Protein AF-A0A061ACW6-F1 (afdb_monomer_lite)

Radius of gyration: 38.27 Å; chains: 1; bounding box: 90×113×122 Å

InterPro domains:
  IPR011050 Pectin lyase fold/virulence factor [SSF51126] (243-497)
  IPR012334 Pectin lyase fold [G3DSA:2.160.20.10] (129-544)
  IPR045032 Pectin lyase family [PTHR31683] (248-421)
  IPR046780 Atrophied bacterial Ig domain [PF20578] (49-112)

Secondary structure (DSSP, 8-state):
-HHHHHHHHHHHHHHHHHHH---------HHHHHHHHHHT----SEESS-----SB-SS-TT-EEEEEES-TTTB-TT--B---SS-EEEEEEEEEEETTEEEEEEEEEEEPPPPP-PPPTHHHHB-TTGGGGT----GGGGGGEEEE-SHHHHHHHHH-TT--EEEE-S-EE--HHHHHHHHHHTT--HHHHHHHHTTTSEEE-SS--SS-HHHHHH--EEEEEES-TT-EEEEESS--EEESEEEEEES-EEEEEEEEEEE-B-----STT----SS---SEEEES-EEEEEEEEEE--BSS-SEEE-TT-EEEEEES-EEE----HHHHHHHHHHHHHTTT-TT--TTT-HHHHHHTTS-HHHHHHHHTSB---EEES-SSS-TT-TT-EEEEES-EEESB-S-TTEEESSEEEEES-EEE-HHHHHHHHHTTTSS-----EEEEEETT-EEEEES-EEES-SEEE----SS---GGGB-EEEEESEEEEETTEEEEE----SSTT--TT-S---S-TTSPPPPP--SS-SS-SS--SS-TTT-----TTTHHHHHHSS--SSS--TT--TT--B----SS--SS------B-GGG-----EEEETTPPP------EEBSSTTPPEEPBTTTEEEEEE-TT--TTS-EEEEEEEEEEESS-TT-EEEEEEEEEEE-TTS---EEEEEEPPPBTTEEEEEEEESSS-SEEEEEEES-S---HHHHHT-TT-EEEE--SSEEEEEEEE-TT-SEEEEEEEETTEEPPPEEEE----EEEEE-SHHHHHHHHT-S--TTEEEEE-S-EE-TT--PPPPPTT-EE-SEEE-TT-EEE--EEE-SS--SEEEEES-EEEEEEEES-EEEE--------SSTT--------SEE-SSEEEEESEEEEEEEEEES-EEEE-SSEE-SSEEEE-SEEEEEEEEEEES-EEEE--SSS-EEESSEEEE-TTEEEEEEEEEEES-EEEESS-SEEESSEEEESSEEEEEEEEEEEEEEEESSSEESSEEEE-STT-EEEEEEEEEEEEEEEPP-TTS-----EESSEEEESS-EEEEEEEEEE--TT-----SS----SEEE-GGG--HHHHHHH-GGGGG-SSEEE-TTS-EEE--

Organism: NCBI:txid35623

Foldseek 3Di:
DVVVVVVVVVVVVVVVVVVVPPDPDPPPPVVVVVVVQVVQDDWDQEDQAFTQGDQAGPVARQKGKFKDKPQCLAQNSRRGGQAALAWDKIWIKIWIADPNDIDIDIRIYTYHHDDADEDDQVQQQALPFLLLVFADFQPVVPVLEAEDAELVSVLVLLVPLVRAHYEHDAAYEQAAVQVVVVCVVVVDDPVRVCVRAVPDFKHFQQFWAFFQPVCQNRIAMEGEAPPSAVHHEYEYQFAHEYERYAYEYALYGNYEYEFYEYEHAAADDFDPVRPLPQRPGENYEYELYERYEAFLAEYFAHSAEPYEYAANYEREEYYLYEYAQAQDPRLLSRLVRCVVPQVPDPVHDLVRTVSNLCVVQDDSVLVSLLVSAHQYYYHQHPDPPHHRLLRYTYEYELYEAERHQDDLPAGANAEYEYALYEYHNVSVLVSQVSCPPSPDHGHQEHYHFWQQYEYEYEQAEYEQRPFDAAQADDPDQDCRGGYAYKYAQAWYYHPSDIDGGIDADPDDVGDVPDPPDGPPPSYDHDYHAGQFARDRFFDQDDDPVHNPRDHNSNSVSNSVSYSGHHGNDPPHDPSNNDSTGDPPDPVDRDRYAAWDPVQFDDAAAEAEQPGDDDDDDGWTFGSHPPGDTDDDPPQWDWDKDCVQPDSNDFDKTWIKIWIAGPVDRVRIDIDIHIYGYDHPPAFFAWDDKDWDAQAPQWIKMKTFTNDQFFKKKKDFAQDPDDDPVNQVPDPRIDMDGRRDRTDMDGTHRNVPGQKMWMWTDDPNHIYGIDIDGHNAAAEQEDEEPVSLLCLQQDLDAPSHAYEYPAAYECQPHDRDAHDLSREHQGEYEPVLYEHEDAADAHQAAASHAEYANYEYENYEYYAAEYANDPPDDDNDNDDSHGDDPDDALAYENHYREYHAAYEYYQYEYEPYEYAHQGQFYEHHYREYEAYEYEHYNYHYYQYEYHHAYDEAGFYEHHTSEYAAHYEYHYYNAYYENYEYAYDDYAFYEPGYREWEAYYEAEQHEAYNYEAHEAAQYEHHISEYDDAHTEAEYEQYEHEYHYHHDADPVRDGDQFYAHHIREYDHYHYYYYLFEYEDDPPDDHDYPDDRDGPYYDHPQPAAPVNCCVRRVVNVVDQFWDQDPSNHIDGDD

Structure (mmCIF, N/CA/C/O backbone):
data_AF-A0A061ACW6-F1
#
_entry.id   AF-A0A061ACW6-F1
#
loop_
_atom_site.group_PDB
_atom_site.id
_atom_site.type_symbol
_atom_site.label_atom_id
_atom_site.label_alt_id
_atom_site.label_comp_id
_atom_site.label_asym_id
_atom_site.label_entity_id
_atom_site.label_seq_id
_atom_site.pdbx_PDB_ins_code
_atom_site.Cartn_x
_atom_site.Cartn_y
_atom_site.Cartn_z
_atom_site.occupancy
_atom_site.B_iso_or_equiv
_atom_site.auth_seq_id
_atom_site.auth_comp_id
_atom_site.auth_asym_id
_atom_site.auth_atom_id
_atom_site.pdbx_PDB_model_num
ATOM 1 N N . MET A 1 1 ? -33.575 -21.816 -82.593 1.00 51.84 1 MET A N 1
ATOM 2 C CA . MET A 1 1 ? -33.982 -23.239 -82.690 1.00 51.84 1 MET A CA 1
ATOM 3 C C . MET A 1 1 ? -32.910 -24.186 -82.135 1.00 51.84 1 MET A C 1
ATOM 5 O O . MET A 1 1 ? -33.231 -24.945 -81.233 1.00 51.84 1 MET A O 1
ATOM 9 N N . PHE A 1 2 ? -31.642 -24.068 -82.557 1.00 52.38 2 PHE A N 1
ATOM 10 C CA . PHE A 1 2 ? -30.509 -24.927 -82.142 1.00 52.38 2 PHE A CA 1
ATOM 11 C C . PHE A 1 2 ? -30.391 -25.211 -80.621 1.00 52.38 2 PHE A C 1
ATOM 13 O O . PHE A 1 2 ? -30.293 -26.368 -80.225 1.00 52.38 2 PHE A O 1
ATOM 20 N N . LYS A 1 3 ? -30.519 -24.194 -79.745 1.00 51.78 3 LYS A N 1
ATOM 21 C CA . LYS A 1 3 ? -30.467 -24.382 -78.274 1.00 51.78 3 LYS A CA 1
ATOM 22 C C . LYS A 1 3 ? -31.538 -25.333 -77.703 1.00 51.78 3 LYS A C 1
ATOM 24 O O . LYS A 1 3 ? -31.260 -26.009 -76.722 1.00 51.78 3 LYS A O 1
ATOM 29 N N . LYS A 1 4 ? -32.737 -25.424 -78.301 1.00 55.72 4 LYS A N 1
ATOM 30 C CA . LYS A 1 4 ? -33.779 -26.366 -77.834 1.00 55.72 4 LYS A CA 1
ATOM 31 C C . LYS A 1 4 ? -33.482 -27.813 -78.243 1.00 55.72 4 LYS A C 1
ATOM 33 O O . LYS A 1 4 ? -33.867 -28.723 -77.523 1.00 55.72 4 LYS A O 1
ATOM 38 N N . PHE A 1 5 ? -32.769 -28.021 -79.352 1.00 63.88 5 PHE A N 1
ATOM 39 C CA . PHE A 1 5 ? -32.364 -29.358 -79.792 1.00 63.88 5 PHE A CA 1
ATOM 40 C C . PHE A 1 5 ? -31.256 -29.933 -78.896 1.00 63.88 5 PHE A C 1
ATOM 42 O O . PHE A 1 5 ? -31.328 -31.095 -78.517 1.00 63.88 5 PHE A O 1
ATOM 49 N N . ILE A 1 6 ? -30.297 -29.096 -78.474 1.00 68.06 6 ILE A N 1
ATOM 50 C CA . ILE A 1 6 ? -29.241 -29.495 -77.527 1.00 68.06 6 ILE A CA 1
ATOM 51 C C . ILE A 1 6 ? -29.840 -29.917 -76.178 1.00 68.06 6 ILE A C 1
ATOM 53 O O . ILE A 1 6 ? -29.510 -30.991 -75.698 1.00 68.06 6 ILE A O 1
ATOM 57 N N . ILE A 1 7 ? -30.769 -29.141 -75.603 1.00 70.12 7 ILE A N 1
ATOM 58 C CA . ILE A 1 7 ? -31.390 -29.487 -74.308 1.00 70.12 7 ILE A CA 1
ATOM 59 C C . ILE A 1 7 ? -32.162 -30.814 -74.386 1.00 70.12 7 ILE A C 1
ATOM 61 O O . ILE A 1 7 ? -32.040 -31.637 -73.484 1.00 70.12 7 ILE A O 1
ATOM 65 N N . ILE A 1 8 ? -32.912 -31.061 -75.466 1.00 68.06 8 ILE A N 1
ATOM 66 C CA . ILE A 1 8 ? -33.628 -32.335 -75.643 1.00 68.06 8 ILE A CA 1
ATOM 67 C C . ILE A 1 8 ? -32.638 -33.498 -75.807 1.00 68.06 8 ILE A C 1
ATOM 69 O O . ILE A 1 8 ? -32.841 -34.547 -75.201 1.00 68.06 8 ILE A O 1
ATOM 73 N N . LEU A 1 9 ? -31.542 -33.311 -76.551 1.00 65.06 9 LEU A N 1
ATOM 74 C CA . LEU A 1 9 ? -30.509 -34.338 -76.695 1.00 65.06 9 LEU A CA 1
ATOM 75 C C . LEU A 1 9 ? -29.805 -34.631 -75.358 1.00 65.06 9 LEU A C 1
ATOM 77 O O . LEU A 1 9 ? -29.598 -35.795 -75.036 1.00 65.06 9 LEU A O 1
ATOM 81 N N . SER A 1 10 ? -29.509 -33.607 -74.550 1.00 61.03 10 SER A N 1
ATOM 82 C CA . SER A 1 10 ? -28.953 -33.767 -73.199 1.00 61.03 10 SER A CA 1
ATOM 83 C C . SER A 1 10 ? -29.905 -34.521 -72.267 1.00 61.03 10 SER A C 1
ATOM 85 O O . SER A 1 10 ? -29.468 -35.443 -71.588 1.00 61.03 10 SER A O 1
ATOM 87 N N . VAL A 1 11 ? -31.203 -34.192 -72.263 1.00 66.19 11 VAL A N 1
ATOM 88 C CA . VAL A 1 11 ? -32.202 -34.887 -71.428 1.00 66.19 11 VAL A CA 1
ATOM 89 C C . VAL A 1 11 ? -32.365 -36.351 -71.850 1.00 66.19 11 VAL A C 1
ATOM 91 O O . VAL A 1 11 ? -32.405 -37.230 -70.988 1.00 66.19 11 VAL A O 1
ATOM 94 N N . VAL A 1 12 ? -32.402 -36.641 -73.156 1.00 65.75 12 VAL A N 1
ATOM 95 C CA . VAL A 1 12 ? -32.475 -38.022 -73.664 1.00 65.75 12 VAL A CA 1
ATOM 96 C C . VAL A 1 12 ? -31.198 -38.802 -73.336 1.00 65.75 12 VAL A C 1
ATOM 98 O O . VAL A 1 12 ? -31.296 -39.932 -72.868 1.00 65.75 12 VAL A O 1
ATOM 101 N N . LEU A 1 13 ? -30.010 -38.209 -73.495 1.00 58.97 13 LEU A N 1
ATOM 102 C CA . LEU A 1 13 ? -28.747 -38.872 -73.152 1.00 58.97 13 LEU A CA 1
ATOM 103 C C . LEU A 1 13 ? -28.658 -39.173 -71.645 1.00 58.97 13 LEU A C 1
ATOM 105 O O . LEU A 1 13 ? -28.249 -40.262 -71.257 1.00 58.97 13 LEU A O 1
ATOM 109 N N . MET A 1 14 ? -29.118 -38.248 -70.799 1.00 57.47 14 MET A N 1
ATOM 110 C CA . MET A 1 14 ? -29.143 -38.413 -69.342 1.00 57.47 14 MET A CA 1
ATOM 111 C C . MET A 1 14 ? -30.201 -39.433 -68.885 1.00 57.47 14 MET A C 1
ATOM 113 O O . MET A 1 14 ? -29.968 -40.172 -67.933 1.00 57.47 14 MET A O 1
ATOM 117 N N . SER A 1 15 ? -31.317 -39.554 -69.614 1.00 55.34 15 SER A N 1
ATOM 118 C CA . SER A 1 15 ? -32.307 -40.625 -69.413 1.00 55.34 15 SER A CA 1
ATOM 119 C C . SER A 1 15 ? -31.757 -42.002 -69.794 1.00 55.34 15 SER A C 1
ATOM 121 O O . SER A 1 15 ? -31.983 -42.969 -69.075 1.00 55.34 15 SER A O 1
ATOM 123 N N . VAL A 1 16 ? -31.004 -42.102 -70.894 1.00 57.38 16 VAL A N 1
ATOM 124 C CA . VAL A 1 16 ? -30.391 -43.370 -71.330 1.00 57.38 16 VAL A CA 1
ATOM 125 C C . VAL A 1 16 ? -29.272 -43.810 -70.379 1.00 57.38 16 VAL A C 1
ATOM 127 O O . VAL A 1 16 ? -29.169 -44.998 -70.090 1.00 57.38 16 VAL A O 1
ATOM 130 N N . ILE A 1 17 ? -28.491 -42.876 -69.825 1.00 56.88 17 ILE A N 1
ATOM 131 C CA . ILE A 1 17 ? -27.473 -43.188 -68.806 1.00 56.88 17 ILE A CA 1
ATOM 132 C C . ILE A 1 17 ? -28.127 -43.665 -67.495 1.00 56.88 17 ILE A C 1
ATOM 134 O O . ILE A 1 17 ? -27.689 -44.669 -66.939 1.00 56.88 17 ILE A O 1
ATOM 138 N N . MET A 1 18 ? -29.216 -43.034 -67.034 1.00 51.59 18 MET A N 1
ATOM 139 C CA . MET A 1 18 ? -29.909 -43.471 -65.807 1.00 51.59 18 MET A CA 1
ATOM 140 C C . MET A 1 18 ? -30.639 -44.822 -65.931 1.00 51.59 18 MET A C 1
ATOM 142 O O . MET A 1 18 ? -30.909 -45.447 -64.911 1.00 51.59 18 MET A O 1
ATOM 146 N N . VAL A 1 19 ? -30.921 -45.306 -67.145 1.00 50.03 19 VAL A N 1
ATOM 147 C CA . VAL A 1 19 ? -31.508 -46.645 -67.377 1.00 50.03 19 VAL A CA 1
ATOM 148 C C . VAL A 1 19 ? -30.430 -47.725 -67.601 1.00 50.03 19 VAL A C 1
ATOM 150 O O . VAL A 1 19 ? -30.722 -48.913 -67.504 1.00 50.03 19 VAL A O 1
ATOM 153 N N . ALA A 1 20 ? -29.172 -47.340 -67.849 1.00 45.66 20 ALA A N 1
ATOM 154 C CA . ALA A 1 20 ? -28.061 -48.267 -68.099 1.00 45.66 20 ALA A CA 1
ATOM 155 C C . ALA A 1 20 ? -27.232 -48.637 -66.849 1.00 45.66 20 ALA A C 1
ATOM 157 O O . ALA A 1 20 ? -26.426 -49.559 -66.921 1.00 45.66 20 ALA A O 1
ATOM 158 N N . CYS A 1 21 ? -27.438 -47.961 -65.713 1.00 42.12 21 CYS A N 1
ATOM 159 C CA . CYS A 1 21 ? -26.771 -48.253 -64.433 1.00 42.12 21 CYS A CA 1
ATOM 160 C C . CYS A 1 21 ? -27.720 -48.856 -63.384 1.00 42.12 21 CYS A C 1
ATOM 162 O O . CYS A 1 21 ? -27.526 -48.669 -62.187 1.00 42.12 21 CYS A O 1
ATOM 164 N N . GLN A 1 22 ? -28.738 -49.601 -63.823 1.00 41.91 22 GLN A N 1
ATOM 165 C CA . GLN A 1 22 ? -29.562 -50.417 -62.932 1.00 41.91 22 GLN A CA 1
ATOM 166 C C . GLN A 1 22 ? -28.946 -51.817 -62.755 1.00 41.91 22 GLN A C 1
ATOM 168 O O . GLN A 1 22 ? -29.594 -52.837 -62.990 1.00 41.91 22 GLN A O 1
ATOM 173 N N . GLU A 1 23 ? -27.675 -51.863 -62.338 1.00 47.12 23 GLU A N 1
ATOM 174 C CA . GLU A 1 23 ? -27.169 -53.056 -61.659 1.00 47.12 23 GLU A CA 1
ATOM 175 C C . GLU A 1 23 ? -27.897 -53.173 -60.321 1.00 47.12 23 GLU A C 1
ATOM 177 O O . GLU A 1 23 ? -28.057 -52.197 -59.583 1.00 47.12 23 GLU A O 1
ATOM 182 N N . THR A 1 24 ? -28.377 -54.376 -60.021 1.00 48.88 24 THR A N 1
ATOM 183 C CA . THR A 1 24 ? -29.022 -54.702 -58.751 1.00 48.88 24 THR A CA 1
ATOM 184 C C . THR A 1 24 ? -27.972 -54.772 -57.650 1.00 48.88 24 THR A C 1
ATOM 186 O O . THR A 1 24 ? -27.576 -55.858 -57.230 1.00 48.88 24 THR A O 1
ATOM 189 N N . LEU A 1 25 ? -27.527 -53.607 -57.182 1.00 46.44 25 LEU A N 1
ATOM 190 C CA . LEU A 1 25 ? -26.955 -53.483 -55.851 1.00 46.44 25 LEU A CA 1
ATOM 191 C C . LEU A 1 25 ? -28.042 -53.915 -54.864 1.00 46.44 25 LEU A C 1
ATOM 193 O O . LEU A 1 25 ? -29.108 -53.296 -54.795 1.00 46.44 25 LEU A O 1
ATOM 197 N N . GLU A 1 26 ? -27.786 -54.994 -54.124 1.00 54.66 26 GLU A N 1
ATOM 198 C CA . GLU A 1 26 ? -28.550 -55.268 -52.910 1.00 54.66 26 GLU A CA 1
ATOM 199 C C . GLU A 1 26 ? -28.492 -54.016 -52.021 1.00 54.66 26 GLU A C 1
ATOM 201 O O . GLU A 1 26 ? -27.465 -53.326 -52.016 1.00 54.66 26 GLU A O 1
ATOM 206 N N . PRO A 1 27 ? -29.576 -53.663 -51.306 1.00 56.03 27 PRO A N 1
ATOM 207 C CA . PRO A 1 27 ? -29.554 -52.507 -50.425 1.00 56.03 27 PRO A CA 1
ATOM 208 C C . PRO A 1 27 ? -28.479 -52.732 -49.363 1.00 56.03 27 PRO A C 1
ATOM 210 O O . PRO A 1 27 ? -28.671 -53.526 -48.443 1.00 56.03 27 PRO A O 1
ATOM 213 N N . VAL A 1 28 ? -27.343 -52.044 -49.517 1.00 64.94 28 VAL A N 1
ATOM 214 C CA . VAL A 1 28 ? -26.240 -52.073 -48.556 1.00 64.94 28 VAL A CA 1
ATOM 215 C C . VAL A 1 28 ? -26.827 -51.685 -47.210 1.00 64.94 28 VAL A C 1
ATOM 217 O O . VAL A 1 28 ? -27.310 -50.564 -47.036 1.00 64.94 28 VAL A O 1
ATOM 220 N N . ASN A 1 29 ? -26.842 -52.636 -46.278 1.00 82.31 29 ASN A N 1
ATOM 221 C CA . ASN A 1 29 ? -27.395 -52.414 -44.957 1.00 82.31 29 ASN A CA 1
ATOM 222 C C . ASN A 1 29 ? -26.396 -51.588 -44.142 1.00 82.31 29 ASN A C 1
ATOM 224 O O . ASN A 1 29 ? -25.618 -52.117 -43.353 1.00 82.31 29 ASN A O 1
ATOM 228 N N . TYR A 1 30 ? -26.392 -50.275 -44.372 1.00 85.00 30 TYR A N 1
ATOM 229 C CA . TYR A 1 30 ? -25.505 -49.353 -43.670 1.00 85.00 30 TYR A CA 1
ATOM 230 C C . TYR A 1 30 ? -25.650 -49.470 -42.150 1.00 85.00 30 TYR A C 1
ATOM 232 O O . TYR A 1 30 ? -24.665 -49.277 -41.446 1.00 85.00 30 TYR A O 1
ATOM 240 N N . ASP A 1 31 ? -26.830 -49.837 -41.635 1.00 87.94 31 ASP A N 1
ATOM 241 C CA . ASP A 1 31 ? -27.017 -50.049 -40.202 1.00 87.94 31 ASP A CA 1
ATOM 242 C C . ASP A 1 31 ? -26.155 -51.193 -39.656 1.00 87.94 31 ASP A C 1
ATOM 244 O O . ASP A 1 31 ? -25.514 -50.971 -38.630 1.00 87.94 31 ASP A O 1
ATOM 248 N N . SER A 1 32 ? -26.038 -52.334 -40.354 1.00 89.75 32 SER A N 1
ATOM 249 C CA . SER A 1 32 ? -25.148 -53.421 -39.912 1.00 89.75 32 SER A CA 1
ATOM 250 C C . SER A 1 32 ? -23.670 -53.067 -40.075 1.00 89.75 32 SER A C 1
ATOM 252 O O . SER A 1 32 ? -22.879 -53.404 -39.206 1.00 89.75 32 SER A O 1
ATOM 254 N N . ILE A 1 33 ? -23.293 -52.314 -41.119 1.00 92.50 33 ILE A N 1
ATOM 255 C CA . ILE A 1 33 ? -21.914 -51.805 -41.269 1.00 92.50 33 ILE A CA 1
ATOM 256 C C . ILE A 1 33 ? -21.548 -50.891 -40.092 1.00 92.50 33 ILE A C 1
ATOM 258 O O . ILE A 1 33 ? -20.489 -51.043 -39.491 1.00 92.50 33 ILE A O 1
ATOM 262 N N . PHE A 1 34 ? -22.419 -49.946 -39.721 1.00 95.12 34 PHE A N 1
ATOM 263 C CA . PHE A 1 34 ? -22.153 -49.088 -38.567 1.00 95.12 34 PHE A CA 1
ATOM 264 C C . PHE A 1 34 ? -22.164 -49.862 -37.243 1.00 95.12 34 PHE A C 1
ATOM 266 O O . PHE A 1 34 ? -21.379 -49.522 -36.365 1.00 95.12 34 PHE A O 1
ATOM 273 N N . GLU A 1 35 ? -23.024 -50.872 -37.080 1.00 93.69 35 GLU A N 1
ATOM 274 C CA . GLU A 1 35 ? -23.017 -51.751 -35.900 1.00 93.69 35 GLU A CA 1
ATOM 275 C C . GLU A 1 35 ? -21.693 -52.522 -35.790 1.00 93.69 35 GLU A C 1
ATOM 277 O O . GLU A 1 35 ? -21.045 -52.431 -34.751 1.00 93.69 35 GLU A O 1
ATOM 282 N N . GLU A 1 36 ? -21.215 -53.145 -36.872 1.00 93.94 36 GLU A N 1
ATOM 283 C CA . GLU A 1 36 ? -19.907 -53.818 -36.925 1.00 93.94 36 GLU A CA 1
ATOM 284 C C . GLU A 1 36 ? -18.742 -52.869 -36.582 1.00 93.94 36 GLU A C 1
ATOM 286 O O . GLU A 1 36 ? -17.850 -53.234 -35.817 1.00 93.94 36 GLU A O 1
ATOM 291 N N . ILE A 1 37 ? -18.754 -51.624 -37.083 1.00 95.06 37 ILE A N 1
ATOM 292 C CA . ILE A 1 37 ? -17.717 -50.634 -36.739 1.00 95.06 37 ILE A CA 1
ATOM 293 C C . ILE A 1 37 ? -17.837 -50.182 -35.272 1.00 95.06 37 ILE A C 1
ATOM 295 O O . ILE A 1 37 ? -16.817 -49.970 -34.619 1.00 95.06 37 ILE A O 1
ATOM 299 N N . PHE A 1 38 ? -19.047 -50.041 -34.717 1.00 95.81 38 PHE A N 1
ATOM 300 C CA . PHE A 1 38 ? -19.214 -49.716 -33.294 1.00 95.81 38 PHE A CA 1
ATOM 301 C C . PHE A 1 38 ? -18.799 -50.874 -32.374 1.00 95.81 38 PHE A C 1
ATOM 303 O O . PHE A 1 38 ? -18.241 -50.604 -31.314 1.00 95.81 38 PHE A O 1
ATOM 310 N N . GLU A 1 39 ? -19.007 -52.132 -32.770 1.00 93.69 39 GLU A N 1
ATOM 311 C CA . GLU A 1 39 ? -18.495 -53.316 -32.058 1.00 93.69 39 GLU A CA 1
ATOM 312 C C . GLU A 1 39 ? -16.958 -53.424 -32.125 1.00 93.69 39 GLU A C 1
ATOM 314 O O . GLU A 1 39 ? -16.324 -53.950 -31.207 1.00 93.69 39 GLU A O 1
ATOM 319 N N . GLU A 1 40 ? -16.334 -52.872 -33.171 1.00 94.00 40 GLU A N 1
ATOM 320 C CA . GLU A 1 40 ? -14.875 -52.782 -33.306 1.00 94.00 40 GLU A CA 1
ATOM 321 C C . GLU A 1 40 ? -14.225 -51.805 -32.301 1.00 94.00 40 GLU A C 1
ATOM 323 O O . GLU A 1 40 ? -13.011 -51.863 -32.060 1.00 94.00 40 GLU A O 1
ATOM 328 N N . ILE A 1 41 ? -15.006 -50.885 -31.728 1.00 94.56 41 ILE A N 1
ATOM 329 C CA . ILE A 1 41 ? -14.550 -49.867 -30.779 1.00 94.56 41 ILE A CA 1
ATOM 330 C C . ILE A 1 41 ? -14.652 -50.421 -29.353 1.00 94.56 41 ILE A C 1
ATOM 332 O O . ILE A 1 41 ? -15.718 -50.444 -28.740 1.00 94.56 41 ILE A O 1
ATOM 336 N N . GLN A 1 42 ? -13.511 -50.825 -28.796 1.00 92.00 42 GLN A N 1
ATOM 337 C CA . GLN A 1 42 ? -13.405 -51.278 -27.409 1.00 92.00 42 GLN A CA 1
ATOM 338 C C . GLN A 1 42 ? -12.780 -50.182 -26.546 1.00 92.00 42 GLN A C 1
ATOM 340 O O . GLN A 1 42 ? -11.565 -50.000 -26.550 1.00 92.00 42 GLN A O 1
ATOM 345 N N . LEU A 1 43 ? -13.621 -49.452 -25.812 1.00 94.62 43 LEU A N 1
ATOM 346 C CA . LEU A 1 43 ? -13.185 -48.525 -24.766 1.00 94.62 43 LEU A CA 1
ATOM 347 C C . LEU A 1 43 ? -13.317 -49.184 -23.385 1.00 94.62 43 LEU A C 1
ATOM 349 O O . LEU A 1 43 ? -14.212 -50.014 -23.195 1.00 94.62 43 LEU A O 1
ATOM 353 N N . PRO A 1 44 ? -12.469 -48.824 -22.407 1.00 94.88 44 PRO A N 1
ATOM 354 C CA . PRO A 1 44 ? -12.629 -49.304 -21.043 1.00 94.88 44 PRO A CA 1
ATOM 355 C C . PRO A 1 44 ? -13.875 -48.682 -20.391 1.00 94.88 44 PRO A C 1
ATOM 357 O O . PRO A 1 44 ? -14.229 -47.540 -20.676 1.00 94.88 44 PRO A O 1
ATOM 360 N N . THR A 1 45 ? -14.525 -49.415 -19.484 1.00 94.56 45 THR A N 1
ATOM 361 C CA . THR A 1 45 ? -15.651 -48.894 -18.683 1.00 94.56 45 THR A CA 1
ATOM 362 C C . THR A 1 45 ? -15.194 -47.983 -17.545 1.00 94.56 45 THR A C 1
ATOM 364 O O . THR A 1 45 ? -15.970 -47.156 -17.074 1.00 94.56 45 THR A O 1
ATOM 367 N N . GLU A 1 46 ? -13.940 -48.117 -17.113 1.00 95.88 46 GLU A N 1
ATOM 368 C CA . GLU A 1 46 ? -13.293 -47.303 -16.083 1.00 95.88 46 GLU A CA 1
ATOM 369 C C . GLU A 1 46 ? -11.825 -47.044 -16.457 1.00 95.88 46 GLU A C 1
ATOM 371 O O . GLU A 1 46 ? -11.190 -47.897 -17.078 1.00 95.88 46 GLU A O 1
ATOM 376 N N . THR A 1 47 ? -11.258 -45.886 -16.111 1.00 95.00 47 THR A N 1
ATOM 377 C CA . THR A 1 47 ? -9.835 -45.612 -16.380 1.00 95.00 47 THR A CA 1
ATOM 378 C C . THR A 1 47 ? -9.207 -44.591 -15.431 1.00 95.00 47 THR A C 1
ATOM 380 O O . THR A 1 47 ? -9.858 -43.659 -14.967 1.00 95.00 47 THR A O 1
ATOM 383 N N . SER A 1 48 ? -7.901 -44.735 -15.197 1.00 92.12 48 SER A N 1
ATOM 384 C CA . SER A 1 48 ? -7.011 -43.720 -14.608 1.00 92.12 48 SER A CA 1
ATOM 385 C C . SER A 1 48 ? -5.890 -43.281 -15.568 1.00 92.12 48 SER A C 1
ATOM 387 O O . SER A 1 48 ? -4.987 -42.551 -15.164 1.00 92.12 48 SER A O 1
ATOM 389 N N . GLN A 1 49 ? -5.928 -43.753 -16.819 1.00 94.06 49 GLN A N 1
ATOM 390 C CA . GLN A 1 49 ? -4.885 -43.624 -17.842 1.00 94.06 49 GLN A CA 1
ATOM 391 C C . GLN A 1 49 ? -5.471 -43.123 -19.166 1.00 94.06 49 GLN A C 1
ATOM 393 O O . GLN A 1 49 ? -6.661 -43.311 -19.430 1.00 94.06 49 GLN A O 1
ATOM 398 N N . ASN A 1 50 ? -4.625 -42.542 -20.021 1.00 95.38 50 ASN A N 1
ATOM 399 C CA . ASN A 1 50 ? -5.010 -42.135 -21.375 1.00 95.38 50 ASN A CA 1
ATOM 400 C C . ASN A 1 50 ? -5.614 -43.308 -22.168 1.00 95.38 50 ASN A C 1
ATOM 402 O O . ASN A 1 50 ? -5.146 -44.444 -22.086 1.00 95.38 50 ASN A O 1
ATOM 406 N N . ILE A 1 51 ? -6.645 -43.006 -22.951 1.00 95.75 51 ILE A N 1
ATOM 407 C CA . ILE A 1 51 ? -7.400 -43.948 -23.775 1.00 95.75 51 ILE A CA 1
ATOM 408 C C . ILE A 1 51 ? -6.886 -43.867 -25.210 1.00 95.75 51 ILE A C 1
ATOM 410 O O . ILE A 1 51 ? -6.852 -42.787 -25.795 1.00 95.75 51 ILE A O 1
ATOM 414 N N . ASP A 1 52 ? -6.541 -45.010 -25.796 1.00 94.19 52 ASP A N 1
ATOM 415 C CA . ASP A 1 52 ? -6.226 -45.097 -27.222 1.00 94.19 52 ASP A CA 1
ATOM 416 C C . ASP A 1 52 ? -7.526 -45.073 -28.046 1.00 94.19 52 ASP A C 1
ATOM 418 O O . ASP A 1 52 ? -8.348 -45.991 -27.974 1.00 94.19 52 ASP A O 1
ATOM 422 N N . LEU A 1 53 ? -7.757 -43.982 -28.782 1.00 95.44 53 LEU A N 1
ATOM 423 C CA . LEU A 1 53 ? -8.971 -43.772 -29.573 1.00 95.44 53 LEU A CA 1
ATOM 424 C C . LEU A 1 53 ? -8.730 -44.129 -31.045 1.00 95.44 53 LEU A C 1
ATOM 426 O O . LEU A 1 53 ? -7.863 -43.559 -31.703 1.00 95.44 53 LEU A O 1
ATOM 430 N N . LYS A 1 54 ? -9.559 -45.017 -31.605 1.00 94.06 54 LYS A N 1
ATOM 431 C CA . LYS A 1 54 ? -9.529 -45.347 -33.041 1.00 94.06 54 LYS A CA 1
ATOM 432 C C . LYS A 1 54 ? -10.084 -44.203 -33.891 1.00 94.06 54 LYS A C 1
ATOM 434 O O . LYS A 1 54 ? -11.188 -43.734 -33.626 1.00 94.06 54 LYS A O 1
ATOM 439 N N . TYR A 1 55 ? -9.377 -43.820 -34.955 1.00 94.75 55 TYR A N 1
ATOM 440 C CA . TYR A 1 55 ? -9.816 -42.794 -35.922 1.00 94.75 55 TYR A CA 1
ATOM 441 C C . TYR A 1 55 ? -10.262 -43.370 -37.283 1.00 94.75 55 TYR A C 1
ATOM 443 O O . TYR A 1 55 ? -10.794 -42.648 -38.127 1.00 94.75 55 TYR A O 1
ATOM 451 N N . GLU A 1 56 ? -10.095 -44.676 -37.483 1.00 93.50 56 GLU A N 1
ATOM 452 C CA . GLU A 1 56 ? -10.472 -45.439 -38.678 1.00 93.50 56 GLU A CA 1
ATOM 453 C C . GLU A 1 56 ? -10.909 -46.858 -38.274 1.00 93.50 56 GLU A C 1
ATOM 455 O O . GLU A 1 56 ? -10.581 -47.314 -37.174 1.00 93.50 56 GLU A O 1
ATOM 460 N N . SER A 1 57 ? -11.676 -47.539 -39.132 1.00 93.50 57 SER A N 1
ATOM 461 C CA . SER A 1 57 ? -12.080 -48.938 -38.923 1.00 93.50 57 SER A CA 1
ATOM 462 C C . SER A 1 57 ? -11.108 -49.904 -39.598 1.00 93.50 57 SER A C 1
ATOM 464 O O . SER A 1 57 ? -10.697 -49.693 -40.738 1.00 93.50 57 SER A O 1
ATOM 466 N N . LEU A 1 58 ? -10.791 -51.007 -38.918 1.00 92.19 58 LEU A N 1
ATOM 467 C CA . LEU A 1 58 ? -10.021 -52.120 -39.478 1.00 92.19 58 LEU A CA 1
ATOM 468 C C . LEU A 1 58 ? -10.839 -52.962 -40.470 1.00 92.19 58 LEU A C 1
ATOM 470 O O . LEU A 1 58 ? -10.265 -53.555 -41.383 1.00 92.19 58 LEU A O 1
ATOM 474 N N . LEU A 1 59 ? -12.162 -53.037 -40.283 1.00 91.50 59 LEU A N 1
ATOM 475 C CA . LEU A 1 59 ? -13.076 -53.771 -41.166 1.00 91.50 59 LEU A CA 1
ATOM 476 C C . LEU A 1 59 ? -13.459 -52.956 -42.411 1.00 91.50 59 LEU A C 1
ATOM 478 O O . LEU A 1 59 ? -13.579 -53.521 -43.497 1.00 91.50 59 LEU A O 1
ATOM 482 N N . TYR A 1 60 ? -13.598 -51.637 -42.257 1.00 93.69 60 TYR A N 1
ATOM 483 C CA . TYR A 1 60 ? -14.039 -50.708 -43.301 1.00 93.69 60 TYR A CA 1
ATOM 484 C C . TYR A 1 60 ? -13.097 -49.486 -43.375 1.00 93.69 60 TYR A C 1
ATOM 486 O O . TYR A 1 60 ? -13.436 -48.431 -42.837 1.00 93.69 60 TYR A O 1
ATOM 494 N N . PRO A 1 61 ? -11.912 -49.585 -44.013 1.00 92.56 61 PRO A N 1
ATOM 495 C CA . PRO A 1 61 ? -10.868 -48.546 -43.965 1.00 92.56 61 PRO A CA 1
ATOM 496 C C . PRO A 1 61 ? -11.275 -47.159 -44.492 1.00 92.56 61 PRO A C 1
ATOM 498 O O . PRO A 1 61 ? -10.643 -46.152 -44.180 1.00 92.56 61 PRO A O 1
ATOM 501 N N . GLU A 1 62 ? -12.328 -47.071 -45.302 1.00 92.31 62 GLU A N 1
ATOM 502 C CA . GLU A 1 62 ? -12.913 -45.814 -45.769 1.00 92.31 62 GLU A CA 1
ATOM 503 C C . GLU A 1 62 ? -13.866 -45.148 -44.749 1.00 92.31 62 GLU A C 1
ATOM 505 O O . GLU A 1 62 ? -14.298 -44.011 -44.967 1.00 92.31 62 GLU A O 1
ATOM 510 N N . ALA A 1 63 ? -14.180 -45.819 -43.634 1.00 93.88 63 ALA A N 1
ATOM 511 C CA . ALA A 1 63 ? -14.914 -45.259 -42.504 1.00 93.88 63 ALA A CA 1
ATOM 512 C C . ALA A 1 63 ? -13.991 -44.407 -41.622 1.00 93.88 63 ALA A C 1
ATOM 514 O O . ALA A 1 63 ? -13.024 -44.902 -41.042 1.00 93.88 63 ALA A O 1
ATOM 515 N N . LYS A 1 64 ? -14.329 -43.125 -41.457 1.00 95.62 64 LYS A N 1
ATOM 516 C CA . LYS A 1 64 ? -13.606 -42.213 -40.557 1.00 95.62 64 LYS A CA 1
ATOM 517 C C . LYS A 1 64 ? -14.334 -42.069 -39.234 1.00 95.62 64 LYS A C 1
ATOM 519 O O . LYS A 1 64 ? -15.523 -41.758 -39.228 1.00 95.62 64 LYS A O 1
ATOM 524 N N . ILE A 1 65 ? -13.615 -42.226 -38.132 1.00 96.69 65 ILE A N 1
ATOM 525 C CA . ILE A 1 65 ? -14.129 -42.070 -36.773 1.00 96.69 65 ILE A CA 1
ATOM 526 C C . ILE A 1 65 ? -13.609 -40.745 -36.215 1.00 96.69 65 ILE A C 1
ATOM 528 O O . ILE A 1 65 ? -12.422 -40.434 -36.287 1.00 96.69 65 ILE A O 1
ATOM 532 N N . SER A 1 66 ? -14.511 -39.948 -35.656 1.00 95.81 66 SER A N 1
ATOM 533 C CA . SER A 1 66 ? -14.181 -38.717 -34.933 1.00 95.81 66 SER A CA 1
ATOM 534 C C . SER A 1 66 ? -14.816 -38.734 -33.550 1.00 95.81 66 SER A C 1
ATOM 536 O O . SER A 1 66 ? -15.880 -39.322 -33.363 1.00 95.81 66 SER A O 1
ATOM 538 N N . TRP A 1 67 ? -14.158 -38.100 -32.584 1.00 96.69 67 TRP A N 1
ATOM 539 C CA . TRP A 1 67 ? -14.491 -38.228 -31.169 1.00 96.69 67 TRP A CA 1
ATOM 540 C C . TRP A 1 67 ? -14.895 -36.901 -30.543 1.00 96.69 67 TRP A C 1
ATOM 542 O O . TRP A 1 67 ? -14.330 -35.848 -30.846 1.00 96.69 67 TRP A O 1
ATOM 552 N N . ARG A 1 68 ? -15.870 -36.967 -29.635 1.00 95.19 68 ARG A N 1
ATOM 553 C CA . ARG A 1 68 ? -16.287 -35.843 -28.801 1.00 95.19 68 ARG A CA 1
ATOM 554 C C . ARG A 1 68 ? -16.575 -36.299 -27.375 1.00 95.19 68 ARG A C 1
ATOM 556 O O . ARG A 1 68 ? -17.514 -37.058 -27.152 1.00 95.19 68 ARG A O 1
ATOM 563 N N . SER A 1 69 ? -15.829 -35.760 -26.422 1.00 94.38 69 SER A N 1
ATOM 564 C CA . SER A 1 69 ? -16.116 -35.869 -24.991 1.00 94.38 69 SER A CA 1
ATOM 565 C C . SER A 1 69 ? -17.236 -34.910 -24.570 1.00 94.38 69 SER A C 1
ATOM 567 O O . SER A 1 69 ? -17.328 -33.787 -25.080 1.00 94.38 69 SER A O 1
ATOM 569 N N . ASN A 1 70 ? -18.081 -35.316 -23.616 1.00 91.69 70 ASN A N 1
ATOM 570 C CA . ASN A 1 70 ? -18.989 -34.397 -22.914 1.00 91.69 70 ASN A CA 1
ATOM 571 C C . ASN A 1 70 ? -18.285 -33.578 -21.809 1.00 91.69 70 ASN A C 1
ATOM 573 O O . ASN A 1 70 ? -18.827 -32.562 -21.378 1.00 91.69 70 ASN A O 1
ATOM 577 N N . LYS A 1 71 ? -17.088 -33.997 -21.373 1.00 89.38 71 LYS A N 1
ATOM 578 C CA . LYS A 1 71 ? -16.278 -33.392 -20.305 1.00 89.38 71 LYS A CA 1
ATOM 579 C C . LYS A 1 71 ? -14.816 -33.330 -20.761 1.00 89.38 71 LYS A C 1
ATOM 581 O O . LYS A 1 71 ? -13.963 -34.075 -20.281 1.00 89.38 71 LYS A O 1
ATOM 586 N N . ALA A 1 72 ? -14.539 -32.447 -21.724 1.00 85.75 72 ALA A N 1
ATOM 587 C CA . ALA A 1 72 ? -13.225 -32.308 -22.367 1.00 85.75 72 ALA A CA 1
ATOM 588 C C . ALA A 1 72 ? -12.082 -31.904 -21.408 1.00 85.75 72 ALA A C 1
ATOM 590 O O . ALA A 1 72 ? -10.911 -32.141 -21.704 1.00 85.75 72 ALA A O 1
ATOM 591 N N . SER A 1 73 ? -12.419 -31.346 -20.242 1.00 81.06 73 SER A N 1
ATOM 592 C CA . SER A 1 73 ? -11.490 -31.082 -19.140 1.00 81.06 73 SER A CA 1
ATOM 593 C C . SER A 1 73 ? -11.026 -32.351 -18.407 1.00 81.06 73 SER A C 1
ATOM 595 O O . SER A 1 73 ? -9.993 -32.295 -17.747 1.00 81.06 73 SER A O 1
ATOM 597 N N . ILE A 1 74 ? -11.739 -33.479 -18.549 1.00 88.62 74 ILE A N 1
ATOM 598 C CA . ILE A 1 74 ? -11.452 -34.772 -17.898 1.00 88.62 74 ILE A CA 1
ATOM 599 C C . ILE A 1 74 ? -10.951 -35.810 -18.910 1.00 88.62 74 ILE A C 1
ATOM 601 O O . ILE A 1 74 ? -9.893 -36.388 -18.696 1.00 88.62 74 ILE A O 1
ATOM 605 N N . ILE A 1 75 ? -11.664 -36.040 -20.019 1.00 92.62 75 ILE A N 1
ATOM 606 C CA . ILE A 1 75 ? -11.143 -36.826 -21.155 1.00 92.62 75 ILE A CA 1
ATOM 607 C C . ILE A 1 75 ? -11.163 -35.934 -22.386 1.00 92.62 75 ILE A C 1
ATOM 609 O O . ILE A 1 75 ? -12.236 -35.467 -22.770 1.00 92.62 75 ILE A O 1
ATOM 613 N N . THR A 1 76 ? -10.014 -35.694 -23.013 1.00 92.31 76 THR A N 1
ATOM 614 C CA . THR A 1 76 ? -9.947 -34.890 -24.242 1.00 92.31 76 THR A CA 1
ATOM 615 C C . THR A 1 76 ? -10.529 -35.649 -25.440 1.00 92.31 76 THR A C 1
ATOM 617 O O . THR A 1 76 ? -10.708 -36.866 -25.412 1.00 92.31 76 THR A O 1
ATOM 620 N N . ASN A 1 77 ? -10.787 -34.951 -26.550 1.00 92.38 77 ASN A N 1
ATOM 621 C CA . ASN A 1 77 ? -11.224 -35.601 -27.796 1.00 92.38 77 ASN A CA 1
ATOM 622 C C . ASN A 1 77 ? -10.133 -36.501 -28.417 1.00 92.38 77 ASN A C 1
ATOM 624 O O . ASN A 1 77 ? -10.404 -37.204 -29.385 1.00 92.38 77 ASN A O 1
ATOM 628 N N . GLN A 1 78 ? -8.917 -36.458 -27.866 1.00 94.06 78 GLN A N 1
ATOM 629 C CA . GLN A 1 78 ? -7.759 -37.267 -28.222 1.00 94.06 78 GLN A CA 1
ATOM 630 C C . GLN A 1 78 ? -7.575 -38.481 -27.295 1.00 94.06 78 GLN A C 1
ATOM 632 O O . GLN A 1 78 ? -6.720 -39.316 -27.571 1.00 94.06 78 GLN A O 1
ATOM 637 N N . GLY A 1 79 ? -8.369 -38.586 -26.221 1.00 92.62 79 GLY A N 1
ATOM 638 C CA . GLY A 1 79 ? -8.290 -39.668 -25.238 1.00 92.62 79 GLY A CA 1
ATOM 639 C C . GLY A 1 79 ? -7.349 -39.397 -24.063 1.00 92.62 79 GLY A C 1
ATOM 640 O O . GLY A 1 79 ? -7.164 -40.276 -23.226 1.00 92.62 79 GLY A O 1
ATOM 641 N N . GLU A 1 80 ? -6.769 -38.200 -23.942 1.00 92.56 80 GLU A N 1
ATOM 642 C CA . GLU A 1 80 ? -5.963 -37.847 -22.766 1.00 92.56 80 GLU A CA 1
ATOM 643 C C . GLU A 1 80 ? -6.859 -37.755 -21.528 1.00 92.56 80 GLU A C 1
ATOM 645 O O . GLU A 1 80 ? -7.863 -37.041 -21.549 1.00 92.56 80 GLU A O 1
ATOM 650 N N . VAL A 1 81 ? -6.489 -38.455 -20.456 1.00 89.94 81 VAL A N 1
ATOM 651 C CA . VAL A 1 81 ? -7.262 -38.544 -19.216 1.00 89.94 81 VAL A CA 1
ATOM 652 C C . VAL A 1 81 ? -6.605 -37.710 -18.124 1.00 89.94 81 VAL A C 1
ATOM 654 O O . VAL A 1 81 ? -5.452 -37.912 -17.750 1.00 89.94 81 VAL A O 1
ATOM 657 N N . ARG A 1 82 ? -7.385 -36.785 -17.574 1.00 87.44 82 ARG A N 1
ATOM 658 C CA . ARG A 1 82 ? -7.059 -35.929 -16.436 1.00 87.44 82 ARG A CA 1
ATOM 659 C C . ARG A 1 82 ? -7.918 -36.403 -15.274 1.00 87.44 82 ARG A C 1
ATOM 661 O O . ARG A 1 82 ? -9.140 -36.269 -15.312 1.00 87.44 82 ARG A O 1
ATOM 668 N N . ARG A 1 83 ? -7.288 -37.017 -14.271 1.00 87.81 83 ARG A N 1
ATOM 669 C CA . ARG A 1 83 ? -8.001 -37.606 -13.130 1.00 87.81 83 ARG A CA 1
ATOM 670 C C . ARG A 1 83 ? -8.729 -36.492 -12.342 1.00 87.81 83 ARG A C 1
ATOM 672 O O . ARG A 1 83 ? -8.080 -35.514 -11.974 1.00 87.81 83 ARG A O 1
ATOM 679 N N . PRO A 1 84 ? -10.049 -36.601 -12.116 1.00 85.62 84 PRO A N 1
ATOM 680 C CA . PRO A 1 84 ? -10.832 -35.658 -11.311 1.00 85.62 84 PRO A CA 1
ATOM 681 C C . PRO A 1 84 ? -10.600 -35.870 -9.804 1.00 85.62 84 PRO A C 1
ATOM 683 O O . PRO A 1 84 ? -9.975 -36.848 -9.404 1.00 85.62 84 PRO A O 1
ATOM 686 N N . ASP A 1 85 ? -11.137 -34.997 -8.948 1.00 83.25 85 ASP A N 1
ATOM 687 C CA . ASP A 1 85 ? -11.080 -35.178 -7.484 1.00 83.25 85 ASP A CA 1
ATOM 688 C C . ASP A 1 85 ? -12.039 -36.294 -6.989 1.00 83.25 85 ASP A C 1
ATOM 690 O O . ASP A 1 85 ? -11.734 -37.035 -6.050 1.00 83.25 85 ASP A O 1
ATOM 694 N N . VAL A 1 86 ? -13.164 -36.484 -7.692 1.00 85.38 86 VAL A N 1
ATOM 695 C CA . VAL A 1 86 ? -14.176 -37.534 -7.456 1.00 85.38 86 VAL A CA 1
ATOM 696 C C . VAL A 1 86 ? -14.416 -38.364 -8.717 1.00 85.38 86 VAL A C 1
ATOM 698 O O . VAL A 1 86 ? -14.317 -37.836 -9.825 1.00 85.38 86 VAL A O 1
ATOM 701 N N . GLU A 1 87 ? -14.755 -39.652 -8.572 1.00 91.31 87 GLU A N 1
ATOM 702 C CA . GLU A 1 87 ? -15.066 -40.519 -9.720 1.00 91.31 87 GLU A CA 1
ATOM 703 C C . GLU A 1 87 ? -16.108 -39.858 -10.628 1.00 91.31 87 GLU A C 1
ATOM 705 O O . GLU A 1 87 ? -17.172 -39.434 -10.173 1.00 91.31 87 GLU A O 1
ATOM 710 N N . THR A 1 88 ? -15.786 -39.734 -11.916 1.00 91.69 88 THR A N 1
ATOM 711 C CA . THR A 1 88 ? -16.618 -38.972 -12.846 1.00 91.69 88 THR A CA 1
ATOM 712 C C . THR A 1 88 ? -16.909 -39.765 -14.112 1.00 91.69 88 THR A C 1
ATOM 714 O O . THR A 1 88 ? -16.012 -40.024 -14.910 1.00 91.69 88 THR A O 1
ATOM 717 N N . GLU A 1 89 ? -18.187 -40.074 -14.344 1.00 96.38 89 GLU A N 1
ATOM 718 C CA . GLU A 1 89 ? -18.650 -40.615 -15.626 1.00 96.38 89 GLU A CA 1
ATOM 719 C C . GLU A 1 89 ? -18.488 -39.563 -16.740 1.00 96.38 89 GLU A C 1
ATOM 721 O O . GLU A 1 89 ? -18.944 -38.417 -16.617 1.00 96.38 89 GLU A O 1
ATOM 726 N N . VAL A 1 90 ? -17.852 -39.963 -17.838 1.00 95.38 90 VAL A N 1
ATOM 727 C CA . VAL A 1 90 ? -17.632 -39.182 -19.056 1.00 95.38 90 VAL A CA 1
ATOM 728 C C . VAL A 1 90 ? -18.247 -39.932 -20.235 1.00 95.38 90 VAL A C 1
ATOM 730 O O . VAL A 1 90 ? -18.050 -41.135 -20.399 1.00 95.38 90 VAL A O 1
ATOM 733 N N . ASP A 1 91 ? -18.991 -39.209 -21.071 1.00 96.00 91 ASP A N 1
ATOM 734 C CA . ASP A 1 91 ? -19.537 -39.742 -22.316 1.00 96.00 91 ASP A CA 1
ATOM 735 C C . ASP A 1 91 ? -18.585 -39.419 -23.470 1.00 96.00 91 ASP A C 1
ATOM 737 O O . ASP A 1 91 ? -18.464 -38.259 -23.877 1.00 96.00 91 ASP A O 1
ATOM 741 N N . MET A 1 92 ? -17.972 -40.451 -24.041 1.00 96.75 92 MET A N 1
ATOM 742 C CA . MET A 1 92 ? -17.230 -40.363 -25.295 1.00 96.75 92 MET A CA 1
ATOM 743 C C . MET A 1 92 ? -18.164 -40.704 -26.456 1.00 96.75 92 MET A C 1
ATOM 745 O O . MET A 1 92 ? -18.647 -41.828 -26.585 1.00 96.75 92 MET A O 1
ATOM 749 N N . VAL A 1 93 ? -18.449 -39.723 -27.311 1.00 96.69 93 VAL A N 1
ATOM 750 C CA . VAL A 1 93 ? -19.285 -39.897 -28.503 1.00 96.69 93 VAL A CA 1
ATOM 751 C C . VAL A 1 93 ? -18.392 -40.132 -29.716 1.00 96.69 93 VAL A C 1
ATOM 753 O O . VAL A 1 93 ? -17.651 -39.233 -30.116 1.00 96.69 93 VAL A O 1
ATOM 756 N N . ALA A 1 94 ? -18.499 -41.315 -30.317 1.00 96.88 94 ALA A N 1
ATOM 757 C CA . ALA A 1 94 ? -17.911 -41.610 -31.618 1.00 96.88 94 ALA A CA 1
ATOM 758 C C . ALA A 1 94 ? -18.892 -41.205 -32.724 1.00 96.88 94 ALA A C 1
ATOM 760 O O . ALA A 1 94 ? -20.063 -41.587 -32.687 1.00 96.88 94 ALA A O 1
ATOM 761 N N . ALA A 1 95 ? -18.414 -40.463 -33.718 1.00 96.44 95 ALA A N 1
ATOM 762 C CA . ALA A 1 95 ? -19.127 -40.136 -34.945 1.00 96.44 95 ALA A CA 1
ATOM 763 C C . ALA A 1 95 ? -18.398 -40.780 -36.129 1.00 96.44 95 ALA A C 1
ATOM 765 O O . ALA A 1 95 ? -17.308 -40.339 -36.508 1.00 96.44 95 ALA A O 1
ATOM 766 N N . ILE A 1 96 ? -19.001 -41.832 -36.687 1.00 96.56 96 ILE A N 1
ATOM 767 C CA . ILE A 1 96 ? -18.482 -42.568 -37.841 1.00 96.56 96 ILE A CA 1
ATOM 768 C C . ILE A 1 96 ? -19.054 -41.937 -39.106 1.00 96.56 96 ILE A C 1
ATOM 770 O O . ILE A 1 96 ? -20.271 -41.822 -39.239 1.00 96.56 96 ILE A O 1
ATOM 774 N N . THR A 1 97 ? -18.187 -41.573 -40.047 1.00 95.62 97 THR A N 1
ATOM 775 C CA . THR A 1 97 ? -18.550 -41.140 -41.400 1.00 95.62 97 THR A CA 1
ATOM 776 C C . THR A 1 97 ? -18.169 -42.227 -42.398 1.00 95.62 97 THR A C 1
ATOM 778 O O . THR A 1 97 ? -16.982 -42.491 -42.585 1.00 95.62 97 THR A O 1
ATOM 781 N N . TYR A 1 98 ? -19.156 -42.823 -43.065 1.00 93.75 98 TYR A N 1
ATOM 782 C CA . TYR A 1 98 ? -18.966 -43.857 -44.086 1.00 93.75 98 TYR A CA 1
ATOM 783 C C . TYR A 1 98 ? -19.814 -43.530 -45.319 1.00 93.75 98 TYR A C 1
ATOM 785 O O . TYR A 1 98 ? -21.015 -43.292 -45.208 1.00 93.75 98 TYR A O 1
ATOM 793 N N . GLN A 1 99 ? -19.178 -43.443 -46.492 1.00 91.12 99 GLN A N 1
ATOM 794 C CA . GLN A 1 99 ? -19.812 -43.074 -47.773 1.00 91.12 99 GLN A CA 1
ATOM 795 C C . GLN A 1 99 ? -20.707 -41.808 -47.723 1.00 91.12 99 GLN A C 1
ATOM 797 O O . GLN A 1 99 ? -21.671 -41.671 -48.472 1.00 91.12 99 GLN A O 1
ATOM 802 N N . GLY A 1 100 ? -20.376 -40.851 -46.846 1.00 88.06 100 GLY A N 1
ATOM 803 C CA . GLY A 1 100 ? -21.126 -39.600 -46.655 1.00 88.06 100 GLY A CA 1
ATOM 804 C C . GLY A 1 100 ? -22.311 -39.686 -45.683 1.00 88.06 100 GLY A C 1
ATOM 805 O O . GLY A 1 100 ? -22.913 -38.657 -45.384 1.00 88.06 100 GLY A O 1
ATOM 806 N N . ILE A 1 101 ? -22.622 -40.871 -45.153 1.00 91.69 101 ILE A N 1
ATOM 807 C CA . ILE A 1 101 ? -23.574 -41.064 -44.053 1.00 91.69 101 ILE A CA 1
ATOM 808 C C . ILE A 1 101 ? -22.812 -40.941 -42.728 1.00 91.69 101 ILE A C 1
ATOM 810 O O . ILE A 1 101 ? -21.685 -41.426 -42.614 1.00 91.69 101 ILE A O 1
ATOM 814 N N . VAL A 1 102 ? -23.424 -40.301 -41.727 1.00 94.62 102 VAL A N 1
ATOM 815 C CA . VAL A 1 102 ? -22.865 -40.172 -40.373 1.00 94.62 102 VAL A CA 1
ATOM 816 C C . VAL A 1 102 ? -23.793 -40.837 -39.361 1.00 94.62 102 VAL A C 1
ATOM 818 O O . VAL A 1 102 ? -24.976 -40.499 -39.307 1.00 94.62 102 VAL A O 1
ATOM 821 N N . LYS A 1 103 ? -23.258 -41.740 -38.534 1.00 96.25 103 LYS A N 1
ATOM 822 C CA . LYS A 1 103 ? -23.961 -42.341 -37.385 1.00 96.25 103 LYS A CA 1
ATOM 823 C C . LYS A 1 103 ? -23.123 -42.137 -36.122 1.00 96.25 103 LYS A C 1
ATOM 825 O O . LYS A 1 103 ? -21.893 -42.098 -36.188 1.00 96.25 103 LYS A O 1
ATOM 830 N N . THR A 1 104 ? -23.778 -41.974 -34.975 1.00 96.19 104 THR A N 1
ATOM 831 C CA . THR A 1 104 ? -23.114 -41.747 -33.683 1.00 96.19 104 THR A CA 1
ATOM 832 C C . THR A 1 104 ? -23.463 -42.828 -32.668 1.00 96.19 104 THR A C 1
ATOM 834 O O . THR A 1 104 ? -24.576 -43.349 -32.669 1.00 96.19 104 THR A O 1
ATOM 837 N N . ASN A 1 105 ? -22.518 -43.134 -31.779 1.00 96.31 105 ASN A N 1
ATOM 838 C CA . ASN A 1 105 ? -22.742 -43.954 -30.589 1.00 96.31 105 ASN A CA 1
ATOM 839 C C . ASN A 1 105 ? -22.019 -43.330 -29.386 1.00 96.31 105 ASN A C 1
ATOM 841 O O . ASN A 1 105 ? -21.090 -42.536 -29.556 1.00 96.31 105 ASN A O 1
ATOM 845 N N . ARG A 1 106 ? -22.468 -43.655 -28.173 1.00 96.75 106 ARG A N 1
ATOM 846 C CA . ARG A 1 106 ? -21.987 -43.079 -26.915 1.00 96.75 106 ARG A CA 1
ATOM 847 C C . ARG A 1 106 ? -21.437 -44.178 -26.013 1.00 96.75 106 ARG A C 1
ATOM 849 O O . ARG A 1 106 ? -22.160 -45.095 -25.640 1.00 96.75 106 ARG A O 1
ATOM 856 N N . PHE A 1 107 ? -20.180 -44.024 -25.625 1.00 96.62 107 PHE A N 1
ATOM 857 C CA . PHE A 1 107 ? -19.469 -44.895 -24.702 1.00 96.62 107 PHE A CA 1
ATOM 858 C C . PHE A 1 107 ? -19.357 -44.181 -23.352 1.00 96.62 107 PHE A C 1
ATOM 860 O O . PHE A 1 107 ? -18.878 -43.048 -23.294 1.00 96.62 107 PHE A O 1
ATOM 867 N N . LYS A 1 108 ? -19.827 -44.826 -22.282 1.00 97.06 108 LYS A N 1
ATOM 868 C CA . LYS A 1 108 ? -19.728 -44.329 -20.902 1.00 97.06 108 LYS A CA 1
ATOM 869 C C . LYS A 1 108 ? -18.445 -44.847 -20.266 1.00 97.06 108 LYS A C 1
ATOM 871 O O . LYS A 1 108 ? -18.191 -46.049 -20.324 1.00 97.06 108 LYS A O 1
ATOM 876 N N . ILE A 1 109 ? -17.666 -43.947 -19.674 1.00 97.31 109 ILE A N 1
ATOM 877 C CA . ILE A 1 109 ? -16.362 -44.248 -19.078 1.00 97.31 109 ILE A CA 1
ATOM 878 C C . ILE A 1 109 ? -16.271 -43.561 -17.719 1.00 97.31 109 ILE A C 1
ATOM 880 O O . ILE A 1 109 ? -16.368 -42.338 -17.639 1.00 97.31 109 ILE A O 1
ATOM 884 N N . ASN A 1 110 ? -16.056 -44.328 -16.655 1.00 96.31 110 ASN A N 1
ATOM 885 C CA . ASN A 1 110 ? -15.821 -43.790 -15.319 1.00 96.31 110 ASN A CA 1
ATOM 886 C C . ASN A 1 110 ? -14.345 -43.420 -15.165 1.00 96.31 110 ASN A C 1
ATOM 888 O O . ASN A 1 110 ? -13.472 -44.288 -15.143 1.00 96.31 110 ASN A O 1
ATOM 892 N N . VAL A 1 111 ? -14.038 -42.129 -15.065 1.00 94.44 111 VAL A N 1
ATOM 893 C CA . VAL A 1 111 ? -12.668 -41.701 -14.777 1.00 94.44 111 VAL A CA 1
ATOM 894 C C . VAL A 1 111 ? -12.443 -41.757 -13.276 1.00 94.44 111 VAL A C 1
ATOM 896 O O . VAL A 1 111 ? -13.097 -41.044 -12.511 1.00 94.44 111 VAL A O 1
ATOM 899 N N . LEU A 1 112 ? -11.509 -42.617 -12.877 1.00 92.06 112 LEU A N 1
ATOM 900 C CA . LEU A 1 112 ? -11.121 -42.828 -11.491 1.00 92.06 112 LEU A CA 1
ATOM 901 C C . LEU A 1 112 ? -10.462 -41.555 -10.934 1.00 92.06 112 LEU A C 1
ATOM 903 O O . LEU A 1 112 ? -9.646 -40.935 -11.631 1.00 92.06 112 LEU A O 1
ATOM 907 N N . PRO A 1 113 ? -10.770 -41.167 -9.684 1.00 87.69 113 PRO A N 1
ATOM 908 C CA . PRO A 1 113 ? -10.239 -39.947 -9.097 1.00 87.69 113 PRO A CA 1
ATOM 909 C C . PRO A 1 113 ? -8.718 -40.008 -8.929 1.00 87.69 113 PRO A C 1
ATOM 911 O O . PRO A 1 113 ? -8.109 -41.081 -9.000 1.00 87.69 113 PRO A O 1
ATOM 914 N N . VAL A 1 114 ? -8.088 -38.857 -8.694 1.00 87.44 114 VAL A N 1
ATOM 915 C CA . VAL A 1 114 ? -6.702 -38.760 -8.204 1.00 87.44 114 VAL A CA 1
ATOM 916 C C . VAL A 1 114 ? -6.511 -39.581 -6.924 1.00 87.44 114 VAL A C 1
ATOM 918 O O . VAL A 1 114 ? -7.456 -39.842 -6.181 1.00 87.44 114 VAL A O 1
ATOM 921 N N . GLU A 1 115 ? -5.281 -40.025 -6.671 1.00 79.69 115 GLU A N 1
ATOM 922 C CA . GLU A 1 115 ? -4.969 -40.753 -5.440 1.00 79.69 115 GLU A CA 1
ATOM 923 C C . GLU A 1 115 ? -5.058 -39.846 -4.210 1.00 79.69 115 GLU A C 1
ATOM 925 O O . GLU A 1 115 ? -4.512 -38.744 -4.179 1.00 79.69 115 GLU A O 1
ATOM 930 N N . THR A 1 116 ? -5.738 -40.353 -3.184 1.00 78.50 116 THR A N 1
ATOM 931 C CA . THR A 1 116 ? -5.885 -39.716 -1.876 1.00 78.50 116 THR A CA 1
ATOM 932 C C . THR A 1 116 ? -4.533 -39.652 -1.169 1.00 78.50 116 THR A C 1
ATOM 934 O O . THR A 1 116 ? -3.847 -40.676 -1.072 1.00 78.50 116 THR A O 1
ATOM 937 N N . ARG A 1 117 ? -4.168 -38.505 -0.593 1.00 84.44 117 ARG A N 1
ATOM 938 C CA . ARG A 1 117 ? -2.975 -38.390 0.259 1.00 84.44 117 ARG A CA 1
ATOM 939 C C . ARG A 1 117 ? -3.357 -37.862 1.633 1.00 84.44 117 ARG A C 1
ATOM 941 O O . ARG A 1 117 ? -3.458 -36.658 1.823 1.00 84.44 117 ARG A O 1
ATOM 948 N N . VAL A 1 118 ? -3.525 -38.772 2.588 1.00 86.38 118 VAL A N 1
ATOM 949 C CA . VAL A 1 118 ? -3.768 -38.425 3.994 1.00 86.38 118 VAL A CA 1
ATOM 950 C C . VAL A 1 118 ? -2.449 -38.020 4.655 1.00 86.38 118 VAL A C 1
ATOM 952 O O . VAL A 1 118 ? -1.430 -38.699 4.503 1.00 86.38 118 VAL A O 1
ATOM 955 N N . PHE A 1 119 ? -2.464 -36.903 5.370 1.00 88.94 119 PHE A N 1
ATOM 956 C CA . PHE A 1 119 ? -1.353 -36.399 6.161 1.00 88.94 119 PHE A CA 1
ATOM 957 C C . PHE A 1 119 ? -1.339 -37.037 7.552 1.00 88.94 119 PHE A C 1
ATOM 959 O O . PHE A 1 119 ? -2.385 -37.281 8.156 1.00 88.94 119 PHE A O 1
ATOM 966 N N . ASP A 1 120 ? -0.144 -37.275 8.090 1.00 88.69 120 ASP A N 1
ATOM 967 C CA . ASP A 1 120 ? 0.007 -37.572 9.512 1.00 88.69 120 ASP A CA 1
ATOM 968 C C . ASP A 1 120 ? 0.006 -36.276 10.346 1.00 88.69 120 ASP A C 1
ATOM 970 O O . ASP A 1 120 ? 0.131 -35.166 9.822 1.00 88.69 120 ASP A O 1
ATOM 974 N N . LEU A 1 121 ? -0.121 -36.415 11.667 1.00 88.75 121 LEU A N 1
ATOM 975 C CA . LEU A 1 121 ? -0.299 -35.281 12.574 1.00 88.75 121 LEU A CA 1
ATOM 976 C C . LEU A 1 121 ? 0.853 -34.257 12.554 1.00 88.75 121 LEU A C 1
ATOM 978 O O . LEU A 1 121 ? 0.631 -33.118 12.957 1.00 88.75 121 LEU A O 1
ATOM 982 N N . ASN A 1 122 ? 2.060 -34.600 12.085 1.00 86.62 122 ASN A N 1
ATOM 983 C CA . ASN A 1 122 ? 3.167 -33.640 11.980 1.00 86.62 122 ASN A CA 1
ATOM 984 C C . ASN A 1 122 ? 2.900 -32.522 10.958 1.00 86.62 122 ASN A C 1
ATOM 986 O O . ASN A 1 122 ? 3.429 -31.418 11.130 1.00 86.62 122 ASN A O 1
ATOM 990 N N . ALA A 1 123 ? 2.069 -32.775 9.940 1.00 87.38 123 ALA A N 1
ATOM 991 C CA . ALA A 1 123 ? 1.689 -31.782 8.935 1.00 87.38 123 ALA A CA 1
ATOM 992 C C . ALA A 1 123 ? 0.981 -30.573 9.562 1.00 87.38 123 ALA A C 1
ATOM 994 O O . ALA A 1 123 ? 1.244 -29.433 9.182 1.00 87.38 123 ALA A O 1
ATOM 995 N N . TYR A 1 124 ? 0.136 -30.833 10.563 1.00 91.19 124 TYR A N 1
ATOM 996 C CA . TYR A 1 124 ? -0.637 -29.824 11.285 1.00 91.19 124 TYR A CA 1
ATOM 997 C C . TYR A 1 124 ? 0.136 -29.223 12.475 1.00 91.19 124 TYR A C 1
ATOM 999 O O . TYR A 1 124 ? -0.229 -28.168 12.984 1.00 91.19 124 TYR A O 1
ATOM 1007 N N . ARG A 1 125 ? 1.224 -29.857 12.943 1.00 89.06 125 ARG A N 1
ATOM 1008 C CA . ARG A 1 125 ? 2.103 -29.290 13.992 1.00 89.06 125 ARG A CA 1
ATOM 1009 C C . ARG A 1 125 ? 3.017 -28.191 13.463 1.00 89.06 125 ARG A C 1
ATOM 1011 O O . ARG A 1 125 ? 3.513 -27.395 14.252 1.00 89.06 125 ARG A O 1
ATOM 1018 N N . SER A 1 126 ? 3.306 -28.188 12.166 1.00 85.06 126 SER A N 1
ATOM 1019 C CA . SER A 1 126 ? 4.395 -27.389 11.607 1.00 85.06 126 SER A CA 1
ATOM 1020 C C . SER A 1 126 ? 3.933 -26.008 11.141 1.00 85.06 126 SER A C 1
ATOM 1022 O O . SER A 1 126 ? 2.969 -25.884 10.393 1.00 85.06 126 SER A O 1
ATOM 1024 N N . ASP A 1 127 ? 4.669 -24.977 11.552 1.00 76.56 127 ASP A N 1
ATOM 1025 C CA . ASP A 1 127 ? 4.411 -23.552 11.297 1.00 76.56 127 ASP A CA 1
ATOM 1026 C C . ASP A 1 127 ? 4.919 -23.073 9.920 1.00 76.56 127 ASP A C 1
ATOM 1028 O O . ASP A 1 127 ? 5.410 -21.947 9.791 1.00 76.56 127 ASP A O 1
ATOM 1032 N N . TYR A 1 128 ? 4.851 -23.943 8.900 1.00 85.31 128 TYR A N 1
ATOM 1033 C CA . TYR A 1 128 ? 5.480 -23.727 7.591 1.00 85.31 128 TYR A CA 1
ATOM 1034 C C . TYR A 1 128 ? 5.120 -22.372 6.990 1.00 85.31 128 TYR A C 1
ATOM 1036 O O . TYR A 1 128 ? 3.956 -22.058 6.777 1.00 85.31 128 TYR A O 1
ATOM 1044 N N . GLY A 1 129 ? 6.127 -21.591 6.626 1.00 90.94 129 GLY A N 1
ATOM 1045 C CA . GLY A 1 129 ? 5.895 -20.234 6.159 1.00 90.94 129 GLY A CA 1
ATOM 1046 C C . GLY A 1 129 ? 6.807 -19.240 6.843 1.00 90.94 129 GLY A C 1
ATOM 1047 O O . GLY A 1 129 ? 7.642 -19.603 7.677 1.00 90.94 129 GLY A O 1
ATOM 1048 N N . PHE A 1 130 ? 6.640 -17.958 6.523 1.00 93.50 130 PHE A N 1
ATOM 1049 C CA . PHE A 1 130 ? 7.428 -16.915 7.178 1.00 93.50 130 PHE A CA 1
ATOM 1050 C C . PHE A 1 130 ? 7.136 -16.819 8.686 1.00 93.50 130 PHE A C 1
ATOM 1052 O O . PHE A 1 130 ? 8.004 -16.365 9.428 1.00 93.50 130 PHE A O 1
ATOM 1059 N N . ALA A 1 131 ? 5.985 -17.299 9.178 1.00 94.00 131 ALA A N 1
ATOM 1060 C CA . ALA A 1 131 ? 5.708 -17.348 10.615 1.00 94.00 131 ALA A CA 1
ATOM 1061 C C . ALA A 1 131 ? 6.729 -18.219 11.371 1.00 94.00 131 ALA A C 1
ATOM 1063 O O . ALA A 1 131 ? 7.168 -17.818 12.450 1.00 94.00 131 ALA A O 1
ATOM 1064 N N . SER A 1 132 ? 7.230 -19.309 10.770 1.00 90.19 132 SER A N 1
ATOM 1065 C CA . SER A 1 132 ? 8.324 -20.128 11.331 1.00 90.19 132 SER A CA 1
ATOM 1066 C C . SER A 1 132 ? 9.623 -19.357 11.612 1.00 90.19 132 SER A C 1
ATOM 1068 O O . SER A 1 132 ? 10.506 -19.860 12.307 1.00 90.19 132 SER A O 1
ATOM 1070 N N . LEU A 1 133 ? 9.784 -18.120 11.126 1.00 88.06 133 LEU A N 1
ATOM 1071 C CA . LEU A 1 133 ? 10.909 -17.254 11.490 1.00 88.06 133 LEU A CA 1
ATOM 1072 C C . LEU A 1 133 ? 10.759 -16.643 12.896 1.00 88.06 133 LEU A C 1
ATOM 1074 O O . LEU A 1 133 ? 11.764 -16.260 13.505 1.00 88.06 133 LEU A O 1
ATOM 1078 N N . VAL A 1 134 ? 9.542 -16.605 13.447 1.00 91.12 134 VAL A N 1
ATOM 1079 C CA . VAL A 1 134 ? 9.214 -15.903 14.698 1.00 91.12 134 VAL A CA 1
ATOM 1080 C C . VAL A 1 134 ? 8.463 -16.761 15.721 1.00 91.12 134 VAL A C 1
ATOM 1082 O O . VAL A 1 134 ? 8.772 -16.635 16.906 1.00 91.12 134 VAL A O 1
ATOM 1085 N N . ILE A 1 135 ? 7.513 -17.603 15.299 1.00 92.38 135 ILE A N 1
ATOM 1086 C CA . ILE A 1 135 ? 6.637 -18.370 16.201 1.00 92.38 135 ILE A CA 1
ATOM 1087 C C . ILE A 1 135 ? 7.441 -19.328 17.100 1.00 92.38 135 ILE A C 1
ATOM 1089 O O . ILE A 1 135 ? 8.503 -19.842 16.726 1.00 92.38 135 ILE A O 1
ATOM 1093 N N . THR A 1 136 ? 6.945 -19.556 18.322 1.00 91.81 136 THR A N 1
ATOM 1094 C CA . THR A 1 136 ? 7.561 -20.473 19.297 1.00 91.81 136 THR A CA 1
ATOM 1095 C C . THR A 1 136 ? 6.600 -21.547 19.825 1.00 91.81 136 THR A C 1
ATOM 1097 O O . THR A 1 136 ? 5.392 -21.350 19.924 1.00 91.81 136 THR A O 1
ATOM 1100 N N . ASN A 1 137 ? 7.136 -22.717 20.189 1.00 93.44 137 ASN A N 1
ATOM 1101 C CA . ASN A 1 137 ? 6.348 -23.863 20.660 1.00 93.44 137 ASN A CA 1
ATOM 1102 C C . ASN A 1 137 ? 5.688 -23.605 22.031 1.00 93.44 137 ASN A C 1
ATOM 1104 O O . ASN A 1 137 ? 6.332 -23.088 22.947 1.00 93.44 137 ASN A O 1
ATOM 1108 N N . ARG A 1 138 ? 4.415 -23.999 22.183 1.00 94.06 138 ARG A N 1
ATOM 1109 C CA . ARG A 1 138 ? 3.590 -23.765 23.380 1.00 94.06 138 ARG A CA 1
ATOM 1110 C C . ARG A 1 138 ? 3.522 -24.959 24.346 1.00 94.06 138 ARG A C 1
ATOM 1112 O O . ARG A 1 138 ? 3.037 -24.799 25.461 1.00 94.06 138 ARG A O 1
ATOM 1119 N N . MET A 1 139 ? 4.063 -26.131 24.001 1.00 92.75 139 MET A N 1
ATOM 1120 C CA . MET A 1 139 ? 4.008 -27.350 24.836 1.00 92.75 139 MET A CA 1
ATOM 1121 C C . MET A 1 139 ? 4.524 -27.159 26.265 1.00 92.75 139 MET A C 1
ATOM 1123 O O . MET A 1 139 ? 3.918 -27.646 27.218 1.00 92.75 139 MET A O 1
ATOM 1127 N N . ASN A 1 140 ? 5.616 -26.406 26.429 1.00 91.31 140 ASN A N 1
ATOM 1128 C CA . ASN A 1 140 ? 6.219 -26.122 27.738 1.00 91.31 140 ASN A CA 1
ATOM 1129 C C . ASN A 1 140 ? 5.364 -25.184 28.617 1.00 91.31 140 ASN A C 1
ATOM 1131 O O . ASN A 1 140 ? 5.740 -24.900 29.750 1.00 91.31 140 ASN A O 1
ATOM 1135 N N . GLN A 1 141 ? 4.241 -24.686 28.095 1.00 91.31 141 GLN A N 1
ATOM 1136 C CA . GLN A 1 141 ? 3.317 -23.758 28.745 1.00 91.31 141 GLN A CA 1
ATOM 1137 C C . GLN A 1 141 ? 1.928 -24.385 28.999 1.00 91.31 141 GLN A C 1
ATOM 1139 O O . GLN A 1 141 ? 1.013 -23.662 29.390 1.00 91.31 141 GLN A O 1
ATOM 1144 N N . ARG A 1 142 ? 1.752 -25.711 28.840 1.00 93.38 142 ARG A N 1
ATOM 1145 C CA . ARG A 1 142 ? 0.465 -26.413 29.065 1.00 93.38 142 ARG A CA 1
ATOM 1146 C C . ARG A 1 142 ? -0.190 -26.086 30.413 1.00 93.38 142 ARG A C 1
ATOM 1148 O O . ARG A 1 142 ? -1.381 -25.815 30.462 1.00 93.38 142 ARG A O 1
ATOM 1155 N N . GLU A 1 143 ? 0.597 -26.024 31.485 1.00 92.50 143 GLU A N 1
ATOM 1156 C CA . GLU A 1 143 ? 0.115 -25.692 32.840 1.00 92.50 143 GLU A CA 1
ATOM 1157 C C . GLU A 1 143 ? -0.330 -24.219 33.003 1.00 92.50 143 GLU A C 1
ATOM 1159 O O . GLU A 1 143 ? -0.760 -23.818 34.081 1.00 92.50 143 GLU A O 1
ATOM 1164 N N . SER A 1 144 ? -0.203 -23.394 31.956 1.00 91.75 144 SER A N 1
ATOM 1165 C CA . SER A 1 144 ? -0.636 -21.987 31.910 1.00 91.75 144 SER A CA 1
ATOM 1166 C C . SER A 1 144 ? -1.756 -21.715 30.895 1.00 91.75 144 SER A C 1
ATOM 1168 O O . SER A 1 144 ? -2.045 -20.556 30.596 1.00 91.75 144 SER A O 1
ATOM 1170 N N . VAL A 1 145 ? -2.387 -22.770 30.364 1.00 97.88 145 VAL A N 1
ATOM 1171 C CA . VAL A 1 145 ? -3.594 -22.658 29.534 1.00 97.88 145 VAL A CA 1
ATOM 1172 C C . VAL A 1 145 ? -4.757 -22.163 30.390 1.00 97.88 145 VAL A C 1
ATOM 1174 O O . VAL A 1 145 ? -5.064 -22.746 31.429 1.00 97.88 145 VAL A O 1
ATOM 1177 N N . VAL A 1 146 ? -5.428 -21.107 29.931 1.00 98.44 146 VAL A N 1
ATOM 1178 C CA . VAL A 1 146 ? -6.688 -20.631 30.511 1.00 98.44 146 VAL A CA 1
ATOM 1179 C C . VAL A 1 146 ? -7.835 -21.091 29.619 1.00 98.44 146 VAL A C 1
ATOM 1181 O O . VAL A 1 146 ? -7.909 -20.692 28.458 1.00 98.44 146 VAL A O 1
ATOM 1184 N N . GLU A 1 147 ? -8.711 -21.945 30.146 1.00 98.50 147 GLU A N 1
ATOM 1185 C CA . GLU A 1 147 ? -9.930 -22.375 29.453 1.00 98.50 147 GLU A CA 1
ATOM 1186 C C . GLU A 1 147 ? -11.068 -21.370 29.678 1.00 98.50 147 GLU A C 1
ATOM 1188 O O . GLU A 1 147 ? -11.227 -20.859 30.787 1.00 98.50 147 GLU A O 1
ATOM 1193 N N . VAL A 1 148 ? -11.848 -21.086 28.631 1.00 98.62 148 VAL A N 1
ATOM 1194 C CA . VAL A 1 148 ? -12.961 -20.122 28.652 1.00 98.62 148 VAL A CA 1
ATOM 1195 C C . VAL A 1 148 ? -14.150 -20.643 27.841 1.00 98.62 148 VAL A C 1
ATOM 1197 O O . VAL A 1 148 ? -13.971 -21.150 26.732 1.00 98.62 148 VAL A O 1
ATOM 1200 N N . ALA A 1 149 ? -15.361 -20.503 28.381 1.00 98.25 149 ALA A N 1
ATOM 1201 C CA . ALA A 1 149 ? -16.612 -20.970 27.778 1.00 98.25 149 ALA A CA 1
ATOM 1202 C C . ALA A 1 149 ? -17.630 -19.839 27.535 1.00 98.25 149 ALA A C 1
ATOM 1204 O O . ALA A 1 149 ? -18.679 -20.072 26.941 1.00 98.25 149 ALA A O 1
ATOM 1205 N N . THR A 1 150 ? -17.349 -18.618 27.990 1.00 98.25 150 THR A N 1
ATOM 1206 C CA . THR A 1 150 ? -18.229 -17.454 27.812 1.00 98.25 150 THR A CA 1
ATOM 1207 C C . THR A 1 150 ? -17.463 -16.237 27.284 1.00 98.25 150 THR A C 1
ATOM 1209 O O . THR A 1 150 ? -16.247 -16.138 27.489 1.00 98.25 150 THR A O 1
ATOM 1212 N N . PRO A 1 151 ? -18.148 -15.266 26.645 1.00 97.12 151 PRO A N 1
ATOM 1213 C CA . PRO A 1 151 ? -17.521 -14.022 26.200 1.00 97.12 151 PRO A CA 1
ATOM 1214 C C . PRO A 1 151 ? -16.820 -13.266 27.336 1.00 97.12 151 PRO A C 1
ATOM 1216 O O . PRO A 1 151 ? -15.732 -12.726 27.148 1.00 97.12 151 PRO A O 1
ATOM 1219 N N . VAL A 1 152 ? -17.403 -13.270 28.540 1.00 95.25 152 VAL A N 1
ATOM 1220 C CA . VAL A 1 152 ? -16.838 -12.584 29.712 1.00 95.25 152 VAL A CA 1
ATOM 1221 C C . VAL A 1 152 ? -15.560 -13.268 30.199 1.00 95.25 152 VAL A C 1
ATOM 1223 O O . VAL A 1 152 ? -14.556 -12.588 30.399 1.00 95.25 152 VAL A O 1
ATOM 1226 N N . GLU A 1 153 ? -15.547 -14.600 30.312 1.00 97.44 153 GLU A N 1
ATOM 1227 C CA . GLU A 1 153 ? -14.334 -15.357 30.663 1.00 97.44 153 GLU A CA 1
ATOM 1228 C C . GLU A 1 153 ? -13.216 -15.154 29.631 1.00 97.44 153 GLU A C 1
ATOM 1230 O O . GLU A 1 153 ? -12.056 -14.975 30.006 1.00 97.44 153 GLU A O 1
ATOM 1235 N N . PHE A 1 154 ? -13.552 -15.131 28.335 1.00 97.62 154 PHE A N 1
ATOM 1236 C CA . PHE A 1 154 ? -12.594 -14.855 27.262 1.00 97.62 154 PHE A CA 1
ATOM 1237 C C . PHE A 1 154 ? -11.978 -13.455 27.391 1.00 97.62 154 PHE A C 1
ATOM 1239 O O . PHE A 1 154 ? -10.756 -13.305 27.306 1.00 97.62 154 PHE A O 1
ATOM 1246 N N . LEU A 1 155 ? -12.796 -12.435 27.665 1.00 95.06 155 LEU A N 1
ATOM 1247 C CA . LEU A 1 155 ? -12.320 -11.068 27.863 1.00 95.06 155 LEU A CA 1
ATOM 1248 C C . LEU A 1 155 ? -11.500 -10.904 29.151 1.00 95.06 155 LEU A C 1
ATOM 1250 O O . LEU A 1 155 ? -10.469 -10.233 29.115 1.00 95.06 155 LEU A O 1
ATOM 1254 N N . ASP A 1 156 ? -11.877 -11.547 30.259 1.00 93.81 156 ASP A N 1
ATOM 1255 C CA . ASP A 1 156 ? -11.067 -11.583 31.487 1.00 93.81 156 ASP A CA 1
ATOM 1256 C C . ASP A 1 156 ? -9.711 -12.272 31.250 1.00 93.81 156 ASP A C 1
ATOM 1258 O O . ASP A 1 156 ? -8.661 -11.771 31.675 1.00 93.81 156 ASP A O 1
ATOM 1262 N N . ALA A 1 157 ? -9.704 -13.382 30.505 1.00 96.00 157 ALA A N 1
ATOM 1263 C CA . ALA A 1 157 ? -8.481 -14.078 30.129 1.00 96.00 157 ALA A CA 1
ATOM 1264 C C . ALA A 1 157 ? -7.577 -13.218 29.227 1.00 96.00 157 ALA A C 1
ATOM 1266 O O . ALA A 1 157 ? -6.357 -13.222 29.411 1.00 96.00 157 ALA A O 1
ATOM 1267 N N . LEU A 1 158 ? -8.150 -12.453 28.294 1.00 93.69 158 LEU A N 1
ATOM 1268 C CA . LEU A 1 158 ? -7.413 -11.574 27.383 1.00 93.69 158 LEU A CA 1
ATOM 1269 C C . LEU A 1 158 ? -6.898 -10.292 28.063 1.00 93.69 158 LEU A C 1
ATOM 1271 O O . LEU A 1 158 ? -5.803 -9.825 27.731 1.00 93.69 158 LEU A O 1
ATOM 1275 N N . LYS A 1 159 ? -7.643 -9.746 29.032 1.00 90.75 159 LYS A N 1
ATOM 1276 C CA . LYS A 1 159 ? -7.269 -8.567 29.833 1.00 90.75 159 LYS A CA 1
ATOM 1277 C C . LYS A 1 159 ? -5.975 -8.793 30.614 1.00 90.75 159 LYS A C 1
ATOM 1279 O O . LYS A 1 159 ? -5.134 -7.898 30.720 1.00 90.75 159 LYS A O 1
ATOM 1284 N N . ASN A 1 160 ? -5.779 -10.003 31.136 1.00 91.50 160 ASN A N 1
ATOM 1285 C CA . ASN A 1 160 ? -4.544 -10.383 31.809 1.00 91.50 160 ASN A CA 1
ATOM 1286 C C . ASN A 1 160 ? -3.425 -10.671 30.788 1.00 91.50 160 ASN A C 1
ATOM 1288 O O . ASN A 1 160 ? -3.328 -11.769 30.238 1.00 91.50 160 ASN A O 1
ATOM 1292 N N . LYS A 1 161 ? -2.520 -9.703 30.573 1.00 89.56 161 LYS A N 1
ATOM 1293 C CA . LYS A 1 161 ? -1.379 -9.862 29.646 1.00 89.56 161 LYS A CA 1
ATOM 1294 C C . LYS A 1 161 ? -0.409 -11.003 30.014 1.00 89.56 161 LYS A C 1
ATOM 1296 O O . LYS A 1 161 ? 0.344 -11.428 29.144 1.00 89.56 161 LYS A O 1
ATOM 1301 N N . ASN A 1 162 ? -0.457 -11.544 31.240 1.00 91.50 162 ASN A N 1
ATOM 1302 C CA . ASN A 1 162 ? 0.333 -12.724 31.626 1.00 91.50 162 ASN A CA 1
ATOM 1303 C C . ASN A 1 162 ? -0.205 -14.036 31.030 1.00 91.50 162 ASN A C 1
ATOM 1305 O O . ASN A 1 162 ? 0.543 -15.008 30.937 1.00 91.50 162 ASN A O 1
ATOM 1309 N N . ASN A 1 163 ? -1.482 -14.084 30.635 1.00 95.44 163 ASN A N 1
ATOM 1310 C CA . ASN A 1 163 ? -2.067 -15.258 29.995 1.00 95.44 163 ASN A CA 1
ATOM 1311 C C . ASN A 1 163 ? -1.551 -15.345 28.557 1.00 95.44 163 ASN A C 1
ATOM 1313 O O . ASN A 1 163 ? -1.850 -14.472 27.738 1.00 95.44 163 ASN A O 1
ATOM 1317 N N . LYS A 1 164 ? -0.769 -16.385 28.256 1.00 95.81 164 LYS A N 1
ATOM 1318 C CA . LYS A 1 164 ? -0.149 -16.596 26.935 1.00 95.81 164 LYS A CA 1
ATOM 1319 C C . LYS A 1 164 ? -0.900 -17.591 26.067 1.00 95.81 164 LYS A C 1
ATOM 1321 O O . LYS A 1 164 ? -0.677 -17.615 24.862 1.00 95.81 164 LYS A O 1
ATOM 1326 N N . ILE A 1 165 ? -1.777 -18.400 26.659 1.00 98.31 165 ILE A N 1
ATOM 1327 C CA . ILE A 1 165 ? -2.566 -19.403 25.950 1.00 98.31 165 ILE A CA 1
ATOM 1328 C C . ILE A 1 165 ? -3.999 -19.367 26.478 1.00 98.31 165 ILE A C 1
ATOM 1330 O O . ILE A 1 165 ? -4.225 -19.544 27.675 1.00 98.31 165 ILE A O 1
ATOM 1334 N N . ILE A 1 166 ? -4.951 -19.147 25.576 1.00 98.62 166 ILE A N 1
ATOM 1335 C CA . ILE A 1 166 ? -6.386 -19.126 25.855 1.00 98.62 166 ILE A CA 1
ATOM 1336 C C . ILE A 1 166 ? -7.047 -20.211 24.998 1.00 98.62 166 ILE A C 1
ATOM 1338 O O . ILE A 1 166 ? -6.899 -20.213 23.774 1.00 98.62 166 ILE A O 1
ATOM 1342 N N . LYS A 1 167 ? -7.755 -21.138 25.646 1.00 98.69 167 LYS A N 1
ATOM 1343 C CA . LYS A 1 167 ? -8.479 -22.246 25.014 1.00 98.69 167 LYS A CA 1
ATOM 1344 C C . LYS A 1 167 ? -9.982 -22.002 25.112 1.00 98.69 167 LYS A C 1
ATOM 1346 O O . LYS A 1 167 ? -10.530 -21.944 26.207 1.00 98.69 167 LYS A O 1
ATOM 1351 N N . ILE A 1 168 ? -10.649 -21.902 23.971 1.00 98.81 168 ILE A N 1
ATOM 1352 C CA . ILE A 1 168 ? -12.090 -21.667 23.867 1.00 98.81 168 ILE A CA 1
ATOM 1353 C C . ILE A 1 168 ? -12.816 -23.019 23.835 1.00 98.81 168 ILE A C 1
ATOM 1355 O O . ILE A 1 168 ? -12.591 -23.838 22.936 1.00 98.81 168 ILE A O 1
ATOM 1359 N N . THR A 1 169 ? -13.668 -23.262 24.834 1.00 98.44 169 THR A N 1
ATOM 1360 C CA . THR A 1 169 ? -14.350 -24.545 25.094 1.00 98.44 169 THR A CA 1
ATOM 1361 C C . THR A 1 169 ? -15.850 -24.543 24.772 1.00 98.44 169 THR A C 1
ATOM 1363 O O . THR A 1 169 ? -16.450 -25.615 24.744 1.00 98.44 169 THR A O 1
ATOM 1366 N N . ALA A 1 170 ? -16.438 -23.386 24.451 1.00 98.50 170 ALA A N 1
ATOM 1367 C CA . ALA A 1 170 ? -17.806 -23.235 23.939 1.00 98.50 170 ALA A CA 1
ATOM 1368 C C . ALA A 1 170 ? -17.884 -22.080 22.916 1.00 98.50 170 ALA A C 1
ATOM 1370 O O . ALA A 1 170 ? -16.970 -21.255 22.860 1.00 98.50 170 ALA A O 1
ATOM 1371 N N . ASP A 1 171 ? -18.932 -22.055 22.089 1.00 98.75 171 ASP A N 1
ATOM 1372 C CA . ASP A 1 171 ? -19.141 -21.010 21.080 1.00 98.75 171 ASP A CA 1
ATOM 1373 C C . ASP A 1 171 ? -19.359 -19.641 21.743 1.00 98.75 171 ASP A C 1
ATOM 1375 O O . ASP A 1 171 ? -20.062 -19.527 22.750 1.00 98.75 171 ASP A O 1
ATOM 1379 N N . LEU A 1 172 ? -18.784 -18.587 21.162 1.00 98.81 172 LEU A N 1
ATOM 1380 C CA . LEU A 1 172 ? -18.813 -17.230 21.705 1.00 98.81 172 LEU A CA 1
ATOM 1381 C C . LEU A 1 172 ? -19.596 -16.288 20.783 1.00 98.81 172 LEU A C 1
ATOM 1383 O O . LEU A 1 172 ? -19.187 -16.029 19.649 1.00 98.81 172 LEU A O 1
ATOM 1387 N N . ASN A 1 173 ? -20.687 -15.704 21.284 1.00 98.56 173 ASN A N 1
ATOM 1388 C CA . ASN A 1 173 ? -21.258 -14.499 20.686 1.00 98.56 173 ASN A CA 1
ATOM 1389 C C . ASN A 1 173 ? -20.518 -13.282 21.256 1.00 98.56 173 ASN A C 1
ATOM 1391 O O . ASN A 1 173 ? -20.649 -12.945 22.431 1.00 98.56 173 ASN A O 1
ATOM 1395 N N . MET A 1 174 ? -19.708 -12.652 20.413 1.00 98.19 174 MET A N 1
ATOM 1396 C CA . MET A 1 174 ? -18.857 -11.514 20.753 1.00 98.19 174 MET A CA 1
ATOM 1397 C C . MET A 1 174 ? -19.430 -10.200 20.204 1.00 98.19 174 MET A C 1
ATOM 1399 O O . MET A 1 174 ? -18.691 -9.236 20.012 1.00 98.19 174 MET A O 1
ATOM 1403 N N . GLY A 1 175 ? -20.742 -10.157 19.952 1.00 98.06 175 GLY A N 1
ATOM 1404 C CA . GLY A 1 175 ? -21.446 -8.926 19.622 1.00 98.06 175 GLY A CA 1
ATOM 1405 C C . GLY A 1 175 ? -21.409 -7.942 20.789 1.00 98.06 175 GLY A C 1
ATOM 1406 O O . GLY A 1 175 ? -21.465 -8.329 21.961 1.00 98.06 175 GLY A O 1
ATOM 1407 N N . PHE A 1 176 ? -21.278 -6.650 20.493 1.00 96.12 176 PHE A N 1
ATOM 1408 C CA . PHE A 1 176 ? -21.075 -5.640 21.531 1.00 96.12 176 PHE A CA 1
ATOM 1409 C C . PHE A 1 176 ? -22.227 -5.576 22.546 1.00 96.12 176 PHE A C 1
ATOM 1411 O O . PHE A 1 176 ? -21.985 -5.633 23.755 1.00 96.12 176 PHE A O 1
ATOM 1418 N N . TYR A 1 177 ? -23.472 -5.525 22.067 1.00 96.94 177 TYR A N 1
ATOM 1419 C CA . TYR A 1 177 ? -24.656 -5.505 22.923 1.00 96.94 177 TYR A CA 1
ATOM 1420 C C . TYR A 1 177 ? -24.884 -6.858 23.606 1.00 96.94 177 TYR A C 1
ATOM 1422 O O . TYR A 1 177 ? -25.374 -6.888 24.733 1.00 96.94 177 TYR A O 1
ATOM 1430 N N . HIS A 1 178 ? -24.470 -7.969 22.985 1.00 97.81 178 HIS A N 1
ATOM 1431 C CA . HIS A 1 178 ? -24.469 -9.280 23.635 1.00 97.81 178 HIS A CA 1
ATOM 1432 C C . HIS A 1 178 ? -23.603 -9.284 24.902 1.00 97.81 178 HIS A C 1
ATOM 1434 O O . HIS A 1 178 ? -24.084 -9.563 26.001 1.00 97.81 178 HIS A O 1
ATOM 1440 N N . VAL A 1 179 ? -22.330 -8.909 24.753 1.00 96.25 179 VAL A N 1
ATOM 1441 C CA . VAL A 1 179 ? -21.350 -8.878 25.848 1.00 96.25 179 VAL A CA 1
ATOM 1442 C C . VAL A 1 179 ? -21.765 -7.893 26.940 1.00 96.25 179 VAL A C 1
ATOM 1444 O O . VAL A 1 179 ? -21.606 -8.185 28.125 1.00 96.25 179 VAL A O 1
ATOM 1447 N N . GLU A 1 180 ? -22.339 -6.745 26.572 1.00 95.06 180 GLU A N 1
ATOM 1448 C CA . GLU A 1 180 ? -22.851 -5.780 27.545 1.00 95.06 180 GLU A CA 1
ATOM 1449 C C . GLU A 1 180 ? -23.998 -6.366 28.393 1.00 95.06 180 GLU A C 1
ATOM 1451 O O . GLU A 1 180 ? -24.018 -6.192 29.616 1.00 95.06 180 GLU A O 1
ATOM 1456 N N . ARG A 1 181 ? -24.925 -7.115 27.776 1.00 96.50 181 ARG A N 1
ATOM 1457 C CA . ARG A 1 181 ? -26.019 -7.802 28.486 1.00 96.50 181 ARG A CA 1
ATOM 1458 C C . ARG A 1 181 ? -25.498 -8.906 29.411 1.00 96.50 181 ARG A C 1
ATOM 1460 O O . ARG A 1 181 ? -25.960 -8.980 30.549 1.00 96.50 181 ARG A O 1
ATOM 1467 N N . GLU A 1 182 ? -24.514 -9.693 28.978 1.00 96.62 182 GLU A N 1
ATOM 1468 C CA . GLU A 1 182 ? -23.861 -10.719 29.809 1.00 96.62 182 GLU A CA 1
ATOM 1469 C C . GLU A 1 182 ? -23.161 -10.109 31.038 1.00 96.62 182 GLU A C 1
ATOM 1471 O O . GLU A 1 182 ? -23.374 -10.551 32.169 1.00 96.62 182 GLU A O 1
ATOM 1476 N N . LEU A 1 183 ? -22.391 -9.027 30.863 1.00 94.38 183 LEU A N 1
ATOM 1477 C CA . LEU A 1 183 ? -21.743 -8.329 31.982 1.00 94.38 183 LEU A CA 1
ATOM 1478 C C . LEU A 1 183 ? -22.770 -7.755 32.978 1.00 94.38 183 LEU A C 1
ATOM 1480 O O . LEU A 1 183 ? -22.597 -7.897 34.193 1.00 94.38 183 LEU A O 1
ATOM 1484 N N . LYS A 1 184 ? -23.869 -7.164 32.485 1.00 95.88 184 LYS A N 1
ATOM 1485 C CA . LYS A 1 184 ? -24.978 -6.676 33.328 1.00 95.88 184 LYS A CA 1
ATOM 1486 C C . LYS A 1 184 ? -25.683 -7.820 34.066 1.00 95.88 184 LYS A C 1
ATOM 1488 O O . LYS A 1 184 ? -26.016 -7.667 35.241 1.00 95.88 184 LYS A O 1
ATOM 1493 N N . ALA A 1 185 ? -25.863 -8.982 33.432 1.00 96.19 185 ALA A N 1
ATOM 1494 C CA . ALA A 1 185 ? -26.440 -10.173 34.062 1.00 96.19 185 ALA A CA 1
ATOM 1495 C C . ALA A 1 185 ? -25.558 -10.736 35.196 1.00 96.19 185 ALA A C 1
ATOM 1497 O O . ALA A 1 185 ? -26.083 -11.231 36.195 1.00 96.19 185 ALA A O 1
ATOM 1498 N N . LEU A 1 186 ? -24.233 -10.584 35.093 1.00 95.19 186 LEU A N 1
ATOM 1499 C CA . LEU A 1 186 ? -23.269 -10.892 36.158 1.00 95.19 186 LEU A CA 1
ATOM 1500 C C . LEU A 1 186 ? -23.200 -9.823 37.270 1.00 95.19 186 LEU A C 1
ATOM 1502 O O . LEU A 1 186 ? -22.430 -9.974 38.220 1.00 95.19 186 LEU A O 1
ATOM 1506 N N . GLY A 1 187 ? -24.008 -8.761 37.188 1.00 94.94 187 GLY A N 1
ATOM 1507 C CA . GLY A 1 187 ? -24.103 -7.716 38.209 1.00 94.94 187 GLY A CA 1
ATOM 1508 C C . GLY A 1 187 ? -22.969 -6.688 38.186 1.00 94.94 187 GLY A C 1
ATOM 1509 O O . GLY A 1 187 ? -22.750 -6.026 39.200 1.00 94.94 187 GLY A O 1
ATOM 1510 N N . LYS A 1 188 ? -22.251 -6.557 37.061 1.00 92.88 188 LYS A N 1
ATOM 1511 C CA . LYS A 1 188 ? -21.229 -5.519 36.862 1.00 92.88 188 LYS A CA 1
ATOM 1512 C C . LYS A 1 188 ? -21.850 -4.122 36.816 1.00 92.88 188 LYS A C 1
ATOM 1514 O O . LYS A 1 188 ? -22.918 -3.948 36.230 1.00 92.88 188 LYS A O 1
ATOM 1519 N N . THR A 1 189 ? -21.180 -3.129 37.406 1.00 93.38 189 THR A N 1
ATOM 1520 C CA . THR A 1 189 ? -21.579 -1.716 37.243 1.00 93.38 189 THR A CA 1
ATOM 1521 C C . THR A 1 189 ? -21.149 -1.173 35.880 1.00 93.38 189 THR A C 1
ATOM 1523 O O . THR A 1 189 ? -20.267 -1.740 35.233 1.00 93.38 189 THR A O 1
ATOM 1526 N N . ASP A 1 190 ? -21.727 -0.049 35.450 1.00 90.75 190 ASP A N 1
ATOM 1527 C CA . ASP A 1 190 ? -21.349 0.591 34.184 1.00 90.75 190 ASP A CA 1
ATOM 1528 C C . ASP A 1 190 ? -19.852 0.978 34.169 1.00 90.75 190 ASP A C 1
ATOM 1530 O O . ASP A 1 190 ? -19.187 0.834 33.146 1.00 90.75 190 ASP A O 1
ATOM 1534 N N . GLU A 1 191 ? -19.264 1.369 35.308 1.00 88.69 191 GLU A N 1
ATOM 1535 C CA . GLU A 1 191 ? -17.816 1.608 35.422 1.00 88.69 191 GLU A CA 1
ATOM 1536 C C . GLU A 1 191 ? -16.981 0.329 35.256 1.00 88.69 191 GLU A C 1
ATOM 1538 O O . GLU A 1 191 ? -15.911 0.365 34.643 1.00 88.69 191 GLU A O 1
ATOM 1543 N N . GLU A 1 192 ? -17.449 -0.810 35.778 1.00 88.06 192 GLU A N 1
ATOM 1544 C CA . GLU A 1 192 ? -16.780 -2.094 35.558 1.00 88.06 192 GLU A CA 1
ATOM 1545 C C . GLU A 1 192 ? -16.883 -2.545 34.097 1.00 88.06 192 GLU A C 1
ATOM 1547 O O . GLU A 1 192 ? -15.904 -3.071 33.572 1.00 88.06 192 GLU A O 1
ATOM 1552 N N . ILE A 1 193 ? -18.026 -2.317 33.440 1.00 89.06 193 ILE A N 1
ATOM 1553 C CA . ILE A 1 193 ? -18.250 -2.618 32.016 1.00 89.06 193 ILE A CA 1
ATOM 1554 C C . ILE A 1 193 ? -17.332 -1.760 31.142 1.00 89.06 193 ILE A C 1
ATOM 1556 O O . ILE A 1 193 ? -16.610 -2.300 30.301 1.00 89.06 193 ILE A O 1
ATOM 1560 N N . ASN A 1 194 ? -17.263 -0.453 31.408 1.00 86.56 194 ASN A N 1
ATOM 1561 C CA . ASN A 1 194 ? -16.363 0.475 30.718 1.00 86.56 194 ASN A CA 1
ATOM 1562 C C . ASN A 1 194 ? -14.886 0.053 30.843 1.00 86.56 194 ASN A C 1
ATOM 1564 O O . ASN A 1 194 ? -14.111 0.214 29.903 1.00 86.56 194 ASN A O 1
ATOM 1568 N N . ALA A 1 195 ? -14.490 -0.605 31.939 1.00 83.31 195 ALA A N 1
ATOM 1569 C CA . ALA A 1 195 ? -13.148 -1.177 32.084 1.00 83.31 195 ALA A CA 1
ATOM 1570 C C . ALA A 1 195 ? -12.857 -2.396 31.171 1.00 83.31 195 ALA A C 1
ATOM 1572 O O . ALA A 1 195 ? -11.738 -2.925 31.206 1.00 83.31 195 ALA A O 1
ATOM 1573 N N . TYR A 1 196 ? -13.830 -2.872 30.388 1.00 81.69 196 TYR A N 1
ATOM 1574 C CA . TYR A 1 196 ? -13.641 -3.774 29.244 1.00 81.69 196 TYR A CA 1
ATOM 1575 C C . TYR A 1 196 ? -13.774 -3.028 27.912 1.00 81.69 196 TYR A C 1
ATOM 1577 O O . TYR A 1 196 ? -13.008 -3.319 26.998 1.00 81.69 196 TYR A O 1
ATOM 1585 N N . THR A 1 197 ? -14.728 -2.093 27.807 1.00 78.31 197 THR A N 1
ATOM 1586 C CA . THR A 1 197 ? -15.242 -1.555 26.534 1.00 78.31 197 THR A CA 1
ATOM 1587 C C . THR A 1 197 ? -14.728 -0.168 26.129 1.00 78.31 197 THR A C 1
ATOM 1589 O O . THR A 1 197 ? -14.828 0.175 24.950 1.00 78.31 197 THR A O 1
ATOM 1592 N N . ASP A 1 198 ? -14.145 0.621 27.040 1.00 71.06 198 ASP A N 1
ATOM 1593 C CA . ASP A 1 198 ? -13.660 1.995 26.788 1.00 71.06 198 ASP A CA 1
ATOM 1594 C C . ASP A 1 198 ? -12.290 2.014 26.066 1.00 71.06 198 ASP A C 1
ATOM 1596 O O . ASP A 1 198 ? -11.300 2.604 26.497 1.00 71.06 198 ASP A O 1
ATOM 1600 N N . GLY A 1 199 ? -12.195 1.260 24.966 1.00 58.81 199 GLY A N 1
ATOM 1601 C CA . GLY A 1 199 ? -11.079 1.300 24.016 1.00 58.81 199 GLY A CA 1
ATOM 1602 C C . GLY A 1 199 ? -9.768 0.630 24.444 1.00 58.81 199 GLY A C 1
ATOM 1603 O O . GLY A 1 199 ? -8.767 0.799 23.748 1.00 58.81 199 GLY A O 1
ATOM 1604 N N . SER A 1 200 ? -9.744 -0.126 25.547 1.00 64.19 200 SER A N 1
ATOM 1605 C CA . SER A 1 200 ? -8.502 -0.704 26.093 1.00 64.19 200 SER A CA 1
ATOM 1606 C C . SER A 1 200 ? -8.051 -2.019 25.430 1.00 64.19 200 SER A C 1
ATOM 1608 O O . SER A 1 200 ? -6.866 -2.166 25.131 1.00 64.19 200 SER A O 1
ATOM 1610 N N . PHE A 1 201 ? -8.962 -2.971 25.194 1.00 83.19 201 PHE A N 1
ATOM 1611 C CA . PHE A 1 201 ? -8.673 -4.249 24.506 1.00 83.19 201 PHE A CA 1
ATOM 1612 C C . PHE A 1 201 ? -9.905 -4.917 23.861 1.00 83.19 201 PHE A C 1
ATOM 1614 O O . PHE A 1 201 ? -9.750 -5.805 23.025 1.00 83.19 201 PHE A O 1
ATOM 1621 N N . TYR A 1 202 ? -11.118 -4.489 24.210 1.00 93.62 202 TYR A N 1
ATOM 1622 C CA . TYR A 1 202 ? -12.363 -4.801 23.510 1.00 93.62 202 TYR A CA 1
ATOM 1623 C C . TYR A 1 202 ? -13.209 -3.521 23.445 1.00 93.62 202 TYR A C 1
ATOM 1625 O O . TYR A 1 202 ? -13.012 -2.611 24.250 1.00 93.62 202 TYR A O 1
ATOM 1633 N N . ARG A 1 203 ? -14.092 -3.397 22.454 1.00 91.25 203 ARG A N 1
ATOM 1634 C CA . ARG A 1 203 ? -15.020 -2.265 22.295 1.00 91.25 203 ARG A CA 1
ATOM 1635 C C . ARG A 1 203 ? -16.111 -2.597 21.279 1.00 91.25 203 ARG A C 1
ATOM 1637 O O . ARG A 1 203 ? -16.023 -3.609 20.588 1.00 91.25 203 ARG A O 1
ATOM 1644 N N . MET A 1 204 ? -17.099 -1.718 21.150 1.00 90.88 204 MET A N 1
ATOM 1645 C CA . MET A 1 204 ? -17.955 -1.671 19.962 1.00 90.88 204 MET A CA 1
ATOM 1646 C C . MET A 1 204 ? -17.083 -1.360 18.740 1.00 90.88 204 MET A C 1
ATOM 1648 O O . MET A 1 204 ? -16.146 -0.560 18.853 1.00 90.88 204 MET A O 1
ATOM 1652 N N . ASN A 1 205 ? -17.355 -1.969 17.584 1.00 89.69 205 ASN A N 1
ATOM 1653 C CA . ASN A 1 205 ? -16.729 -1.501 16.351 1.00 89.69 205 ASN A CA 1
ATOM 1654 C C . ASN A 1 205 ? -17.116 -0.021 16.120 1.00 89.69 205 ASN A C 1
ATOM 1656 O O . ASN A 1 205 ? -18.216 0.406 16.469 1.00 89.69 205 ASN A O 1
ATOM 1660 N N . ALA A 1 206 ? -16.182 0.781 15.603 1.00 85.62 206 ALA A N 1
ATOM 1661 C CA . ALA A 1 206 ? -16.418 2.197 15.318 1.00 85.62 206 ALA A CA 1
ATOM 1662 C C . ALA A 1 206 ? -17.475 2.401 14.221 1.00 85.62 206 ALA A C 1
ATOM 1664 O O . ALA A 1 206 ? -18.129 3.443 14.193 1.00 85.62 206 ALA A O 1
ATOM 1665 N N . ASN A 1 207 ? -17.655 1.388 13.374 1.00 85.81 207 ASN A N 1
ATOM 1666 C CA . ASN A 1 207 ? -18.698 1.284 12.371 1.00 85.81 207 ASN A CA 1
ATOM 1667 C C . ASN A 1 207 ? -19.702 0.255 12.888 1.00 85.81 207 ASN A C 1
ATOM 1669 O O . ASN A 1 207 ? -19.353 -0.921 13.024 1.00 85.81 207 ASN A O 1
ATOM 1673 N N . VAL A 1 208 ? -20.897 0.703 13.267 1.00 90.50 208 VAL A N 1
ATOM 1674 C CA . VAL A 1 208 ? -21.955 -0.170 13.789 1.00 90.50 208 VAL A CA 1
ATOM 1675 C C . VAL A 1 208 ? -22.889 -0.638 12.665 1.00 90.50 208 VAL A C 1
ATOM 1677 O O . VAL A 1 208 ? -22.893 -0.019 11.602 1.00 90.50 208 VAL A O 1
ATOM 1680 N N . PRO A 1 209 ? -23.616 -1.751 12.866 1.00 93.38 209 PRO A N 1
ATOM 1681 C CA . PRO A 1 209 ? -24.492 -2.328 11.850 1.00 93.38 209 PRO A CA 1
ATOM 1682 C C . PRO A 1 209 ? -25.692 -1.447 11.537 1.00 93.38 209 PRO A C 1
ATOM 1684 O O . PRO A 1 209 ? -26.217 -0.809 12.443 1.00 93.38 209 PRO A O 1
ATOM 1687 N N . VAL A 1 210 ? -26.142 -1.486 10.283 1.00 93.94 210 VAL A N 1
ATOM 1688 C CA . VAL A 1 210 ? -27.200 -0.625 9.741 1.00 93.94 210 VAL A CA 1
ATOM 1689 C C . VAL A 1 210 ? -28.405 -1.398 9.188 1.00 93.94 210 VAL A C 1
ATOM 1691 O O . VAL A 1 210 ? -29.494 -0.837 9.083 1.00 93.94 210 VAL A O 1
ATOM 1694 N N . LEU A 1 211 ? -28.248 -2.677 8.809 1.00 93.88 211 LEU A N 1
ATOM 1695 C CA . LEU A 1 211 ? -29.254 -3.404 8.013 1.00 93.88 211 LEU A CA 1
ATOM 1696 C C . LEU A 1 211 ? -29.452 -4.888 8.359 1.00 93.88 211 LEU A C 1
ATOM 1698 O O . LEU A 1 211 ? -30.515 -5.437 8.042 1.00 93.88 211 LEU A O 1
ATOM 1702 N N . HIS A 1 212 ? -28.485 -5.575 8.971 1.00 97.75 212 HIS A N 1
ATOM 1703 C CA . HIS A 1 212 ? -28.641 -6.996 9.286 1.00 97.75 212 HIS A CA 1
ATOM 1704 C C . HIS A 1 212 ? -29.401 -7.195 10.607 1.00 97.75 212 HIS A C 1
ATOM 1706 O O . HIS A 1 212 ? -28.884 -6.819 11.661 1.00 97.75 212 HIS A O 1
ATOM 1712 N N . PRO A 1 213 ? -30.567 -7.876 10.628 1.00 97.19 213 PRO A N 1
ATOM 1713 C CA . PRO A 1 213 ? -31.428 -7.950 11.816 1.00 97.19 213 PRO A CA 1
ATOM 1714 C C . PRO A 1 213 ? -30.709 -8.493 13.063 1.00 97.19 213 PRO A C 1
ATOM 1716 O O . PRO A 1 213 ? -30.815 -7.910 14.137 1.00 97.19 213 PRO A O 1
ATOM 1719 N N . THR A 1 214 ? -29.914 -9.558 12.918 1.00 98.00 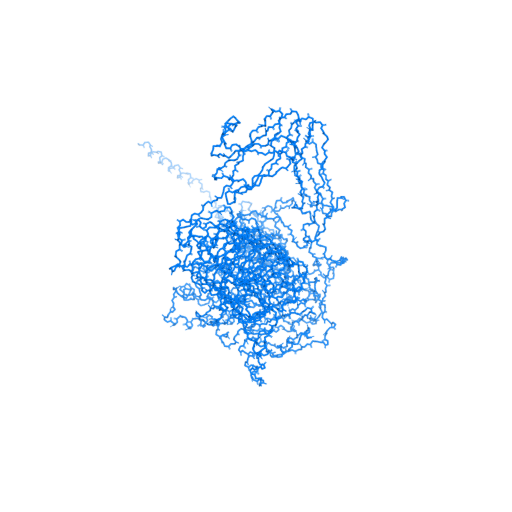214 THR A N 1
ATOM 1720 C CA . THR A 1 214 ? -29.091 -10.109 14.011 1.00 98.00 214 THR A CA 1
ATOM 1721 C C . THR A 1 214 ? -28.011 -9.141 14.501 1.00 98.00 214 THR A C 1
ATOM 1723 O O . THR A 1 214 ? -27.750 -9.082 15.698 1.00 98.00 214 THR A O 1
ATOM 1726 N N . LEU A 1 215 ? -27.380 -8.368 13.611 1.00 98.12 215 LEU A N 1
ATOM 1727 C CA . LEU A 1 215 ? -26.313 -7.447 14.005 1.00 98.12 215 LEU A CA 1
ATOM 1728 C C . LEU A 1 215 ? -26.869 -6.191 14.681 1.00 98.12 215 LEU A C 1
ATOM 1730 O O . LEU A 1 215 ? -26.238 -5.679 15.599 1.00 98.12 215 LEU A O 1
ATOM 1734 N N . LEU A 1 216 ? -28.073 -5.754 14.308 1.00 97.50 216 LEU A N 1
ATOM 1735 C CA . LEU A 1 216 ? -28.805 -4.698 15.012 1.00 97.50 216 LEU A CA 1
ATOM 1736 C C . LEU A 1 216 ? -29.155 -5.100 16.462 1.00 97.50 216 LEU A C 1
ATOM 1738 O O . LEU A 1 216 ? -29.135 -4.262 17.361 1.00 97.50 216 LEU A O 1
ATOM 1742 N N . GLU A 1 217 ? -29.439 -6.383 16.722 1.00 97.62 217 GLU A N 1
ATOM 1743 C CA . GLU A 1 217 ? -29.732 -6.900 18.071 1.00 97.62 217 GLU A CA 1
ATOM 1744 C C . GLU A 1 217 ? -28.470 -7.195 18.908 1.00 97.62 217 GLU A C 1
ATOM 1746 O O . GLU A 1 217 ? -28.438 -6.953 20.122 1.00 97.62 217 GLU A O 1
ATOM 1751 N N . GLU A 1 218 ? -27.424 -7.737 18.284 1.00 97.88 218 GLU A N 1
ATOM 1752 C CA . GLU A 1 218 ? -26.231 -8.237 18.979 1.00 97.88 218 GLU A CA 1
ATOM 1753 C C . GLU A 1 218 ? -25.064 -7.235 18.985 1.00 97.88 218 GLU A C 1
ATOM 1755 O O . GLU A 1 218 ? -24.242 -7.249 19.906 1.00 97.88 218 GLU A O 1
ATOM 1760 N N . GLY A 1 219 ? -25.012 -6.329 18.005 1.00 97.19 219 GLY A N 1
ATOM 1761 C CA . GLY A 1 219 ? -23.893 -5.428 17.723 1.00 97.19 219 GLY A CA 1
ATOM 1762 C C . GLY A 1 219 ? -22.669 -6.159 17.157 1.00 97.19 219 GLY A C 1
ATOM 1763 O O . GLY A 1 219 ? -22.563 -7.379 17.243 1.00 97.19 219 GLY A O 1
ATOM 1764 N N . VAL A 1 220 ? -21.687 -5.413 16.641 1.00 97.44 220 VAL A N 1
ATOM 1765 C CA . VAL A 1 220 ? -20.378 -5.964 16.236 1.00 97.44 220 VAL A CA 1
ATOM 1766 C C . VAL A 1 220 ? -19.302 -5.523 17.226 1.00 97.44 220 VAL A C 1
ATOM 1768 O O . VAL A 1 220 ? -19.099 -4.331 17.475 1.00 97.44 220 VAL A O 1
ATOM 1771 N N . GLY A 1 221 ? -18.615 -6.499 17.814 1.00 96.19 221 GLY A N 1
ATOM 1772 C CA . GLY A 1 221 ? -17.473 -6.282 18.689 1.00 96.19 221 GLY A CA 1
ATOM 1773 C C . GLY A 1 221 ? -16.176 -6.039 17.914 1.00 96.19 221 GLY A C 1
ATOM 1774 O O . GLY A 1 221 ? -15.994 -6.468 16.769 1.00 96.19 221 GLY A O 1
ATOM 1775 N N . GLN A 1 222 ? -15.225 -5.380 18.571 1.00 95.56 222 GLN A N 1
ATOM 1776 C CA . GLN A 1 222 ? -13.857 -5.232 18.092 1.00 95.56 222 GLN A CA 1
ATOM 1777 C C . GLN A 1 222 ? -12.856 -5.552 19.203 1.00 95.56 222 GLN A C 1
ATOM 1779 O O . GLN A 1 222 ? -12.740 -4.823 20.188 1.00 95.56 222 GLN A O 1
ATOM 1784 N N . MET A 1 223 ? -12.106 -6.637 19.021 1.00 95.75 223 MET A N 1
ATOM 1785 C CA . MET A 1 223 ? -10.994 -7.038 19.882 1.00 95.75 223 MET A CA 1
ATOM 1786 C C . MET A 1 223 ? -9.696 -6.357 19.432 1.00 95.75 223 MET A C 1
ATOM 1788 O O . MET A 1 223 ? -9.430 -6.234 18.240 1.00 95.75 223 MET A O 1
ATOM 1792 N N . ILE A 1 224 ? -8.859 -5.935 20.381 1.00 93.88 224 ILE A N 1
ATOM 1793 C CA . ILE A 1 224 ? -7.557 -5.310 20.126 1.00 93.88 224 ILE A CA 1
ATOM 1794 C C . ILE A 1 224 ? -6.470 -6.122 20.843 1.00 93.88 224 ILE A C 1
ATOM 1796 O O . ILE A 1 224 ? -6.262 -6.006 22.051 1.00 93.88 224 ILE A O 1
ATOM 1800 N N . ILE A 1 225 ? -5.740 -6.933 20.079 1.00 95.06 225 ILE A N 1
ATOM 1801 C CA . ILE A 1 225 ? -4.556 -7.661 20.537 1.00 95.06 225 ILE A CA 1
ATOM 1802 C C . ILE A 1 225 ? -3.351 -6.720 20.411 1.00 95.06 225 ILE A C 1
ATOM 1804 O O . ILE A 1 225 ? -2.826 -6.510 19.318 1.00 95.06 225 ILE A O 1
ATOM 1808 N N . GLN A 1 226 ? -2.923 -6.136 21.536 1.00 92.31 226 GLN A N 1
ATOM 1809 C CA . GLN A 1 226 ? -1.862 -5.125 21.565 1.00 92.31 226 GLN A CA 1
ATOM 1810 C C . GLN A 1 226 ? -0.769 -5.376 22.631 1.00 92.31 226 GLN A C 1
ATOM 1812 O O . GLN A 1 226 ? -1.033 -5.790 23.767 1.00 92.31 226 GLN A O 1
ATOM 1817 N N . ASP A 1 227 ? 0.477 -5.054 22.262 1.00 89.44 227 ASP A N 1
ATOM 1818 C CA . ASP A 1 227 ? 1.723 -5.211 23.031 1.00 89.44 227 ASP A CA 1
ATOM 1819 C C . ASP A 1 227 ? 1.973 -6.650 23.516 1.00 89.44 227 ASP A C 1
ATOM 1821 O O . ASP A 1 227 ? 2.584 -6.878 24.563 1.00 89.44 227 ASP A O 1
ATOM 1825 N N . ARG A 1 228 ? 1.505 -7.652 22.765 1.00 93.38 228 ARG A N 1
ATOM 1826 C CA . ARG A 1 228 ? 1.660 -9.077 23.099 1.00 93.38 228 ARG A CA 1
ATOM 1827 C C . ARG A 1 228 ? 3.032 -9.616 22.675 1.00 93.38 228 ARG A C 1
ATOM 1829 O O . ARG A 1 228 ? 3.133 -10.666 22.064 1.00 93.38 228 ARG A O 1
ATOM 1836 N N . ASN A 1 229 ? 4.107 -8.899 23.005 1.00 91.38 229 ASN A N 1
ATOM 1837 C CA . ASN A 1 229 ? 5.472 -9.207 22.545 1.00 91.38 229 ASN A CA 1
ATOM 1838 C C . ASN A 1 229 ? 6.107 -10.460 23.178 1.00 91.38 229 ASN A C 1
ATOM 1840 O O . ASN A 1 229 ? 7.152 -10.917 22.717 1.00 91.38 229 ASN A O 1
ATOM 1844 N N . GLU A 1 230 ? 5.483 -11.020 24.216 1.00 89.44 230 GLU A N 1
ATOM 1845 C CA . GLU A 1 230 ? 5.870 -12.294 24.835 1.00 89.44 230 GLU A CA 1
ATOM 1846 C C . GLU A 1 230 ? 5.155 -13.519 24.232 1.00 89.44 230 GLU A C 1
ATOM 1848 O O . GLU A 1 230 ? 5.277 -14.622 24.773 1.00 89.44 230 GLU A O 1
ATOM 1853 N N . GLY A 1 231 ? 4.401 -13.309 23.151 1.00 94.94 231 GLY A N 1
ATOM 1854 C CA . GLY A 1 231 ? 3.567 -14.301 22.491 1.00 94.94 231 GLY A CA 1
ATOM 1855 C C . GLY A 1 231 ? 2.146 -14.396 23.051 1.00 94.94 231 GLY A C 1
ATOM 1856 O O . GLY A 1 231 ? 1.882 -14.128 24.227 1.00 94.94 231 GLY A O 1
ATOM 1857 N N . LEU A 1 232 ? 1.221 -14.800 22.182 1.00 97.94 232 LEU A N 1
ATOM 1858 C CA . LEU A 1 232 ? -0.152 -15.171 22.529 1.00 97.94 232 LEU A CA 1
ATOM 1859 C C . LEU A 1 232 ? -0.598 -16.337 21.640 1.00 97.94 232 LEU A C 1
ATOM 1861 O O . LEU A 1 232 ? -0.251 -16.402 20.461 1.00 97.94 232 LEU A O 1
ATOM 1865 N N . MET A 1 233 ? -1.373 -17.255 22.203 1.00 98.38 233 MET A N 1
ATOM 1866 C CA . MET A 1 233 ? -2.126 -18.264 21.476 1.00 98.38 233 MET A CA 1
ATOM 1867 C C . MET A 1 233 ? -3.599 -18.215 21.884 1.00 98.38 233 MET A C 1
ATOM 1869 O O . MET A 1 233 ? -3.906 -18.249 23.074 1.00 98.38 233 MET A O 1
ATOM 1873 N N . ILE A 1 234 ? -4.496 -18.173 20.902 1.00 98.75 234 ILE A N 1
ATOM 1874 C CA . ILE A 1 234 ? -5.940 -18.367 21.083 1.00 98.75 234 ILE A CA 1
ATOM 1875 C C . ILE A 1 234 ? -6.338 -19.565 20.223 1.00 98.75 234 ILE A C 1
ATOM 1877 O O . ILE A 1 234 ? -6.022 -19.592 19.034 1.00 98.75 234 ILE A O 1
ATOM 1881 N N . TYR A 1 235 ? -6.983 -20.575 20.802 1.00 98.69 235 TYR A N 1
ATOM 1882 C CA . TYR A 1 235 ? -7.378 -21.760 20.040 1.00 98.69 235 TYR A CA 1
ATOM 1883 C C . TYR A 1 235 ? -8.604 -22.477 20.597 1.00 98.69 235 TYR A C 1
ATOM 1885 O O . TYR A 1 235 ? -9.039 -22.200 21.711 1.00 98.69 235 TYR A O 1
ATOM 1893 N N . SER A 1 236 ? -9.124 -23.444 19.843 1.00 98.56 236 SER A N 1
ATOM 1894 C CA . SER A 1 236 ? -10.063 -24.452 20.340 1.00 98.56 236 SER A CA 1
ATOM 1895 C C . SER A 1 236 ? -9.562 -25.873 20.055 1.00 98.56 236 SER A C 1
ATOM 1897 O O . SER A 1 236 ? -8.696 -26.086 19.211 1.00 98.56 236 SER A O 1
ATOM 1899 N N . GLU A 1 237 ? -10.115 -26.871 20.744 1.00 97.25 237 GLU A N 1
ATOM 1900 C CA . GLU A 1 237 ? -9.881 -28.295 20.447 1.00 97.25 237 GLU A CA 1
ATOM 1901 C C . GLU A 1 237 ? -10.949 -28.903 19.527 1.00 97.25 237 GLU A C 1
ATOM 1903 O O . GLU A 1 237 ? -10.713 -29.969 18.962 1.00 97.25 237 GLU A O 1
ATOM 1908 N N . TYR A 1 238 ? -12.101 -28.239 19.366 1.00 96.75 238 TYR A N 1
ATOM 1909 C CA . TYR A 1 238 ? -13.253 -28.768 18.626 1.00 96.75 238 TYR A CA 1
ATOM 1910 C C . TYR A 1 238 ? -13.747 -27.864 17.485 1.00 96.75 238 TYR A C 1
ATOM 1912 O O . TYR A 1 238 ? -14.691 -28.244 16.797 1.00 96.75 238 TYR A O 1
ATOM 1920 N N . GLY A 1 239 ? -13.112 -26.707 17.268 1.00 98.00 239 GLY A N 1
ATOM 1921 C CA . GLY A 1 239 ? -13.501 -25.761 16.220 1.00 98.00 239 GLY A CA 1
ATOM 1922 C C . GLY A 1 239 ? -14.528 -24.710 16.650 1.00 98.00 239 GLY A C 1
ATOM 1923 O O . GLY A 1 239 ? -15.469 -24.459 15.903 1.00 98.00 239 GLY A O 1
ATOM 1924 N N . ALA A 1 240 ? -14.368 -24.115 17.840 1.00 98.62 240 ALA A N 1
ATOM 1925 C CA . ALA A 1 240 ? -15.304 -23.134 18.404 1.00 98.62 240 ALA A CA 1
ATOM 1926 C C . ALA A 1 240 ? -15.715 -22.023 17.421 1.00 98.62 240 ALA A C 1
ATOM 1928 O O . ALA A 1 240 ? -14.869 -21.413 16.753 1.00 98.62 240 ALA A O 1
ATOM 1929 N N . LYS A 1 241 ? -17.014 -21.714 17.395 1.00 98.62 241 LYS A N 1
ATOM 1930 C CA . LYS A 1 241 ? -17.581 -20.604 16.630 1.00 98.62 241 LYS A CA 1
ATOM 1931 C C . LYS A 1 241 ? -17.437 -19.294 17.407 1.00 98.62 241 LYS A C 1
ATOM 1933 O O . LYS A 1 241 ? -17.824 -19.214 18.570 1.00 98.62 241 LYS A O 1
ATOM 1938 N N . ILE A 1 242 ? -16.932 -18.247 16.760 1.00 98.69 242 ILE A N 1
ATOM 1939 C CA . ILE A 1 242 ? -16.889 -16.878 17.287 1.00 98.69 242 ILE A CA 1
ATOM 1940 C C . ILE A 1 242 ? -17.699 -15.983 16.350 1.00 98.69 242 ILE A C 1
ATOM 1942 O O . ILE A 1 242 ? -17.351 -15.819 15.182 1.00 98.69 242 ILE A O 1
ATOM 1946 N N . SER A 1 243 ? -18.791 -15.416 16.860 1.00 98.56 243 SER A N 1
ATOM 1947 C CA . SER A 1 243 ? -19.732 -14.612 16.070 1.00 98.56 243 SER A CA 1
ATOM 1948 C C . SER A 1 243 ? -19.609 -13.123 16.379 1.00 98.56 243 SER A C 1
ATOM 1950 O O . SER A 1 243 ? -19.408 -12.752 17.535 1.00 98.56 243 SER A O 1
ATOM 1952 N N . HIS A 1 244 ? -19.783 -12.289 15.351 1.00 98.50 244 HIS A N 1
ATOM 1953 C CA . HIS A 1 244 ? -19.906 -10.829 15.451 1.00 98.50 244 HIS A CA 1
ATOM 1954 C C . HIS A 1 244 ? -18.643 -10.112 15.975 1.00 98.50 244 HIS A C 1
ATOM 1956 O O . HIS A 1 244 ? -18.741 -9.124 16.704 1.00 98.50 244 HIS A O 1
ATOM 1962 N N . LEU A 1 245 ? -17.446 -10.599 15.608 1.00 98.12 245 LEU A N 1
ATOM 1963 C CA . LEU A 1 245 ? -16.159 -10.057 16.064 1.00 98.12 245 LEU A CA 1
ATOM 1964 C C . LEU A 1 245 ? -15.215 -9.666 14.923 1.00 98.12 245 LEU A C 1
ATOM 1966 O O . LEU A 1 245 ? -14.801 -10.506 14.128 1.00 98.12 245 LEU A O 1
ATOM 1970 N N . THR A 1 246 ? -14.771 -8.412 14.957 1.00 98.06 246 THR A N 1
ATOM 1971 C CA . THR A 1 246 ? -13.582 -7.922 14.238 1.00 98.06 246 THR A CA 1
ATOM 1972 C C . THR A 1 246 ? -12.359 -7.931 15.167 1.00 98.06 246 THR A C 1
ATOM 1974 O O . THR A 1 246 ? -12.499 -7.745 16.380 1.00 98.06 246 THR A O 1
ATOM 1977 N N . THR A 1 247 ? -11.146 -8.137 14.645 1.00 98.25 247 THR A N 1
ATOM 1978 C CA . THR A 1 247 ? -9.916 -8.177 15.463 1.00 98.25 247 THR A CA 1
ATOM 1979 C C . THR A 1 247 ? -8.809 -7.307 14.883 1.00 98.25 247 THR A C 1
ATOM 1981 O O . THR A 1 247 ? -8.387 -7.509 13.753 1.00 98.25 247 THR A O 1
ATOM 1984 N N . ILE A 1 248 ? -8.244 -6.410 15.692 1.00 96.81 248 ILE A N 1
ATOM 1985 C CA . ILE A 1 248 ? -7.020 -5.672 15.364 1.00 96.81 248 ILE A CA 1
ATOM 1986 C C . ILE A 1 248 ? -5.843 -6.302 16.111 1.00 96.81 248 ILE A C 1
ATOM 1988 O O . ILE A 1 248 ? -5.857 -6.374 17.340 1.00 96.81 248 ILE A O 1
ATOM 1992 N N . ILE A 1 249 ? -4.800 -6.712 15.390 1.00 97.69 249 ILE A N 1
ATOM 1993 C CA . ILE A 1 249 ? -3.526 -7.177 15.955 1.00 97.69 249 ILE A CA 1
ATOM 1994 C C . ILE A 1 249 ? -2.469 -6.107 15.681 1.00 97.69 249 ILE A C 1
ATOM 1996 O O . ILE A 1 249 ? -2.170 -5.823 14.521 1.00 97.69 249 ILE A O 1
ATOM 2000 N N . LYS A 1 250 ? -1.903 -5.505 16.735 1.00 93.44 250 LYS A N 1
ATOM 2001 C CA . LYS A 1 250 ? -0.925 -4.417 16.585 1.00 93.44 250 LYS A CA 1
ATOM 2002 C C . LYS A 1 250 ? 0.216 -4.424 17.588 1.00 93.44 250 LYS A C 1
ATOM 2004 O O . LYS A 1 250 ? 0.049 -4.862 18.729 1.00 93.44 250 LYS A O 1
ATOM 2009 N N . THR A 1 251 ? 1.374 -3.908 17.172 1.00 91.62 251 THR A N 1
ATOM 2010 C CA . THR A 1 251 ? 2.581 -3.732 18.008 1.00 91.62 251 THR A CA 1
ATOM 2011 C C . THR A 1 251 ? 2.906 -4.993 18.825 1.00 91.62 251 THR A C 1
ATOM 2013 O O . THR A 1 251 ? 3.160 -4.937 20.029 1.00 91.62 251 THR A O 1
ATOM 2016 N N . SER A 1 252 ? 2.795 -6.158 18.187 1.00 94.50 252 SER A N 1
ATOM 2017 C CA . SER A 1 252 ? 2.824 -7.467 18.847 1.00 94.50 252 SER A CA 1
ATOM 2018 C C . SER A 1 252 ? 3.795 -8.430 18.161 1.00 94.50 252 SER A C 1
ATOM 2020 O O . SER A 1 252 ? 4.283 -8.172 17.056 1.00 94.50 252 SER A O 1
ATOM 2022 N N . LYS A 1 253 ? 4.090 -9.556 18.820 1.00 96.94 253 LYS A N 1
ATOM 2023 C CA . LYS A 1 253 ? 5.004 -10.572 18.297 1.00 96.94 253 LYS A CA 1
ATOM 2024 C C . LYS A 1 253 ? 4.583 -11.978 18.710 1.00 96.94 253 LYS A C 1
ATOM 2026 O O . LYS A 1 253 ? 4.135 -12.158 19.834 1.00 96.94 253 LYS A O 1
ATOM 2031 N N . ASP A 1 254 ? 4.806 -12.963 17.842 1.00 96.88 254 ASP A N 1
ATOM 2032 C CA . ASP A 1 254 ? 4.555 -14.386 18.133 1.00 96.88 254 ASP A CA 1
ATOM 2033 C C . ASP A 1 254 ? 3.073 -14.667 18.476 1.00 96.88 254 ASP A C 1
ATOM 2035 O O . ASP A 1 254 ? 2.728 -15.161 19.551 1.00 96.88 254 ASP A O 1
ATOM 2039 N N . ILE A 1 255 ? 2.174 -14.295 17.558 1.00 98.56 255 ILE A N 1
ATOM 2040 C CA . ILE A 1 255 ? 0.719 -14.428 17.715 1.00 98.56 255 ILE A CA 1
ATOM 2041 C C . ILE A 1 255 ? 0.211 -15.638 16.931 1.00 98.56 255 ILE A C 1
ATOM 2043 O O . ILE A 1 255 ? 0.502 -15.794 15.749 1.00 98.56 255 ILE A O 1
ATOM 2047 N N . VAL A 1 256 ? -0.562 -16.495 17.592 1.00 98.56 256 VAL A N 1
ATOM 2048 C CA . VAL A 1 256 ? -1.071 -17.758 17.043 1.00 98.56 256 VAL A CA 1
ATOM 2049 C C . VAL A 1 256 ? -2.581 -17.828 17.273 1.00 98.56 256 VAL A C 1
ATOM 2051 O O . VAL A 1 256 ? -3.034 -17.716 18.411 1.00 98.56 256 VAL A O 1
ATOM 2054 N N . ILE A 1 257 ? -3.370 -18.015 16.216 1.00 98.75 257 ILE A N 1
ATOM 2055 C CA . ILE A 1 257 ? -4.830 -18.164 16.299 1.00 98.75 257 ILE A CA 1
ATOM 2056 C C . ILE A 1 257 ? -5.222 -19.412 15.511 1.00 98.75 257 ILE A C 1
ATOM 2058 O O . ILE A 1 257 ? -4.955 -19.477 14.310 1.00 98.75 257 ILE A O 1
ATOM 2062 N N . ARG A 1 258 ? -5.791 -20.424 16.187 1.00 98.44 258 ARG A N 1
ATOM 2063 C CA . ARG A 1 258 ? -5.985 -21.761 15.594 1.00 98.44 258 ARG A CA 1
ATOM 2064 C C . ARG A 1 258 ? -7.346 -22.389 15.858 1.00 98.44 258 ARG A C 1
ATOM 2066 O O . ARG A 1 258 ? -7.848 -22.295 16.972 1.00 98.44 258 ARG A O 1
ATOM 2073 N N . ASN A 1 259 ? -7.863 -23.143 14.890 1.00 98.62 259 ASN A N 1
ATOM 2074 C CA . ASN A 1 259 ? -9.044 -23.998 15.056 1.00 98.62 259 ASN A CA 1
ATOM 2075 C C . ASN A 1 259 ? -10.316 -23.241 15.490 1.00 98.62 259 ASN A C 1
ATOM 2077 O O . ASN A 1 259 ? -10.913 -23.563 16.519 1.00 98.62 259 ASN A O 1
ATOM 2081 N N . LEU A 1 260 ? -10.708 -22.203 14.745 1.00 98.81 260 LEU A N 1
ATOM 2082 C CA . LEU A 1 260 ? -11.892 -21.382 15.038 1.00 98.81 260 LEU A CA 1
ATOM 2083 C C . LEU A 1 260 ? -12.718 -21.118 13.773 1.00 98.81 260 LEU A C 1
ATOM 2085 O O . LEU A 1 260 ? -12.166 -20.911 12.689 1.00 98.81 260 LEU A O 1
ATOM 2089 N N . HIS A 1 261 ? -14.041 -21.068 13.925 1.00 98.56 261 HIS A N 1
ATOM 2090 C CA . HIS A 1 261 ? -14.971 -20.598 12.896 1.00 98.56 261 HIS A CA 1
ATOM 2091 C C . HIS A 1 261 ? -15.405 -19.171 13.234 1.00 98.56 261 HIS A C 1
ATOM 2093 O O . HIS A 1 261 ? -16.187 -18.962 14.156 1.00 98.56 261 HIS A O 1
ATOM 2099 N N . LEU A 1 262 ? -14.899 -18.181 12.502 1.00 98.50 262 LEU A N 1
ATOM 2100 C CA . LEU A 1 262 ? -15.288 -16.783 12.661 1.00 98.50 262 LEU A CA 1
ATOM 2101 C C . LEU A 1 262 ? -16.392 -16.429 11.653 1.00 98.50 262 LEU A C 1
ATOM 2103 O O . LEU A 1 262 ? -16.343 -16.840 10.491 1.00 98.50 262 LEU A O 1
ATOM 2107 N N . THR A 1 263 ? -17.418 -15.716 12.113 1.00 97.94 263 THR A N 1
ATOM 2108 C CA . THR A 1 263 ? -18.649 -15.480 11.339 1.00 97.94 263 THR A CA 1
ATOM 2109 C C . THR A 1 263 ? -19.386 -14.205 11.764 1.00 97.94 263 THR A C 1
ATOM 2111 O O . THR A 1 263 ? -19.134 -13.648 12.836 1.00 97.94 263 THR A O 1
ATOM 2114 N N . GLY A 1 264 ? -20.339 -13.767 10.942 1.00 97.00 264 GLY A N 1
ATOM 2115 C CA . GLY A 1 264 ? -21.305 -12.732 11.300 1.00 97.00 264 GLY A CA 1
ATOM 2116 C C . GLY A 1 264 ? -20.738 -11.311 11.335 1.00 97.00 264 GLY A C 1
ATOM 2117 O O . GLY A 1 264 ? -21.001 -10.579 12.280 1.00 97.00 264 GLY A O 1
ATOM 2118 N N . ILE A 1 265 ? -19.948 -10.915 10.336 1.00 97.56 265 ILE A N 1
ATOM 2119 C CA . ILE A 1 265 ? -19.505 -9.517 10.146 1.00 97.56 265 ILE A CA 1
ATOM 2120 C C . ILE A 1 265 ? -19.728 -9.056 8.697 1.00 97.56 265 ILE A C 1
ATOM 2122 O O . ILE A 1 265 ? -18.873 -8.431 8.072 1.00 97.56 265 ILE A O 1
ATOM 2126 N N . TRP A 1 266 ? -20.885 -9.408 8.142 1.00 97.81 266 TRP A N 1
ATOM 2127 C CA . TRP A 1 266 ? -21.342 -8.965 6.828 1.00 97.81 266 TRP A CA 1
ATOM 2128 C C . TRP A 1 266 ? -22.769 -8.436 6.935 1.00 97.81 266 TRP A C 1
ATOM 2130 O O . TRP A 1 266 ? -23.575 -8.959 7.699 1.00 97.81 266 TRP A O 1
ATOM 2140 N N . GLU A 1 267 ? -23.092 -7.436 6.131 1.00 96.88 267 GLU A N 1
ATOM 2141 C CA . GLU A 1 267 ? -24.468 -7.033 5.880 1.00 96.88 267 GLU A CA 1
ATOM 2142 C C . GLU A 1 267 ? -24.600 -6.462 4.471 1.00 96.88 267 GLU A C 1
ATOM 2144 O O . GLU A 1 267 ? -23.609 -6.267 3.761 1.00 96.88 267 GLU A O 1
ATOM 2149 N N . TRP A 1 268 ? -25.837 -6.249 4.036 1.00 95.56 268 TRP A N 1
ATOM 2150 C CA . TRP A 1 268 ? -26.109 -5.737 2.701 1.00 95.56 268 TRP A CA 1
ATOM 2151 C C . TRP A 1 268 ? -25.792 -4.241 2.585 1.00 95.56 268 TRP A C 1
ATOM 2153 O O . TRP A 1 268 ? -26.453 -3.414 3.202 1.00 95.56 268 TRP A O 1
ATOM 2163 N N . ASP A 1 269 ? -24.846 -3.896 1.711 1.00 92.19 269 ASP A N 1
ATOM 2164 C CA . ASP A 1 269 ? -24.633 -2.527 1.231 1.00 92.19 269 ASP A CA 1
ATOM 2165 C C . ASP A 1 269 ? -25.758 -2.141 0.242 1.00 92.19 269 ASP A C 1
ATOM 2167 O O . ASP A 1 269 ? -25.800 -2.659 -0.880 1.00 92.19 269 ASP A O 1
ATOM 2171 N N . ASP A 1 270 ? -26.695 -1.272 0.650 1.00 91.81 270 ASP A N 1
ATOM 2172 C CA . ASP A 1 270 ? -27.797 -0.794 -0.211 1.00 91.81 270 ASP A CA 1
ATOM 2173 C C . ASP A 1 270 ? -27.425 0.424 -1.082 1.00 91.81 270 ASP A C 1
ATOM 2175 O O . ASP A 1 270 ? -28.274 0.881 -1.859 1.00 91.81 270 ASP A O 1
ATOM 2179 N N . ASP A 1 271 ? -26.180 0.923 -1.011 1.00 84.25 271 ASP A N 1
ATOM 2180 C CA . ASP A 1 271 ? -25.687 1.946 -1.936 1.00 84.25 271 ASP A CA 1
ATOM 2181 C C . ASP A 1 271 ? -25.630 1.402 -3.371 1.00 84.25 271 ASP A C 1
ATOM 2183 O O . ASP A 1 271 ? -25.287 0.252 -3.648 1.00 84.25 271 ASP A O 1
ATOM 2187 N N . LEU A 1 272 ? -25.947 2.267 -4.331 1.00 80.06 272 LEU A N 1
ATOM 2188 C CA . LEU A 1 272 ? -25.960 1.932 -5.747 1.00 80.06 272 LEU A CA 1
ATOM 2189 C C . LEU A 1 272 ? -24.566 1.623 -6.307 1.00 80.06 272 LEU A C 1
ATOM 2191 O O . LEU A 1 272 ? -24.495 0.941 -7.334 1.00 80.06 272 LEU A O 1
ATOM 2195 N N . ALA A 1 273 ? -23.484 2.105 -5.680 1.00 74.44 273 ALA A N 1
ATOM 2196 C CA . ALA A 1 273 ? -22.124 1.759 -6.090 1.00 74.44 273 ALA A CA 1
ATOM 2197 C C . ALA A 1 273 ? -21.682 0.371 -5.592 1.00 74.44 273 ALA A C 1
ATOM 2199 O O . ALA A 1 273 ? -20.793 -0.224 -6.204 1.00 74.44 273 ALA A O 1
ATOM 2200 N N . ALA A 1 274 ? -22.328 -0.181 -4.553 1.00 76.81 274 ALA A N 1
ATOM 2201 C CA . ALA A 1 274 ? -22.042 -1.511 -4.005 1.00 76.81 274 ALA A CA 1
ATOM 2202 C C . ALA A 1 274 ? -20.563 -1.713 -3.624 1.00 76.81 274 ALA A C 1
ATOM 2204 O O . ALA A 1 274 ? -19.967 -2.772 -3.887 1.00 76.81 274 ALA A O 1
ATOM 2205 N N . ASN A 1 275 ? -19.927 -0.670 -3.093 1.00 79.31 275 ASN A N 1
ATOM 2206 C CA . ASN A 1 275 ? -18.490 -0.666 -2.854 1.00 79.31 275 ASN A CA 1
ATOM 2207 C C . ASN A 1 275 ? -18.107 -1.558 -1.665 1.00 79.31 275 ASN A C 1
ATOM 2209 O O . ASN A 1 275 ? -17.086 -2.249 -1.750 1.00 79.31 275 ASN A O 1
ATOM 2213 N N . TYR A 1 276 ? -18.976 -1.672 -0.655 1.00 87.75 276 TYR A N 1
ATOM 2214 C CA . TYR A 1 276 ? -18.673 -2.264 0.649 1.00 87.75 276 TYR A CA 1
ATOM 2215 C C . TYR A 1 276 ? -17.416 -1.643 1.284 1.00 87.75 276 TYR A C 1
ATOM 2217 O O . TYR A 1 276 ? -16.493 -2.352 1.684 1.00 87.75 276 TYR A O 1
ATOM 2225 N N . ASP A 1 277 ? -17.374 -0.308 1.330 1.00 81.00 277 ASP A N 1
ATOM 2226 C CA . ASP A 1 277 ? -16.256 0.468 1.896 1.00 81.00 277 ASP A CA 1
ATOM 2227 C C . ASP A 1 277 ? -16.653 1.236 3.181 1.00 81.00 277 ASP A C 1
ATOM 2229 O O . ASP A 1 277 ? -15.790 1.788 3.855 1.00 81.00 277 ASP A O 1
ATOM 2233 N N . GLU A 1 278 ? -17.944 1.281 3.549 1.00 81.38 278 GLU A N 1
ATOM 2234 C CA . GLU A 1 278 ? -18.422 2.075 4.699 1.00 81.38 278 GLU A CA 1
ATOM 2235 C C . GLU A 1 278 ? -18.112 1.456 6.072 1.00 81.38 278 GLU A C 1
ATOM 2237 O O . GLU A 1 278 ? -17.783 2.185 7.008 1.00 81.38 278 GLU A O 1
ATOM 2242 N N . LEU A 1 279 ? -18.220 0.126 6.215 1.00 83.56 279 LEU A N 1
ATOM 2243 C CA . LEU A 1 279 ? -18.137 -0.524 7.527 1.00 83.56 279 LEU A CA 1
ATOM 2244 C C . LEU A 1 279 ? -16.741 -1.032 7.906 1.00 83.56 279 LEU A C 1
ATOM 2246 O O . LEU A 1 279 ? -16.508 -1.224 9.094 1.00 83.56 279 LEU A O 1
ATOM 2250 N N . ASP A 1 280 ? -15.788 -1.178 6.974 1.00 87.44 280 ASP A N 1
ATOM 2251 C CA . ASP A 1 280 ? -14.377 -1.529 7.285 1.00 87.44 280 ASP A CA 1
ATOM 2252 C C . ASP A 1 280 ? -14.263 -2.764 8.225 1.00 87.44 280 ASP A C 1
ATOM 2254 O O . ASP A 1 280 ? -13.480 -2.795 9.178 1.00 87.44 280 ASP A O 1
ATOM 2258 N N . TRP A 1 281 ? -15.145 -3.762 8.040 1.00 96.44 281 TRP A N 1
ATOM 2259 C CA . TRP A 1 281 ? -15.194 -4.964 8.881 1.00 96.44 281 TRP A CA 1
ATOM 2260 C C . TRP A 1 281 ? -14.403 -6.115 8.262 1.00 96.44 281 TRP A C 1
ATOM 2262 O O . TRP A 1 281 ? -14.925 -6.867 7.433 1.00 96.44 281 TRP A O 1
ATOM 2272 N N . ASP A 1 282 ? -13.183 -6.297 8.765 1.00 96.44 282 ASP A N 1
ATOM 2273 C CA . ASP A 1 282 ? -12.384 -7.510 8.583 1.00 96.44 282 ASP A CA 1
ATOM 2274 C C . ASP A 1 282 ? -12.473 -8.423 9.814 1.00 96.44 282 ASP A C 1
ATOM 2276 O O . ASP A 1 282 ? -12.603 -7.956 10.952 1.00 96.44 282 ASP A O 1
ATOM 2280 N N . TYR A 1 283 ? -12.264 -9.732 9.630 1.00 98.50 283 TYR A N 1
ATOM 2281 C CA . TYR A 1 283 ? -12.002 -10.613 10.776 1.00 98.50 283 TYR A CA 1
ATOM 2282 C C . TYR A 1 283 ? -10.672 -10.256 11.443 1.00 98.50 283 TYR A C 1
ATOM 2284 O O . TYR A 1 283 ? -10.581 -10.267 12.673 1.00 98.50 283 TYR A O 1
ATOM 2292 N N . PHE A 1 284 ? -9.659 -9.904 10.642 1.00 98.62 284 PHE A N 1
ATOM 2293 C CA . PHE A 1 284 ? -8.335 -9.511 11.116 1.00 98.62 284 PHE A CA 1
ATOM 2294 C C . PHE A 1 284 ? -7.768 -8.303 10.365 1.00 98.62 284 PHE A C 1
ATOM 2296 O O . PHE A 1 284 ? -7.457 -8.397 9.183 1.00 98.62 284 PHE A O 1
ATOM 2303 N N . THR A 1 285 ? -7.487 -7.221 11.086 1.00 97.94 285 THR A N 1
ATOM 2304 C CA . THR A 1 285 ? -6.588 -6.152 10.636 1.00 97.94 285 THR A CA 1
ATOM 2305 C C . THR A 1 285 ? -5.250 -6.291 11.371 1.00 97.94 285 THR A C 1
ATOM 2307 O O . THR A 1 285 ? -5.216 -6.281 12.604 1.00 97.94 285 THR A O 1
ATOM 2310 N N . ILE A 1 286 ? -4.130 -6.415 10.655 1.00 98.19 286 ILE A N 1
ATOM 2311 C CA . ILE A 1 286 ? -2.793 -6.622 11.239 1.00 98.19 286 ILE A CA 1
ATOM 2312 C C . ILE A 1 286 ? -1.877 -5.441 10.892 1.00 98.19 286 ILE A C 1
ATOM 2314 O O . ILE A 1 286 ? -1.677 -5.118 9.723 1.00 98.19 286 ILE A O 1
ATOM 2318 N N . GLU A 1 287 ? -1.285 -4.801 11.897 1.00 93.62 287 GLU A N 1
ATOM 2319 C CA . GLU A 1 287 ? -0.358 -3.672 11.726 1.00 93.62 287 GLU A CA 1
ATOM 2320 C C . GLU A 1 287 ? 0.850 -3.793 12.671 1.00 93.62 287 GLU A C 1
ATOM 2322 O O . GLU A 1 287 ? 0.748 -4.416 13.727 1.00 93.62 287 GLU A O 1
ATOM 2327 N N . THR A 1 288 ? 2.014 -3.240 12.301 1.00 91.12 288 THR A N 1
ATOM 2328 C CA . THR A 1 288 ? 3.217 -3.138 13.166 1.00 91.12 288 THR A CA 1
ATOM 2329 C C . THR A 1 288 ? 3.616 -4.422 13.929 1.00 91.12 288 THR A C 1
ATOM 2331 O O . THR A 1 288 ? 4.132 -4.355 15.047 1.00 91.12 288 THR A O 1
ATOM 2334 N N . THR A 1 289 ? 3.361 -5.606 13.356 1.00 94.62 289 THR A N 1
ATOM 2335 C CA . THR A 1 289 ? 3.399 -6.900 14.069 1.00 94.62 289 THR A CA 1
ATOM 2336 C C . THR A 1 289 ? 4.332 -7.905 13.392 1.00 94.62 289 THR A C 1
ATOM 2338 O O . THR A 1 289 ? 4.427 -7.953 12.170 1.00 94.62 289 THR A O 1
ATOM 2341 N N . GLN A 1 290 ? 5.036 -8.728 14.175 1.00 95.12 290 GLN A N 1
ATOM 2342 C CA . GLN A 1 290 ? 6.003 -9.706 13.656 1.00 95.12 290 GLN A CA 1
ATOM 2343 C C . GLN A 1 290 ? 5.660 -11.131 14.095 1.00 95.12 290 GLN A C 1
ATOM 2345 O O . GLN A 1 290 ? 5.683 -11.428 15.285 1.00 95.12 290 GLN A O 1
ATOM 2350 N N . GLY A 1 291 ? 5.425 -12.050 13.160 1.00 95.88 291 GLY A N 1
ATOM 2351 C CA . GLY A 1 291 ? 5.057 -13.422 13.519 1.00 95.88 291 GLY A CA 1
ATOM 2352 C C . GLY A 1 291 ? 3.573 -13.542 13.834 1.00 95.88 291 GLY A C 1
ATOM 2353 O O . GLY A 1 291 ? 3.182 -13.379 14.991 1.00 95.88 291 GLY A O 1
ATOM 2354 N N . VAL A 1 292 ? 2.767 -13.852 12.817 1.00 98.56 292 VAL A N 1
ATOM 2355 C CA . VAL A 1 292 ? 1.347 -14.204 12.979 1.00 98.56 292 VAL A CA 1
ATOM 2356 C C . VAL A 1 292 ? 1.064 -15.519 12.265 1.00 98.56 292 VAL A C 1
ATOM 2358 O O . VAL A 1 292 ? 1.348 -15.642 11.075 1.00 98.56 292 VAL A O 1
ATOM 2361 N N . TRP A 1 293 ? 0.480 -16.482 12.973 1.00 98.50 293 TRP A N 1
ATOM 2362 C CA . TRP A 1 293 ? 0.019 -17.745 12.404 1.00 98.50 293 TRP A CA 1
ATOM 2363 C C . TRP A 1 293 ? -1.497 -17.873 12.576 1.00 98.50 293 TRP A C 1
ATOM 2365 O O . TRP A 1 293 ? -1.983 -17.977 13.703 1.00 98.50 293 TRP A O 1
ATOM 2375 N N . LEU A 1 294 ? -2.229 -17.823 11.461 1.00 98.75 294 LEU A N 1
ATOM 2376 C CA . LEU A 1 294 ? -3.672 -18.061 11.390 1.00 98.75 294 LEU A CA 1
ATOM 2377 C C . LEU A 1 294 ? -3.885 -19.435 10.750 1.00 98.75 294 LEU A C 1
ATOM 2379 O O . LEU A 1 294 ? -3.525 -19.627 9.590 1.00 98.75 294 LEU A O 1
ATOM 2383 N N . ASP A 1 295 ? -4.411 -20.400 11.498 1.00 98.50 295 ASP A N 1
ATOM 2384 C CA . ASP A 1 295 ? -4.333 -21.807 11.097 1.00 98.50 295 ASP A CA 1
ATOM 2385 C C . ASP A 1 295 ? -5.594 -22.618 11.430 1.00 98.50 295 ASP A C 1
ATOM 2387 O O . ASP A 1 295 ? -6.179 -22.446 12.495 1.00 98.50 295 ASP A O 1
ATOM 2391 N N . HIS A 1 296 ? -6.028 -23.513 10.537 1.00 98.62 296 HIS A N 1
ATOM 2392 C CA . HIS A 1 296 ? -7.291 -24.260 10.700 1.00 98.62 296 HIS A CA 1
ATOM 2393 C C . HIS A 1 296 ? -8.488 -23.334 10.989 1.00 98.62 296 HIS A C 1
ATOM 2395 O O . HIS A 1 296 ? -9.338 -23.623 11.832 1.00 98.62 296 HIS A O 1
ATOM 2401 N N . LEU A 1 297 ? -8.535 -22.173 10.328 1.00 98.75 297 LEU A N 1
ATOM 2402 C CA . LEU A 1 297 ? -9.635 -21.223 10.484 1.00 98.75 297 LEU A CA 1
ATOM 2403 C C . LEU A 1 297 ? -10.659 -21.373 9.363 1.00 98.75 297 LEU A C 1
ATOM 2405 O O . LEU A 1 297 ? -10.331 -21.714 8.223 1.00 98.75 297 LEU A O 1
ATOM 2409 N N . LYS A 1 298 ? -11.902 -21.044 9.699 1.00 98.38 298 LYS A N 1
ATOM 2410 C CA . LYS A 1 298 ? -12.961 -20.771 8.737 1.00 98.38 298 LYS A CA 1
ATOM 2411 C C . LYS A 1 298 ? -13.448 -19.345 8.934 1.00 98.38 298 LYS A C 1
ATOM 2413 O O . LYS A 1 298 ? -13.685 -18.925 10.064 1.00 98.38 298 LYS A O 1
ATOM 2418 N N . PHE A 1 299 ? -13.644 -18.657 7.821 1.00 97.50 299 PHE A N 1
ATOM 2419 C CA . PHE A 1 299 ? -14.356 -17.393 7.729 1.00 97.50 299 PHE A CA 1
ATOM 2420 C C . PHE A 1 299 ? -15.629 -17.639 6.916 1.00 97.50 299 PHE A C 1
ATOM 2422 O O . PHE A 1 299 ? -15.553 -18.240 5.842 1.00 97.50 299 PHE A O 1
ATOM 2429 N N . ASP A 1 300 ? -16.778 -17.188 7.415 1.00 96.81 300 ASP A N 1
ATOM 2430 C CA . ASP A 1 300 ? -17.919 -16.902 6.534 1.00 96.81 300 ASP A CA 1
ATOM 2431 C C . ASP A 1 300 ? -17.709 -15.520 5.874 1.00 96.81 300 ASP A C 1
ATOM 2433 O O . ASP A 1 300 ? -16.621 -14.945 5.959 1.00 96.81 300 ASP A O 1
ATOM 2437 N N . GLN A 1 301 ? -18.715 -14.975 5.192 1.00 97.25 301 GLN A N 1
ATOM 2438 C CA . GLN A 1 301 ? -18.610 -13.678 4.516 1.00 97.25 301 GLN A CA 1
ATOM 2439 C C . GLN A 1 301 ? -18.262 -12.536 5.495 1.00 97.25 301 GLN A C 1
ATOM 2441 O O . GLN A 1 301 ? -18.637 -12.568 6.672 1.00 97.25 301 GLN A O 1
ATOM 2446 N N . SER A 1 302 ? -17.559 -11.518 4.997 1.00 97.00 302 SER A N 1
ATOM 2447 C CA . SER A 1 302 ? -17.252 -10.262 5.698 1.00 97.00 302 SER A CA 1
ATOM 2448 C C . SER A 1 302 ? -17.542 -9.059 4.804 1.00 97.00 302 SER A C 1
ATOM 2450 O O . SER A 1 302 ? -17.520 -9.179 3.577 1.00 97.00 302 SER A O 1
ATOM 2452 N N . TYR A 1 303 ? -17.845 -7.907 5.409 1.00 96.25 303 TYR A N 1
ATOM 2453 C CA . TYR A 1 303 ? -18.205 -6.692 4.675 1.00 96.25 303 TYR A CA 1
ATOM 2454 C C . TYR A 1 303 ? -17.061 -6.193 3.778 1.00 96.25 303 TYR A C 1
ATOM 2456 O O . TYR A 1 303 ? -17.273 -6.024 2.578 1.00 96.25 303 TYR A O 1
ATOM 2464 N N . ASP A 1 304 ? -15.854 -6.001 4.331 1.00 92.56 304 ASP A N 1
ATOM 2465 C CA . ASP A 1 304 ? -14.667 -5.616 3.551 1.00 92.56 304 ASP A CA 1
ATOM 2466 C C . ASP A 1 304 ? -13.760 -6.831 3.283 1.00 92.56 304 ASP A C 1
ATOM 2468 O O . ASP A 1 304 ? -14.134 -7.717 2.508 1.00 92.56 304 ASP A O 1
ATOM 2472 N N . GLY A 1 305 ? -12.566 -6.882 3.880 1.00 91.75 305 GLY A N 1
ATOM 2473 C CA . GLY A 1 305 ? -11.604 -7.958 3.711 1.00 91.75 305 GLY A CA 1
ATOM 2474 C C . GLY A 1 305 ? -11.858 -9.126 4.658 1.00 91.75 305 GLY A C 1
ATOM 2475 O O . GLY A 1 305 ? -12.669 -9.077 5.582 1.00 91.75 305 GLY A O 1
ATOM 2476 N N . LEU A 1 306 ? -11.142 -10.225 4.439 1.00 98.19 306 LEU A N 1
ATOM 2477 C CA . LEU A 1 306 ? -11.038 -11.306 5.423 1.00 98.19 306 LEU A CA 1
ATOM 2478 C C . LEU A 1 306 ? -9.876 -11.021 6.378 1.00 98.19 306 LEU A C 1
ATOM 2480 O O . LEU A 1 306 ? -10.019 -11.118 7.599 1.00 98.19 306 LEU A O 1
ATOM 2484 N N . VAL A 1 307 ? -8.724 -10.671 5.794 1.00 98.56 307 VAL A N 1
ATOM 2485 C CA . VAL A 1 307 ? -7.497 -10.307 6.504 1.00 98.56 307 VAL A CA 1
ATOM 2486 C C . VAL A 1 307 ? -6.802 -9.163 5.769 1.00 98.56 307 VAL A C 1
ATOM 2488 O O . VAL A 1 307 ? -6.286 -9.346 4.662 1.00 98.56 307 VAL A O 1
ATOM 2491 N N . ASP A 1 308 ? -6.723 -8.016 6.428 1.00 96.94 308 ASP A N 1
ATOM 2492 C CA . ASP A 1 308 ? -6.086 -6.805 5.923 1.00 96.94 308 ASP A CA 1
ATOM 2493 C C . ASP A 1 308 ? -4.789 -6.522 6.688 1.00 96.94 308 ASP A C 1
ATOM 2495 O O . ASP A 1 308 ? -4.720 -6.624 7.915 1.00 96.94 308 ASP A O 1
ATOM 2499 N N . VAL A 1 309 ? -3.722 -6.171 5.968 1.00 97.38 309 VAL A N 1
ATOM 2500 C CA . VAL A 1 309 ? -2.385 -5.965 6.544 1.00 97.38 309 VAL A CA 1
ATOM 2501 C C . VAL A 1 309 ? -1.842 -4.586 6.194 1.00 97.38 309 VAL A C 1
ATOM 2503 O O . VAL A 1 309 ? -1.854 -4.162 5.039 1.00 97.38 309 VAL A O 1
ATOM 2506 N N . LYS A 1 310 ? -1.317 -3.889 7.204 1.00 92.25 310 LYS A N 1
ATOM 2507 C CA . LYS A 1 310 ? -0.735 -2.543 7.112 1.00 92.25 310 LYS A CA 1
ATOM 2508 C C . LYS A 1 310 ? 0.776 -2.576 7.387 1.00 92.25 310 LYS A C 1
ATOM 2510 O O . LYS A 1 310 ? 1.343 -3.604 7.763 1.00 92.25 310 LYS A O 1
ATOM 2515 N N . GLY A 1 311 ? 1.436 -1.438 7.171 1.00 84.19 311 GLY A N 1
ATOM 2516 C CA . GLY A 1 311 ? 2.896 -1.318 7.157 1.00 84.19 311 GLY A CA 1
ATOM 2517 C C . GLY A 1 311 ? 3.593 -1.662 8.476 1.00 84.19 311 GLY A C 1
ATOM 2518 O O . GLY A 1 311 ? 3.015 -1.586 9.562 1.00 84.19 311 GLY A O 1
ATOM 2519 N N . GLY A 1 312 ? 4.863 -2.059 8.361 1.00 81.56 312 GLY A N 1
ATOM 2520 C CA . GLY A 1 312 ? 5.686 -2.510 9.487 1.00 81.56 312 GLY A CA 1
ATOM 2521 C C . GLY A 1 312 ? 5.312 -3.897 10.024 1.00 81.56 312 GLY A C 1
ATOM 2522 O O . GLY A 1 312 ? 5.756 -4.262 11.114 1.00 81.56 312 GLY A O 1
ATOM 2523 N N . THR A 1 313 ? 4.492 -4.650 9.289 1.00 94.19 313 THR A N 1
ATOM 2524 C CA . THR A 1 313 ? 4.087 -6.024 9.614 1.00 94.19 313 THR A CA 1
ATOM 2525 C C . THR A 1 313 ? 4.932 -7.016 8.830 1.00 94.19 313 THR A C 1
ATOM 2527 O O . THR A 1 313 ? 5.150 -6.807 7.644 1.00 94.19 313 THR A O 1
ATOM 2530 N N . SER A 1 314 ? 5.370 -8.116 9.445 1.00 95.19 314 SER A N 1
ATOM 2531 C CA . SER A 1 314 ? 6.131 -9.162 8.753 1.00 95.19 314 SER A CA 1
ATOM 2532 C C . SER A 1 314 ? 5.935 -10.554 9.357 1.00 95.19 314 SER A C 1
ATOM 2534 O O . SER A 1 314 ? 5.456 -10.721 10.481 1.00 95.19 314 SER A O 1
ATOM 2536 N N . ASN A 1 315 ? 6.378 -11.571 8.621 1.00 95.25 315 ASN A N 1
ATOM 2537 C CA . ASN A 1 315 ? 6.469 -12.960 9.058 1.00 95.25 315 ASN A CA 1
ATOM 2538 C C . ASN A 1 315 ? 5.113 -13.598 9.386 1.00 95.25 315 ASN A C 1
ATOM 2540 O O . ASN A 1 315 ? 4.874 -14.056 10.500 1.00 95.25 315 ASN A O 1
ATOM 2544 N N . MET A 1 316 ? 4.210 -13.617 8.410 1.00 98.25 316 MET A N 1
ATOM 2545 C CA . MET A 1 316 ? 2.863 -14.169 8.560 1.00 98.25 316 MET A CA 1
ATOM 2546 C C . MET A 1 316 ? 2.705 -15.519 7.858 1.00 98.25 316 MET A C 1
ATOM 2548 O O . MET A 1 316 ? 3.401 -15.838 6.890 1.00 98.25 316 MET A O 1
ATOM 2552 N N . THR A 1 317 ? 1.763 -16.331 8.326 1.00 98.38 317 THR A N 1
ATOM 2553 C CA . THR A 1 317 ? 1.375 -17.599 7.698 1.00 98.38 317 THR A CA 1
ATOM 2554 C C . THR A 1 317 ? -0.104 -17.859 7.924 1.00 98.38 317 THR A C 1
ATOM 2556 O O . THR A 1 317 ? -0.577 -17.793 9.056 1.00 98.38 317 THR A O 1
ATOM 2559 N N . PHE A 1 318 ? -0.811 -18.153 6.839 1.00 98.62 318 PHE A N 1
ATOM 2560 C CA . PHE A 1 318 ? -2.222 -18.500 6.797 1.00 98.62 318 PHE A CA 1
ATOM 2561 C C . PHE A 1 318 ? -2.330 -19.924 6.231 1.00 98.62 318 PHE A C 1
ATOM 2563 O O . PHE A 1 318 ? -1.988 -20.159 5.069 1.00 98.62 318 PHE A O 1
ATOM 2570 N N . SER A 1 319 ? -2.721 -20.895 7.052 1.00 97.56 319 SER A N 1
ATOM 2571 C CA . SER A 1 319 ? -2.605 -22.318 6.710 1.00 97.56 319 SER A CA 1
ATOM 2572 C C . SER A 1 319 ? -3.851 -23.124 7.037 1.00 97.56 319 SER A C 1
ATOM 2574 O O . SER A 1 319 ? -4.575 -22.817 7.980 1.00 97.56 319 SER A O 1
ATOM 2576 N N . TYR A 1 320 ? -4.095 -24.176 6.252 1.00 97.94 320 TYR A N 1
ATOM 2577 C CA . TYR A 1 320 ? -5.224 -25.085 6.460 1.00 97.94 320 TYR A CA 1
ATOM 2578 C C . TYR A 1 320 ? -6.569 -24.348 6.599 1.00 97.94 320 TYR A C 1
ATOM 2580 O O . TYR A 1 320 ? -7.411 -24.737 7.400 1.00 97.94 320 TYR A O 1
ATOM 2588 N N . LEU A 1 321 ? -6.773 -23.259 5.850 1.00 98.62 321 LEU A N 1
ATOM 2589 C CA . LEU A 1 321 ? -8.032 -22.516 5.859 1.00 98.62 321 LEU A CA 1
ATOM 2590 C C . LEU A 1 321 ? -9.084 -23.245 5.018 1.00 98.62 321 LEU A C 1
ATOM 2592 O O . LEU A 1 321 ? -8.777 -23.674 3.904 1.00 98.62 321 LEU A O 1
ATOM 2596 N N . ASP A 1 322 ? -10.324 -23.325 5.507 1.00 97.69 322 ASP A N 1
ATOM 2597 C CA . ASP A 1 322 ? -11.470 -23.802 4.718 1.00 97.69 322 ASP A CA 1
ATOM 2598 C C . ASP A 1 322 ? -12.494 -22.684 4.521 1.00 97.69 322 ASP A C 1
ATOM 2600 O O . ASP A 1 322 ? -13.383 -22.469 5.348 1.00 97.69 322 ASP A O 1
ATOM 2604 N N . LEU A 1 323 ? -12.328 -21.922 3.440 1.00 97.94 323 LEU A N 1
ATOM 2605 C CA . LEU A 1 323 ? -13.137 -20.747 3.141 1.00 97.94 323 LEU A CA 1
ATOM 2606 C C . LEU A 1 323 ? -14.112 -21.078 2.012 1.00 97.94 323 LEU A C 1
ATOM 2608 O O . LEU A 1 323 ? -13.739 -21.109 0.838 1.00 97.94 323 LEU A O 1
ATOM 2612 N N . ASN A 1 324 ? -15.364 -21.357 2.367 1.00 96.00 324 ASN A N 1
ATOM 2613 C CA . ASN A 1 324 ? -16.378 -21.820 1.424 1.00 96.00 324 ASN A CA 1
ATOM 2614 C C . ASN A 1 324 ? -17.584 -20.875 1.395 1.00 96.00 324 ASN A C 1
ATOM 2616 O O . ASN A 1 324 ? -18.500 -20.988 2.211 1.00 96.00 324 ASN A O 1
ATOM 2620 N N . PHE A 1 325 ? -17.577 -19.949 0.437 1.00 97.75 325 PHE A N 1
ATOM 2621 C CA . PHE A 1 325 ? -18.569 -18.885 0.325 1.00 97.75 325 PHE A CA 1
ATOM 2622 C C . PHE A 1 325 ? -19.794 -19.369 -0.475 1.00 97.75 325 PHE A C 1
ATOM 2624 O O . PHE A 1 325 ? -19.904 -19.210 -1.694 1.00 97.75 325 PHE A O 1
ATOM 2631 N N . GLN A 1 326 ? -20.705 -20.033 0.242 1.00 94.12 326 GLN A N 1
ATOM 2632 C CA . GLN A 1 326 ? -22.062 -20.379 -0.200 1.00 94.12 326 GLN A CA 1
ATOM 2633 C C . GLN A 1 326 ? -23.101 -19.672 0.677 1.00 94.12 326 GLN A C 1
ATOM 2635 O O . GLN A 1 326 ? -22.764 -19.066 1.699 1.00 94.12 326 GLN A O 1
ATOM 2640 N N . ALA A 1 327 ? -24.372 -19.808 0.296 1.00 94.44 327 ALA A N 1
ATOM 2641 C CA . ALA A 1 327 ? -25.495 -19.386 1.117 1.00 94.44 327 ALA A CA 1
ATOM 2642 C C . ALA A 1 327 ? -25.476 -20.103 2.472 1.00 94.44 327 ALA A C 1
ATOM 2644 O O . ALA A 1 327 ? -25.332 -21.325 2.548 1.00 94.44 327 ALA A O 1
ATOM 2645 N N . ASN A 1 328 ? -25.644 -19.320 3.529 1.00 94.88 328 ASN A N 1
ATOM 2646 C CA . ASN A 1 328 ? -25.812 -19.766 4.903 1.00 94.88 328 ASN A CA 1
ATOM 2647 C C . ASN A 1 328 ? -26.992 -19.007 5.527 1.00 94.88 328 ASN A C 1
ATOM 2649 O O . ASN A 1 328 ? -27.492 -18.041 4.944 1.00 94.88 328 ASN A O 1
ATOM 2653 N N . ASP A 1 329 ? -27.429 -19.445 6.706 1.00 95.88 329 ASP A N 1
ATOM 2654 C CA . ASP A 1 329 ? -28.614 -18.898 7.378 1.00 95.88 329 ASP A CA 1
ATOM 2655 C C . ASP A 1 329 ? -28.517 -17.378 7.600 1.00 95.88 329 ASP A C 1
ATOM 2657 O O . ASP A 1 329 ? -29.505 -16.672 7.448 1.00 95.88 329 ASP A O 1
ATOM 2661 N N . PHE A 1 330 ? -27.313 -16.855 7.848 1.00 96.69 330 PHE A N 1
ATOM 2662 C CA . PHE A 1 330 ? -27.057 -15.431 8.072 1.00 96.69 330 PHE A CA 1
ATOM 2663 C C . PHE A 1 330 ? -27.304 -14.593 6.799 1.00 96.69 330 PHE A C 1
ATOM 2665 O O . PHE A 1 330 ? -28.091 -13.649 6.814 1.00 96.69 330 PHE A O 1
ATOM 2672 N N . ILE A 1 331 ? -26.750 -15.001 5.646 1.00 97.50 331 ILE A N 1
ATOM 2673 C CA . ILE A 1 331 ? -27.063 -14.363 4.350 1.00 97.50 331 ILE A CA 1
ATOM 2674 C C . ILE A 1 331 ? -28.563 -14.475 4.023 1.00 97.50 331 ILE A C 1
ATOM 2676 O O . ILE A 1 331 ? -29.166 -13.524 3.521 1.00 97.50 331 ILE A O 1
ATOM 2680 N N . ILE A 1 332 ? -29.181 -15.626 4.304 1.00 98.00 332 ILE A N 1
ATOM 2681 C CA . ILE A 1 332 ? -30.606 -15.868 4.043 1.00 98.00 332 ILE A CA 1
ATOM 2682 C C . ILE A 1 332 ? -31.484 -14.938 4.897 1.00 98.00 332 ILE A C 1
ATOM 2684 O O . ILE A 1 332 ? -32.408 -14.320 4.364 1.00 98.00 332 ILE A O 1
ATOM 2688 N N . ASP A 1 333 ? -31.176 -14.782 6.185 1.00 97.69 333 ASP A N 1
ATOM 2689 C CA . ASP A 1 333 ? -31.899 -13.904 7.108 1.00 97.69 333 ASP A CA 1
ATOM 2690 C C . ASP A 1 333 ? -31.779 -12.428 6.710 1.00 97.69 333 ASP A C 1
ATOM 2692 O O . ASP A 1 333 ? -32.793 -11.722 6.704 1.00 97.69 333 ASP A O 1
ATOM 2696 N N . GLN A 1 334 ? -30.597 -11.969 6.272 1.00 97.81 334 GLN A N 1
ATOM 2697 C CA . GLN A 1 334 ? -30.451 -10.629 5.695 1.00 97.81 334 GLN A CA 1
ATOM 2698 C C . GLN A 1 334 ? -31.393 -10.427 4.506 1.00 97.81 334 GLN A C 1
ATOM 2700 O O . GLN A 1 334 ? -32.134 -9.445 4.476 1.00 97.81 334 GLN A O 1
ATOM 2705 N N . ILE A 1 335 ? -31.364 -11.319 3.511 1.00 98.19 335 ILE A N 1
ATOM 2706 C CA . ILE A 1 335 ? -32.131 -11.121 2.275 1.00 98.19 335 ILE A CA 1
ATOM 2707 C C . ILE A 1 335 ? -33.641 -11.245 2.519 1.00 98.19 335 ILE A C 1
ATOM 2709 O O . ILE A 1 335 ? -34.411 -10.471 1.948 1.00 98.19 335 ILE A O 1
ATOM 2713 N N . ASN A 1 336 ? -34.070 -12.143 3.410 1.00 97.75 336 ASN A N 1
ATOM 2714 C CA . ASN A 1 336 ? -35.462 -12.234 3.852 1.00 97.75 336 ASN A CA 1
ATOM 2715 C C . ASN A 1 336 ? -35.921 -10.957 4.574 1.00 97.75 336 ASN A C 1
ATOM 2717 O O . ASN A 1 336 ? -37.060 -10.525 4.390 1.00 97.75 336 ASN A O 1
ATOM 2721 N N . HIS A 1 337 ? -35.044 -10.333 5.369 1.00 97.50 337 HIS A N 1
ATOM 2722 C CA . HIS A 1 337 ? -35.336 -9.052 6.006 1.00 97.50 337 HIS A CA 1
ATOM 2723 C C . HIS A 1 337 ? -35.547 -7.944 4.965 1.00 97.50 337 HIS A C 1
ATOM 2725 O O . HIS A 1 337 ? -36.572 -7.269 5.016 1.00 97.50 337 HIS A O 1
ATOM 2731 N N . LEU A 1 338 ? -34.647 -7.807 3.981 1.00 97.50 338 LEU A N 1
ATOM 2732 C CA . LEU A 1 338 ? -34.766 -6.799 2.914 1.00 97.50 338 LEU A CA 1
ATOM 2733 C C . LEU A 1 338 ? -36.017 -7.007 2.043 1.00 97.50 338 LEU A C 1
ATOM 2735 O O . LEU A 1 338 ? -36.683 -6.036 1.689 1.00 97.50 338 LEU A O 1
ATOM 2739 N N . GLU A 1 339 ? -36.374 -8.257 1.729 1.00 97.56 339 GLU A N 1
ATOM 2740 C CA . GLU A 1 339 ? -37.618 -8.579 1.013 1.00 97.56 339 GLU A CA 1
ATOM 2741 C C . GLU A 1 339 ? -38.854 -8.140 1.814 1.00 97.56 339 GLU A C 1
ATOM 2743 O O . GLU A 1 339 ? -39.809 -7.612 1.248 1.00 97.56 339 GLU A O 1
ATOM 2748 N N . ALA A 1 340 ? -38.845 -8.325 3.138 1.00 96.75 340 ALA A N 1
ATOM 2749 C CA . ALA A 1 340 ? -39.956 -7.925 3.995 1.00 96.75 340 ALA A CA 1
ATOM 2750 C C . ALA A 1 340 ? -40.047 -6.398 4.184 1.00 96.75 340 ALA A C 1
ATOM 2752 O O . ALA A 1 340 ? -41.154 -5.850 4.198 1.00 96.75 340 ALA A O 1
ATOM 2753 N N . THR A 1 341 ? -38.913 -5.705 4.332 1.00 95.50 341 THR A N 1
ATOM 2754 C CA . THR A 1 341 ? -38.867 -4.271 4.662 1.00 95.50 341 THR A CA 1
ATOM 2755 C C . THR A 1 341 ? -38.765 -3.378 3.427 1.00 95.50 341 THR A C 1
ATOM 2757 O O . THR A 1 341 ? -39.662 -2.570 3.188 1.00 95.50 341 THR A O 1
ATOM 2760 N N . LEU A 1 342 ? -37.736 -3.535 2.591 1.00 95.62 342 LEU A N 1
ATOM 2761 C CA . LEU A 1 342 ? -37.454 -2.610 1.486 1.00 95.62 342 LEU A CA 1
ATOM 2762 C C . LEU A 1 342 ? -38.460 -2.712 0.334 1.00 95.62 342 LEU A C 1
ATOM 2764 O O . LEU A 1 342 ? -38.745 -1.704 -0.307 1.00 95.62 342 LEU A O 1
ATOM 2768 N N . MET A 1 343 ? -39.040 -3.891 0.082 1.00 95.19 343 MET A N 1
ATOM 2769 C CA . MET A 1 343 ? -40.081 -4.046 -0.951 1.00 95.19 343 MET A CA 1
ATOM 2770 C C . MET A 1 343 ? -41.456 -3.515 -0.514 1.00 95.19 343 MET A C 1
ATOM 2772 O O . MET A 1 343 ? -42.358 -3.406 -1.349 1.00 95.19 343 MET A O 1
ATOM 2776 N N . THR A 1 344 ? -41.645 -3.206 0.776 1.00 93.94 344 THR A N 1
ATOM 2777 C CA . THR A 1 344 ? -42.906 -2.663 1.314 1.00 93.94 344 THR A CA 1
ATOM 2778 C C . THR A 1 344 ? -42.805 -1.202 1.765 1.00 93.94 344 THR A C 1
ATOM 2780 O O . THR A 1 344 ? -43.839 -0.548 1.926 1.00 93.94 344 THR A O 1
ATOM 2783 N N . ASP A 1 345 ? -41.591 -0.663 1.899 1.00 94.94 345 ASP A N 1
ATOM 2784 C CA . ASP A 1 345 ? -41.326 0.747 2.187 1.00 94.94 345 ASP A CA 1
ATOM 2785 C C . ASP A 1 345 ? -41.617 1.641 0.957 1.00 94.94 345 ASP A C 1
ATOM 2787 O O . ASP A 1 345 ? -40.921 1.551 -0.057 1.00 94.94 345 ASP A O 1
ATOM 2791 N N . PRO A 1 346 ? -42.601 2.563 1.020 1.00 93.50 346 PRO A N 1
ATOM 2792 C CA . PRO A 1 346 ? -42.942 3.444 -0.099 1.00 93.50 346 PRO A CA 1
ATOM 2793 C C . PRO A 1 346 ? -41.869 4.501 -0.425 1.00 93.50 346 PRO A C 1
ATOM 2795 O O . PRO A 1 346 ? -42.026 5.230 -1.406 1.00 93.50 346 PRO A O 1
ATOM 2798 N N . THR A 1 347 ? -40.815 4.636 0.385 1.00 94.81 347 THR A N 1
ATOM 2799 C CA . THR A 1 347 ? -39.680 5.537 0.126 1.00 94.81 347 THR A CA 1
ATOM 2800 C C . THR A 1 347 ? -38.573 4.879 -0.705 1.00 94.81 347 THR A C 1
ATOM 2802 O O . THR A 1 347 ? -37.804 5.583 -1.371 1.00 94.81 347 THR A O 1
ATOM 2805 N N . LYS A 1 348 ? -38.519 3.542 -0.731 1.00 95.12 348 LYS A N 1
ATOM 2806 C CA . LYS A 1 348 ? -37.504 2.742 -1.426 1.00 95.12 348 LYS A CA 1
ATOM 2807 C C . LYS A 1 348 ? -37.959 2.406 -2.849 1.00 95.12 348 LYS A C 1
ATOM 2809 O O . LYS A 1 348 ? -39.105 2.050 -3.102 1.00 95.12 348 LYS A O 1
ATOM 2814 N N . ASN A 1 349 ? -37.066 2.584 -3.818 1.00 94.25 349 ASN A N 1
ATOM 2815 C CA . ASN A 1 349 ? -37.318 2.353 -5.240 1.00 94.25 349 ASN A CA 1
ATOM 2816 C C . ASN A 1 349 ? -35.989 2.103 -5.991 1.00 94.25 349 ASN A C 1
ATOM 2818 O O . ASN A 1 349 ? -34.918 2.372 -5.442 1.00 94.25 349 ASN A O 1
ATOM 2822 N N . PRO A 1 350 ? -36.003 1.648 -7.260 1.00 92.75 350 PRO A N 1
ATOM 2823 C CA . PRO A 1 350 ? -34.775 1.340 -8.000 1.00 92.75 350 PRO A CA 1
ATOM 2824 C C . PRO A 1 350 ? -33.774 2.501 -8.128 1.00 92.75 350 PRO A C 1
ATOM 2826 O O . PRO A 1 350 ? -32.596 2.262 -8.390 1.00 92.75 350 PRO A O 1
ATOM 2829 N N . ALA A 1 351 ? -34.191 3.761 -7.962 1.00 91.44 351 ALA A N 1
ATOM 2830 C CA . ALA A 1 351 ? -33.301 4.920 -8.033 1.00 91.44 351 ALA A CA 1
ATOM 2831 C C . ALA A 1 351 ? -32.586 5.258 -6.709 1.00 91.44 351 ALA A C 1
ATOM 2833 O O . ALA A 1 351 ? -31.684 6.089 -6.742 1.00 91.44 351 ALA A O 1
ATOM 2834 N N . ASN A 1 352 ? -32.956 4.644 -5.575 1.00 91.38 352 ASN A N 1
ATOM 2835 C CA . ASN A 1 352 ? -32.353 4.909 -4.256 1.00 91.38 352 ASN A CA 1
ATOM 2836 C C . ASN A 1 352 ? -32.170 3.667 -3.355 1.00 91.38 352 ASN A C 1
ATOM 2838 O O . ASN A 1 352 ? -31.818 3.813 -2.189 1.00 91.38 352 ASN A O 1
ATOM 2842 N N . SER A 1 353 ? -32.426 2.466 -3.874 1.00 93.81 353 SER A N 1
ATOM 2843 C CA . SER A 1 353 ? -32.129 1.197 -3.212 1.00 93.81 353 SER A CA 1
ATOM 2844 C C . SER A 1 353 ? -31.564 0.220 -4.229 1.00 93.81 353 SER A C 1
ATOM 2846 O O . SER A 1 353 ? -32.190 -0.064 -5.260 1.00 93.81 353 SER A O 1
ATOM 2848 N N . ARG A 1 354 ? -30.371 -0.300 -3.940 1.00 93.44 354 ARG A N 1
ATOM 2849 C CA . ARG A 1 354 ? -29.735 -1.336 -4.750 1.00 93.44 354 ARG A CA 1
ATOM 2850 C C . ARG A 1 354 ? -30.551 -2.624 -4.714 1.00 93.44 354 ARG A C 1
ATOM 2852 O O . ARG A 1 354 ? -30.722 -3.234 -5.768 1.00 93.44 354 ARG A O 1
ATOM 2859 N N . TYR A 1 355 ? -31.097 -3.004 -3.555 1.00 95.62 355 TYR A N 1
ATOM 2860 C CA . TYR A 1 355 ? -31.899 -4.221 -3.409 1.00 95.62 355 TYR A CA 1
ATOM 2861 C C . TYR A 1 355 ? -33.124 -4.182 -4.325 1.00 95.62 355 TYR A C 1
ATOM 2863 O O . TYR A 1 355 ? -33.286 -5.047 -5.188 1.00 95.62 355 TYR A O 1
ATOM 2871 N N . VAL A 1 356 ? -33.935 -3.122 -4.215 1.00 96.25 356 VAL A N 1
ATOM 2872 C CA . VAL A 1 356 ? -35.150 -2.962 -5.030 1.00 96.25 356 VAL A CA 1
ATOM 2873 C C . VAL A 1 356 ? -34.814 -2.934 -6.525 1.00 96.25 356 VAL A C 1
ATOM 2875 O O . VAL A 1 356 ? -35.533 -3.541 -7.315 1.00 96.25 356 VAL A O 1
ATOM 2878 N N . ARG A 1 357 ? -33.693 -2.310 -6.925 1.00 93.75 357 ARG A N 1
ATOM 2879 C CA . ARG A 1 357 ? -33.220 -2.327 -8.320 1.00 93.75 357 ARG A CA 1
ATOM 2880 C C . ARG A 1 357 ? -32.907 -3.738 -8.815 1.00 93.75 357 ARG A C 1
ATOM 2882 O O . ARG A 1 357 ? -33.346 -4.109 -9.898 1.00 93.75 357 ARG A O 1
ATOM 2889 N N . ILE A 1 358 ? -32.136 -4.534 -8.072 1.00 94.31 358 ILE A N 1
ATOM 2890 C CA . ILE A 1 358 ? -31.743 -5.865 -8.562 1.00 94.31 358 ILE A CA 1
ATOM 2891 C C . ILE A 1 358 ? -32.901 -6.871 -8.520 1.00 94.31 358 ILE A C 1
ATOM 2893 O O . ILE A 1 358 ? -32.944 -7.771 -9.359 1.00 94.31 358 ILE A O 1
ATOM 2897 N N . ARG A 1 359 ? -33.893 -6.671 -7.637 1.00 95.62 359 ARG A N 1
ATOM 2898 C CA . ARG A 1 359 ? -35.150 -7.443 -7.609 1.00 95.62 359 ARG A CA 1
ATOM 2899 C C . ARG A 1 359 ? -36.008 -7.278 -8.870 1.00 95.62 359 ARG A C 1
ATOM 2901 O O . ARG A 1 359 ? -36.840 -8.145 -9.126 1.00 95.62 359 ARG A O 1
ATOM 2908 N N . GLU A 1 360 ? -35.794 -6.238 -9.685 1.00 94.69 360 GLU A N 1
ATOM 2909 C CA . GLU A 1 360 ? -36.432 -6.111 -11.010 1.00 94.69 360 GLU A CA 1
ATOM 2910 C C . GLU A 1 360 ? -35.930 -7.164 -12.017 1.00 94.69 360 GLU A C 1
ATOM 2912 O O . GLU A 1 360 ? -36.627 -7.475 -12.984 1.00 94.69 360 GLU A O 1
ATOM 2917 N N . PHE A 1 361 ? -34.735 -7.724 -11.789 1.00 95.25 361 PHE A N 1
ATOM 2918 C CA . PHE A 1 361 ? -34.065 -8.667 -12.692 1.00 95.25 361 PHE A CA 1
ATOM 2919 C C . PHE A 1 361 ? -33.894 -10.071 -12.096 1.00 95.25 361 PHE A C 1
ATOM 2921 O O . PHE A 1 361 ? -33.862 -11.045 -12.847 1.00 95.25 361 PHE A O 1
ATOM 2928 N N . LEU A 1 362 ? -33.763 -10.175 -10.770 1.00 96.62 362 LEU A N 1
ATOM 2929 C CA . LEU A 1 362 ? -33.388 -11.396 -10.055 1.00 96.62 362 LEU A CA 1
ATOM 2930 C C . LEU A 1 362 ? -34.447 -11.812 -9.020 1.00 96.62 362 LEU A C 1
ATOM 2932 O O . LEU A 1 362 ? -35.053 -10.980 -8.334 1.00 96.62 362 LEU A O 1
ATOM 2936 N N . SER A 1 363 ? -34.638 -13.126 -8.876 1.00 97.19 363 SER A N 1
ATOM 2937 C CA . SER A 1 363 ? -35.412 -13.703 -7.773 1.00 97.19 363 SER A CA 1
ATOM 2938 C C . SER A 1 363 ? -34.670 -13.580 -6.435 1.00 97.19 363 SER A C 1
ATOM 2940 O O . SER A 1 363 ? -33.467 -13.316 -6.396 1.00 97.19 363 SER A O 1
ATOM 2942 N N . VAL A 1 364 ? -35.381 -13.796 -5.325 1.00 97.69 364 VAL A N 1
ATOM 2943 C CA . VAL A 1 364 ? -34.800 -13.770 -3.971 1.00 97.69 364 VAL A CA 1
ATOM 2944 C C . VAL A 1 364 ? -33.654 -14.783 -3.857 1.00 97.69 364 VAL A C 1
ATOM 2946 O O . VAL A 1 364 ? -32.578 -14.457 -3.368 1.00 97.69 364 VAL A O 1
ATOM 2949 N N . GLU A 1 365 ? -33.848 -15.986 -4.396 1.00 97.31 365 GLU A N 1
ATOM 2950 C CA . GLU A 1 365 ? -32.874 -17.081 -4.394 1.00 97.31 365 GLU A CA 1
ATOM 2951 C C . GLU A 1 365 ? -31.613 -16.737 -5.199 1.00 97.31 365 GLU A C 1
ATOM 2953 O O . GLU A 1 365 ? -30.502 -17.034 -4.767 1.00 97.31 365 GLU A O 1
ATOM 2958 N N . GLN A 1 366 ? -31.771 -16.062 -6.342 1.00 97.38 366 GLN A N 1
ATOM 2959 C CA . GLN A 1 366 ? -30.648 -15.589 -7.157 1.00 97.38 366 GLN A CA 1
ATOM 2960 C C . GLN A 1 366 ? -29.860 -14.473 -6.462 1.00 97.38 366 GLN A C 1
ATOM 2962 O O . GLN A 1 366 ? -28.646 -14.379 -6.629 1.00 97.38 366 GLN A O 1
ATOM 2967 N N . ILE A 1 367 ? -30.527 -13.633 -5.667 1.00 96.81 367 ILE A N 1
ATOM 2968 C CA . ILE A 1 367 ? -29.853 -12.594 -4.882 1.00 96.81 367 ILE A CA 1
ATOM 2969 C C . ILE A 1 367 ? -29.108 -13.208 -3.704 1.00 96.81 367 ILE A C 1
ATOM 2971 O O . ILE A 1 367 ? -27.961 -12.835 -3.495 1.00 96.81 367 ILE A O 1
ATOM 2975 N N . ILE A 1 368 ? -29.701 -14.185 -3.007 1.00 97.75 368 ILE A N 1
ATOM 2976 C CA . ILE A 1 368 ? -29.008 -14.980 -1.982 1.00 97.75 368 ILE A CA 1
ATOM 2977 C C . ILE A 1 368 ? -27.750 -15.622 -2.581 1.00 97.75 368 ILE A C 1
ATOM 2979 O O . ILE A 1 368 ? -26.675 -15.519 -1.996 1.00 97.75 368 ILE A O 1
ATOM 2983 N N . GLU A 1 369 ? -27.841 -16.241 -3.763 1.00 95.94 369 GLU A N 1
ATOM 2984 C CA . GLU A 1 369 ? -26.668 -16.812 -4.436 1.00 95.94 369 GLU A CA 1
ATOM 2985 C C . GLU A 1 369 ? -25.621 -15.733 -4.772 1.00 95.94 369 GLU A C 1
ATOM 2987 O O . GLU A 1 369 ? -24.435 -15.926 -4.517 1.00 95.94 369 GLU A O 1
ATOM 2992 N N . TYR A 1 370 ? -26.046 -14.572 -5.275 1.00 94.44 370 TYR A N 1
ATOM 2993 C CA . TYR A 1 370 ? -25.163 -13.444 -5.581 1.00 94.44 370 TYR A CA 1
ATOM 2994 C C . TYR A 1 370 ? -24.433 -12.880 -4.349 1.00 94.44 370 TYR A C 1
ATOM 2996 O O . TYR A 1 370 ? -23.221 -12.664 -4.410 1.00 94.44 370 TYR A O 1
ATOM 3004 N N . THR A 1 371 ? -25.132 -12.662 -3.232 1.00 93.62 371 THR A N 1
ATOM 3005 C CA . THR A 1 371 ? -24.550 -12.110 -1.994 1.00 93.62 371 THR A CA 1
ATOM 3006 C C . THR A 1 371 ? -23.720 -13.109 -1.208 1.00 93.62 371 THR A C 1
ATOM 3008 O O . THR A 1 371 ? -22.912 -12.713 -0.376 1.00 93.62 371 THR A O 1
ATOM 3011 N N . SER A 1 372 ? -23.867 -14.399 -1.498 1.00 95.19 372 SER A N 1
ATOM 3012 C CA . SER A 1 372 ? -23.074 -15.456 -0.874 1.00 95.19 372 SER A CA 1
ATOM 3013 C C . SER A 1 372 ? -21.599 -15.459 -1.287 1.00 95.19 372 SER A C 1
ATOM 3015 O O . SER A 1 372 ? -20.814 -16.156 -0.652 1.00 95.19 372 SER A O 1
ATOM 3017 N N . MET A 1 373 ? -21.208 -14.739 -2.342 1.00 95.62 373 MET A N 1
ATOM 3018 C CA . MET A 1 373 ? -19.827 -14.691 -2.839 1.00 95.62 373 MET A CA 1
ATOM 3019 C C . MET A 1 373 ? -18.984 -13.706 -2.005 1.00 95.62 373 MET A C 1
ATOM 3021 O O . MET A 1 373 ? -19.380 -12.550 -1.857 1.00 95.62 373 MET A O 1
ATOM 3025 N N . GLN A 1 374 ? -17.793 -14.093 -1.526 1.00 97.06 374 GLN A N 1
ATOM 3026 C CA . GLN A 1 374 ? -16.919 -13.140 -0.819 1.00 97.06 374 GLN A CA 1
ATOM 3027 C C . GLN A 1 374 ? -16.245 -12.191 -1.813 1.00 97.06 374 GLN A C 1
ATOM 3029 O O . GLN A 1 374 ? -15.489 -12.627 -2.687 1.00 97.06 374 GLN A O 1
ATOM 3034 N N . LYS A 1 375 ? -16.488 -10.882 -1.665 1.00 94.81 375 LYS A N 1
ATOM 3035 C CA . LYS A 1 375 ? -16.009 -9.860 -2.609 1.00 94.81 375 LYS A CA 1
ATOM 3036 C C . LYS A 1 375 ? -14.494 -9.641 -2.535 1.00 94.81 375 LYS A C 1
ATOM 3038 O O . LYS A 1 375 ? -13.869 -9.496 -3.582 1.00 94.81 375 LYS A O 1
ATOM 3043 N N . LYS A 1 376 ? -13.917 -9.588 -1.329 1.00 95.81 376 LYS A N 1
ATOM 3044 C CA . LYS A 1 376 ? -12.518 -9.198 -1.085 1.00 95.81 376 LYS A CA 1
ATOM 3045 C C . LYS A 1 376 ? -11.858 -10.181 -0.096 1.00 95.81 376 LYS A C 1
ATOM 3047 O O . LYS A 1 376 ? -12.432 -10.480 0.945 1.00 95.81 376 LYS A O 1
ATOM 3052 N N . GLY A 1 377 ? -10.675 -10.704 -0.431 1.00 97.31 377 GLY A N 1
ATOM 3053 C CA . GLY A 1 377 ? -9.928 -11.679 0.380 1.00 97.31 377 GLY A CA 1
ATOM 3054 C C . GLY A 1 377 ? -8.852 -11.076 1.290 1.00 97.31 377 GLY A C 1
ATOM 3055 O O . GLY A 1 377 ? -9.150 -10.549 2.357 1.00 97.31 377 GLY A O 1
ATOM 3056 N N . PHE A 1 378 ? -7.589 -11.197 0.873 1.00 98.38 378 PHE A N 1
ATOM 3057 C CA . PHE A 1 378 ? -6.386 -10.822 1.625 1.00 98.38 378 PHE A CA 1
ATOM 3058 C C . PHE A 1 378 ? -5.733 -9.560 1.038 1.00 98.38 378 PHE A C 1
ATOM 3060 O O . PHE A 1 378 ? -5.105 -9.633 -0.022 1.00 98.38 378 PHE A O 1
ATOM 3067 N N . ASN A 1 379 ? -5.863 -8.404 1.691 1.00 97.25 379 ASN A N 1
ATOM 3068 C CA . ASN A 1 379 ? -5.331 -7.121 1.207 1.00 97.25 379 ASN A CA 1
ATOM 3069 C C . ASN A 1 379 ? -4.057 -6.744 1.977 1.00 97.25 379 ASN A C 1
ATOM 3071 O O . ASN A 1 379 ? -4.092 -6.377 3.150 1.00 97.25 379 ASN A O 1
ATOM 3075 N N . LEU A 1 380 ? -2.906 -6.862 1.326 1.00 97.50 380 LEU A N 1
ATOM 3076 C CA . LEU A 1 380 ? -1.600 -6.767 1.968 1.00 97.50 380 LEU A CA 1
ATOM 3077 C C . LEU A 1 380 ? -0.898 -5.479 1.521 1.00 97.50 380 LEU A C 1
ATOM 3079 O O . LEU A 1 380 ? -0.380 -5.385 0.407 1.00 97.50 380 LEU A O 1
ATOM 3083 N N . GLY A 1 381 ? -0.939 -4.478 2.400 1.00 93.50 381 GLY A N 1
ATOM 3084 C CA . GLY A 1 381 ? -0.818 -3.063 2.064 1.00 93.50 381 GLY A CA 1
ATOM 3085 C C . GLY A 1 381 ? -2.182 -2.548 1.601 1.00 93.50 381 GLY A C 1
ATOM 3086 O O . GLY A 1 381 ? -2.703 -3.040 0.606 1.00 93.50 381 GLY A O 1
ATOM 3087 N N . ASN A 1 382 ? -2.808 -1.604 2.312 1.00 86.06 382 ASN A N 1
ATOM 3088 C CA . ASN A 1 382 ? -4.193 -1.194 2.028 1.00 86.06 382 ASN A CA 1
ATOM 3089 C C . ASN A 1 382 ? -4.269 0.014 1.068 1.00 86.06 382 ASN A C 1
ATOM 3091 O O . ASN A 1 382 ? -4.879 -0.070 -0.004 1.00 86.06 382 ASN A O 1
ATOM 3095 N N . THR A 1 383 ? -3.581 1.099 1.424 1.00 83.25 383 THR A N 1
ATOM 3096 C CA . THR A 1 383 ? -3.351 2.331 0.652 1.00 83.25 383 THR A CA 1
ATOM 3097 C C . THR A 1 383 ? -2.306 2.110 -0.456 1.00 83.25 383 THR A C 1
ATOM 3099 O O . THR A 1 383 ? -1.809 1.001 -0.623 1.00 83.25 383 THR A O 1
ATOM 3102 N N . THR A 1 384 ? -2.007 3.133 -1.258 1.00 82.81 384 THR A N 1
ATOM 3103 C CA . THR A 1 384 ? -1.032 3.089 -2.368 1.00 82.81 384 THR A CA 1
ATOM 3104 C C . THR A 1 384 ? 0.305 3.689 -1.926 1.00 82.81 384 THR A C 1
ATOM 3106 O O . THR A 1 384 ? 0.313 4.719 -1.252 1.00 82.81 384 THR A O 1
ATOM 3109 N N . MET A 1 385 ? 1.420 3.048 -2.285 1.00 77.00 385 MET A N 1
ATOM 3110 C CA . MET A 1 385 ? 2.801 3.416 -1.928 1.00 77.00 385 MET A CA 1
ATOM 3111 C C . MET A 1 385 ? 3.008 3.659 -0.422 1.00 77.00 385 MET A C 1
ATOM 3113 O O . MET A 1 385 ? 3.706 4.582 0.005 1.00 77.00 385 MET A O 1
ATOM 3117 N N . GLY A 1 386 ? 2.365 2.833 0.409 1.00 73.31 386 GLY A N 1
ATOM 3118 C CA . GLY A 1 386 ? 2.378 2.984 1.862 1.00 73.31 386 GLY A CA 1
ATOM 3119 C C . GLY A 1 386 ? 3.722 2.628 2.502 1.00 73.31 386 GLY A C 1
ATOM 3120 O O . GLY A 1 386 ? 4.392 1.665 2.131 1.00 73.31 386 GLY A O 1
ATOM 3121 N N . LEU A 1 387 ? 4.109 3.412 3.510 1.00 76.12 387 LEU A N 1
ATOM 3122 C CA . LEU A 1 387 ? 5.364 3.226 4.239 1.00 76.12 387 LEU A CA 1
ATOM 3123 C C . LEU A 1 387 ? 5.372 1.891 5.000 1.00 76.12 387 LEU A C 1
ATOM 3125 O O . LEU A 1 387 ? 4.464 1.608 5.784 1.00 76.12 387 LEU A O 1
ATOM 3129 N N . GLY A 1 388 ? 6.434 1.103 4.822 1.00 75.19 388 GLY A N 1
ATOM 3130 C CA . GLY A 1 388 ? 6.615 -0.172 5.512 1.00 75.19 388 GLY A CA 1
ATOM 3131 C C . GLY A 1 388 ? 5.871 -1.357 4.888 1.00 75.19 388 GLY A C 1
ATOM 3132 O O . GLY A 1 388 ? 5.792 -2.398 5.546 1.00 75.19 388 GLY A O 1
ATOM 3133 N N . PHE A 1 389 ? 5.296 -1.224 3.684 1.00 88.44 389 PHE A N 1
ATOM 3134 C CA . PHE A 1 389 ? 4.700 -2.351 2.946 1.00 88.44 389 PHE A CA 1
ATOM 3135 C C . PHE A 1 389 ? 5.767 -3.283 2.357 1.00 88.44 389 PHE A C 1
ATOM 3137 O O . PHE A 1 389 ? 5.550 -4.488 2.287 1.00 88.44 389 PHE A O 1
ATOM 3144 N N . ASP A 1 390 ? 6.952 -2.757 2.046 1.00 85.56 390 ASP A N 1
ATOM 3145 C CA . ASP A 1 390 ? 8.160 -3.512 1.701 1.00 85.56 390 ASP A CA 1
ATOM 3146 C C . ASP A 1 390 ? 8.495 -4.632 2.705 1.00 85.56 390 ASP A C 1
ATOM 3148 O O . ASP A 1 390 ? 8.989 -5.688 2.310 1.00 85.56 390 ASP A O 1
ATOM 3152 N N . THR A 1 391 ? 8.176 -4.432 3.990 1.00 87.94 391 THR A N 1
ATOM 3153 C CA . THR A 1 391 ? 8.426 -5.417 5.057 1.00 87.94 391 THR A CA 1
ATOM 3154 C C . THR A 1 391 ? 7.410 -6.560 5.134 1.00 87.94 391 THR A C 1
ATOM 3156 O O . THR A 1 391 ? 7.649 -7.527 5.863 1.00 87.94 391 THR A O 1
ATOM 3159 N N . ILE A 1 392 ? 6.291 -6.475 4.405 1.00 96.44 392 ILE A N 1
ATOM 3160 C CA . ILE A 1 392 ? 5.225 -7.480 4.451 1.00 96.44 392 ILE A CA 1
ATOM 3161 C C . ILE A 1 392 ? 5.746 -8.798 3.888 1.00 96.44 392 ILE A C 1
ATOM 3163 O O . ILE A 1 392 ? 6.158 -8.871 2.736 1.00 96.44 392 ILE A O 1
ATOM 3167 N N . THR A 1 393 ? 5.692 -9.861 4.691 1.00 96.62 393 THR A N 1
ATOM 3168 C CA . THR A 1 393 ? 6.015 -11.222 4.248 1.00 96.62 393 THR A CA 1
ATOM 3169 C C . THR A 1 393 ? 4.934 -12.189 4.722 1.00 96.62 393 THR A C 1
ATOM 3171 O O . THR A 1 393 ? 4.639 -12.265 5.918 1.00 96.62 393 THR A O 1
ATOM 3174 N N . VAL A 1 394 ? 4.300 -12.905 3.789 1.00 98.31 394 VAL A N 1
ATOM 3175 C CA . VAL A 1 394 ? 3.180 -13.822 4.068 1.00 98.31 394 VAL A CA 1
ATOM 3176 C C . VAL A 1 394 ? 3.354 -15.171 3.381 1.00 98.31 394 VAL A C 1
ATOM 3178 O O . VAL A 1 394 ? 3.957 -15.295 2.315 1.00 98.31 394 VAL A O 1
ATOM 3181 N N . THR A 1 395 ? 2.823 -16.220 3.993 1.00 98.31 395 THR A N 1
ATOM 3182 C CA . THR A 1 395 ? 2.668 -17.529 3.358 1.00 98.31 395 THR A CA 1
ATOM 3183 C C . THR A 1 395 ? 1.207 -17.941 3.411 1.00 98.31 395 THR A C 1
ATOM 3185 O O . THR A 1 395 ? 0.599 -17.806 4.466 1.00 98.31 395 THR A O 1
ATOM 3188 N N . ILE A 1 396 ? 0.640 -18.420 2.304 1.00 98.69 396 ILE A N 1
ATOM 3189 C CA . ILE A 1 396 ? -0.723 -18.971 2.261 1.00 98.69 396 ILE A CA 1
ATOM 3190 C C . ILE A 1 396 ? -0.631 -20.399 1.731 1.00 98.69 396 ILE A C 1
ATOM 3192 O O . ILE A 1 396 ? -0.180 -20.590 0.602 1.00 98.69 396 ILE A O 1
ATOM 3196 N N . HIS A 1 397 ? -1.014 -21.409 2.515 1.00 97.56 397 HIS A N 1
ATOM 3197 C CA . HIS A 1 397 ? -0.824 -22.794 2.073 1.00 97.56 397 HIS A CA 1
ATOM 3198 C C . HIS A 1 397 ? -1.872 -23.798 2.539 1.00 97.56 397 HIS A C 1
ATOM 3200 O O . HIS A 1 397 ? -2.559 -23.587 3.539 1.00 97.56 397 HIS A O 1
ATOM 3206 N N . HIS A 1 398 ? -1.943 -24.941 1.847 1.00 96.94 398 HIS A N 1
ATOM 3207 C CA . HIS A 1 398 ? -2.831 -26.068 2.177 1.00 96.94 398 HIS A CA 1
ATOM 3208 C C . HIS A 1 398 ? -4.279 -25.625 2.452 1.00 96.94 398 HIS A C 1
ATOM 3210 O O . HIS A 1 398 ? -4.919 -26.116 3.371 1.00 96.94 398 HIS A O 1
ATOM 3216 N N . SER A 1 399 ? -4.766 -24.637 1.700 1.00 98.31 399 SER A N 1
ATOM 3217 C CA . SER A 1 399 ? -6.010 -23.918 1.993 1.00 98.31 399 SER A CA 1
ATOM 3218 C C . SER A 1 399 ? -6.980 -23.983 0.818 1.00 98.31 399 SER A C 1
ATOM 3220 O O . SER A 1 399 ? -6.569 -23.958 -0.347 1.00 98.31 399 SER A O 1
ATOM 3222 N N . ARG A 1 400 ? -8.273 -24.059 1.136 1.00 98.12 400 ARG A N 1
ATOM 3223 C CA . ARG A 1 400 ? -9.385 -24.143 0.190 1.00 98.12 400 ARG A CA 1
ATOM 3224 C C . ARG A 1 400 ? -10.159 -22.826 0.182 1.00 98.12 400 ARG A C 1
ATOM 3226 O O . ARG A 1 400 ? -10.572 -22.342 1.229 1.00 98.12 400 ARG A O 1
ATOM 3233 N N . PHE A 1 401 ? -10.370 -22.281 -1.011 1.00 98.56 401 PHE A N 1
ATOM 3234 C CA . PHE A 1 401 ? -11.141 -21.070 -1.266 1.00 98.56 401 PHE A CA 1
ATOM 3235 C C . PHE A 1 401 ? -12.190 -21.386 -2.330 1.00 98.56 401 PHE A C 1
ATOM 3237 O O . PHE A 1 401 ? -11.845 -21.657 -3.479 1.00 98.56 401 PHE A O 1
ATOM 3244 N N . ILE A 1 402 ? -13.467 -21.371 -1.963 1.00 98.19 402 ILE A N 1
ATOM 3245 C CA . ILE A 1 402 ? -14.582 -21.561 -2.894 1.00 98.19 402 ILE A CA 1
ATOM 3246 C C . ILE A 1 402 ? -15.338 -20.240 -2.997 1.00 98.19 402 ILE A C 1
ATOM 3248 O O . ILE A 1 402 ? -15.765 -19.711 -1.973 1.00 98.19 402 ILE A O 1
ATOM 3252 N N . ASN A 1 403 ? -15.530 -19.736 -4.218 1.00 98.00 403 ASN A N 1
ATOM 3253 C CA . ASN A 1 403 ? -16.228 -18.480 -4.519 1.00 98.00 403 ASN A CA 1
ATOM 3254 C C . ASN A 1 403 ? -15.605 -17.216 -3.877 1.00 98.00 403 ASN A C 1
ATOM 3256 O O . ASN A 1 403 ? -16.321 -16.332 -3.397 1.00 98.00 403 ASN A O 1
ATOM 3260 N N . LEU A 1 404 ? -14.271 -17.116 -3.881 1.00 98.31 404 LEU A N 1
ATOM 3261 C CA . LEU A 1 404 ? -13.548 -15.900 -3.495 1.00 98.31 404 LEU A CA 1
ATOM 3262 C C . LEU A 1 404 ? -13.271 -15.040 -4.739 1.00 98.31 404 LEU A C 1
ATOM 3264 O O . LEU A 1 404 ? -12.554 -15.462 -5.648 1.00 98.31 404 LEU A O 1
ATOM 3268 N N . ALA A 1 405 ? -13.839 -13.834 -4.780 1.00 97.06 405 ALA A N 1
ATOM 3269 C CA . ALA A 1 405 ? -13.884 -13.022 -5.995 1.00 97.06 405 ALA A CA 1
ATOM 3270 C C . ALA A 1 405 ? -12.616 -12.197 -6.286 1.00 97.06 405 ALA A C 1
ATOM 3272 O O . ALA A 1 405 ? -12.349 -11.898 -7.453 1.00 97.06 405 ALA A O 1
ATOM 3273 N N . ASP A 1 406 ? -11.846 -11.820 -5.262 1.00 96.00 406 ASP A N 1
ATOM 3274 C CA . ASP A 1 406 ? -10.628 -11.006 -5.388 1.00 96.00 406 ASP A CA 1
ATOM 3275 C C . ASP A 1 406 ? -9.654 -11.243 -4.217 1.00 96.00 406 ASP A C 1
ATOM 3277 O O . ASP A 1 406 ? -10.041 -11.688 -3.133 1.00 96.00 406 ASP A O 1
ATOM 3281 N N . ARG A 1 407 ? -8.397 -10.832 -4.416 1.00 95.81 407 ARG A N 1
ATOM 3282 C CA . ARG A 1 407 ? -7.318 -10.745 -3.424 1.00 95.81 407 ARG A CA 1
ATOM 3283 C C . ARG A 1 407 ? -6.880 -12.103 -2.848 1.00 95.81 407 ARG A C 1
ATOM 3285 O O . ARG A 1 407 ? -7.005 -12.334 -1.648 1.00 95.81 407 ARG A O 1
ATOM 3292 N N . LEU A 1 408 ? -6.270 -12.972 -3.662 1.00 97.44 408 LEU A N 1
ATOM 3293 C CA . LEU A 1 408 ? -5.597 -14.204 -3.207 1.00 97.44 408 LEU A CA 1
ATOM 3294 C C . LEU A 1 408 ? -4.097 -14.277 -3.598 1.00 97.44 408 LEU A C 1
ATOM 3296 O O . LEU A 1 408 ? -3.708 -15.073 -4.456 1.00 97.44 408 LEU A O 1
ATOM 3300 N N . PRO A 1 409 ? -3.223 -13.503 -2.926 1.00 97.88 409 PRO A N 1
ATOM 3301 C CA . PRO A 1 409 ? -3.517 -12.271 -2.199 1.00 97.88 409 PRO A CA 1
ATOM 3302 C C . PRO A 1 409 ? -3.512 -11.061 -3.148 1.00 97.88 409 PRO A C 1
ATOM 3304 O O . PRO A 1 409 ? -3.037 -11.137 -4.285 1.00 97.88 409 PRO A O 1
ATOM 3307 N N . ARG A 1 410 ? -3.955 -9.907 -2.644 1.00 97.69 410 ARG A N 1
ATOM 3308 C CA . ARG A 1 410 ? -3.526 -8.606 -3.165 1.00 97.69 410 ARG A CA 1
ATOM 3309 C C . ARG A 1 410 ? -2.334 -8.128 -2.350 1.00 97.69 410 ARG A C 1
ATOM 3311 O O . ARG A 1 410 ? -2.421 -8.106 -1.130 1.00 97.69 410 ARG A O 1
ATOM 3318 N N . LEU A 1 411 ? -1.237 -7.765 -3.005 1.00 97.69 411 LEU A N 1
ATOM 3319 C CA . LEU A 1 411 ? 0.040 -7.469 -2.358 1.00 97.69 411 LEU A CA 1
ATOM 3320 C C . LEU A 1 411 ? 0.668 -6.200 -2.926 1.00 97.69 411 LEU A C 1
ATOM 3322 O O . LEU A 1 411 ? 0.735 -6.032 -4.142 1.00 97.69 411 LEU A O 1
ATOM 3326 N N . ARG A 1 412 ? 1.163 -5.338 -2.039 1.00 95.00 412 ARG A N 1
ATOM 3327 C CA . ARG A 1 412 ? 1.939 -4.138 -2.362 1.00 95.00 412 ARG A CA 1
ATOM 3328 C C . ARG A 1 412 ? 3.343 -4.265 -1.776 1.00 95.00 412 ARG A C 1
ATOM 3330 O O . ARG A 1 412 ? 3.454 -4.559 -0.590 1.00 95.00 412 ARG A O 1
ATOM 3337 N N . GLN A 1 413 ? 4.381 -4.020 -2.577 1.00 89.50 413 GLN A N 1
ATOM 3338 C CA . GLN A 1 413 ? 5.816 -3.988 -2.218 1.00 89.50 413 GLN A CA 1
ATOM 3339 C C . GLN A 1 413 ? 6.453 -5.252 -1.611 1.00 89.50 413 GLN A C 1
ATOM 3341 O O . GLN A 1 413 ? 7.545 -5.612 -2.044 1.00 89.50 413 GLN A O 1
ATOM 3346 N N . GLY A 1 414 ? 5.838 -5.898 -0.621 1.00 93.38 414 GLY A N 1
ATOM 3347 C CA . GLY A 1 414 ? 6.375 -7.061 0.090 1.00 93.38 414 GLY A CA 1
ATOM 3348 C C . GLY A 1 414 ? 6.320 -8.381 -0.692 1.00 93.38 414 GLY A C 1
ATOM 3349 O O . GLY A 1 414 ? 6.131 -8.396 -1.907 1.00 93.38 414 GLY A O 1
ATOM 3350 N N . ASP A 1 415 ? 6.444 -9.497 0.031 1.00 95.88 415 ASP A N 1
ATOM 3351 C CA . ASP A 1 415 ? 6.541 -10.859 -0.509 1.00 95.88 415 ASP A CA 1
ATOM 3352 C C . ASP A 1 415 ? 5.391 -11.770 -0.053 1.00 95.88 415 ASP A C 1
ATOM 3354 O O . ASP A 1 415 ? 5.054 -11.847 1.133 1.00 95.88 415 ASP A O 1
ATOM 3358 N N . ALA A 1 416 ? 4.845 -12.558 -0.978 1.00 98.31 416 ALA A N 1
ATOM 3359 C CA . ALA A 1 416 ? 3.911 -13.637 -0.682 1.00 98.31 416 ALA A CA 1
ATOM 3360 C C . ALA A 1 416 ? 4.340 -14.946 -1.345 1.00 98.31 416 ALA A C 1
ATOM 3362 O O . ALA A 1 416 ? 4.576 -15.003 -2.551 1.00 98.31 416 ALA A O 1
ATOM 3363 N N . HIS A 1 417 ? 4.359 -16.024 -0.565 1.00 98.12 417 HIS A N 1
ATOM 3364 C CA . HIS A 1 417 ? 4.494 -17.383 -1.082 1.00 98.12 417 HIS A CA 1
ATOM 3365 C C . HIS A 1 417 ? 3.179 -18.143 -0.883 1.00 98.12 417 HIS A C 1
ATOM 3367 O O . HIS A 1 417 ? 2.704 -18.301 0.240 1.00 98.12 417 HIS A O 1
ATOM 3373 N N . VAL A 1 418 ? 2.577 -18.597 -1.976 1.00 98.62 418 VAL A N 1
ATOM 3374 C CA . VAL A 1 418 ? 1.288 -19.289 -1.996 1.00 98.62 418 VAL A CA 1
ATOM 3375 C C . VAL A 1 418 ? 1.503 -20.689 -2.556 1.00 98.62 418 VAL A C 1
ATOM 3377 O O . VAL A 1 418 ? 1.977 -20.816 -3.681 1.00 98.62 418 VAL A O 1
ATOM 3380 N N . TYR A 1 419 ? 1.182 -21.748 -1.811 1.00 97.50 419 TYR A N 1
ATOM 3381 C CA . TYR A 1 419 ? 1.399 -23.110 -2.315 1.00 97.50 419 TYR A CA 1
ATOM 3382 C C . TYR A 1 419 ? 0.397 -24.147 -1.811 1.00 97.50 419 TYR A C 1
ATOM 3384 O O . TYR A 1 419 ? -0.105 -24.061 -0.694 1.00 97.50 419 TYR A O 1
ATOM 3392 N N . ASN A 1 420 ? 0.113 -25.162 -2.633 1.00 96.44 420 ASN A N 1
ATOM 3393 C CA . ASN A 1 420 ? -0.929 -26.156 -2.351 1.00 96.44 420 ASN A CA 1
ATOM 3394 C C . ASN A 1 420 ? -2.265 -25.517 -1.934 1.00 96.44 420 ASN A C 1
ATOM 3396 O O . ASN A 1 420 ? -2.872 -25.867 -0.925 1.00 96.44 420 ASN A O 1
ATOM 3400 N N . VAL A 1 421 ? -2.719 -24.558 -2.733 1.00 98.31 421 VAL A N 1
ATOM 3401 C CA . VAL A 1 421 ? -4.001 -23.875 -2.576 1.00 98.31 421 VAL A CA 1
ATOM 3402 C C . VAL A 1 421 ? -4.973 -24.319 -3.669 1.00 98.31 421 VAL A C 1
ATOM 3404 O O . VAL A 1 421 ? -4.585 -24.486 -4.828 1.00 98.31 421 VAL A O 1
ATOM 3407 N N . LEU A 1 422 ? -6.247 -24.484 -3.305 1.00 98.25 422 LEU A N 1
ATOM 3408 C CA . LEU A 1 422 ? -7.362 -24.568 -4.248 1.00 98.25 422 LEU A CA 1
ATOM 3409 C C . LEU A 1 422 ? -8.146 -23.252 -4.221 1.00 98.25 422 LEU A C 1
ATOM 3411 O O . LEU A 1 422 ? -8.683 -22.896 -3.176 1.00 98.25 422 LEU A O 1
ATOM 3415 N N . LEU A 1 423 ? -8.272 -22.589 -5.370 1.00 98.62 423 LEU A N 1
ATOM 3416 C CA . LEU A 1 423 ? -9.293 -21.571 -5.619 1.00 98.62 423 LEU A CA 1
ATOM 3417 C C . LEU A 1 423 ? -10.298 -22.118 -6.637 1.00 98.62 423 LEU A C 1
ATOM 3419 O O . LEU A 1 423 ? -9.946 -22.295 -7.804 1.00 98.62 423 LEU A O 1
ATOM 3423 N N . ASP A 1 424 ? -11.537 -22.363 -6.216 1.00 97.62 424 ASP A N 1
ATOM 3424 C CA . ASP A 1 424 ? -12.631 -22.768 -7.102 1.00 97.62 424 ASP A CA 1
ATOM 3425 C C . ASP A 1 424 ? -13.717 -21.692 -7.176 1.00 97.62 424 ASP A C 1
ATOM 3427 O O . ASP A 1 424 ? -14.498 -21.482 -6.250 1.00 97.62 424 ASP A O 1
ATOM 3431 N N . ASN A 1 425 ? -13.768 -21.020 -8.323 1.00 97.81 425 ASN A N 1
ATOM 3432 C CA . ASN A 1 425 ? -14.716 -19.961 -8.636 1.00 97.81 425 ASN A CA 1
ATOM 3433 C C . ASN A 1 425 ? -15.815 -20.428 -9.608 1.00 97.81 425 ASN A C 1
ATOM 3435 O O . ASN A 1 425 ? -16.408 -19.625 -10.324 1.00 97.81 425 ASN A O 1
ATOM 3439 N N . THR A 1 426 ? -16.137 -21.725 -9.638 1.00 95.50 426 THR A N 1
ATOM 3440 C CA . THR A 1 426 ? -17.215 -22.269 -10.486 1.00 95.50 426 THR A CA 1
ATOM 3441 C C . THR A 1 426 ? -18.595 -21.699 -10.133 1.00 95.50 426 THR A C 1
ATOM 3443 O O . THR A 1 426 ? -19.394 -21.437 -11.035 1.00 95.50 426 THR A O 1
ATOM 3446 N N . GLY A 1 427 ? -18.886 -21.467 -8.847 1.00 96.12 427 GLY A N 1
ATOM 3447 C CA . GLY A 1 427 ? -20.105 -20.767 -8.426 1.00 96.12 427 GLY A CA 1
ATOM 3448 C C . GLY A 1 427 ? -20.059 -19.284 -8.797 1.00 96.12 427 GLY A C 1
ATOM 3449 O O . GLY A 1 427 ? -20.977 -18.788 -9.443 1.00 96.12 427 GLY A O 1
ATOM 3450 N N . LEU A 1 428 ? -18.946 -18.609 -8.497 1.00 96.75 428 LEU A N 1
ATOM 3451 C CA . LEU A 1 428 ? -18.711 -17.206 -8.849 1.00 96.75 428 LEU A CA 1
ATOM 3452 C C . LEU A 1 428 ? -18.875 -16.928 -10.352 1.00 96.75 428 LEU A C 1
ATOM 3454 O O . LEU A 1 428 ? -19.486 -15.929 -10.723 1.00 96.75 428 LEU A O 1
ATOM 3458 N N . GLN A 1 429 ? -18.368 -17.799 -11.228 1.00 95.31 429 GLN A N 1
ATOM 3459 C CA . GLN A 1 429 ? -18.525 -17.659 -12.678 1.00 95.31 429 GLN A CA 1
ATOM 3460 C C . GLN A 1 429 ? -20.002 -17.763 -13.089 1.00 95.31 429 GLN A C 1
ATOM 3462 O O . GLN A 1 429 ? -20.489 -16.901 -13.818 1.00 95.31 429 GLN A O 1
ATOM 3467 N N . ARG A 1 430 ? -20.746 -18.740 -12.549 1.00 95.00 430 ARG A N 1
ATOM 3468 C CA . ARG A 1 430 ? -22.202 -18.856 -12.759 1.00 95.00 430 ARG A CA 1
ATOM 3469 C C . ARG A 1 430 ? -22.947 -17.606 -12.277 1.00 95.00 430 ARG A C 1
ATOM 3471 O O . ARG A 1 430 ? -23.834 -17.124 -12.976 1.00 95.00 430 ARG A O 1
ATOM 3478 N N . VAL A 1 431 ? -22.570 -17.057 -11.121 1.00 96.19 431 VAL A N 1
ATOM 3479 C CA . VAL A 1 431 ? -23.140 -15.811 -10.587 1.00 96.19 431 VAL A CA 1
ATOM 3480 C C . VAL A 1 431 ? -22.808 -14.615 -11.483 1.00 96.19 431 VAL A C 1
ATOM 3482 O O . VAL A 1 431 ? -23.692 -13.809 -11.762 1.00 96.19 431 VAL A O 1
ATOM 3485 N N . ARG A 1 432 ? -21.574 -14.504 -11.990 1.00 95.25 432 ARG A N 1
ATOM 3486 C CA . ARG A 1 432 ? -21.171 -13.449 -12.939 1.00 95.25 432 ARG A CA 1
ATOM 3487 C C . ARG A 1 432 ? -21.979 -13.497 -14.236 1.00 95.25 432 ARG A C 1
ATOM 3489 O O . ARG A 1 432 ? -22.381 -12.444 -14.726 1.00 95.25 432 ARG A O 1
ATOM 3496 N N . ASP A 1 433 ? -22.264 -14.692 -14.749 1.00 93.75 433 ASP A N 1
ATOM 3497 C CA . ASP A 1 433 ? -23.130 -14.875 -15.919 1.00 93.75 433 ASP A CA 1
ATOM 3498 C C . ASP A 1 433 ? -24.593 -14.503 -15.600 1.00 93.75 433 ASP A C 1
ATOM 3500 O O . ASP A 1 433 ? -25.254 -13.838 -16.397 1.00 93.75 433 ASP A O 1
ATOM 3504 N N . MET A 1 434 ? -25.084 -14.864 -14.408 1.00 94.75 434 MET A N 1
ATOM 3505 C CA . MET A 1 434 ? -26.437 -14.555 -13.921 1.00 94.75 434 MET A CA 1
ATOM 3506 C C . MET A 1 434 ? -26.695 -13.054 -13.724 1.00 94.75 434 MET A C 1
ATOM 3508 O O . MET A 1 434 ? -27.778 -12.579 -14.061 1.00 94.75 434 MET A O 1
ATOM 3512 N N . ILE A 1 435 ? -25.729 -12.295 -13.194 1.00 93.62 435 ILE A N 1
ATOM 3513 C CA . ILE A 1 435 ? -25.867 -10.839 -12.998 1.00 93.62 435 ILE A CA 1
ATOM 3514 C C . ILE A 1 435 ? -25.583 -10.027 -14.273 1.00 93.62 435 ILE A C 1
ATOM 3516 O O . ILE A 1 435 ? -25.710 -8.798 -14.265 1.00 93.62 435 ILE A O 1
ATOM 3520 N N . GLY A 1 436 ? -25.221 -10.684 -15.379 1.00 92.19 436 GLY A N 1
ATOM 3521 C CA . GLY A 1 436 ? -24.958 -10.044 -16.664 1.00 92.19 436 GLY A CA 1
ATOM 3522 C C . GLY A 1 436 ? -26.136 -9.188 -17.141 1.00 92.19 436 GLY A C 1
ATOM 3523 O O . GLY A 1 436 ? -27.250 -9.671 -17.317 1.00 92.19 436 GLY A O 1
ATOM 3524 N N . GLY A 1 437 ? -25.893 -7.893 -17.362 1.00 85.25 437 GLY A N 1
ATOM 3525 C CA . GLY A 1 437 ? -26.917 -6.940 -17.813 1.00 85.25 437 GLY A CA 1
ATOM 3526 C C . GLY A 1 437 ? -27.746 -6.274 -16.705 1.00 85.25 437 GLY A C 1
ATOM 3527 O O . GLY A 1 437 ? -28.488 -5.346 -17.008 1.00 85.25 437 GLY A O 1
ATOM 3528 N N . THR A 1 438 ? -27.578 -6.658 -15.433 1.00 85.94 438 THR A N 1
ATOM 3529 C CA . THR A 1 438 ? -28.239 -5.997 -14.279 1.00 85.94 438 THR A CA 1
ATOM 3530 C C . THR A 1 438 ? -27.574 -4.677 -13.856 1.00 85.94 438 THR A C 1
ATOM 3532 O O . THR A 1 438 ? -28.088 -3.951 -13.007 1.00 85.94 438 THR A O 1
ATOM 3535 N N . GLY A 1 439 ? -26.389 -4.380 -14.400 1.00 83.94 439 GLY A N 1
ATOM 3536 C CA . GLY A 1 439 ? -25.523 -3.284 -13.953 1.00 83.94 439 GLY A CA 1
ATOM 3537 C C . GLY A 1 439 ? -24.686 -3.604 -12.706 1.00 83.94 439 GLY A C 1
ATOM 3538 O O . GLY A 1 439 ? -23.829 -2.803 -12.350 1.00 83.94 439 GLY A O 1
ATOM 3539 N N . GLN A 1 440 ? -24.888 -4.759 -12.062 1.00 85.88 440 GLN A N 1
ATOM 3540 C CA . GLN A 1 440 ? -23.996 -5.252 -11.008 1.00 85.88 440 GLN A CA 1
ATOM 3541 C C . GLN A 1 440 ? -22.726 -5.879 -11.598 1.00 85.88 440 GLN A C 1
ATOM 3543 O O . GLN A 1 440 ? -22.700 -6.321 -12.748 1.00 85.88 440 GLN A O 1
ATOM 3548 N N . SER A 1 441 ? -21.675 -5.968 -10.782 1.00 88.44 441 SER A N 1
ATOM 3549 C CA . SER A 1 441 ? -20.454 -6.703 -11.113 1.00 88.44 441 SER A CA 1
ATOM 3550 C C . SER A 1 441 ? -19.894 -7.430 -9.889 1.00 88.44 441 SER A C 1
ATOM 3552 O O . SER A 1 441 ? -20.206 -7.086 -8.749 1.00 88.44 441 SER A O 1
ATOM 3554 N N . LEU A 1 442 ? -19.065 -8.442 -10.141 1.00 91.12 442 LEU A N 1
ATOM 3555 C CA . LEU A 1 442 ? -18.162 -9.048 -9.163 1.00 91.12 442 LEU A CA 1
ATOM 3556 C C . LEU A 1 442 ? -16.792 -9.200 -9.823 1.00 91.12 442 LEU A C 1
ATOM 3558 O O . LEU A 1 442 ? -16.749 -9.566 -11.004 1.00 91.12 442 LEU A O 1
ATOM 3562 N N . PRO A 1 443 ? -15.679 -8.976 -9.105 1.00 93.38 443 PRO A N 1
ATOM 3563 C CA . PRO A 1 443 ? -14.361 -9.348 -9.599 1.00 93.38 443 PRO A CA 1
ATOM 3564 C C . PRO A 1 443 ? -14.256 -10.873 -9.795 1.00 93.38 443 PRO A C 1
ATOM 3566 O O . PRO A 1 443 ? -15.159 -11.641 -9.463 1.00 93.38 443 PRO A O 1
ATOM 3569 N N . SER A 1 444 ? -13.188 -11.309 -10.454 1.00 95.38 444 SER A N 1
ATOM 3570 C CA . SER A 1 444 ? -12.827 -12.725 -10.581 1.00 95.38 444 SER A CA 1
ATOM 3571 C C . SER A 1 444 ? -11.317 -12.782 -10.774 1.00 95.38 444 SER A C 1
ATOM 3573 O O . SER A 1 444 ? -10.814 -13.072 -11.860 1.00 95.38 444 SER A O 1
ATOM 3575 N N . GLN A 1 445 ? -10.616 -12.381 -9.716 1.00 95.31 445 GLN A N 1
ATOM 3576 C CA . GLN A 1 445 ? -9.168 -12.235 -9.639 1.00 95.31 445 GLN A CA 1
ATOM 3577 C C . GLN A 1 445 ? -8.601 -13.230 -8.622 1.00 95.31 445 GLN A C 1
ATOM 3579 O O . GLN A 1 445 ? -9.261 -13.561 -7.639 1.00 95.31 445 GLN A O 1
ATOM 3584 N N . ALA A 1 446 ? -7.374 -13.704 -8.855 1.00 95.44 446 ALA A N 1
ATOM 3585 C CA . ALA A 1 446 ? -6.627 -14.476 -7.860 1.00 95.44 446 ALA A CA 1
ATOM 3586 C C . ALA A 1 446 ? -5.428 -13.667 -7.351 1.00 95.44 446 ALA A C 1
ATOM 3588 O O . ALA A 1 446 ? -5.553 -12.935 -6.372 1.00 95.44 446 ALA A O 1
ATOM 3589 N N . MET A 1 447 ? -4.281 -13.753 -8.026 1.00 96.00 447 MET A N 1
ATOM 3590 C CA . MET A 1 447 ? -3.065 -13.057 -7.607 1.00 96.00 447 MET A CA 1
ATOM 3591 C C . MET A 1 447 ? -3.068 -11.608 -8.086 1.00 96.00 447 MET A C 1
ATOM 3593 O O . MET A 1 447 ? -3.135 -11.346 -9.291 1.00 96.00 447 MET A O 1
ATOM 3597 N N . VAL A 1 448 ? -2.914 -10.674 -7.147 1.00 96.62 448 VAL A N 1
ATOM 3598 C CA . VAL A 1 448 ? -2.869 -9.235 -7.429 1.00 96.62 448 VAL A CA 1
ATOM 3599 C C . VAL A 1 448 ? -1.612 -8.586 -6.820 1.00 96.62 448 VAL A C 1
ATOM 3601 O O . VAL A 1 448 ? -1.705 -7.842 -5.840 1.00 96.62 448 VAL A O 1
ATOM 3604 N N . PRO A 1 449 ? -0.409 -8.875 -7.348 1.00 95.69 449 PRO A N 1
ATOM 3605 C CA . PRO A 1 449 ? 0.798 -8.142 -6.986 1.00 95.69 449 PRO A CA 1
ATOM 3606 C C . PRO A 1 449 ? 0.786 -6.748 -7.628 1.00 95.69 449 PRO A C 1
ATOM 3608 O O . PRO A 1 449 ? 0.498 -6.603 -8.811 1.00 95.69 449 PRO A O 1
ATOM 3611 N N . THR A 1 450 ? 1.148 -5.722 -6.869 1.00 93.88 450 THR A N 1
ATOM 3612 C CA . THR A 1 450 ? 1.246 -4.315 -7.293 1.00 93.88 450 THR A CA 1
ATOM 3613 C C . THR A 1 450 ? 2.430 -3.654 -6.593 1.00 93.88 450 THR A C 1
ATOM 3615 O O . THR A 1 450 ? 2.940 -4.200 -5.614 1.00 93.88 450 THR A O 1
ATOM 3618 N N . GLU A 1 451 ? 2.864 -2.488 -7.071 1.00 90.44 451 GLU A N 1
ATOM 3619 C CA . GLU A 1 451 ? 3.933 -1.692 -6.441 1.00 90.44 451 GLU A CA 1
ATOM 3620 C C . GLU A 1 451 ? 5.189 -2.528 -6.158 1.00 90.44 451 GLU A C 1
ATOM 3622 O O . GLU A 1 451 ? 5.634 -2.645 -5.021 1.00 90.44 451 GLU A O 1
ATOM 3627 N N . GLU A 1 452 ? 5.685 -3.225 -7.183 1.00 89.06 452 GLU A N 1
ATOM 3628 C CA . GLU A 1 452 ? 6.790 -4.189 -7.128 1.00 89.06 452 GLU A CA 1
ATOM 3629 C C . GLU A 1 452 ? 6.635 -5.384 -6.162 1.00 89.06 452 GLU A C 1
ATOM 3631 O O . GLU A 1 452 ? 7.577 -6.166 -6.026 1.00 89.06 452 GLU A O 1
ATOM 3636 N N . GLY A 1 453 ? 5.482 -5.566 -5.509 1.00 94.25 453 GLY A N 1
ATOM 3637 C CA . GLY A 1 453 ? 5.227 -6.703 -4.620 1.00 94.25 453 GLY A CA 1
ATOM 3638 C C . GLY A 1 453 ? 5.361 -8.038 -5.351 1.00 94.25 453 GLY A C 1
ATOM 3639 O O . GLY A 1 453 ? 4.956 -8.148 -6.509 1.00 94.25 453 GLY A O 1
ATOM 3640 N N . ALA A 1 454 ? 5.933 -9.046 -4.694 1.00 94.94 454 ALA A N 1
ATOM 3641 C CA . ALA A 1 454 ? 6.321 -10.307 -5.317 1.00 94.94 454 ALA A CA 1
ATOM 3642 C C . ALA A 1 454 ? 5.467 -11.488 -4.835 1.00 94.94 454 ALA A C 1
ATOM 3644 O O . ALA A 1 454 ? 5.435 -11.810 -3.650 1.00 94.94 454 ALA A O 1
ATOM 3645 N N . VAL A 1 455 ? 4.787 -12.165 -5.768 1.00 97.88 455 VAL A N 1
ATOM 3646 C CA . VAL A 1 455 ? 3.995 -13.375 -5.484 1.00 97.88 455 VAL A CA 1
ATOM 3647 C C . VAL A 1 455 ? 4.613 -14.601 -6.163 1.00 97.88 455 VAL A C 1
ATOM 3649 O O . VAL A 1 455 ? 4.626 -14.697 -7.393 1.00 97.88 455 VAL A O 1
ATOM 3652 N N . LEU A 1 456 ? 5.081 -15.562 -5.364 1.00 97.31 456 LEU A N 1
ATOM 3653 C CA . LEU A 1 456 ? 5.413 -16.919 -5.813 1.00 97.31 456 LEU A CA 1
ATOM 3654 C C . LEU A 1 456 ? 4.211 -17.834 -5.566 1.00 97.31 456 LEU A C 1
ATOM 3656 O O . LEU A 1 456 ? 3.748 -17.933 -4.432 1.00 97.31 456 LEU A O 1
ATOM 3660 N N . PHE A 1 457 ? 3.726 -18.510 -6.605 1.00 97.81 457 PHE A N 1
ATOM 3661 C CA . PHE A 1 457 ? 2.542 -19.371 -6.553 1.00 97.81 457 PHE A CA 1
ATOM 3662 C C . PHE A 1 457 ? 2.880 -20.773 -7.071 1.00 97.81 457 PHE A C 1
ATOM 3664 O O . PHE A 1 457 ? 3.214 -20.940 -8.244 1.00 97.81 457 PHE A O 1
ATOM 3671 N N . GLU A 1 458 ? 2.816 -21.793 -6.218 1.00 95.81 458 GLU A N 1
ATOM 3672 C CA . GLU A 1 458 ? 3.292 -23.144 -6.544 1.00 95.81 458 GLU A CA 1
ATOM 3673 C C . GLU A 1 458 ? 2.249 -24.236 -6.328 1.00 95.81 458 GLU A C 1
ATOM 3675 O O . GLU A 1 458 ? 1.455 -24.168 -5.389 1.00 95.81 458 GLU A O 1
ATOM 3680 N N . ASN A 1 459 ? 2.327 -25.318 -7.109 1.00 95.62 459 ASN A N 1
ATOM 3681 C CA . ASN A 1 459 ? 1.657 -26.591 -6.816 1.00 95.62 459 ASN A CA 1
ATOM 3682 C C . ASN A 1 459 ? 0.159 -26.442 -6.442 1.00 95.62 459 ASN A C 1
ATOM 3684 O O . ASN A 1 459 ? -0.367 -27.144 -5.575 1.00 95.62 459 ASN A O 1
ATOM 3688 N N . SER A 1 460 ? -0.524 -25.489 -7.078 1.00 97.88 460 SER A N 1
ATOM 3689 C CA . SER A 1 460 ? -1.863 -25.016 -6.706 1.00 97.88 460 SER A CA 1
ATOM 3690 C C . SER A 1 460 ? -2.831 -25.099 -7.887 1.00 97.88 460 SER A C 1
ATOM 3692 O O . SER A 1 460 ? -2.416 -25.248 -9.037 1.00 97.88 460 SER A O 1
ATOM 3694 N N . LYS A 1 461 ? -4.135 -25.022 -7.614 1.00 97.19 461 LYS A N 1
ATOM 3695 C CA . LYS A 1 461 ? -5.211 -25.226 -8.595 1.00 97.19 461 LYS A CA 1
ATOM 3696 C C . LYS A 1 461 ? -6.170 -24.042 -8.566 1.00 97.19 461 LYS A C 1
ATOM 3698 O O . LYS A 1 461 ? -6.762 -23.752 -7.532 1.00 97.19 461 LYS A O 1
ATOM 3703 N N . VAL A 1 462 ? -6.318 -23.369 -9.703 1.00 98.00 462 VAL A N 1
ATOM 3704 C CA . VAL A 1 462 ? -7.252 -22.253 -9.903 1.00 98.00 462 VAL A CA 1
ATOM 3705 C C . VAL A 1 462 ? -8.289 -22.671 -10.939 1.00 98.00 462 VAL A C 1
ATOM 3707 O O . VAL A 1 462 ? -7.941 -23.062 -12.052 1.00 98.00 462 VAL A O 1
ATOM 3710 N N . VAL A 1 463 ? -9.566 -22.596 -10.578 1.00 96.69 463 VAL A N 1
ATOM 3711 C CA . VAL A 1 463 ? -10.698 -23.036 -11.400 1.00 96.69 463 VAL A CA 1
ATOM 3712 C C . VAL A 1 463 ? -11.650 -21.862 -11.613 1.00 96.69 463 VAL A C 1
ATOM 3714 O O . VAL A 1 463 ? -12.053 -21.201 -10.660 1.00 96.69 463 VAL A O 1
ATOM 3717 N N . ASN A 1 464 ? -12.004 -21.598 -12.873 1.00 96.19 464 ASN A N 1
ATOM 3718 C CA . ASN A 1 464 ? -13.001 -20.608 -13.297 1.00 96.19 464 ASN A CA 1
ATOM 3719 C C . ASN A 1 464 ? -12.771 -19.180 -12.763 1.00 96.19 464 ASN A C 1
ATOM 3721 O O . ASN A 1 464 ? -13.711 -18.454 -12.450 1.00 96.19 464 ASN A O 1
ATOM 3725 N N . THR A 1 465 ? -11.504 -18.763 -12.694 1.00 96.00 465 THR A N 1
ATOM 3726 C CA . THR A 1 465 ? -11.113 -17.373 -12.408 1.00 96.00 465 THR A CA 1
ATOM 3727 C C . THR A 1 465 ? -10.767 -16.657 -13.712 1.00 96.00 465 THR A C 1
ATOM 3729 O O . THR A 1 465 ? -9.938 -17.152 -14.475 1.00 96.00 465 THR A O 1
ATOM 3732 N N . ALA A 1 466 ? -11.409 -15.517 -13.984 1.00 93.75 466 ALA A N 1
ATOM 3733 C CA . ALA A 1 466 ? -11.276 -14.803 -15.258 1.00 93.75 466 ALA A CA 1
ATOM 3734 C C . ALA A 1 466 ? -9.929 -14.072 -15.407 1.00 93.75 466 ALA A C 1
ATOM 3736 O O . ALA A 1 466 ? -9.358 -14.040 -16.495 1.00 93.75 466 ALA A O 1
ATOM 3737 N N . GLU A 1 467 ? -9.413 -13.510 -14.313 1.00 94.25 467 GLU A N 1
ATOM 3738 C CA . GLU A 1 467 ? -8.169 -12.739 -14.252 1.00 94.25 467 GLU A CA 1
ATOM 3739 C C . GLU A 1 467 ? -7.226 -13.366 -13.202 1.00 94.25 467 GLU A C 1
ATOM 3741 O O . GLU A 1 467 ? -7.017 -12.802 -12.127 1.00 94.25 467 GLU A O 1
ATOM 3746 N N . PRO A 1 468 ? -6.659 -14.564 -13.454 1.00 94.94 468 PRO A N 1
ATOM 3747 C CA . PRO A 1 468 ? -5.880 -15.293 -12.448 1.00 94.94 468 PRO A CA 1
ATOM 3748 C C . PRO A 1 468 ? -4.629 -14.535 -11.973 1.00 94.94 468 PRO A C 1
ATOM 3750 O O . PRO A 1 468 ? -4.144 -14.784 -10.871 1.00 94.94 468 PRO A O 1
ATOM 3753 N N . ILE A 1 469 ? -4.106 -13.616 -12.790 1.00 94.94 469 ILE A N 1
ATOM 3754 C CA . ILE A 1 469 ? -2.974 -12.744 -12.469 1.00 94.94 469 ILE A CA 1
ATOM 3755 C C . ILE A 1 469 ? -3.312 -11.327 -12.950 1.00 94.94 469 ILE A C 1
ATOM 3757 O O . ILE A 1 469 ? -3.565 -11.128 -14.140 1.00 94.94 469 ILE A O 1
ATOM 3761 N N . LYS A 1 470 ? -3.257 -10.334 -12.058 1.00 93.62 470 LYS A N 1
ATOM 3762 C CA . LYS A 1 470 ? -3.391 -8.908 -12.399 1.00 93.62 470 LYS A CA 1
ATOM 3763 C C . LYS A 1 470 ? -2.285 -8.106 -11.710 1.00 93.62 470 LYS A C 1
ATOM 3765 O O . LYS A 1 470 ? -2.307 -7.946 -10.497 1.00 93.62 470 LYS A O 1
ATOM 3770 N N . THR A 1 471 ? -1.309 -7.618 -12.477 1.00 91.62 471 THR A N 1
ATOM 3771 C CA . THR A 1 471 ? -0.079 -6.994 -11.944 1.00 91.62 471 THR A CA 1
ATOM 3772 C C . THR A 1 471 ? -0.170 -5.479 -11.742 1.00 91.62 471 THR A C 1
ATOM 3774 O O . THR A 1 471 ? 0.776 -4.865 -11.260 1.00 91.62 471 THR A O 1
ATOM 3777 N N . HIS A 1 472 ? -1.277 -4.856 -12.143 1.00 87.38 472 HIS A N 1
ATOM 3778 C CA . HIS A 1 472 ? -1.492 -3.410 -12.092 1.00 87.38 472 HIS A CA 1
ATOM 3779 C C . HIS A 1 472 ? -2.994 -3.151 -11.945 1.00 87.38 472 HIS A C 1
ATOM 3781 O O . HIS A 1 472 ? -3.789 -3.848 -12.582 1.00 87.38 472 HIS A O 1
ATOM 3787 N N . GLN A 1 473 ? -3.403 -2.205 -11.096 1.00 68.75 473 GLN A N 1
ATOM 3788 C CA . GLN A 1 473 ? -4.829 -1.961 -10.820 1.00 68.75 473 GLN A CA 1
ATOM 3789 C C . GLN A 1 473 ? -5.434 -0.807 -11.624 1.00 68.75 473 GLN A C 1
ATOM 3791 O O . GLN A 1 473 ? -6.605 -0.904 -11.994 1.00 68.75 473 GLN A O 1
ATOM 3796 N N . ASP A 1 474 ? -4.638 0.209 -11.951 1.00 62.12 474 ASP A N 1
ATOM 3797 C CA . ASP A 1 474 ? -5.102 1.434 -12.603 1.00 62.12 474 ASP A CA 1
ATOM 3798 C C . ASP A 1 474 ? -4.915 1.411 -14.131 1.00 62.12 474 ASP A C 1
ATOM 3800 O O . ASP A 1 474 ? -4.263 0.535 -14.698 1.00 62.12 474 ASP A O 1
ATOM 3804 N N . SER A 1 475 ? -5.496 2.398 -14.820 1.00 56.16 475 SER A N 1
ATOM 3805 C CA . SER A 1 475 ? -5.295 2.643 -16.261 1.00 56.16 475 SER A CA 1
ATOM 3806 C C . SER A 1 475 ? -3.988 3.380 -16.588 1.00 56.16 475 SER A C 1
ATOM 3808 O O . SER A 1 475 ? -3.723 3.692 -17.752 1.00 56.16 475 SER A O 1
ATOM 3810 N N . ILE A 1 476 ? -3.196 3.680 -15.560 1.00 59.38 476 ILE A N 1
ATOM 3811 C CA . ILE A 1 476 ? -1.874 4.298 -15.642 1.00 59.38 476 ILE A CA 1
ATOM 3812 C C . ILE A 1 476 ? -0.904 3.276 -16.274 1.00 59.38 476 ILE A C 1
ATOM 3814 O O . ILE A 1 476 ? -1.165 2.075 -16.273 1.00 59.38 476 ILE A O 1
ATOM 3818 N N . LEU A 1 477 ? 0.178 3.747 -16.900 1.00 68.12 477 LEU A N 1
ATOM 3819 C CA . LEU A 1 477 ? 1.172 2.890 -17.571 1.00 68.12 477 LEU A CA 1
ATOM 3820 C C . LEU A 1 477 ? 2.538 2.910 -16.871 1.00 68.12 477 LEU A C 1
ATOM 3822 O O . LEU A 1 477 ? 3.552 2.573 -17.480 1.00 68.12 477 LEU A O 1
ATOM 3826 N N . ASP A 1 478 ? 2.568 3.348 -15.615 1.00 75.50 478 ASP A N 1
ATOM 3827 C CA . ASP A 1 478 ? 3.799 3.541 -14.860 1.00 75.50 478 ASP A CA 1
ATOM 3828 C C . ASP A 1 478 ? 4.279 2.201 -14.272 1.00 75.50 478 ASP A C 1
ATOM 3830 O O . ASP A 1 478 ? 3.538 1.560 -13.512 1.00 75.50 478 ASP A O 1
ATOM 3834 N N . PRO A 1 479 ? 5.502 1.742 -14.596 1.00 76.12 479 PRO A N 1
ATOM 3835 C CA . PRO A 1 479 ? 6.066 0.538 -14.003 1.00 76.12 479 PRO A CA 1
ATOM 3836 C C . PRO A 1 479 ? 6.101 0.558 -12.467 1.00 76.12 479 PRO A C 1
ATOM 3838 O O . PRO A 1 479 ? 6.038 -0.523 -11.885 1.00 76.12 479 PRO A O 1
ATOM 3841 N N . GLU A 1 480 ? 6.134 1.727 -11.804 1.00 79.56 480 GLU A N 1
ATOM 3842 C CA . GLU A 1 480 ? 6.278 1.818 -10.341 1.00 79.56 480 GLU A CA 1
ATOM 3843 C C . GLU A 1 480 ? 5.134 1.139 -9.564 1.00 79.56 480 GLU A C 1
ATOM 3845 O O . GLU A 1 480 ? 5.386 0.542 -8.520 1.00 79.56 480 GLU A O 1
ATOM 3850 N N . TYR A 1 481 ? 3.899 1.117 -10.090 1.00 87.19 481 TYR A N 1
ATOM 3851 C CA . TYR A 1 481 ? 2.772 0.399 -9.460 1.00 87.19 481 TYR A CA 1
ATOM 3852 C C . TYR A 1 481 ? 2.609 -1.045 -9.968 1.00 87.19 481 TYR A C 1
ATOM 3854 O O . TYR A 1 481 ? 1.628 -1.713 -9.628 1.00 87.19 481 TYR A O 1
ATOM 3862 N N . THR A 1 482 ? 3.534 -1.563 -10.782 1.00 89.75 482 THR A N 1
ATOM 3863 C CA . THR A 1 482 ? 3.457 -2.925 -11.340 1.00 89.75 482 THR A CA 1
ATOM 3864 C C . THR A 1 482 ? 4.091 -3.951 -10.407 1.00 89.75 482 THR A C 1
ATOM 3866 O O . THR A 1 482 ? 5.194 -3.751 -9.914 1.00 89.75 482 THR A O 1
ATOM 3869 N N . GLY A 1 483 ? 3.406 -5.064 -10.148 1.00 92.50 483 GLY A N 1
ATOM 3870 C CA . GLY A 1 483 ? 3.907 -6.155 -9.311 1.00 92.50 483 GLY A CA 1
ATOM 3871 C C . GLY A 1 483 ? 4.622 -7.282 -10.067 1.00 92.50 483 GLY A C 1
ATOM 3872 O O . GLY A 1 483 ? 4.530 -7.415 -11.290 1.00 92.50 483 GLY A O 1
ATOM 3873 N N . ARG A 1 484 ? 5.315 -8.137 -9.309 1.00 92.12 484 ARG A N 1
ATOM 3874 C CA . ARG A 1 484 ? 6.104 -9.286 -9.781 1.00 92.12 484 ARG A CA 1
ATOM 3875 C C . ARG A 1 484 ? 5.359 -10.592 -9.488 1.00 92.12 484 ARG A C 1
ATOM 3877 O O . ARG A 1 484 ? 4.774 -10.755 -8.419 1.00 92.12 484 ARG A O 1
ATOM 3884 N N . TYR A 1 485 ? 5.418 -11.559 -10.404 1.00 94.44 485 TYR A N 1
ATOM 3885 C CA . TYR A 1 485 ? 4.848 -12.893 -10.174 1.00 94.44 485 TYR A CA 1
ATOM 3886 C C . TYR A 1 485 ? 5.650 -14.022 -10.822 1.00 94.44 485 TYR A C 1
ATOM 3888 O O . TYR A 1 485 ? 6.190 -13.880 -11.928 1.00 94.44 485 TYR A O 1
ATOM 3896 N N . GLN A 1 486 ? 5.631 -15.179 -10.163 1.00 94.06 486 GLN A N 1
ATOM 3897 C CA . GLN A 1 486 ? 6.064 -16.453 -10.721 1.00 94.06 486 GLN A CA 1
ATOM 3898 C C . GLN A 1 486 ? 5.085 -17.555 -10.316 1.00 94.06 486 GLN A C 1
ATOM 3900 O O . GLN A 1 486 ? 4.857 -17.797 -9.135 1.00 94.06 486 GLN A O 1
ATOM 3905 N N . VAL A 1 487 ? 4.529 -18.245 -11.311 1.00 96.06 487 VAL A N 1
ATOM 3906 C CA . VAL A 1 487 ? 3.739 -19.467 -11.115 1.00 96.06 487 VAL A CA 1
ATOM 3907 C C . VAL A 1 487 ? 4.568 -20.694 -11.481 1.00 96.06 487 VAL A C 1
ATOM 3909 O O . VAL A 1 487 ? 5.185 -20.699 -12.551 1.00 96.06 487 VAL A O 1
ATOM 3912 N N . LEU A 1 488 ? 4.544 -21.724 -10.633 1.00 93.56 488 LEU A N 1
ATOM 3913 C CA . LEU A 1 488 ? 5.243 -23.001 -10.802 1.00 93.56 488 LEU A CA 1
ATOM 3914 C C . LEU A 1 488 ? 4.276 -24.187 -10.674 1.00 93.56 488 LEU A C 1
ATOM 3916 O O . LEU A 1 488 ? 3.475 -24.229 -9.739 1.00 93.56 488 LEU A O 1
ATOM 3920 N N . ASN A 1 489 ? 4.384 -25.170 -11.577 1.00 93.31 489 ASN A N 1
ATOM 3921 C CA . ASN A 1 489 ? 3.729 -26.488 -11.493 1.00 93.31 489 ASN A CA 1
ATOM 3922 C C . ASN A 1 489 ? 2.262 -26.424 -11.027 1.00 93.31 489 ASN A C 1
ATOM 3924 O O . ASN A 1 489 ? 1.863 -27.138 -10.110 1.00 93.31 489 ASN A O 1
ATOM 3928 N N . SER A 1 490 ? 1.471 -25.517 -11.599 1.00 96.25 490 SER A N 1
ATOM 3929 C CA . SER A 1 490 ? 0.116 -25.215 -11.128 1.00 96.25 490 SER A CA 1
ATOM 3930 C C . SER A 1 490 ? -0.921 -25.431 -12.225 1.00 96.25 490 SER A C 1
ATOM 3932 O O . SER A 1 490 ? -0.638 -25.286 -13.418 1.00 96.25 490 SER A O 1
ATOM 3934 N N . VAL A 1 491 ? -2.131 -25.791 -11.803 1.00 95.31 491 VAL A N 1
ATOM 3935 C CA . VAL A 1 491 ? -3.281 -26.063 -12.667 1.00 95.31 491 VAL A CA 1
ATOM 3936 C C . VAL A 1 491 ? -4.141 -24.808 -12.802 1.00 95.31 491 VAL A C 1
ATOM 3938 O O . VAL A 1 491 ? -4.560 -24.230 -11.801 1.00 95.31 491 VAL A O 1
ATOM 3941 N N . LEU A 1 492 ? -4.456 -24.434 -14.040 1.00 95.44 492 LEU A N 1
ATOM 3942 C CA . LEU A 1 492 ? -5.476 -23.446 -14.382 1.00 95.44 492 LEU A CA 1
ATOM 3943 C C . LEU A 1 492 ? -6.584 -24.136 -15.187 1.00 95.44 492 LEU A C 1
ATOM 3945 O O . LEU A 1 492 ? -6.308 -24.777 -16.203 1.00 95.44 492 LEU A O 1
ATOM 3949 N N . VAL A 1 493 ? -7.833 -23.999 -14.744 1.00 92.88 493 VAL A N 1
ATOM 3950 C CA . VAL A 1 493 ? -9.025 -24.506 -15.440 1.00 92.88 493 VAL A CA 1
ATOM 3951 C C . VAL A 1 493 ? -9.951 -23.343 -15.775 1.00 92.88 493 VAL A C 1
ATOM 3953 O O . VAL A 1 493 ? -10.297 -22.550 -14.899 1.00 92.88 493 VAL A O 1
ATOM 3956 N N . THR A 1 494 ? -10.390 -23.257 -17.028 1.00 89.81 494 THR A N 1
ATOM 3957 C CA . THR A 1 494 ? -11.309 -22.216 -17.508 1.00 89.81 494 THR A CA 1
ATOM 3958 C C . THR A 1 494 ? -12.390 -22.866 -18.369 1.00 89.81 494 THR A C 1
ATOM 3960 O O . THR A 1 494 ? -12.179 -23.193 -19.536 1.00 89.81 494 THR A O 1
ATOM 3963 N N . GLY A 1 495 ? -13.563 -23.107 -17.781 1.00 85.81 495 GLY A N 1
ATOM 3964 C CA . GLY A 1 495 ? -14.648 -23.851 -18.416 1.00 85.81 495 GLY A CA 1
ATOM 3965 C C . GLY A 1 495 ? -14.243 -25.294 -18.734 1.00 85.81 495 GLY A C 1
ATOM 3966 O O . GLY A 1 495 ? -14.172 -26.140 -17.844 1.00 85.81 495 GLY A O 1
ATOM 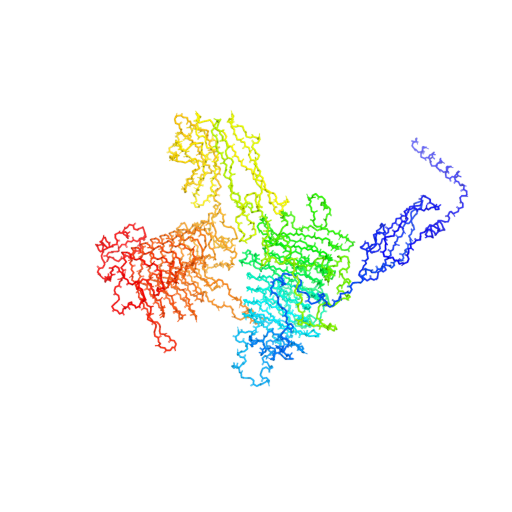3967 N N . VAL A 1 496 ? -14.002 -25.581 -20.016 1.00 78.19 496 VAL A N 1
ATOM 3968 C CA . VAL A 1 496 ? -13.524 -26.895 -20.495 1.00 78.19 496 VAL A CA 1
ATOM 3969 C C . VAL A 1 496 ? -12.011 -26.949 -20.718 1.00 78.19 496 VAL A C 1
ATOM 3971 O O . VAL A 1 496 ? -11.465 -28.044 -20.866 1.00 78.19 496 VAL A O 1
ATOM 3974 N N . ASP A 1 497 ? -11.339 -25.797 -20.739 1.00 85.12 497 ASP A N 1
ATOM 3975 C CA . ASP A 1 497 ? -9.894 -25.720 -20.915 1.00 85.12 497 ASP A CA 1
ATOM 3976 C C . ASP A 1 497 ? -9.188 -26.046 -19.598 1.00 85.12 497 ASP A C 1
ATOM 3978 O O . ASP A 1 497 ? -9.586 -25.595 -18.525 1.00 85.12 497 ASP A O 1
ATOM 3982 N N . PHE A 1 498 ? -8.114 -26.824 -19.691 1.00 88.06 498 PHE A N 1
ATOM 3983 C CA . PHE A 1 498 ? -7.239 -27.187 -18.581 1.00 88.06 498 PHE A CA 1
ATOM 3984 C C . PHE A 1 498 ? -5.798 -26.990 -19.041 1.00 88.06 498 PHE A C 1
ATOM 3986 O O . PHE A 1 498 ? -5.411 -27.463 -20.114 1.00 88.06 498 PHE A O 1
ATOM 3993 N N . TYR A 1 499 ? -5.005 -26.327 -18.211 1.00 90.38 499 TYR A N 1
ATOM 3994 C CA . TYR A 1 499 ? -3.576 -26.124 -18.390 1.00 90.38 499 TYR A CA 1
ATOM 3995 C C . TYR A 1 499 ? -2.856 -26.508 -17.098 1.00 90.38 499 TYR A C 1
ATOM 3997 O O . TYR A 1 499 ? -3.274 -26.114 -16.013 1.00 90.38 499 TYR A O 1
ATOM 4005 N N . TYR A 1 500 ? -1.768 -27.263 -17.217 1.00 90.62 500 TYR A N 1
ATOM 4006 C CA . TYR A 1 500 ? -0.861 -27.572 -16.116 1.00 90.62 500 TYR A CA 1
ATOM 4007 C C . TYR A 1 500 ? 0.539 -27.122 -16.519 1.00 90.62 500 TYR A C 1
ATOM 4009 O O . TYR A 1 500 ? 1.038 -27.546 -17.561 1.00 90.62 500 TYR A O 1
ATOM 4017 N N . GLY A 1 501 ? 1.150 -26.249 -15.721 1.00 90.44 501 GLY A N 1
ATOM 4018 C CA . GLY A 1 501 ? 2.459 -25.696 -16.041 1.00 90.44 501 GLY A CA 1
ATOM 4019 C C . GLY A 1 501 ? 2.835 -24.481 -15.203 1.00 90.44 501 GLY A C 1
ATOM 4020 O O . GLY A 1 501 ? 2.299 -24.248 -14.117 1.00 90.44 501 GLY A O 1
ATOM 4021 N N . SER A 1 502 ? 3.769 -23.703 -15.738 1.00 91.94 502 SER A N 1
ATOM 4022 C CA . SER A 1 502 ? 4.456 -22.602 -15.056 1.00 91.94 502 SER A CA 1
ATOM 4023 C C . SER A 1 502 ? 4.392 -21.321 -15.897 1.00 91.94 502 SER A C 1
ATOM 4025 O O . SER A 1 502 ? 4.069 -21.358 -17.081 1.00 91.94 502 SER A O 1
ATOM 4027 N N . SER A 1 503 ? 4.712 -20.172 -15.306 1.00 90.25 503 SER A N 1
ATOM 4028 C CA . SER A 1 503 ? 4.623 -18.849 -15.961 1.00 90.25 503 SER A CA 1
ATOM 4029 C C . SER A 1 503 ? 5.859 -18.428 -16.777 1.00 90.25 503 SER A C 1
ATOM 4031 O O . SER A 1 503 ? 6.040 -17.238 -17.018 1.00 90.25 503 SER A O 1
ATOM 4033 N N . TYR A 1 504 ? 6.761 -19.341 -17.146 1.00 79.44 504 TYR A N 1
ATOM 4034 C CA . TYR A 1 504 ? 8.022 -18.979 -17.809 1.00 79.44 504 TYR A CA 1
ATOM 4035 C C . TYR A 1 504 ? 7.800 -18.545 -19.266 1.00 79.44 504 TYR A C 1
ATOM 4037 O O . TYR A 1 504 ? 7.710 -19.389 -20.152 1.00 79.44 504 TYR A O 1
ATOM 4045 N N . GLU A 1 505 ? 7.772 -17.239 -19.528 1.00 60.28 505 GLU A N 1
ATOM 4046 C CA . GLU A 1 505 ? 7.824 -16.675 -20.882 1.00 60.28 505 GLU A CA 1
ATOM 4047 C C . GLU A 1 505 ? 9.250 -16.211 -21.209 1.00 60.28 505 GLU A C 1
ATOM 4049 O O . GLU A 1 505 ? 9.895 -15.562 -20.390 1.00 60.28 505 GLU A O 1
ATOM 4054 N N . GLY A 1 506 ? 9.742 -16.513 -22.414 1.00 52.41 506 GLY A N 1
ATOM 4055 C CA . GLY A 1 506 ? 10.951 -15.892 -22.978 1.00 52.41 506 GLY A CA 1
ATOM 4056 C C . GLY A 1 506 ? 12.310 -16.309 -22.394 1.00 52.41 506 GLY A C 1
ATOM 4057 O O . GLY A 1 506 ? 13.329 -15.897 -22.939 1.00 52.41 506 GLY A O 1
ATOM 4058 N N . GLN A 1 507 ? 12.358 -17.130 -21.342 1.00 51.34 507 GLN A N 1
ATOM 4059 C CA . GLN A 1 507 ? 13.602 -17.742 -20.851 1.00 51.34 507 GLN A CA 1
ATOM 4060 C C . GLN A 1 507 ? 13.981 -18.990 -21.669 1.00 51.34 507 GLN A C 1
ATOM 4062 O O . GLN A 1 507 ? 13.131 -19.597 -22.325 1.00 51.34 507 GLN A O 1
ATOM 4067 N N . GLU A 1 508 ? 15.253 -19.396 -21.632 1.00 35.28 508 GLU A N 1
ATOM 4068 C CA . GLU A 1 508 ? 15.715 -20.622 -22.294 1.00 35.28 508 GLU A CA 1
ATOM 4069 C C . GLU A 1 508 ? 15.040 -21.850 -21.650 1.00 35.28 508 GLU A C 1
ATOM 4071 O O . GLU A 1 508 ? 15.219 -22.127 -20.467 1.00 35.28 508 GLU A O 1
ATOM 4076 N N . GLY A 1 509 ? 14.194 -22.550 -22.417 1.00 48.12 509 GLY A N 1
ATOM 4077 C CA . GLY A 1 509 ? 13.314 -23.614 -21.908 1.00 48.12 509 GLY A CA 1
ATOM 4078 C C . GLY A 1 509 ? 11.921 -23.162 -21.433 1.00 48.12 509 GLY A C 1
ATOM 4079 O O . GLY A 1 509 ? 11.159 -23.991 -20.940 1.00 48.12 509 GLY A O 1
ATOM 4080 N N . GLY A 1 510 ? 11.563 -21.882 -21.587 1.00 53.06 510 GLY A N 1
ATOM 4081 C CA . GLY A 1 510 ? 10.241 -21.343 -21.248 1.00 53.06 510 GLY A CA 1
ATOM 4082 C C . GLY A 1 510 ? 9.112 -21.764 -22.205 1.00 53.06 510 GLY A C 1
ATOM 4083 O O . GLY A 1 510 ? 9.331 -22.036 -23.387 1.00 53.06 510 GLY A O 1
ATOM 4084 N N . ASP A 1 511 ? 7.878 -21.769 -21.695 1.00 60.19 511 ASP A N 1
ATOM 4085 C CA . ASP A 1 511 ? 6.659 -22.070 -22.451 1.00 60.19 511 ASP A CA 1
ATOM 4086 C C . ASP A 1 511 ? 6.017 -20.780 -22.988 1.00 60.19 511 ASP A C 1
ATOM 4088 O O . ASP A 1 511 ? 5.223 -20.118 -22.317 1.00 60.19 511 ASP A O 1
ATOM 4092 N N . PHE A 1 512 ? 6.310 -20.449 -24.248 1.00 64.25 512 PHE A N 1
ATOM 4093 C CA . PHE A 1 512 ? 5.686 -19.328 -24.968 1.00 64.25 512 PHE A CA 1
ATOM 4094 C C . PHE A 1 512 ? 4.141 -19.400 -25.013 1.00 64.25 512 PHE A C 1
ATOM 4096 O O . PHE A 1 512 ? 3.472 -18.373 -25.188 1.00 64.25 512 PHE A O 1
ATOM 4103 N N . PHE A 1 513 ? 3.561 -20.593 -24.836 1.00 71.06 513 PHE A N 1
ATOM 4104 C CA . PHE A 1 513 ? 2.122 -20.852 -24.862 1.00 71.06 513 PHE A CA 1
ATOM 4105 C C . PHE A 1 513 ? 1.478 -20.917 -23.470 1.00 71.06 513 PHE A C 1
ATOM 4107 O O . PHE A 1 513 ? 0.285 -21.234 -23.385 1.00 71.06 513 PHE A O 1
ATOM 4114 N N . THR A 1 514 ? 2.217 -20.577 -22.403 1.00 85.75 514 THR A N 1
ATOM 4115 C CA . THR A 1 514 ? 1.704 -20.624 -21.028 1.00 85.75 514 THR A CA 1
ATOM 4116 C C . THR A 1 514 ? 0.376 -19.887 -20.877 1.00 85.75 514 THR A C 1
ATOM 4118 O O . THR A 1 514 ? 0.149 -18.837 -21.481 1.00 85.75 514 THR A O 1
ATOM 4121 N N . LYS A 1 515 ? -0.533 -20.434 -20.067 1.00 89.06 515 LYS A N 1
ATOM 4122 C CA . LYS A 1 515 ? -1.806 -19.772 -19.737 1.00 89.06 515 LYS A CA 1
ATOM 4123 C C . LYS A 1 515 ? -1.703 -18.877 -18.498 1.00 89.06 515 LYS A C 1
ATOM 4125 O O . LYS A 1 515 ? -2.601 -18.076 -18.264 1.00 89.06 515 LYS A O 1
ATOM 4130 N N . TRP A 1 516 ? -0.600 -18.952 -17.750 1.00 92.19 516 TRP A N 1
ATOM 4131 C CA . TRP A 1 516 ? -0.316 -18.077 -16.609 1.00 92.19 516 TRP A CA 1
ATOM 4132 C C . TRP A 1 516 ? 0.253 -16.730 -17.077 1.00 92.19 516 TRP A C 1
ATOM 4134 O O . TRP A 1 516 ? 1.440 -16.456 -16.905 1.00 92.19 516 TRP A O 1
ATOM 4144 N N . LYS A 1 517 ? -0.606 -15.903 -17.684 1.00 87.31 517 LYS A N 1
ATOM 4145 C CA . LYS A 1 517 ? -0.282 -14.547 -18.154 1.00 87.31 517 LYS A CA 1
ATOM 4146 C C . LYS A 1 517 ? -1.057 -13.498 -17.354 1.00 87.31 517 LYS A C 1
ATOM 4148 O O . LYS A 1 517 ? -2.167 -13.764 -16.898 1.00 87.31 517 LYS A O 1
ATOM 4153 N N . GLN A 1 518 ? -0.482 -12.305 -17.206 1.00 88.62 518 GLN A N 1
ATOM 4154 C CA . GLN A 1 518 ? -1.167 -11.163 -16.591 1.00 88.62 518 GLN A CA 1
ATOM 4155 C C . GLN A 1 518 ? -2.314 -10.656 -17.484 1.00 88.62 518 GLN A C 1
ATOM 4157 O O . GLN A 1 518 ? -2.156 -10.563 -18.701 1.00 88.62 518 GLN A O 1
ATOM 4162 N N . ALA A 1 519 ? -3.455 -10.305 -16.887 1.00 88.38 519 ALA A N 1
ATOM 4163 C CA . ALA A 1 519 ? -4.629 -9.808 -17.611 1.00 88.38 519 ALA A CA 1
ATOM 4164 C C . ALA A 1 519 ? -4.416 -8.397 -18.201 1.00 88.38 519 ALA A C 1
ATOM 4166 O O . ALA A 1 519 ? -4.903 -8.075 -19.283 1.00 88.38 519 ALA A O 1
ATOM 4167 N N . ASN A 1 520 ? -3.654 -7.554 -17.503 1.00 83.69 520 ASN A N 1
ATOM 4168 C CA . ASN A 1 520 ? -3.322 -6.185 -17.891 1.00 83.69 520 ASN A CA 1
ATOM 4169 C C . ASN A 1 520 ? -2.116 -6.155 -18.854 1.00 83.69 520 ASN A C 1
ATOM 4171 O O . ASN A 1 520 ? -0.962 -6.073 -18.440 1.00 83.69 520 ASN A O 1
ATOM 4175 N N . THR A 1 521 ? -2.370 -6.200 -20.163 1.00 76.44 521 THR A N 1
ATOM 4176 C CA . THR A 1 521 ? -1.316 -6.280 -21.199 1.00 76.44 521 THR A CA 1
ATOM 4177 C C . THR A 1 521 ? -0.619 -4.958 -21.534 1.00 76.44 521 THR A C 1
ATOM 4179 O O . THR A 1 521 ? 0.313 -4.955 -22.333 1.00 76.44 521 THR A O 1
ATOM 4182 N N . ASN A 1 522 ? -1.068 -3.830 -20.976 1.00 75.81 522 ASN A N 1
ATOM 4183 C CA . ASN A 1 522 ? -0.586 -2.499 -21.372 1.00 75.81 522 ASN A CA 1
ATOM 4184 C C . ASN A 1 522 ? 0.745 -2.093 -20.709 1.00 75.81 522 ASN A C 1
ATOM 4186 O O . ASN A 1 522 ? 1.335 -1.096 -21.114 1.00 75.81 522 ASN A O 1
ATOM 4190 N N . VAL A 1 523 ? 1.214 -2.849 -19.711 1.00 76.56 523 VAL A N 1
ATOM 4191 C CA . VAL A 1 523 ? 2.470 -2.597 -18.986 1.00 76.56 523 VAL A CA 1
ATOM 4192 C C . VAL A 1 523 ? 3.354 -3.840 -19.057 1.00 76.56 523 VAL A C 1
ATOM 4194 O O . VAL A 1 523 ? 2.858 -4.966 -18.986 1.00 76.56 523 VAL A O 1
ATOM 4197 N N . GLY A 1 524 ? 4.665 -3.647 -19.218 1.00 79.69 524 GLY A N 1
ATOM 4198 C CA . GLY A 1 524 ? 5.631 -4.743 -19.296 1.00 79.69 524 GLY A CA 1
ATOM 4199 C C . GLY A 1 524 ? 5.672 -5.582 -18.015 1.00 79.69 524 GLY A C 1
ATOM 4200 O O . GLY A 1 524 ? 5.562 -5.059 -16.909 1.00 79.69 524 GLY A O 1
ATOM 4201 N N . ARG A 1 525 ? 5.849 -6.900 -18.158 1.00 84.50 525 ARG A N 1
ATOM 4202 C CA . ARG A 1 525 ? 6.050 -7.800 -17.017 1.00 84.50 525 ARG A CA 1
ATOM 4203 C C . ARG A 1 525 ? 7.414 -7.532 -16.374 1.00 84.50 525 ARG A C 1
ATOM 4205 O O . ARG A 1 525 ? 8.435 -7.611 -17.054 1.00 84.50 525 ARG A O 1
ATOM 4212 N N . LEU A 1 526 ? 7.436 -7.309 -15.062 1.00 84.44 526 LEU A N 1
ATOM 4213 C CA . LEU A 1 526 ? 8.681 -7.224 -14.298 1.00 84.44 526 LEU A CA 1
ATOM 4214 C C . LEU A 1 526 ? 9.311 -8.619 -14.089 1.00 84.44 526 LEU A C 1
ATOM 4216 O O . LEU A 1 526 ? 8.576 -9.578 -13.817 1.00 84.44 526 LEU A O 1
ATOM 4220 N N . PRO A 1 527 ? 10.652 -8.753 -14.152 1.00 83.81 527 PRO A N 1
ATOM 4221 C CA . PRO A 1 527 ? 11.347 -9.970 -13.743 1.00 83.81 527 PRO A CA 1
ATOM 4222 C C . PRO A 1 527 ? 11.001 -10.362 -12.303 1.00 83.81 527 PRO A C 1
ATOM 4224 O O . PRO A 1 527 ? 10.920 -9.510 -11.410 1.00 83.81 527 PRO A O 1
ATOM 4227 N N . PHE A 1 528 ? 10.800 -11.660 -12.074 1.00 87.69 528 PHE A N 1
ATOM 4228 C CA . PHE A 1 528 ? 10.487 -12.156 -10.742 1.00 87.69 528 PHE A CA 1
ATOM 4229 C C . PHE A 1 528 ? 11.745 -12.304 -9.886 1.00 87.69 528 PHE A C 1
ATOM 4231 O O . PHE A 1 528 ? 12.650 -13.065 -10.217 1.00 87.69 528 PHE A O 1
ATOM 4238 N N . PHE A 1 529 ? 11.721 -11.629 -8.745 1.00 83.25 529 PHE A N 1
ATOM 4239 C CA . PHE A 1 529 ? 12.475 -11.949 -7.543 1.00 83.25 529 PHE A CA 1
ATOM 4240 C C . PHE A 1 529 ? 11.632 -11.505 -6.341 1.00 83.25 529 PHE A C 1
ATOM 4242 O O . PHE A 1 529 ? 10.745 -10.660 -6.485 1.00 83.25 529 PHE A O 1
ATOM 4249 N N . MET A 1 530 ? 11.907 -12.069 -5.169 1.00 85.69 530 MET A N 1
ATOM 4250 C CA . MET A 1 530 ? 11.342 -11.619 -3.892 1.00 85.69 530 MET A CA 1
ATOM 4251 C C . MET A 1 530 ? 12.171 -10.445 -3.341 1.00 85.69 530 MET A C 1
ATOM 4253 O O . MET A 1 530 ? 13.383 -10.394 -3.544 1.00 85.69 530 MET A O 1
ATOM 4257 N N . ARG A 1 531 ? 11.548 -9.500 -2.632 1.00 82.88 531 ARG A N 1
ATOM 4258 C CA . ARG A 1 531 ? 12.195 -8.290 -2.097 1.00 82.88 531 ARG A CA 1
ATOM 4259 C C . ARG A 1 531 ? 13.034 -8.547 -0.845 1.00 82.88 531 ARG A C 1
ATOM 4261 O O . ARG A 1 531 ? 14.084 -7.928 -0.682 1.00 82.88 531 ARG A O 1
ATOM 4268 N N . ASN A 1 532 ? 12.571 -9.394 0.074 1.00 81.00 532 ASN A N 1
ATOM 4269 C CA . ASN A 1 532 ? 13.189 -9.552 1.397 1.00 81.00 532 ASN A CA 1
ATOM 4270 C C . ASN A 1 532 ? 14.214 -10.695 1.453 1.00 81.00 532 ASN A C 1
ATOM 4272 O O . ASN A 1 532 ? 15.165 -10.633 2.238 1.00 81.00 532 ASN A O 1
ATOM 4276 N N . TYR A 1 533 ? 14.048 -11.724 0.618 1.00 78.62 533 TYR A N 1
ATOM 4277 C CA . TYR A 1 533 ? 14.866 -12.940 0.620 1.00 78.62 533 TYR A CA 1
ATOM 4278 C C . TYR A 1 533 ? 15.087 -13.441 -0.805 1.00 78.62 533 TYR A C 1
ATOM 4280 O O . TYR A 1 533 ? 14.136 -13.493 -1.564 1.00 78.62 533 TYR A O 1
ATOM 4288 N N . GLN A 1 534 ? 16.298 -13.870 -1.166 1.00 74.38 534 GLN A N 1
ATOM 4289 C CA . GLN A 1 534 ? 16.539 -14.455 -2.496 1.00 74.38 534 GLN A CA 1
ATOM 4290 C C . GLN A 1 534 ? 15.855 -15.819 -2.665 1.00 74.38 534 GLN A C 1
ATOM 4292 O O . GLN A 1 534 ? 15.359 -16.143 -3.741 1.00 74.38 534 GLN A O 1
ATOM 4297 N N . GLU A 1 535 ? 15.827 -16.613 -1.599 1.00 77.12 535 GLU A N 1
ATOM 4298 C CA . GLU A 1 535 ? 15.159 -17.910 -1.549 1.00 77.12 535 GLU A CA 1
ATOM 4299 C C . GLU A 1 535 ? 14.163 -17.925 -0.390 1.00 77.12 535 GLU A C 1
ATOM 4301 O O . GLU A 1 535 ? 14.282 -17.153 0.564 1.00 77.12 535 GLU A O 1
ATOM 4306 N N . ILE A 1 536 ? 13.184 -18.828 -0.450 1.00 85.06 536 ILE A N 1
ATOM 4307 C CA . ILE A 1 536 ? 12.215 -19.012 0.631 1.00 85.06 536 ILE A CA 1
ATOM 4308 C C . ILE A 1 536 ? 12.958 -19.422 1.924 1.00 85.06 536 ILE A C 1
ATOM 4310 O O . ILE A 1 536 ? 13.563 -20.493 1.957 1.00 85.06 536 ILE A O 1
ATOM 4314 N N . PRO A 1 537 ? 12.915 -18.620 3.009 1.00 82.19 537 PRO A N 1
ATOM 4315 C CA . PRO A 1 537 ? 13.815 -18.757 4.165 1.00 82.19 537 PRO A CA 1
ATOM 4316 C C . PRO A 1 537 ? 13.387 -19.842 5.176 1.00 82.19 537 PRO A C 1
ATOM 4318 O O . PRO A 1 537 ? 13.757 -19.791 6.350 1.00 82.19 537 PRO A O 1
ATOM 4321 N N . TYR A 1 538 ? 12.572 -20.804 4.747 1.00 83.38 538 TYR A N 1
ATOM 4322 C CA . TYR A 1 538 ? 12.025 -21.889 5.561 1.00 83.38 538 TYR A CA 1
ATOM 4323 C C . TYR A 1 538 ? 11.882 -23.163 4.724 1.00 83.38 538 TYR A C 1
ATOM 4325 O O . TYR A 1 538 ? 11.720 -23.113 3.503 1.00 83.38 538 TYR A O 1
ATOM 4333 N N . GLN A 1 539 ? 11.925 -24.331 5.369 1.00 79.88 539 GLN A N 1
ATOM 4334 C CA . GLN A 1 539 ? 11.897 -25.602 4.649 1.00 79.88 539 GLN A CA 1
ATOM 4335 C C . GLN A 1 539 ? 10.473 -26.157 4.529 1.00 79.88 539 GLN A C 1
ATOM 4337 O O . GLN A 1 539 ? 9.889 -26.619 5.504 1.00 79.88 539 GLN A O 1
ATOM 4342 N N . TYR A 1 540 ? 9.960 -26.186 3.299 1.00 81.62 540 TYR A N 1
ATOM 4343 C CA . TYR A 1 540 ? 8.673 -26.799 2.928 1.00 81.62 540 TYR A CA 1
ATOM 4344 C C . TYR A 1 540 ? 8.816 -27.894 1.848 1.00 81.62 540 TYR A C 1
ATOM 4346 O O . TYR A 1 540 ? 7.905 -28.692 1.638 1.00 81.62 540 TYR A O 1
ATOM 4354 N N . LYS A 1 541 ? 9.984 -27.968 1.191 1.00 78.19 541 LYS A N 1
ATOM 4355 C CA . LYS A 1 541 ? 10.367 -28.988 0.201 1.00 78.19 541 LYS A CA 1
ATOM 4356 C C . LYS A 1 541 ? 11.358 -29.997 0.795 1.00 78.19 541 LYS A C 1
ATOM 4358 O O . LYS A 1 541 ? 12.117 -29.676 1.712 1.00 78.19 541 LYS A O 1
ATOM 4363 N N . THR A 1 542 ? 11.337 -31.216 0.245 1.00 67.38 542 THR A N 1
ATOM 4364 C CA . THR A 1 542 ? 12.376 -32.268 0.369 1.00 67.38 542 THR A CA 1
ATOM 4365 C C . THR A 1 542 ? 12.795 -32.691 1.786 1.00 67.38 542 THR A C 1
ATOM 4367 O O . THR A 1 542 ? 13.792 -33.393 1.943 1.00 67.38 542 THR A O 1
ATOM 4370 N N . ASN A 1 543 ? 12.027 -32.352 2.825 1.00 64.25 543 ASN A N 1
ATOM 4371 C CA . ASN A 1 543 ? 12.257 -32.866 4.174 1.00 64.25 543 ASN A CA 1
ATOM 4372 C C . ASN A 1 543 ? 11.670 -34.290 4.300 1.00 64.25 543 ASN A C 1
ATOM 4374 O O . ASN A 1 543 ? 10.448 -34.429 4.233 1.00 64.25 543 ASN A O 1
ATOM 4378 N N . PRO A 1 544 ? 12.475 -35.355 4.480 1.00 56.72 544 PRO A N 1
ATOM 4379 C CA . PRO A 1 544 ? 11.965 -36.729 4.487 1.00 56.72 544 PRO A CA 1
ATOM 4380 C C . PRO A 1 544 ? 11.001 -37.026 5.646 1.00 56.72 544 PRO A C 1
ATOM 4382 O O . PRO A 1 544 ? 10.169 -37.917 5.507 1.00 56.72 544 PRO A O 1
ATOM 4385 N N . ASP A 1 545 ? 11.060 -36.258 6.738 1.00 54.75 545 ASP A N 1
ATOM 4386 C CA . ASP A 1 545 ? 10.156 -36.400 7.886 1.00 54.75 545 ASP A CA 1
ATOM 4387 C C . ASP A 1 545 ? 8.826 -35.637 7.703 1.00 54.75 545 ASP A C 1
ATOM 4389 O O . ASP A 1 545 ? 7.967 -35.712 8.579 1.00 54.75 545 ASP A O 1
ATOM 4393 N N . LEU A 1 546 ? 8.703 -34.806 6.654 1.00 58.41 546 LEU A N 1
ATOM 4394 C CA . LEU A 1 546 ? 7.780 -33.657 6.629 1.00 58.41 546 LEU A CA 1
ATOM 4395 C C . LEU A 1 546 ? 7.359 -33.165 5.217 1.00 58.41 546 LEU A C 1
ATOM 4397 O O . LEU A 1 546 ? 6.852 -32.052 5.081 1.00 58.41 546 LEU A O 1
ATOM 4401 N N . ASN A 1 547 ? 7.605 -33.915 4.136 1.00 67.69 547 ASN A N 1
ATOM 4402 C CA . ASN A 1 547 ? 7.396 -33.436 2.755 1.00 67.69 547 ASN A CA 1
ATOM 4403 C C . ASN A 1 547 ? 5.914 -33.453 2.323 1.00 67.69 547 ASN A C 1
ATOM 4405 O O . ASN A 1 547 ? 5.542 -34.229 1.441 1.00 67.69 547 ASN A O 1
ATOM 4409 N N . TYR A 1 548 ? 5.058 -32.625 2.926 1.00 82.00 548 TYR A N 1
ATOM 4410 C CA . TYR A 1 548 ? 3.619 -32.580 2.614 1.00 82.00 548 TYR A CA 1
ATOM 4411 C C . TYR A 1 548 ? 3.265 -31.848 1.317 1.00 82.00 548 TYR A C 1
ATOM 4413 O O . TYR A 1 548 ? 2.112 -31.921 0.913 1.00 82.00 548 TYR A O 1
ATOM 4421 N N . LEU A 1 549 ? 4.237 -31.250 0.611 1.00 86.75 549 LEU A N 1
ATOM 4422 C CA . LEU A 1 549 ? 4.000 -30.676 -0.716 1.00 86.75 549 LEU A CA 1
ATOM 4423 C C . LEU A 1 549 ? 3.343 -31.723 -1.639 1.00 86.75 549 LEU A C 1
ATOM 4425 O O . LEU A 1 549 ? 3.910 -32.801 -1.860 1.00 86.75 549 LEU A O 1
ATOM 4429 N N . VAL A 1 550 ? 2.145 -31.426 -2.148 1.00 88.81 550 VAL A N 1
ATOM 4430 C CA . VAL A 1 550 ? 1.378 -32.309 -3.050 1.00 88.81 550 VAL A CA 1
ATOM 4431 C C . VAL A 1 550 ? 1.372 -31.803 -4.491 1.00 88.81 550 VAL A C 1
ATOM 4433 O O . VAL A 1 550 ? 1.769 -30.670 -4.771 1.00 88.81 550 VAL A O 1
ATOM 4436 N N . ASP A 1 551 ? 0.939 -32.652 -5.420 1.00 89.81 551 ASP A N 1
ATOM 4437 C CA . ASP A 1 551 ? 0.785 -32.284 -6.827 1.00 89.81 551 ASP A CA 1
ATOM 4438 C C . ASP A 1 551 ? -0.477 -31.428 -7.046 1.00 89.81 551 ASP A C 1
ATOM 4440 O O . ASP A 1 551 ? -1.529 -31.695 -6.455 1.00 89.81 551 ASP A O 1
ATOM 4444 N N . ALA A 1 552 ? -0.392 -30.421 -7.919 1.00 92.25 552 ALA A N 1
ATOM 4445 C CA . ALA A 1 552 ? -1.486 -29.487 -8.192 1.00 92.25 552 ALA A CA 1
ATOM 4446 C C . ALA A 1 552 ? -2.748 -30.143 -8.777 1.00 92.25 552 ALA A C 1
ATOM 4448 O O . ALA A 1 552 ? -3.847 -29.629 -8.585 1.00 92.25 552 ALA A O 1
ATOM 4449 N N . GLN A 1 553 ? -2.630 -31.273 -9.477 1.00 88.62 553 GLN A N 1
ATOM 4450 C CA . GLN A 1 553 ? -3.789 -32.024 -9.962 1.00 88.62 553 GLN A CA 1
ATOM 4451 C C . GLN A 1 553 ? -4.550 -32.673 -8.798 1.00 88.62 553 GLN A C 1
ATOM 4453 O O . GLN A 1 553 ? -5.777 -32.741 -8.836 1.00 88.62 553 GLN A O 1
ATOM 4458 N N . SER A 1 554 ? -3.826 -33.090 -7.750 1.00 90.00 554 SER A N 1
ATOM 4459 C CA . SER A 1 554 ? -4.372 -33.782 -6.574 1.00 90.00 554 SER A CA 1
ATOM 4460 C C . SER A 1 554 ? -4.955 -32.868 -5.491 1.00 90.00 554 SER A C 1
ATOM 4462 O O . SER A 1 554 ? -5.681 -33.350 -4.624 1.00 90.00 554 SER A O 1
ATOM 4464 N N . ILE A 1 555 ? -4.651 -31.563 -5.513 1.00 91.75 555 ILE A N 1
ATOM 4465 C CA . ILE A 1 555 ? -4.862 -30.688 -4.347 1.00 91.75 555 ILE A CA 1
ATOM 4466 C C . ILE A 1 555 ? -6.318 -30.601 -3.876 1.00 91.75 555 ILE A C 1
ATOM 4468 O O . ILE A 1 555 ? -6.549 -30.559 -2.674 1.00 91.75 555 ILE A O 1
ATOM 4472 N N . GLY A 1 556 ? -7.298 -30.616 -4.785 1.00 91.88 556 GLY A N 1
ATOM 4473 C CA . GLY A 1 556 ? -8.710 -30.530 -4.398 1.00 91.88 556 GLY A CA 1
ATOM 4474 C C . GLY A 1 556 ? -9.117 -31.715 -3.531 1.00 91.88 556 GLY A C 1
ATOM 4475 O O . GLY A 1 556 ? -9.601 -31.528 -2.418 1.00 91.88 556 GLY A O 1
ATOM 4476 N N . ARG A 1 557 ? -8.797 -32.923 -3.998 1.00 89.94 557 ARG A N 1
ATOM 4477 C CA . ARG A 1 557 ? -9.023 -34.152 -3.244 1.00 89.94 557 ARG A CA 1
ATOM 4478 C C . ARG A 1 557 ? -8.197 -34.242 -1.959 1.00 89.94 557 ARG A C 1
ATOM 4480 O O . ARG A 1 557 ? -8.719 -34.643 -0.925 1.00 89.94 557 ARG A O 1
ATOM 4487 N N . VAL A 1 558 ? -6.930 -33.822 -1.986 1.00 91.31 558 VAL A N 1
ATOM 4488 C CA . VAL A 1 558 ? -6.081 -33.795 -0.780 1.00 91.31 558 VAL A CA 1
ATOM 4489 C C . VAL A 1 558 ? -6.679 -32.892 0.300 1.00 91.31 558 VAL A C 1
ATOM 4491 O O . VAL A 1 558 ? -6.689 -33.285 1.460 1.00 91.31 558 VAL A O 1
ATOM 4494 N N . LEU A 1 559 ? -7.214 -31.721 -0.050 1.00 93.56 559 LEU A N 1
ATOM 4495 C CA . LEU A 1 559 ? -7.865 -30.827 0.917 1.00 93.56 559 LEU A CA 1
ATOM 4496 C C . LEU A 1 559 ? -9.243 -31.333 1.388 1.00 93.56 559 LEU A C 1
ATOM 4498 O O . LEU A 1 559 ? -9.778 -30.808 2.357 1.00 93.56 559 LEU A O 1
ATOM 4502 N N . GLU A 1 560 ? -9.825 -32.332 0.719 1.00 91.81 560 GLU A N 1
ATOM 4503 C CA . GLU A 1 560 ? -11.080 -32.984 1.117 1.00 91.81 560 GLU A CA 1
ATOM 4504 C C . GLU A 1 560 ? -10.851 -34.202 2.033 1.00 91.81 560 GLU A C 1
ATOM 4506 O O . GLU A 1 560 ? -11.603 -34.395 2.984 1.00 91.81 560 GLU A O 1
ATOM 4511 N N . ASP A 1 561 ? -9.797 -34.995 1.800 1.00 91.81 561 ASP A N 1
ATOM 4512 C CA . ASP A 1 561 ? -9.458 -36.175 2.620 1.00 91.81 561 ASP A CA 1
ATOM 4513 C C . ASP A 1 561 ? -8.706 -35.836 3.933 1.00 91.81 561 ASP A C 1
ATOM 4515 O O . ASP A 1 561 ? -8.363 -36.744 4.696 1.00 91.81 561 ASP A O 1
ATOM 4519 N N . ASN A 1 562 ? -8.393 -34.561 4.191 1.00 94.31 562 ASN A N 1
ATOM 4520 C CA . ASN A 1 562 ? -7.583 -34.110 5.330 1.00 94.31 562 ASN A CA 1
ATOM 4521 C C . ASN A 1 562 ? -8.318 -33.109 6.223 1.00 94.31 562 ASN A C 1
ATOM 4523 O O . ASN A 1 562 ? -9.309 -32.499 5.831 1.00 94.31 562 ASN A O 1
ATOM 4527 N N . TYR A 1 563 ? -7.787 -32.910 7.430 1.00 95.12 563 TYR A N 1
ATOM 4528 C CA . TYR A 1 563 ? -8.272 -31.876 8.334 1.00 95.12 563 TYR A CA 1
ATOM 4529 C C . TYR A 1 563 ? -7.843 -30.504 7.791 1.00 95.12 563 TYR A C 1
ATOM 4531 O O . TYR A 1 563 ? -6.659 -30.180 7.741 1.00 95.12 563 TYR A O 1
ATOM 4539 N N . VAL A 1 564 ? -8.823 -29.733 7.325 1.00 95.38 564 VAL A N 1
ATOM 4540 C CA . VAL A 1 564 ? -8.688 -28.364 6.814 1.00 95.38 564 VAL A CA 1
ATOM 4541 C C . VAL A 1 564 ? -9.862 -27.573 7.386 1.00 95.38 564 VAL A C 1
ATOM 4543 O O . VAL A 1 564 ? -10.984 -28.077 7.430 1.00 95.38 564 VAL A O 1
ATOM 4546 N N . GLY A 1 565 ? -9.612 -26.352 7.849 1.00 97.44 565 GLY A N 1
ATOM 4547 C CA . GLY A 1 565 ? -10.570 -25.583 8.634 1.00 97.44 565 GLY A CA 1
ATOM 4548 C C . GLY A 1 565 ? -10.731 -26.109 10.069 1.00 97.44 565 GLY A C 1
ATOM 4549 O O . GLY A 1 565 ? -9.955 -26.957 10.520 1.00 97.44 565 GLY A O 1
ATOM 4550 N N . PRO A 1 566 ? -11.712 -25.579 10.815 1.00 97.75 566 PRO A N 1
ATOM 4551 C CA . PRO A 1 566 ? -11.893 -25.884 12.224 1.00 97.75 566 PRO A CA 1
ATOM 4552 C C . PRO A 1 566 ? -12.627 -27.213 12.454 1.00 97.75 566 PRO A C 1
ATOM 4554 O O . PRO A 1 566 ? -13.553 -27.570 11.727 1.00 97.75 566 PRO A O 1
ATOM 4557 N N . GLY A 1 567 ? -12.250 -27.929 13.513 1.00 96.44 567 GLY A N 1
ATOM 4558 C CA . GLY A 1 567 ? -12.880 -29.171 13.948 1.00 96.44 567 GLY A CA 1
ATOM 4559 C C . GLY A 1 567 ? -12.074 -29.933 15.005 1.00 96.44 567 GLY A C 1
ATOM 4560 O O . GLY A 1 567 ? -11.138 -29.415 15.617 1.00 96.44 567 GLY A O 1
ATOM 4561 N N . ILE A 1 568 ? -12.443 -31.198 15.215 1.00 96.81 568 ILE A N 1
ATOM 4562 C CA . ILE A 1 568 ? -11.708 -32.138 16.072 1.00 96.81 568 ILE A CA 1
ATOM 4563 C C . ILE A 1 568 ? -10.710 -32.915 15.209 1.00 96.81 568 ILE A C 1
ATOM 4565 O O . ILE A 1 568 ? -11.117 -33.642 14.303 1.00 96.81 568 ILE A O 1
ATOM 4569 N N . ILE A 1 569 ? -9.422 -32.831 15.547 1.00 95.56 569 ILE A N 1
ATOM 4570 C CA . ILE A 1 569 ? -8.371 -33.691 14.987 1.00 95.56 569 ILE A CA 1
ATOM 4571 C C . ILE A 1 569 ? -7.985 -34.725 16.062 1.00 95.56 569 ILE A C 1
ATOM 4573 O O . ILE A 1 569 ? -7.440 -34.336 17.099 1.00 95.56 569 ILE A O 1
ATOM 4577 N N . PRO A 1 570 ? -8.274 -36.029 15.877 1.00 94.56 570 PRO A N 1
ATOM 4578 C CA . PRO A 1 570 ? -7.946 -37.064 16.858 1.00 94.56 570 PRO A CA 1
ATOM 4579 C C . PRO A 1 570 ? -6.447 -37.128 17.176 1.00 94.56 570 PRO A C 1
ATOM 4581 O O . PRO A 1 570 ? -5.611 -37.011 16.282 1.00 94.56 570 PRO A O 1
ATOM 4584 N N . ASP A 1 571 ? -6.121 -37.324 18.457 1.00 93.88 571 ASP A N 1
ATOM 4585 C CA . ASP A 1 571 ? -4.754 -37.423 19.000 1.00 93.88 571 ASP A CA 1
ATOM 4586 C C . ASP A 1 571 ? -3.826 -36.222 18.691 1.00 93.88 571 ASP A C 1
ATOM 4588 O O . ASP A 1 571 ? -2.605 -36.294 18.877 1.00 93.88 571 ASP A O 1
ATOM 4592 N N . PHE A 1 572 ? -4.388 -35.095 18.243 1.00 95.19 572 PHE A N 1
ATOM 4593 C CA . PHE A 1 572 ? -3.646 -33.875 17.950 1.00 95.19 572 PHE A CA 1
ATOM 4594 C C . PHE A 1 572 ? -3.501 -32.971 19.176 1.00 95.19 572 PHE A C 1
ATOM 4596 O O . PHE A 1 572 ? -4.453 -32.748 19.922 1.00 95.19 572 PHE A O 1
ATOM 4603 N N . ASP A 1 573 ? -2.309 -32.400 19.348 1.00 94.94 573 ASP A N 1
ATOM 4604 C CA . ASP A 1 573 ? -2.022 -31.440 20.409 1.00 94.94 573 ASP A CA 1
ATOM 4605 C C . ASP A 1 573 ? -1.770 -30.059 19.804 1.00 94.94 573 ASP A C 1
ATOM 4607 O O . ASP A 1 573 ? -0.714 -29.793 19.226 1.00 94.94 573 ASP A O 1
ATOM 4611 N N . TRP A 1 574 ? -2.752 -29.169 19.941 1.00 95.62 574 TRP A N 1
ATOM 4612 C CA . TRP A 1 574 ? -2.694 -27.815 19.391 1.00 95.62 574 TRP A CA 1
ATOM 4613 C C . TRP A 1 574 ? -1.535 -26.979 19.952 1.00 95.62 574 TRP A C 1
ATOM 4615 O O . TRP A 1 574 ? -1.084 -26.055 19.272 1.00 95.62 574 TRP A O 1
ATOM 4625 N N . LEU A 1 575 ? -1.016 -27.311 21.143 1.00 95.94 575 LEU A N 1
ATOM 4626 C CA . LEU A 1 575 ? 0.120 -26.616 21.754 1.00 95.94 575 LEU A CA 1
ATOM 4627 C C . LEU A 1 575 ? 1.465 -27.008 21.117 1.00 95.94 575 LEU A C 1
ATOM 4629 O O . LEU A 1 575 ? 2.456 -26.284 21.271 1.00 95.94 575 LEU A O 1
ATOM 4633 N N . GLU A 1 576 ? 1.528 -28.142 20.413 1.00 94.56 576 GLU A N 1
ATOM 4634 C CA . GLU A 1 576 ? 2.745 -28.623 19.765 1.00 94.56 576 GLU A CA 1
ATOM 4635 C C . GLU A 1 576 ? 2.978 -27.924 18.424 1.00 94.56 576 GLU A C 1
ATOM 4637 O O . GLU A 1 576 ? 2.503 -28.355 17.375 1.00 94.56 576 GLU A O 1
ATOM 4642 N N . ILE A 1 577 ? 3.773 -26.851 18.470 1.00 93.00 577 ILE A N 1
ATOM 4643 C CA . ILE A 1 577 ? 4.247 -26.148 17.272 1.00 93.00 577 ILE A CA 1
ATOM 4644 C C . ILE A 1 577 ? 5.662 -26.628 16.928 1.00 93.00 577 ILE A C 1
ATOM 4646 O O . ILE A 1 577 ? 6.642 -26.310 17.614 1.00 93.00 577 ILE A O 1
ATOM 4650 N N . ARG A 1 578 ? 5.780 -27.437 15.875 1.00 84.62 578 ARG A N 1
ATOM 4651 C CA . ARG A 1 578 ? 7.045 -27.967 15.359 1.00 84.62 578 ARG A CA 1
ATOM 4652 C C . ARG A 1 578 ? 7.651 -26.958 14.388 1.00 84.62 578 ARG A C 1
ATOM 4654 O O . ARG A 1 578 ? 7.284 -26.917 13.225 1.00 84.62 578 ARG A O 1
ATOM 4661 N N . ARG A 1 579 ? 8.621 -26.181 14.862 1.00 76.81 579 ARG A N 1
ATOM 4662 C CA . ARG A 1 579 ? 9.330 -25.196 14.038 1.00 76.81 579 ARG A CA 1
ATOM 4663 C C . ARG A 1 579 ? 10.225 -25.867 12.986 1.00 76.81 579 ARG A C 1
ATOM 4665 O O . ARG A 1 579 ? 11.118 -26.631 13.360 1.00 76.81 579 ARG A O 1
ATOM 4672 N N . VAL A 1 580 ? 10.035 -25.557 11.698 1.00 65.25 580 VAL A N 1
ATOM 4673 C CA . VAL A 1 580 ? 10.773 -26.188 10.573 1.00 65.25 580 VAL A CA 1
ATOM 4674 C C . VAL A 1 580 ? 11.600 -25.167 9.778 1.00 65.25 580 VAL A C 1
ATOM 4676 O O . VAL A 1 580 ? 11.250 -24.742 8.678 1.00 65.25 580 VAL A O 1
ATOM 4679 N N . LEU A 1 581 ? 12.750 -24.783 10.335 1.00 64.06 581 LEU A N 1
ATOM 4680 C CA . LEU A 1 581 ? 13.736 -23.962 9.624 1.00 64.06 581 LEU A CA 1
ATOM 4681 C C . LEU A 1 581 ? 14.608 -24.812 8.691 1.00 64.06 581 LEU A C 1
ATOM 4683 O O . LEU A 1 581 ? 14.978 -25.937 9.027 1.00 64.06 581 LEU A O 1
ATOM 4687 N N . SER A 1 582 ? 15.022 -24.232 7.563 1.00 56.56 582 SER A N 1
ATOM 4688 C CA . SER A 1 582 ? 16.118 -24.762 6.748 1.00 56.56 582 SER A CA 1
ATOM 4689 C C . SER A 1 582 ? 17.421 -24.757 7.558 1.00 56.56 582 SER A C 1
ATOM 4691 O O . SER A 1 582 ? 17.851 -23.709 8.044 1.00 56.56 582 SER A O 1
ATOM 4693 N N . ASN A 1 583 ? 18.048 -25.924 7.714 1.00 47.28 583 ASN A N 1
ATOM 4694 C CA . ASN A 1 583 ? 19.234 -26.120 8.554 1.00 47.28 583 ASN A CA 1
ATOM 4695 C C . ASN A 1 583 ? 20.471 -26.456 7.678 1.00 47.28 583 ASN A C 1
ATOM 4697 O O . ASN A 1 583 ? 20.307 -27.188 6.702 1.00 47.28 583 ASN A O 1
ATOM 4701 N N . PRO A 1 584 ? 21.703 -26.004 8.002 1.00 47.88 584 PRO A N 1
ATOM 4702 C CA . PRO A 1 584 ? 22.091 -25.253 9.188 1.00 47.88 584 PRO A CA 1
ATOM 4703 C C . PRO A 1 584 ? 21.605 -23.806 9.139 1.00 47.88 584 PRO A C 1
ATOM 4705 O O . PRO A 1 584 ? 21.840 -23.085 8.174 1.00 47.88 584 PRO A O 1
ATOM 4708 N N . ILE A 1 585 ? 20.971 -23.385 10.230 1.00 41.78 585 ILE A N 1
ATOM 4709 C CA . ILE A 1 585 ? 20.603 -21.994 10.479 1.00 41.78 585 ILE A CA 1
ATOM 4710 C C . ILE A 1 585 ? 21.863 -21.121 10.367 1.00 41.78 585 ILE A C 1
ATOM 4712 O O . ILE A 1 585 ? 22.712 -21.128 11.261 1.00 41.78 585 ILE A O 1
ATOM 4716 N N . SER A 1 586 ? 21.959 -20.314 9.307 1.00 35.88 586 SER A N 1
ATOM 4717 C CA . SER A 1 586 ? 22.633 -19.024 9.446 1.00 35.88 586 SER A CA 1
ATOM 4718 C C . SER A 1 586 ? 21.797 -18.215 10.447 1.00 35.88 586 SER A C 1
ATOM 4720 O O . SER A 1 586 ? 20.588 -18.090 10.241 1.00 35.88 586 SER A O 1
ATOM 4722 N N . PRO A 1 587 ? 22.372 -17.700 11.553 1.00 39.59 587 PRO A N 1
ATOM 4723 C CA . PRO A 1 587 ? 21.610 -17.088 12.652 1.00 39.59 587 PRO A CA 1
ATOM 4724 C C . PRO A 1 587 ? 20.869 -15.798 12.263 1.00 39.59 587 PRO A C 1
ATOM 4726 O O . PRO A 1 587 ? 20.073 -15.279 13.043 1.00 39.59 587 PRO A O 1
ATOM 4729 N N . THR A 1 588 ? 21.086 -15.317 11.044 1.00 44.84 588 THR A N 1
ATOM 4730 C CA . THR A 1 588 ? 20.162 -14.472 10.294 1.00 44.84 588 THR A CA 1
ATOM 4731 C C . THR A 1 588 ? 19.803 -15.192 9.000 1.00 44.84 588 THR A C 1
ATOM 4733 O O . THR A 1 588 ? 20.710 -15.620 8.278 1.00 44.84 588 THR A O 1
ATOM 4736 N N . ALA A 1 589 ? 18.505 -15.265 8.675 1.00 50.91 589 ALA A N 1
ATOM 4737 C CA . ALA A 1 589 ? 18.072 -15.522 7.303 1.00 50.91 589 ALA A CA 1
ATOM 4738 C C . ALA A 1 589 ? 18.798 -14.505 6.414 1.00 50.91 589 ALA A C 1
ATOM 4740 O O . ALA A 1 589 ? 18.666 -13.295 6.624 1.00 50.91 589 ALA A O 1
ATOM 4741 N N . VAL A 1 590 ? 19.671 -14.996 5.534 1.00 52.03 590 VAL A N 1
ATOM 4742 C CA . VAL A 1 590 ? 20.576 -14.132 4.779 1.00 52.03 590 VAL A CA 1
ATOM 4743 C C . VAL A 1 590 ? 19.714 -13.360 3.790 1.00 52.03 590 VAL A C 1
ATOM 4745 O O . VAL A 1 590 ? 19.143 -13.949 2.873 1.00 52.03 590 VAL A O 1
ATOM 4748 N N . ARG A 1 591 ? 19.579 -12.044 4.014 1.00 60.09 591 ARG A N 1
ATOM 4749 C CA . ARG A 1 591 ? 19.048 -11.125 3.000 1.00 60.09 591 ARG A CA 1
ATOM 4750 C C . ARG A 1 591 ? 19.864 -11.381 1.741 1.00 60.09 591 ARG A C 1
ATOM 4752 O O . ARG A 1 591 ? 21.090 -11.387 1.835 1.00 60.09 591 ARG A O 1
ATOM 4759 N N . GLY A 1 592 ? 19.165 -11.702 0.656 1.00 65.12 592 GLY A N 1
ATOM 4760 C CA . GLY A 1 592 ? 19.701 -12.434 -0.490 1.00 65.12 592 GLY A CA 1
ATOM 4761 C C . GLY A 1 592 ? 20.943 -11.818 -1.122 1.00 65.12 592 GLY A C 1
ATOM 4762 O O . GLY A 1 592 ? 21.298 -10.692 -0.798 1.00 65.12 592 GLY A O 1
ATOM 4763 N N . HIS A 1 593 ? 21.596 -12.522 -2.043 1.00 69.50 593 HIS A N 1
ATOM 4764 C CA . HIS A 1 593 ? 22.710 -11.951 -2.792 1.00 69.50 593 HIS A CA 1
ATOM 4765 C C . HIS A 1 593 ? 22.267 -11.571 -4.210 1.00 69.50 593 HIS A C 1
ATOM 4767 O O . HIS A 1 593 ? 22.239 -12.427 -5.086 1.00 69.50 593 HIS A O 1
ATOM 4773 N N . MET A 1 594 ? 21.952 -10.299 -4.458 1.00 81.00 594 MET A N 1
ATOM 4774 C CA . MET A 1 594 ? 21.770 -9.785 -5.819 1.00 81.00 594 MET A CA 1
ATOM 4775 C C . MET A 1 594 ? 22.486 -8.445 -5.985 1.00 81.00 594 MET A C 1
ATOM 4777 O O . MET A 1 594 ? 22.451 -7.614 -5.073 1.00 81.00 594 MET A O 1
ATOM 4781 N N . ILE A 1 595 ? 23.131 -8.240 -7.130 1.00 84.06 595 ILE A N 1
ATOM 4782 C CA . ILE A 1 595 ? 23.712 -6.958 -7.526 1.00 84.06 595 ILE A CA 1
ATOM 4783 C C . ILE A 1 595 ? 22.603 -5.904 -7.541 1.00 84.06 595 ILE A C 1
ATOM 4785 O O . ILE A 1 595 ? 21.570 -6.088 -8.175 1.00 84.06 595 ILE A O 1
ATOM 4789 N N . ASP A 1 596 ? 22.826 -4.799 -6.836 1.00 85.88 596 ASP A N 1
ATOM 4790 C CA . ASP A 1 596 ? 22.007 -3.591 -6.918 1.00 85.88 596 ASP A CA 1
ATOM 4791 C C . ASP A 1 596 ? 22.444 -2.756 -8.138 1.00 85.88 596 ASP A C 1
ATOM 4793 O O . ASP A 1 596 ? 23.521 -2.147 -8.072 1.00 85.88 596 ASP A O 1
ATOM 4797 N N . PRO A 1 597 ? 21.674 -2.700 -9.246 1.00 82.69 597 PRO A N 1
ATOM 4798 C CA . PRO A 1 597 ? 22.065 -1.929 -10.425 1.00 82.69 597 PRO A CA 1
ATOM 4799 C C . PRO A 1 597 ? 22.157 -0.431 -10.117 1.00 82.69 597 PRO A C 1
ATOM 4801 O O . PRO A 1 597 ? 23.071 0.234 -10.599 1.00 82.69 597 PRO A O 1
ATOM 4804 N N . ASP A 1 598 ? 21.287 0.080 -9.239 1.00 80.75 598 ASP A N 1
ATOM 4805 C CA . ASP A 1 598 ? 21.225 1.499 -8.868 1.00 80.75 598 ASP A CA 1
ATOM 4806 C C . ASP A 1 598 ? 22.442 1.932 -8.029 1.00 80.75 598 ASP A C 1
ATOM 4808 O O . ASP A 1 598 ? 22.778 3.118 -7.945 1.00 80.75 598 ASP A O 1
ATOM 4812 N N . SER A 1 599 ? 23.156 0.966 -7.436 1.00 83.94 599 SER A N 1
ATOM 4813 C CA . SER A 1 599 ? 24.429 1.209 -6.751 1.00 83.94 599 SER A CA 1
ATOM 4814 C C . SER A 1 599 ? 25.622 1.399 -7.691 1.00 83.94 599 SER A C 1
ATOM 4816 O O . SER A 1 599 ? 26.632 1.975 -7.272 1.00 83.94 599 SER A O 1
ATOM 4818 N N . ILE A 1 600 ? 25.523 0.922 -8.937 1.00 87.00 600 ILE A N 1
ATOM 4819 C CA . ILE A 1 600 ? 26.622 0.904 -9.905 1.00 87.00 600 ILE A CA 1
ATOM 4820 C C . ILE A 1 600 ? 26.642 2.231 -10.655 1.00 87.00 600 ILE A C 1
ATOM 4822 O O . ILE A 1 600 ? 25.985 2.427 -11.674 1.00 87.00 600 ILE A O 1
ATOM 4826 N N . GLN A 1 601 ? 27.443 3.157 -10.136 1.00 86.06 601 GLN A N 1
ATOM 4827 C CA . GLN A 1 601 ? 27.658 4.465 -10.744 1.00 86.06 601 GLN A CA 1
ATOM 4828 C C . GLN A 1 601 ? 29.036 4.502 -11.406 1.00 86.06 601 GLN A C 1
ATOM 4830 O O . GLN A 1 601 ? 30.067 4.531 -10.731 1.00 86.06 601 GLN A O 1
ATOM 4835 N N . ILE A 1 602 ? 29.036 4.471 -12.739 1.00 86.00 602 ILE A N 1
ATOM 4836 C CA . ILE A 1 602 ? 30.211 4.659 -13.592 1.00 86.00 602 ILE A CA 1
ATOM 4837 C C . ILE A 1 602 ? 29.948 5.916 -14.421 1.00 86.00 602 ILE A C 1
ATOM 4839 O O . ILE A 1 602 ? 29.010 5.950 -15.212 1.00 86.00 602 ILE A O 1
ATOM 4843 N N . GLU A 1 603 ? 30.738 6.968 -14.218 1.00 82.44 603 GLU A N 1
ATOM 4844 C CA . GLU A 1 603 ? 30.691 8.149 -15.089 1.00 82.44 603 GLU A CA 1
ATOM 4845 C C . GLU A 1 603 ? 31.315 7.812 -16.453 1.00 82.44 603 GLU A C 1
ATOM 4847 O O . GLU A 1 603 ? 32.222 6.982 -16.524 1.00 82.44 603 GLU A O 1
ATOM 4852 N N . ASP A 1 604 ? 30.858 8.449 -17.536 1.00 81.62 604 ASP A N 1
ATOM 4853 C CA . ASP A 1 604 ? 31.564 8.376 -18.824 1.00 81.62 604 ASP A CA 1
ATOM 4854 C C . ASP A 1 604 ? 32.973 8.971 -18.665 1.00 81.62 604 ASP A C 1
ATOM 4856 O O . ASP A 1 604 ? 33.141 9.984 -17.980 1.00 81.62 604 ASP A O 1
ATOM 4860 N N . ASP A 1 605 ? 33.976 8.361 -19.297 1.00 84.12 605 ASP A N 1
ATOM 4861 C CA . ASP A 1 605 ? 35.381 8.758 -19.133 1.00 84.12 605 ASP A CA 1
ATOM 4862 C C . ASP A 1 605 ? 35.949 9.445 -20.381 1.00 84.12 605 ASP A C 1
ATOM 4864 O O . ASP A 1 605 ? 35.441 9.319 -21.500 1.00 84.12 605 ASP A O 1
ATOM 4868 N N . LEU A 1 606 ? 37.027 10.194 -20.177 1.00 85.75 606 LEU A N 1
ATOM 4869 C CA . LEU A 1 606 ? 37.632 11.054 -21.172 1.00 85.75 606 LEU A CA 1
ATOM 4870 C C . LEU A 1 606 ? 39.149 10.852 -21.227 1.00 85.75 606 LEU A C 1
ATOM 4872 O O . LEU A 1 606 ? 39.884 11.162 -20.290 1.00 85.75 606 LEU A O 1
ATOM 4876 N N . VAL A 1 607 ? 39.632 10.422 -22.391 1.00 89.06 607 VAL A N 1
ATOM 4877 C CA . VAL A 1 607 ? 41.017 9.988 -22.589 1.00 89.06 607 VAL A CA 1
ATOM 4878 C C . VAL A 1 607 ? 41.698 10.876 -23.631 1.00 89.06 607 VAL A C 1
ATOM 4880 O O . VAL A 1 607 ? 41.182 11.077 -24.730 1.00 89.06 607 VAL A O 1
ATOM 4883 N N . GLU A 1 608 ? 42.878 11.420 -23.322 1.00 90.12 608 GLU A N 1
ATOM 4884 C CA . GLU A 1 608 ? 43.654 12.149 -24.337 1.00 90.12 608 GLU A CA 1
ATOM 4885 C C . GLU A 1 608 ? 44.161 11.192 -25.428 1.00 90.12 608 GLU A C 1
ATOM 4887 O O . GLU A 1 608 ? 44.494 10.036 -25.168 1.00 90.12 608 GLU A O 1
ATOM 4892 N N . LEU A 1 609 ? 44.278 11.675 -26.663 1.00 91.56 609 LEU A N 1
ATOM 4893 C CA . LEU A 1 609 ? 44.785 10.894 -27.788 1.00 91.56 609 LEU A CA 1
ATOM 4894 C C . LEU A 1 609 ? 46.187 10.320 -27.487 1.00 91.56 609 LEU A C 1
ATOM 4896 O O . LEU A 1 609 ? 47.156 11.062 -27.306 1.00 91.56 609 LEU A O 1
ATOM 4900 N N . ASN A 1 610 ? 46.305 8.993 -27.549 1.00 89.88 610 ASN A N 1
ATOM 4901 C CA . ASN A 1 610 ? 47.445 8.148 -27.164 1.00 89.88 610 ASN A CA 1
ATOM 4902 C C . ASN A 1 610 ? 47.718 8.023 -25.650 1.00 89.88 610 ASN A C 1
ATOM 4904 O O . ASN A 1 610 ? 48.767 7.495 -25.275 1.00 89.88 610 ASN A O 1
ATOM 4908 N N . ALA A 1 611 ? 46.817 8.476 -24.777 1.00 90.62 611 ALA A N 1
ATOM 4909 C CA . ALA A 1 611 ? 46.889 8.184 -23.348 1.00 90.62 611 ALA A CA 1
ATOM 4910 C C . ALA A 1 611 ? 46.397 6.759 -23.030 1.00 90.62 611 ALA A C 1
ATOM 4912 O O . ALA A 1 611 ? 45.754 6.089 -23.848 1.00 90.62 611 ALA A O 1
ATOM 4913 N N . THR A 1 612 ? 46.720 6.297 -21.822 1.00 89.12 612 THR A N 1
ATOM 4914 C CA . THR A 1 612 ? 46.180 5.059 -21.251 1.00 89.12 612 THR A CA 1
ATOM 4915 C C . THR A 1 612 ? 44.797 5.335 -20.671 1.00 89.12 612 THR A C 1
ATOM 4917 O O . THR A 1 612 ? 44.628 6.306 -19.938 1.00 89.12 612 THR A O 1
ATOM 4920 N N . PHE A 1 613 ? 43.835 4.468 -20.975 1.00 91.50 613 PHE A N 1
ATOM 4921 C CA . PHE A 1 613 ? 42.552 4.402 -20.280 1.00 91.50 613 PHE A CA 1
ATOM 4922 C C . PHE A 1 613 ? 42.675 3.486 -19.059 1.00 91.50 613 PHE A C 1
ATOM 4924 O O . PHE A 1 613 ? 43.191 2.374 -19.182 1.00 91.50 613 PHE A O 1
ATOM 4931 N N . GLU A 1 614 ? 42.190 3.940 -17.907 1.00 90.31 614 GLU A N 1
ATOM 4932 C CA . GLU A 1 614 ? 42.198 3.189 -16.651 1.00 90.31 614 GLU A CA 1
ATOM 4933 C C . GLU A 1 614 ? 40.740 2.927 -16.231 1.00 90.31 614 GLU A C 1
ATOM 4935 O O . GLU A 1 614 ? 40.062 3.862 -15.805 1.00 90.31 614 GLU A O 1
ATOM 4940 N N . PRO A 1 615 ? 40.230 1.684 -16.353 1.00 89.31 615 PRO A N 1
ATOM 4941 C CA . PRO A 1 615 ? 38.844 1.364 -16.032 1.00 89.31 615 PRO A CA 1
ATOM 4942 C C . PRO A 1 615 ? 38.405 1.782 -14.626 1.00 89.31 615 PRO A C 1
ATOM 4944 O O . PRO A 1 615 ? 39.117 1.574 -13.638 1.00 89.31 615 PRO A O 1
ATOM 4947 N N . ALA A 1 616 ? 37.172 2.274 -14.523 1.00 86.62 616 ALA A N 1
ATOM 4948 C CA . ALA A 1 616 ? 36.547 2.583 -13.247 1.00 86.62 616 ALA A CA 1
ATOM 4949 C C . ALA A 1 616 ? 36.395 1.324 -12.370 1.00 86.62 616 ALA A C 1
ATOM 4951 O O . ALA A 1 616 ? 36.221 0.202 -12.847 1.00 86.62 616 ALA A O 1
ATOM 4952 N N . ASN A 1 617 ? 36.408 1.505 -11.051 1.00 86.50 617 ASN A N 1
ATOM 4953 C CA . ASN A 1 617 ? 36.134 0.431 -10.097 1.00 86.50 617 ASN A CA 1
ATOM 4954 C C . ASN A 1 617 ? 35.003 0.875 -9.152 1.00 86.50 617 ASN A C 1
ATOM 4956 O O . ASN A 1 617 ? 35.289 1.285 -8.021 1.00 86.50 617 ASN A O 1
ATOM 4960 N N . PRO A 1 618 ? 33.740 0.869 -9.627 1.00 88.25 618 PRO A N 1
ATOM 4961 C CA . PRO A 1 618 ? 32.605 1.413 -8.888 1.00 88.25 618 PRO A CA 1
ATOM 4962 C C . PRO A 1 618 ? 32.293 0.595 -7.632 1.00 88.25 618 PRO A C 1
ATOM 4964 O O . PRO A 1 618 ? 32.670 -0.574 -7.500 1.00 88.25 618 PRO A O 1
ATOM 4967 N N . SER A 1 619 ? 31.564 1.203 -6.696 1.00 87.12 619 SER A N 1
ATOM 4968 C CA . SER A 1 619 ? 30.951 0.441 -5.611 1.00 87.12 619 SER A CA 1
ATOM 4969 C C . SER A 1 619 ? 29.803 -0.400 -6.154 1.00 87.12 619 SER A C 1
ATOM 4971 O O . SER A 1 619 ? 28.950 0.127 -6.855 1.00 87.12 619 SER A O 1
ATOM 4973 N N . VAL A 1 620 ? 29.741 -1.665 -5.754 1.00 88.25 620 VAL A N 1
ATOM 4974 C CA . VAL A 1 620 ? 28.560 -2.518 -5.928 1.00 88.25 620 VAL A CA 1
ATOM 4975 C C . VAL A 1 620 ? 27.950 -2.735 -4.549 1.00 88.25 620 VAL A C 1
ATOM 4977 O O . VAL A 1 620 ? 28.680 -2.898 -3.565 1.00 88.25 620 VAL A O 1
ATOM 4980 N N . ARG A 1 621 ? 26.625 -2.730 -4.444 1.00 87.50 621 ARG A N 1
ATOM 4981 C CA . ARG A 1 621 ? 25.888 -3.079 -3.225 1.00 87.50 621 ARG A CA 1
ATOM 4982 C C . ARG A 1 621 ? 25.004 -4.291 -3.463 1.00 87.50 621 ARG A C 1
ATOM 4984 O O . ARG A 1 621 ? 24.755 -4.699 -4.593 1.00 87.50 621 ARG A O 1
ATOM 4991 N N . ASN A 1 622 ? 24.547 -4.851 -2.353 1.00 81.94 622 ASN A N 1
ATOM 4992 C CA . ASN A 1 622 ? 23.487 -5.836 -2.347 1.00 81.94 622 ASN A CA 1
ATOM 4993 C C . ASN A 1 622 ? 22.126 -5.141 -2.495 1.00 81.94 622 ASN A C 1
ATOM 4995 O O . ASN A 1 622 ? 21.833 -4.247 -1.701 1.00 81.94 622 ASN A O 1
ATOM 4999 N N . PHE A 1 623 ? 21.288 -5.585 -3.431 1.00 78.81 623 PHE A N 1
ATOM 5000 C CA . PHE A 1 623 ? 19.938 -5.044 -3.647 1.00 78.81 623 PHE A CA 1
ATOM 5001 C C . PHE A 1 623 ? 19.048 -5.175 -2.403 1.00 78.81 623 PHE A C 1
ATOM 5003 O O . PHE A 1 623 ? 18.260 -4.289 -2.072 1.00 78.81 623 PHE A O 1
ATOM 5010 N N . TYR A 1 624 ? 19.181 -6.288 -1.679 1.00 73.06 624 TYR A N 1
ATOM 5011 C CA . TYR A 1 624 ? 18.369 -6.547 -0.497 1.00 73.06 624 TYR A CA 1
ATOM 5012 C C . TYR A 1 624 ? 18.709 -5.540 0.612 1.00 73.06 624 TYR A C 1
ATOM 5014 O O . TYR A 1 624 ? 19.837 -5.503 1.113 1.00 73.06 624 TYR A O 1
ATOM 5022 N N . LEU A 1 625 ? 17.703 -4.746 1.008 1.00 55.44 625 LEU A N 1
ATOM 5023 C CA . LEU A 1 625 ? 17.791 -3.648 1.981 1.00 55.44 625 LEU A CA 1
ATOM 5024 C C . LEU A 1 625 ? 18.731 -3.962 3.155 1.00 55.44 625 LEU A C 1
ATOM 5026 O O . LEU A 1 625 ? 18.619 -5.008 3.794 1.00 55.44 625 LEU A O 1
ATOM 5030 N N . GLY A 1 626 ? 19.626 -3.035 3.495 1.00 54.25 626 GLY A N 1
ATOM 5031 C CA . GLY A 1 626 ? 20.560 -3.194 4.617 1.00 54.25 626 GLY A CA 1
ATOM 5032 C C . GLY A 1 626 ? 21.717 -4.175 4.380 1.00 54.25 626 GLY A C 1
ATOM 5033 O O . GLY A 1 626 ? 22.468 -4.446 5.317 1.00 54.25 626 GLY A O 1
ATOM 5034 N N . GLY A 1 627 ? 21.886 -4.703 3.165 1.00 55.75 627 GLY A N 1
ATOM 5035 C CA . GLY A 1 627 ? 23.084 -5.450 2.795 1.00 55.75 627 GLY A CA 1
ATOM 5036 C C . GLY A 1 627 ? 24.342 -4.561 2.708 1.00 55.75 627 GLY A C 1
ATOM 5037 O O . GLY A 1 627 ? 24.243 -3.358 2.453 1.00 55.75 627 GLY A O 1
ATOM 5038 N N . PRO A 1 628 ? 25.541 -5.125 2.941 1.00 65.19 628 PRO A N 1
ATOM 5039 C CA . PRO A 1 628 ? 26.799 -4.390 2.835 1.00 65.19 628 PRO A CA 1
ATOM 5040 C C . PRO A 1 628 ? 27.172 -4.103 1.372 1.00 65.19 628 PRO A C 1
ATOM 5042 O O . PRO A 1 628 ? 26.680 -4.754 0.448 1.00 65.19 628 PRO A O 1
ATOM 5045 N N . SER A 1 629 ? 28.117 -3.181 1.163 1.00 80.06 629 SER A N 1
ATOM 5046 C CA . SER A 1 629 ? 28.825 -3.075 -0.118 1.00 80.06 629 SER A CA 1
ATOM 5047 C C . SER A 1 629 ? 29.514 -4.400 -0.447 1.00 80.06 629 SER A C 1
ATOM 5049 O O . SER A 1 629 ? 30.227 -4.960 0.390 1.00 80.06 629 SER A O 1
ATOM 5051 N N . TYR A 1 630 ? 29.328 -4.875 -1.671 1.00 87.12 630 TYR A N 1
ATOM 5052 C CA . TYR A 1 630 ? 29.998 -6.055 -2.193 1.00 87.12 630 TYR A CA 1
ATOM 5053 C C . TYR A 1 630 ? 31.478 -5.780 -2.462 1.00 87.12 630 TYR A C 1
ATOM 5055 O O . TYR A 1 630 ? 31.874 -4.698 -2.905 1.00 87.12 630 TYR A O 1
ATOM 5063 N N . ARG A 1 631 ? 32.312 -6.794 -2.234 1.00 87.19 631 ARG A N 1
ATOM 5064 C CA . ARG A 1 631 ? 33.749 -6.764 -2.508 1.00 87.19 631 ARG A CA 1
ATOM 5065 C C . ARG A 1 631 ? 34.044 -7.503 -3.805 1.00 87.19 631 ARG A C 1
ATOM 5067 O O . ARG A 1 631 ? 33.603 -8.637 -4.007 1.00 87.19 631 ARG A O 1
ATOM 5074 N N . ARG A 1 632 ? 34.837 -6.857 -4.656 1.00 88.69 632 ARG A N 1
ATOM 5075 C CA . ARG A 1 632 ? 35.346 -7.439 -5.897 1.00 88.69 632 ARG A CA 1
ATOM 5076 C C . ARG A 1 632 ? 36.181 -8.688 -5.593 1.00 88.69 632 ARG A C 1
ATOM 5078 O O . ARG A 1 632 ? 36.891 -8.733 -4.590 1.00 88.69 632 ARG A O 1
ATOM 5085 N N . ASP A 1 633 ? 36.042 -9.690 -6.450 1.00 89.00 633 ASP A N 1
ATOM 5086 C CA . ASP A 1 633 ? 36.664 -11.018 -6.412 1.00 89.00 633 ASP A CA 1
ATOM 5087 C C . ASP A 1 633 ? 36.356 -11.850 -5.148 1.00 89.00 633 ASP A C 1
ATOM 5089 O O . ASP A 1 633 ? 37.006 -12.862 -4.884 1.00 89.00 633 ASP A O 1
ATOM 5093 N N . VAL A 1 634 ? 35.330 -11.452 -4.382 1.00 85.88 634 VAL A N 1
ATOM 5094 C CA . VAL A 1 634 ? 34.795 -12.207 -3.235 1.00 85.88 634 VAL A CA 1
ATOM 5095 C C . VAL A 1 634 ? 33.283 -12.364 -3.343 1.00 85.88 634 VAL A C 1
ATOM 5097 O O . VAL A 1 634 ? 32.782 -13.482 -3.309 1.00 85.88 634 VAL A O 1
ATOM 5100 N N . ASP A 1 635 ? 32.569 -11.249 -3.497 1.00 85.38 635 ASP A N 1
ATOM 5101 C CA . ASP A 1 635 ? 31.107 -11.217 -3.563 1.00 85.38 635 ASP A CA 1
ATOM 5102 C C . ASP A 1 635 ? 30.627 -11.062 -5.031 1.00 85.38 635 ASP A C 1
ATOM 5104 O O . ASP A 1 635 ? 29.582 -11.590 -5.402 1.00 85.38 635 ASP A O 1
ATOM 5108 N N . TYR A 1 636 ? 31.431 -10.428 -5.899 1.00 91.00 636 TYR A N 1
ATOM 5109 C CA . TYR A 1 636 ? 31.233 -10.344 -7.358 1.00 91.00 636 TYR A CA 1
ATOM 5110 C C . TYR A 1 636 ? 32.572 -10.311 -8.111 1.00 91.00 636 TYR A C 1
ATOM 5112 O O . TYR A 1 636 ? 33.575 -9.851 -7.572 1.00 91.00 636 TYR A O 1
ATOM 5120 N N . ARG A 1 637 ? 32.592 -10.741 -9.374 1.00 93.88 637 ARG A N 1
ATOM 5121 C CA . ARG A 1 637 ? 33.687 -10.535 -10.333 1.00 93.88 637 ARG A CA 1
ATOM 5122 C C . ARG A 1 637 ? 33.333 -9.360 -11.241 1.00 93.88 637 ARG A C 1
ATOM 5124 O O . ARG A 1 637 ? 32.193 -9.264 -11.688 1.00 93.88 637 ARG A O 1
ATOM 5131 N N . LEU A 1 638 ? 34.320 -8.523 -11.555 1.00 93.81 638 LEU A N 1
ATOM 5132 C CA . LEU A 1 638 ? 34.206 -7.488 -12.584 1.00 93.81 638 LEU A CA 1
ATOM 5133 C C . LEU A 1 638 ? 35.155 -7.789 -13.741 1.00 93.81 638 LEU A C 1
ATOM 5135 O O . LEU A 1 638 ? 36.376 -7.762 -13.555 1.00 93.81 638 LEU A O 1
ATOM 5139 N N . ASP A 1 639 ? 34.568 -8.035 -14.907 1.00 94.12 639 ASP A N 1
ATOM 5140 C CA . ASP A 1 639 ? 35.245 -8.084 -16.201 1.00 94.12 639 ASP A CA 1
ATOM 5141 C C . ASP A 1 639 ? 35.002 -6.767 -16.953 1.00 94.12 639 ASP A C 1
ATOM 5143 O O . ASP A 1 639 ? 33.896 -6.224 -16.892 1.00 94.12 639 ASP A O 1
ATOM 5147 N N . VAL A 1 640 ? 36.026 -6.226 -17.618 1.00 94.75 640 VAL A N 1
ATOM 5148 C CA . VAL A 1 640 ? 35.915 -4.965 -18.370 1.00 94.75 640 VAL A CA 1
ATOM 5149 C C . VAL A 1 640 ? 36.441 -5.170 -19.782 1.00 94.75 640 VAL A C 1
ATOM 5151 O O . VAL A 1 640 ? 37.646 -5.342 -19.979 1.00 94.75 640 VAL A O 1
ATOM 5154 N N . ASP A 1 641 ? 35.542 -5.121 -20.761 1.00 94.69 641 ASP A N 1
ATOM 5155 C CA . ASP A 1 641 ? 35.889 -5.241 -22.171 1.00 94.69 641 ASP A CA 1
ATOM 5156 C C . ASP A 1 641 ? 36.236 -3.868 -22.758 1.00 94.69 641 ASP A C 1
ATOM 5158 O O . ASP A 1 641 ? 35.371 -3.022 -22.990 1.00 94.69 641 ASP A O 1
ATOM 5162 N N . THR A 1 642 ? 37.529 -3.666 -23.007 1.00 93.38 642 THR A N 1
ATOM 5163 C CA . THR A 1 642 ? 38.088 -2.490 -23.688 1.00 93.38 642 THR A CA 1
ATOM 5164 C C . THR A 1 642 ? 38.478 -2.776 -25.140 1.00 93.38 642 THR A C 1
ATOM 5166 O O . THR A 1 642 ? 39.117 -1.940 -25.773 1.00 93.38 642 THR A O 1
ATOM 5169 N N . SER A 1 643 ? 38.106 -3.929 -25.709 1.00 91.81 643 SER A N 1
ATOM 5170 C CA . SER A 1 643 ? 38.522 -4.333 -27.063 1.00 91.81 643 SER A CA 1
ATOM 5171 C C . SER A 1 643 ? 38.025 -3.399 -28.175 1.00 91.81 643 SER A C 1
ATOM 5173 O O . SER A 1 643 ? 38.671 -3.294 -29.219 1.00 91.81 643 SER A O 1
ATOM 5175 N N . ASN A 1 644 ? 36.927 -2.676 -27.932 1.00 90.62 644 ASN A N 1
ATOM 5176 C CA . ASN A 1 644 ? 36.392 -1.656 -28.834 1.00 90.62 644 ASN A CA 1
ATOM 5177 C C . ASN A 1 644 ? 37.077 -0.283 -28.693 1.00 90.62 644 ASN A C 1
ATOM 5179 O O . ASN A 1 644 ? 36.929 0.553 -29.583 1.00 90.62 644 ASN A O 1
ATOM 5183 N N . LEU A 1 645 ? 37.833 -0.031 -27.618 1.00 92.06 645 LEU A N 1
ATOM 5184 C CA . LEU A 1 645 ? 38.467 1.261 -27.348 1.00 92.06 645 LEU A CA 1
ATOM 5185 C C . LEU A 1 645 ? 39.783 1.421 -28.122 1.00 92.06 645 LEU A C 1
ATOM 5187 O O . LEU A 1 645 ? 40.736 0.667 -27.934 1.00 92.06 645 LEU A O 1
ATOM 5191 N N . ASN A 1 646 ? 39.878 2.471 -28.942 1.00 93.00 646 ASN A N 1
ATOM 5192 C CA . ASN A 1 646 ? 41.097 2.810 -29.677 1.00 93.00 646 ASN A CA 1
ATOM 5193 C C . ASN A 1 646 ? 41.613 4.206 -29.300 1.00 93.00 646 ASN A C 1
ATOM 5195 O O . ASN A 1 646 ? 41.310 5.190 -29.971 1.00 93.00 646 ASN A O 1
ATOM 5199 N N . THR A 1 647 ? 42.471 4.296 -28.279 1.00 92.62 647 THR A N 1
ATOM 5200 C CA . THR A 1 647 ? 43.022 5.589 -27.825 1.00 92.62 647 THR A CA 1
ATOM 5201 C C . THR A 1 647 ? 43.952 6.274 -28.837 1.00 92.62 647 THR A C 1
ATOM 5203 O O . THR A 1 647 ? 44.304 7.434 -28.644 1.00 92.62 647 THR A O 1
ATOM 5206 N N . ALA A 1 648 ? 44.323 5.620 -29.946 1.00 90.88 648 ALA A N 1
ATOM 5207 C CA . ALA A 1 648 ? 45.110 6.220 -31.029 1.00 90.88 648 ALA A CA 1
ATOM 5208 C C . ALA A 1 648 ? 44.259 6.943 -32.098 1.00 90.88 648 ALA A C 1
ATOM 5210 O O . ALA A 1 648 ? 44.817 7.514 -33.038 1.00 90.88 648 ALA A O 1
ATOM 5211 N N . SER A 1 649 ? 42.927 6.939 -31.976 1.00 91.62 649 SER A N 1
ATOM 5212 C CA . SER A 1 649 ? 42.008 7.665 -32.860 1.00 91.62 649 SER A CA 1
ATOM 5213 C C . SER A 1 649 ? 40.988 8.458 -32.046 1.00 91.62 649 SER A C 1
ATOM 5215 O O . SER A 1 649 ? 40.494 7.981 -31.035 1.00 91.62 649 SER A O 1
ATOM 5217 N N . VAL A 1 650 ? 40.653 9.668 -32.500 1.00 87.94 650 VAL A N 1
ATOM 5218 C CA . VAL A 1 650 ? 39.564 10.458 -31.905 1.00 87.94 650 VAL A CA 1
ATOM 5219 C C . VAL A 1 650 ? 38.230 9.757 -32.174 1.00 87.94 650 VAL A C 1
ATOM 5221 O O . VAL A 1 650 ? 38.010 9.287 -33.294 1.00 87.94 650 VAL A O 1
ATOM 5224 N N . GLY A 1 651 ? 37.358 9.704 -31.168 1.00 87.62 651 GLY A N 1
ATOM 5225 C CA . GLY A 1 651 ? 36.026 9.106 -31.266 1.00 87.62 651 GLY A CA 1
ATOM 5226 C C . GLY A 1 651 ? 35.463 8.652 -29.919 1.00 87.62 651 GLY A C 1
ATOM 5227 O O . GLY A 1 651 ? 36.201 8.507 -28.943 1.00 87.62 651 GLY A O 1
ATOM 5228 N N . THR A 1 652 ? 34.150 8.421 -29.883 1.00 86.88 652 THR A N 1
ATOM 5229 C CA . THR A 1 652 ? 33.462 7.761 -28.764 1.00 86.88 652 THR A CA 1
ATOM 5230 C C . THR A 1 652 ? 33.536 6.250 -28.949 1.00 86.88 652 THR A C 1
ATOM 5232 O O . THR A 1 652 ? 33.248 5.746 -30.036 1.00 86.88 652 THR A O 1
ATOM 5235 N N . TYR A 1 653 ? 33.892 5.534 -27.888 1.00 92.38 653 TYR A N 1
ATOM 5236 C CA . TYR A 1 653 ? 33.970 4.078 -27.855 1.00 92.38 653 TYR A CA 1
ATOM 5237 C C . TYR A 1 653 ? 33.179 3.544 -26.660 1.00 92.38 653 TYR A C 1
ATOM 5239 O O . TYR A 1 653 ? 33.201 4.143 -25.587 1.00 92.38 653 TYR A O 1
ATOM 5247 N N . GLU A 1 654 ? 32.502 2.412 -26.829 1.00 92.75 654 GLU A N 1
ATOM 5248 C CA . GLU A 1 654 ? 31.811 1.731 -25.731 1.00 92.75 654 GLU A CA 1
ATOM 5249 C C . GLU A 1 654 ? 32.780 0.795 -24.994 1.00 92.75 654 GLU A C 1
ATOM 5251 O O . GLU A 1 654 ? 33.491 0.001 -25.618 1.00 92.75 654 GLU A O 1
ATOM 5256 N N . VAL A 1 655 ? 32.794 0.885 -23.664 1.00 93.94 655 VAL A N 1
ATOM 5257 C CA . VAL A 1 655 ? 33.494 -0.036 -22.759 1.00 93.94 655 VAL A CA 1
ATOM 5258 C C . VAL A 1 655 ? 32.452 -0.731 -21.890 1.00 93.94 655 VAL A C 1
ATOM 5260 O O . VAL A 1 655 ? 31.664 -0.077 -21.202 1.00 93.94 655 VAL A O 1
ATOM 5263 N N . TYR A 1 656 ? 32.447 -2.064 -21.907 1.00 94.25 656 TYR A N 1
ATOM 5264 C CA . TYR A 1 656 ? 31.449 -2.858 -21.190 1.00 94.25 656 TYR A CA 1
ATOM 5265 C C . TYR A 1 656 ? 32.005 -3.362 -19.859 1.00 94.25 656 TYR A C 1
ATOM 5267 O O . TYR A 1 656 ? 33.011 -4.068 -19.822 1.00 94.25 656 TYR A O 1
ATOM 5275 N N . TYR A 1 657 ? 31.315 -3.045 -18.767 1.00 95.81 657 TYR A N 1
ATOM 5276 C CA . TYR A 1 657 ? 31.612 -3.519 -17.418 1.00 95.81 657 TYR A CA 1
ATOM 5277 C C . TYR A 1 657 ? 30.620 -4.619 -17.066 1.00 95.81 657 TYR A C 1
ATOM 5279 O O . TYR A 1 657 ? 29.443 -4.344 -16.841 1.00 95.81 657 TYR A O 1
ATOM 5287 N N . THR A 1 658 ? 31.085 -5.864 -17.016 1.00 94.81 658 THR A N 1
ATOM 5288 C CA . THR A 1 658 ? 30.249 -7.016 -16.669 1.00 94.81 658 THR A CA 1
ATOM 5289 C C . THR A 1 658 ? 30.506 -7.429 -15.226 1.00 94.81 658 THR A C 1
ATOM 5291 O O . THR A 1 658 ? 31.570 -7.947 -14.874 1.00 94.81 658 THR A O 1
ATOM 5294 N N . PHE A 1 659 ? 29.501 -7.197 -14.389 1.00 93.62 659 PHE A N 1
ATOM 5295 C CA . PHE A 1 659 ? 29.444 -7.575 -12.987 1.00 93.62 659 PHE A CA 1
ATOM 5296 C C . PHE A 1 659 ? 28.766 -8.941 -12.888 1.00 93.62 659 PHE A C 1
ATOM 5298 O O . PHE A 1 659 ? 27.569 -9.042 -13.125 1.00 93.62 659 PHE A O 1
ATOM 5305 N N . THR A 1 660 ? 29.511 -9.991 -12.543 1.00 92.25 660 THR A N 1
ATOM 5306 C CA . THR A 1 660 ? 28.954 -11.326 -12.259 1.00 92.25 660 THR A CA 1
ATOM 5307 C C . THR A 1 660 ? 28.980 -11.557 -10.755 1.00 92.25 660 THR A C 1
ATOM 5309 O O . THR A 1 660 ? 30.061 -11.561 -10.164 1.00 92.25 660 THR A O 1
ATOM 5312 N N . ASN A 1 661 ? 27.837 -11.789 -10.118 1.00 87.12 661 ASN A N 1
ATOM 5313 C CA . ASN A 1 661 ? 27.792 -12.163 -8.708 1.00 87.12 661 ASN A CA 1
ATOM 5314 C C . ASN A 1 661 ? 28.470 -13.530 -8.501 1.00 87.12 661 ASN A C 1
ATOM 5316 O O . ASN A 1 661 ? 28.226 -14.485 -9.233 1.00 87.12 661 ASN A O 1
ATOM 5320 N N . LEU A 1 662 ? 29.359 -13.638 -7.512 1.00 87.56 662 LEU A N 1
ATOM 5321 C CA . LEU A 1 662 ? 30.097 -14.884 -7.251 1.00 87.56 662 LEU A CA 1
ATOM 5322 C C . LEU A 1 662 ? 29.303 -15.881 -6.399 1.00 87.56 662 LEU A C 1
ATOM 5324 O O . LEU A 1 662 ? 29.699 -17.040 -6.289 1.00 87.56 662 LEU A O 1
ATOM 5328 N N . ASN A 1 663 ? 28.180 -15.443 -5.832 1.00 78.69 663 ASN A N 1
ATOM 5329 C CA . ASN A 1 663 ? 27.227 -16.289 -5.120 1.00 78.69 663 ASN A CA 1
ATOM 5330 C C . ASN A 1 663 ? 26.138 -16.835 -6.062 1.00 78.69 663 ASN A C 1
ATOM 5332 O O . ASN A 1 663 ? 25.544 -17.862 -5.749 1.00 78.69 663 ASN A O 1
ATOM 5336 N N . ASN A 1 664 ? 25.893 -16.168 -7.199 1.00 72.44 664 ASN A N 1
ATOM 5337 C CA . ASN A 1 664 ? 24.811 -16.456 -8.146 1.00 72.44 664 ASN A CA 1
ATOM 5338 C C . ASN A 1 664 ? 25.267 -16.174 -9.585 1.00 72.44 664 ASN A C 1
ATOM 5340 O O . ASN A 1 664 ? 25.329 -15.024 -10.004 1.00 72.44 664 ASN A O 1
ATOM 5344 N N . ASP A 1 665 ? 25.555 -17.212 -10.365 1.00 72.25 665 ASP A N 1
ATOM 5345 C CA . ASP A 1 665 ? 26.059 -17.080 -11.741 1.00 72.25 665 ASP A CA 1
ATOM 5346 C C . ASP A 1 665 ? 25.047 -16.467 -12.729 1.00 72.25 665 ASP A C 1
ATOM 5348 O O . ASP A 1 665 ? 25.445 -15.789 -13.679 1.00 72.25 665 ASP A O 1
ATOM 5352 N N . TRP A 1 666 ? 23.749 -16.647 -12.476 1.00 72.88 666 TRP A N 1
ATOM 5353 C CA . TRP A 1 666 ? 22.656 -16.006 -13.217 1.00 72.88 666 TRP A CA 1
ATOM 5354 C C . TRP A 1 666 ? 22.517 -14.499 -12.947 1.00 72.88 666 TRP A C 1
ATOM 5356 O O . TRP A 1 666 ? 21.966 -13.785 -13.785 1.00 72.88 666 TRP A O 1
ATOM 5366 N N . ASP A 1 667 ? 23.014 -14.001 -11.810 1.00 80.31 667 ASP A N 1
ATOM 5367 C CA . ASP A 1 667 ? 23.001 -12.578 -11.467 1.00 80.31 667 ASP A CA 1
ATOM 5368 C C . ASP A 1 667 ? 24.221 -11.896 -12.098 1.00 80.31 667 ASP A C 1
ATOM 5370 O O . ASP A 1 667 ? 25.287 -11.733 -11.495 1.00 80.31 667 ASP A O 1
ATOM 5374 N N . THR A 1 668 ? 24.065 -11.573 -13.381 1.00 87.44 668 THR A N 1
ATOM 5375 C CA . THR A 1 668 ? 25.037 -10.815 -14.164 1.00 87.44 668 THR A CA 1
ATOM 5376 C C . THR A 1 668 ? 24.403 -9.528 -14.678 1.00 87.44 668 THR A C 1
ATOM 5378 O O . THR A 1 668 ? 23.393 -9.559 -15.379 1.00 87.44 668 THR A O 1
ATOM 5381 N N . TYR A 1 669 ? 25.037 -8.397 -14.373 1.00 89.62 669 TYR A N 1
ATOM 5382 C CA . TYR A 1 669 ? 24.654 -7.072 -14.851 1.00 89.62 669 TYR A CA 1
ATOM 5383 C C . TYR A 1 669 ? 25.771 -6.487 -15.718 1.00 89.62 669 TYR A C 1
ATOM 5385 O O . TYR A 1 669 ? 26.936 -6.488 -15.316 1.00 89.62 669 TYR A O 1
ATOM 5393 N N . THR A 1 670 ? 25.427 -5.967 -16.897 1.00 92.00 670 THR A N 1
ATOM 5394 C CA . THR A 1 670 ? 26.380 -5.291 -17.788 1.00 92.00 670 THR A CA 1
ATOM 5395 C C . THR A 1 670 ? 26.049 -3.806 -17.858 1.00 92.00 670 THR A C 1
ATOM 5397 O O . THR A 1 670 ? 24.978 -3.425 -18.327 1.00 92.00 670 THR A O 1
ATOM 5400 N N . TYR A 1 671 ? 26.991 -2.972 -17.423 1.00 91.69 671 TYR A N 1
ATOM 5401 C CA . TYR A 1 671 ? 26.945 -1.522 -17.588 1.00 91.69 671 TYR A CA 1
ATOM 5402 C C . TYR A 1 671 ? 27.758 -1.121 -18.825 1.00 91.69 671 TYR A C 1
ATOM 5404 O O . TYR A 1 671 ? 28.857 -1.635 -19.037 1.00 91.69 671 TYR A O 1
ATOM 5412 N N . THR A 1 672 ? 27.245 -0.187 -19.627 1.00 92.44 672 THR A N 1
ATOM 5413 C CA . THR A 1 672 ? 27.965 0.368 -20.786 1.00 92.44 672 THR A CA 1
ATOM 5414 C C . THR A 1 672 ? 28.445 1.773 -20.450 1.00 92.44 672 THR A C 1
ATOM 5416 O O . THR A 1 672 ? 27.628 2.658 -20.219 1.00 92.44 672 THR A O 1
ATOM 5419 N N . GLN A 1 673 ? 29.762 1.970 -20.409 1.00 91.50 673 GLN A N 1
ATOM 5420 C CA . GLN A 1 673 ? 30.393 3.281 -20.259 1.00 91.50 673 GLN A CA 1
ATOM 5421 C C . GLN A 1 673 ? 30.770 3.810 -21.644 1.00 91.50 673 GLN A C 1
ATOM 5423 O O . GLN A 1 673 ? 31.356 3.074 -22.442 1.00 91.50 673 GLN A O 1
ATOM 5428 N N . ASN A 1 674 ? 30.513 5.087 -21.916 1.00 88.25 674 ASN A N 1
ATOM 5429 C CA . ASN A 1 674 ? 31.102 5.752 -23.071 1.00 88.25 674 ASN A CA 1
ATOM 5430 C C . ASN A 1 674 ? 32.476 6.297 -22.677 1.00 88.25 674 ASN A C 1
ATOM 5432 O O . ASN A 1 674 ? 32.622 6.992 -21.671 1.00 88.25 674 ASN A O 1
ATOM 5436 N N . VAL A 1 675 ? 33.489 5.990 -23.480 1.00 89.81 675 VAL A N 1
ATOM 5437 C CA . VAL A 1 675 ? 34.847 6.511 -23.325 1.00 89.81 675 VAL A CA 1
ATOM 5438 C C . VAL A 1 675 ? 35.184 7.332 -24.555 1.00 89.81 675 VAL A C 1
ATOM 5440 O O . VAL A 1 675 ? 35.217 6.820 -25.677 1.00 89.81 675 VAL A O 1
ATOM 5443 N N . LEU A 1 676 ? 35.424 8.623 -24.352 1.00 88.44 676 LEU A N 1
ATOM 5444 C CA . LEU A 1 676 ? 35.675 9.561 -25.435 1.00 88.44 676 LEU A CA 1
ATOM 5445 C C . LEU A 1 676 ? 37.161 9.888 -25.539 1.00 88.44 676 LEU A C 1
ATOM 5447 O O . LEU A 1 676 ? 37.766 10.464 -24.636 1.00 88.44 676 LEU A O 1
ATOM 5451 N N . VAL A 1 677 ? 37.750 9.520 -26.674 1.00 90.38 677 VAL A N 1
ATOM 5452 C CA . VAL A 1 677 ? 39.143 9.824 -26.994 1.00 90.38 677 VAL A CA 1
ATOM 5453 C C . VAL A 1 677 ? 39.199 11.151 -27.740 1.00 90.38 677 VAL A C 1
ATOM 5455 O O . VAL A 1 677 ? 38.634 11.272 -28.829 1.00 90.38 677 VAL A O 1
ATOM 5458 N N . TYR A 1 678 ? 39.911 12.139 -27.194 1.00 88.00 678 TYR A N 1
ATOM 5459 C CA . TYR A 1 678 ? 39.977 13.490 -27.759 1.00 88.00 678 TYR A CA 1
ATOM 5460 C C . TYR A 1 678 ? 41.408 13.958 -28.048 1.00 88.00 678 TYR A C 1
ATOM 5462 O O . TYR A 1 678 ? 42.366 13.585 -27.374 1.00 88.00 678 TYR A O 1
ATOM 5470 N N . ASN A 1 679 ? 41.577 14.825 -29.050 1.00 88.31 679 ASN A N 1
ATOM 5471 C CA . ASN A 1 679 ? 42.875 15.438 -29.342 1.00 88.31 679 ASN A CA 1
ATOM 5472 C C . ASN A 1 679 ? 43.033 16.753 -28.548 1.00 88.31 679 ASN A C 1
ATOM 5474 O O . ASN A 1 679 ? 42.312 17.709 -28.835 1.00 88.31 679 ASN A O 1
ATOM 5478 N N . PRO A 1 680 ? 44.006 16.867 -27.623 1.00 82.25 680 PRO A N 1
ATOM 5479 C CA . PRO A 1 680 ? 44.158 18.038 -26.751 1.00 82.25 680 PRO A CA 1
ATOM 5480 C C . PRO A 1 680 ? 44.542 19.349 -27.462 1.00 82.25 680 PRO A C 1
ATOM 5482 O O . PRO A 1 680 ? 44.539 20.414 -26.832 1.00 82.25 680 PRO A O 1
ATOM 5485 N N . ASN A 1 681 ? 44.869 19.278 -28.757 1.00 84.62 681 ASN A N 1
ATOM 5486 C CA . ASN A 1 681 ? 45.216 20.415 -29.615 1.00 84.62 681 ASN A CA 1
ATOM 5487 C C . ASN A 1 681 ? 44.036 20.922 -30.469 1.00 84.62 681 ASN A C 1
ATOM 5489 O O . ASN A 1 681 ? 44.228 21.826 -31.280 1.00 84.62 681 ASN A O 1
ATOM 5493 N N . LEU A 1 682 ? 42.851 20.316 -30.342 1.00 86.69 682 LEU A N 1
ATOM 5494 C CA . LEU A 1 682 ? 41.613 20.793 -30.963 1.00 86.69 682 LEU A CA 1
ATOM 5495 C C . LEU A 1 682 ? 40.796 21.633 -29.965 1.00 86.69 682 LEU A C 1
ATOM 5497 O O . LEU A 1 682 ? 41.248 21.912 -28.848 1.00 86.69 682 LEU A O 1
ATOM 5501 N N . ALA A 1 683 ? 39.616 22.082 -30.393 1.00 87.94 683 ALA A N 1
ATOM 5502 C CA . ALA A 1 683 ? 38.695 22.816 -29.539 1.00 87.94 683 ALA A CA 1
ATOM 5503 C C . ALA A 1 683 ? 38.217 21.970 -28.344 1.00 87.94 683 ALA A C 1
ATOM 5505 O O . ALA A 1 683 ? 38.344 20.744 -28.314 1.00 87.94 683 ALA A O 1
ATOM 5506 N N . ASN A 1 684 ? 37.716 22.652 -27.314 1.00 91.88 684 ASN A N 1
ATOM 5507 C CA . ASN A 1 684 ? 37.313 22.026 -26.059 1.00 91.88 684 ASN A CA 1
ATOM 5508 C C . ASN A 1 684 ? 35.841 21.581 -26.130 1.00 91.88 684 ASN A C 1
ATOM 5510 O O . ASN A 1 684 ? 34.984 22.204 -25.508 1.00 91.88 684 ASN A O 1
ATOM 5514 N N . GLU A 1 685 ? 35.540 20.577 -26.956 1.00 92.94 685 GLU A N 1
ATOM 5515 C CA . GLU A 1 685 ? 34.156 20.177 -27.257 1.00 92.94 685 GLU A CA 1
ATOM 5516 C C . GLU A 1 685 ? 33.337 19.853 -26.000 1.00 92.94 685 GLU A C 1
ATOM 5518 O O . GLU A 1 685 ? 33.847 19.278 -25.032 1.00 92.94 685 GLU A O 1
ATOM 5523 N N . ILE A 1 686 ? 32.048 20.196 -26.053 1.00 93.12 686 ILE A N 1
ATOM 5524 C CA . ILE A 1 686 ? 31.041 19.783 -25.074 1.00 93.12 686 ILE A CA 1
ATOM 5525 C C . ILE A 1 686 ? 30.485 18.445 -25.556 1.00 93.12 686 ILE A C 1
ATOM 5527 O O . ILE A 1 686 ? 29.829 18.388 -26.593 1.00 93.12 686 ILE A O 1
ATOM 5531 N N . TYR A 1 687 ? 30.756 17.367 -24.827 1.00 87.50 687 TYR A N 1
ATOM 5532 C CA . TYR A 1 687 ? 30.489 16.009 -25.316 1.00 87.50 687 TYR A CA 1
ATOM 5533 C C . TYR A 1 687 ? 29.390 15.264 -24.561 1.00 87.50 687 TYR A C 1
ATOM 5535 O O . TYR A 1 687 ? 28.804 14.321 -25.086 1.00 87.50 687 TYR A O 1
ATOM 5543 N N . ARG A 1 688 ? 29.096 15.699 -23.336 1.00 87.25 688 ARG A N 1
ATOM 5544 C CA . ARG A 1 688 ? 27.942 15.261 -22.556 1.00 87.25 688 ARG A CA 1
ATOM 5545 C C . ARG A 1 688 ? 27.298 16.493 -21.951 1.00 87.25 688 ARG A C 1
ATOM 5547 O O . ARG A 1 688 ? 27.988 17.414 -21.519 1.00 87.25 688 ARG A O 1
ATOM 5554 N N . TYR A 1 689 ? 25.978 16.528 -21.965 1.00 92.00 689 TYR A N 1
ATOM 5555 C CA . TYR A 1 689 ? 25.202 17.644 -21.456 1.00 92.00 689 TYR A CA 1
ATOM 5556 C C . TYR A 1 689 ? 23.783 17.173 -21.149 1.00 92.00 689 TYR A C 1
ATOM 5558 O O . TYR A 1 689 ? 23.221 16.351 -21.872 1.00 92.00 689 TYR A O 1
ATOM 5566 N N . SER A 1 690 ? 23.202 17.687 -20.073 1.00 92.56 690 SER A N 1
ATOM 5567 C CA . SER A 1 690 ? 21.819 17.405 -19.693 1.00 92.56 690 SER A CA 1
ATOM 5568 C C . SER A 1 690 ? 21.254 18.564 -18.888 1.00 92.56 690 SER A C 1
ATOM 5570 O O . SER A 1 690 ? 21.878 19.009 -17.924 1.00 92.56 690 SER A O 1
ATOM 5572 N N . ALA A 1 691 ? 20.060 19.019 -19.257 1.00 92.50 691 ALA A N 1
ATOM 5573 C CA . ALA A 1 691 ? 19.270 19.919 -18.432 1.00 92.50 691 ALA A CA 1
ATOM 5574 C C . ALA A 1 691 ? 18.383 19.116 -17.468 1.00 92.50 691 ALA A C 1
ATOM 5576 O O . ALA A 1 691 ? 17.921 18.022 -17.800 1.00 92.50 691 ALA A O 1
ATOM 5577 N N . THR A 1 692 ? 18.083 19.680 -16.300 1.00 91.44 692 THR A N 1
ATOM 5578 C CA . THR A 1 692 ? 16.872 19.291 -15.568 1.00 91.44 692 THR A CA 1
ATOM 5579 C C . THR A 1 692 ? 15.639 19.640 -16.403 1.00 91.44 692 THR A C 1
ATOM 5581 O O . THR A 1 692 ? 15.697 20.508 -17.275 1.00 91.44 692 THR A O 1
ATOM 5584 N N . GLY A 1 693 ? 14.495 19.027 -16.089 1.00 88.94 693 GLY A N 1
ATOM 5585 C CA . GLY A 1 693 ? 13.221 19.642 -16.460 1.00 88.94 693 GLY A CA 1
ATOM 5586 C C . GLY A 1 693 ? 13.165 21.076 -15.928 1.00 88.94 693 GLY A C 1
ATOM 5587 O O . GLY A 1 693 ? 13.767 21.379 -14.890 1.00 88.94 693 GLY A O 1
ATOM 5588 N N . GLU A 1 694 ? 12.485 21.951 -16.656 1.00 91.12 694 GLU A N 1
ATOM 5589 C CA . GLU A 1 694 ? 12.238 23.313 -16.204 1.00 91.12 694 GLU A CA 1
ATOM 5590 C C . GLU A 1 694 ? 11.422 23.276 -14.903 1.00 91.12 694 GLU A C 1
ATOM 5592 O O . GLU A 1 694 ? 10.479 22.493 -14.762 1.00 91.12 694 GLU A O 1
ATOM 5597 N N . PHE A 1 695 ? 11.807 24.099 -13.932 1.00 91.69 695 PHE A N 1
ATOM 5598 C CA . PHE A 1 695 ? 11.084 24.276 -12.679 1.00 91.69 695 PHE A CA 1
ATOM 5599 C C . PHE A 1 695 ? 11.110 25.755 -12.312 1.00 91.69 695 PHE A C 1
ATOM 5601 O O . PHE A 1 695 ? 12.175 26.354 -12.199 1.00 91.69 695 PHE A O 1
ATOM 5608 N N . ASN A 1 696 ? 9.938 26.366 -12.161 1.00 93.00 696 ASN A N 1
ATOM 5609 C CA . ASN A 1 696 ? 9.790 27.806 -11.952 1.00 93.00 696 ASN A CA 1
ATOM 5610 C C . ASN A 1 696 ? 10.482 28.664 -13.043 1.00 93.00 696 ASN A C 1
ATOM 5612 O O . ASN A 1 696 ? 10.997 29.745 -12.763 1.00 93.00 696 ASN A O 1
ATOM 5616 N N . GLY A 1 697 ? 10.501 28.193 -14.294 1.00 91.75 697 GLY A N 1
ATOM 5617 C CA . GLY A 1 697 ? 11.198 28.872 -15.394 1.00 91.75 697 GLY A CA 1
ATOM 5618 C C . GLY A 1 697 ? 12.731 28.873 -15.290 1.00 91.75 697 GLY A C 1
ATOM 5619 O O . GLY A 1 697 ? 13.374 29.682 -15.960 1.00 91.75 697 GLY A O 1
ATOM 5620 N N . THR A 1 698 ? 13.328 28.003 -14.466 1.00 94.00 698 THR A N 1
ATOM 5621 C CA . THR A 1 698 ? 14.780 27.775 -14.452 1.00 94.00 698 THR A CA 1
ATOM 5622 C C . THR A 1 698 ? 15.142 26.321 -14.746 1.00 94.00 698 THR A C 1
ATOM 5624 O O . THR A 1 698 ? 14.336 25.406 -14.566 1.00 94.00 698 THR A O 1
ATOM 5627 N N . ILE A 1 699 ? 16.376 26.105 -15.204 1.00 94.38 699 ILE A N 1
ATOM 5628 C CA . ILE A 1 699 ? 17.002 24.783 -15.340 1.00 94.38 699 ILE A CA 1
ATOM 5629 C C . ILE A 1 699 ? 18.378 24.767 -14.670 1.00 94.38 699 ILE A C 1
ATOM 5631 O O . ILE A 1 699 ? 19.108 25.757 -14.684 1.00 94.38 699 ILE A O 1
ATOM 5635 N N . SER A 1 700 ? 18.776 23.612 -14.134 1.00 95.12 700 SER A N 1
ATOM 5636 C CA . SER A 1 700 ? 20.199 23.295 -13.971 1.00 95.12 700 SER A CA 1
ATOM 5637 C C . SER A 1 700 ? 20.701 22.585 -15.222 1.00 95.12 700 SER A C 1
ATOM 5639 O O . SER A 1 700 ? 19.990 21.742 -15.763 1.00 95.12 700 SER A O 1
ATOM 5641 N N . VAL A 1 701 ? 21.933 22.863 -15.642 1.00 95.50 701 VAL A N 1
ATOM 5642 C CA . VAL A 1 701 ? 22.595 22.160 -16.749 1.00 95.50 701 VAL A CA 1
ATOM 5643 C C . VAL A 1 701 ? 23.900 21.562 -16.259 1.00 95.50 701 VAL A C 1
ATOM 5645 O O . VAL A 1 701 ? 24.830 22.286 -15.905 1.00 95.50 701 VAL A O 1
ATOM 5648 N N . ASP A 1 702 ? 23.968 20.238 -16.255 1.00 94.12 702 ASP A N 1
ATOM 5649 C CA . ASP A 1 702 ? 25.213 19.495 -16.096 1.00 94.12 702 ASP A CA 1
ATOM 5650 C C . ASP A 1 702 ? 25.876 19.368 -17.481 1.00 94.12 702 ASP A C 1
ATOM 5652 O O . ASP A 1 702 ? 25.202 19.088 -18.476 1.00 94.12 702 ASP A O 1
ATOM 5656 N N . TYR A 1 703 ? 27.187 19.605 -17.566 1.00 92.81 703 TYR A N 1
ATOM 5657 C CA . TYR A 1 703 ? 27.962 19.556 -18.810 1.00 92.81 703 TYR A CA 1
ATOM 5658 C C . TYR A 1 703 ? 29.333 18.910 -18.595 1.00 92.81 703 TYR A C 1
ATOM 5660 O O . TYR A 1 703 ? 29.950 19.069 -17.542 1.00 92.81 703 TYR A O 1
ATOM 5668 N N . SER A 1 704 ? 29.850 18.252 -19.629 1.00 90.31 704 SER A N 1
ATOM 5669 C CA . SER A 1 704 ? 31.205 17.709 -19.672 1.00 90.31 704 SER A CA 1
ATOM 5670 C C . SER A 1 704 ? 31.943 18.212 -20.907 1.00 90.31 704 SER A C 1
ATOM 5672 O O . SER A 1 704 ? 31.421 18.170 -22.024 1.00 90.31 704 SER A O 1
ATOM 5674 N N . VAL A 1 705 ? 33.167 18.687 -20.693 1.00 91.19 705 VAL A N 1
ATOM 5675 C CA . VAL A 1 705 ? 34.051 19.263 -21.718 1.00 91.19 705 VAL A CA 1
ATOM 5676 C C . VAL A 1 705 ? 35.429 18.625 -21.666 1.00 91.19 705 VAL A C 1
ATOM 5678 O O . VAL A 1 705 ? 35.883 18.219 -20.600 1.00 91.19 705 VAL A O 1
ATOM 5681 N N . TYR A 1 706 ? 36.127 18.563 -22.798 1.00 89.00 706 TYR A N 1
ATOM 5682 C CA . TYR A 1 706 ? 37.410 17.857 -22.899 1.00 89.00 706 TYR A CA 1
ATOM 5683 C C . TYR A 1 706 ? 38.493 18.298 -21.894 1.00 89.00 706 TYR A C 1
ATOM 5685 O O . TYR A 1 706 ? 39.366 17.523 -21.512 1.00 89.00 706 TYR A O 1
ATOM 5693 N N . ARG A 1 707 ? 38.495 19.557 -21.463 1.00 86.38 707 ARG A N 1
ATOM 5694 C CA . ARG A 1 707 ? 39.483 20.092 -20.523 1.00 86.38 707 ARG A CA 1
ATOM 5695 C C . ARG A 1 707 ? 38.859 21.081 -19.562 1.00 86.38 707 ARG A C 1
ATOM 5697 O O . ARG A 1 707 ? 38.021 21.891 -19.948 1.00 86.38 707 ARG A O 1
ATOM 5704 N N . ASN A 1 708 ? 39.380 21.104 -18.340 1.00 87.31 708 ASN A N 1
ATOM 5705 C CA . ASN A 1 708 ? 39.076 22.090 -17.304 1.00 87.31 708 ASN A CA 1
ATOM 5706 C C . ASN A 1 708 ? 39.719 23.470 -17.582 1.00 87.31 708 ASN A C 1
ATOM 5708 O O . ASN A 1 708 ? 40.404 24.024 -16.724 1.00 87.31 708 ASN A O 1
ATOM 5712 N N . SER A 1 709 ? 39.579 23.985 -18.808 1.00 88.94 709 SER A N 1
ATOM 5713 C CA . SER A 1 709 ? 40.189 25.248 -19.236 1.00 88.94 709 SER A CA 1
ATOM 5714 C C . SER A 1 709 ? 39.452 25.883 -20.417 1.00 88.94 709 SER A C 1
ATOM 5716 O O . SER A 1 709 ? 38.974 25.181 -21.309 1.00 88.94 709 SER A O 1
ATOM 5718 N N . GLY A 1 710 ? 39.434 27.214 -20.466 1.00 93.62 710 GLY A N 1
ATOM 5719 C CA . GLY A 1 710 ? 38.694 27.987 -21.464 1.00 93.62 710 GLY A CA 1
ATOM 5720 C C . GLY A 1 710 ? 37.366 28.509 -20.918 1.00 93.62 710 GLY A C 1
ATOM 5721 O O . GLY A 1 710 ? 37.121 28.491 -19.711 1.00 93.62 710 GLY A O 1
ATOM 5722 N N . THR A 1 711 ? 36.514 28.988 -21.815 1.00 96.62 711 THR A N 1
ATOM 5723 C CA . THR A 1 711 ? 35.236 29.622 -21.474 1.00 96.62 711 THR A CA 1
ATOM 5724 C C . THR A 1 711 ? 34.101 28.867 -22.149 1.00 96.62 711 THR A C 1
ATOM 5726 O O . THR A 1 711 ? 34.157 28.653 -23.358 1.00 96.62 711 THR A O 1
ATOM 5729 N N . LEU A 1 712 ? 33.080 28.482 -21.385 1.00 97.31 712 LEU A N 1
ATOM 5730 C CA . LEU A 1 712 ? 31.812 27.981 -21.908 1.00 97.31 712 LEU A CA 1
ATOM 5731 C C . LEU A 1 712 ? 30.895 29.184 -22.131 1.00 97.31 712 LEU A C 1
ATOM 5733 O O . LEU A 1 712 ? 30.641 29.942 -21.198 1.00 97.31 712 LEU A O 1
ATOM 5737 N N . TYR A 1 713 ? 30.413 29.351 -23.352 1.00 97.38 713 TYR A N 1
ATOM 5738 C CA . TYR A 1 713 ? 29.409 30.330 -23.743 1.00 97.38 713 TYR A CA 1
ATOM 5739 C C . TYR A 1 713 ? 28.062 29.638 -23.915 1.00 97.38 713 TYR A C 1
ATOM 5741 O O . TYR A 1 713 ? 28.011 28.499 -24.385 1.00 97.38 713 TYR A O 1
ATOM 5749 N N . TYR A 1 714 ? 26.977 30.324 -23.563 1.00 97.06 714 TYR A N 1
ATOM 5750 C CA . TYR A 1 714 ? 25.627 29.807 -23.742 1.00 97.06 714 TYR A CA 1
ATOM 5751 C C . TYR A 1 714 ? 24.604 30.906 -24.042 1.00 97.06 714 TYR A C 1
ATOM 5753 O O . TYR A 1 714 ? 24.754 32.051 -23.615 1.00 97.06 714 TYR A O 1
ATOM 5761 N N . LEU A 1 715 ? 23.574 30.547 -24.806 1.00 97.31 715 LEU A N 1
ATOM 5762 C CA . LEU A 1 715 ? 22.515 31.439 -25.273 1.00 97.31 715 LEU A CA 1
ATOM 5763 C C . LEU A 1 715 ? 21.188 30.680 -25.329 1.00 97.31 715 LEU A C 1
ATOM 5765 O O . LEU A 1 715 ? 21.113 29.608 -25.923 1.00 97.31 715 LEU A O 1
ATOM 5769 N N . LEU A 1 716 ? 20.133 31.252 -24.759 1.00 96.81 716 LEU A N 1
ATOM 5770 C CA . LEU A 1 716 ? 18.769 30.748 -24.920 1.00 96.81 716 LEU A CA 1
ATOM 5771 C C . LEU A 1 716 ? 18.123 31.347 -26.177 1.00 96.81 716 LEU A C 1
ATOM 5773 O O . LEU A 1 716 ? 18.413 32.489 -26.531 1.00 96.81 716 LEU A O 1
ATOM 5777 N N . SER A 1 717 ? 17.256 30.597 -26.862 1.00 95.06 717 SER A N 1
ATOM 5778 C CA . SER A 1 717 ? 16.625 31.052 -28.111 1.00 95.06 717 SER A CA 1
ATOM 5779 C C . SER A 1 717 ? 15.288 30.362 -28.411 1.00 95.06 717 SER A C 1
ATOM 5781 O O . SER A 1 717 ? 15.048 29.228 -27.998 1.00 95.06 717 SER A O 1
ATOM 5783 N N . GLU A 1 718 ? 14.435 31.045 -29.183 1.00 95.06 718 GLU A N 1
ATOM 5784 C CA . GLU A 1 718 ? 13.235 30.477 -29.825 1.00 95.06 718 GLU A CA 1
ATOM 5785 C C . GLU A 1 718 ? 13.547 29.734 -31.136 1.00 95.06 718 GLU A C 1
ATOM 5787 O O . GLU A 1 718 ? 12.737 28.931 -31.592 1.00 95.06 718 GLU A O 1
ATOM 5792 N N . GLN A 1 719 ? 14.696 30.012 -31.762 1.00 95.31 719 GLN A N 1
ATOM 5793 C CA . GLN A 1 719 ? 15.088 29.445 -33.058 1.00 95.31 719 GLN A CA 1
ATOM 5794 C C . GLN A 1 719 ? 15.797 28.103 -32.866 1.00 95.31 719 GLN A C 1
ATOM 5796 O O . GLN A 1 719 ? 16.664 27.985 -31.998 1.00 95.31 719 GLN A O 1
ATOM 5801 N N . ASP A 1 720 ? 15.455 27.102 -33.679 1.00 94.00 720 ASP A N 1
ATOM 5802 C CA . ASP A 1 720 ? 15.957 25.725 -33.583 1.00 94.00 720 ASP A CA 1
ATOM 5803 C C . ASP A 1 720 ? 17.189 25.438 -34.469 1.00 94.00 720 ASP A C 1
ATOM 5805 O O . ASP A 1 720 ? 17.741 24.335 -34.405 1.00 94.00 720 ASP A O 1
ATOM 5809 N N . ASP A 1 721 ? 17.655 26.433 -35.236 1.00 93.12 721 ASP A N 1
ATOM 5810 C CA . ASP A 1 721 ? 18.700 26.321 -36.262 1.00 93.12 721 ASP A CA 1
ATOM 5811 C C . ASP A 1 721 ? 19.844 27.367 -36.179 1.00 93.12 721 ASP A C 1
ATOM 5813 O O . ASP A 1 721 ? 20.534 27.603 -37.175 1.00 93.12 721 ASP A O 1
ATOM 5817 N N . LEU A 1 722 ? 20.101 27.973 -35.007 1.00 94.75 722 LEU A N 1
ATOM 5818 C CA . LEU A 1 722 ? 21.153 28.999 -34.854 1.00 94.75 722 LEU A CA 1
ATOM 5819 C C . LEU A 1 722 ? 22.564 28.492 -35.207 1.00 94.75 722 LEU A C 1
ATOM 5821 O O . LEU A 1 722 ? 23.020 27.462 -34.703 1.00 94.75 722 LEU A O 1
ATOM 5825 N N . THR A 1 723 ? 23.321 29.279 -35.981 1.00 94.56 723 THR A N 1
ATOM 5826 C CA . THR A 1 723 ? 24.745 29.008 -36.230 1.00 94.56 723 THR A CA 1
ATOM 5827 C C . THR A 1 723 ? 25.645 29.620 -35.151 1.00 94.56 723 THR A C 1
ATOM 5829 O O . THR A 1 723 ? 25.266 30.550 -34.437 1.00 94.56 723 THR A O 1
ATOM 5832 N N . LEU A 1 724 ? 26.900 29.156 -35.075 1.00 94.50 724 LEU A N 1
ATOM 5833 C CA . LEU A 1 724 ? 27.922 29.725 -34.184 1.00 94.50 724 LEU A CA 1
ATOM 5834 C C . LEU A 1 724 ? 28.094 31.244 -34.363 1.00 94.50 724 LEU A C 1
ATOM 5836 O O . LEU A 1 724 ? 28.378 31.949 -33.396 1.00 94.50 724 LEU A O 1
ATOM 5840 N N . GLU A 1 725 ? 27.940 31.761 -35.585 1.00 95.06 725 GLU A N 1
ATOM 5841 C CA . GLU A 1 725 ? 28.087 33.195 -35.843 1.00 95.06 725 GLU A CA 1
ATOM 5842 C C . GLU A 1 725 ? 26.855 33.987 -35.388 1.00 95.06 725 GLU A C 1
ATOM 5844 O O . GLU A 1 725 ? 27.014 35.094 -34.882 1.00 95.06 725 GLU A O 1
ATOM 5849 N N . ASP A 1 726 ? 25.651 33.417 -35.472 1.00 94.94 726 ASP A N 1
ATOM 5850 C CA . ASP A 1 726 ? 24.437 34.046 -34.935 1.00 94.94 726 ASP A CA 1
ATOM 5851 C C . ASP A 1 726 ? 24.513 34.137 -33.404 1.00 94.94 726 ASP A C 1
ATOM 5853 O O . ASP A 1 726 ? 24.300 35.205 -32.829 1.00 94.94 726 ASP A O 1
ATOM 5857 N N . ILE A 1 727 ? 24.936 33.048 -32.749 1.00 95.88 727 ILE A N 1
ATOM 5858 C CA . ILE A 1 727 ? 25.132 32.985 -31.293 1.00 95.88 727 ILE A CA 1
ATOM 5859 C C . ILE A 1 727 ? 26.168 34.024 -30.836 1.00 95.88 727 ILE A C 1
ATOM 5861 O O . ILE A 1 727 ? 25.917 34.780 -29.899 1.00 95.88 727 ILE A O 1
ATOM 5865 N N . LYS A 1 728 ? 27.318 34.109 -31.520 1.00 94.88 728 LYS A N 1
ATOM 5866 C CA . LYS A 1 728 ? 28.401 35.061 -31.204 1.00 94.88 728 LYS A CA 1
ATOM 5867 C C . LYS A 1 728 ? 28.018 36.532 -31.373 1.00 94.88 728 LYS A C 1
ATOM 5869 O O . LYS A 1 728 ? 28.650 37.381 -30.749 1.00 94.88 728 LYS A O 1
ATOM 5874 N N . ASN A 1 729 ? 27.049 36.837 -32.235 1.00 94.25 729 ASN A N 1
ATOM 5875 C CA . ASN A 1 729 ? 26.564 38.198 -32.470 1.00 94.25 729 ASN A CA 1
ATOM 5876 C C . ASN A 1 729 ? 25.325 38.550 -31.621 1.00 94.25 729 ASN A C 1
ATOM 5878 O O . ASN A 1 729 ? 24.824 39.672 -31.721 1.00 94.25 729 ASN A O 1
ATOM 5882 N N . SER A 1 730 ? 24.843 37.631 -30.775 1.00 94.00 730 SER A N 1
ATOM 5883 C CA . SER A 1 730 ? 23.783 37.914 -29.806 1.00 94.00 730 SER A CA 1
ATOM 5884 C C . SER A 1 730 ? 24.268 38.852 -28.697 1.00 94.00 730 SER A C 1
ATOM 5886 O O . SER A 1 730 ? 25.376 38.708 -28.179 1.00 94.00 730 SER A O 1
ATOM 5888 N N . ASN A 1 731 ? 23.411 39.793 -28.292 1.00 92.19 731 ASN A N 1
ATOM 5889 C CA . ASN A 1 731 ? 23.668 40.654 -27.132 1.00 92.19 731 ASN A CA 1
ATOM 5890 C C . ASN A 1 731 ? 23.422 39.925 -25.799 1.00 92.19 731 ASN A C 1
ATOM 5892 O O . ASN A 1 731 ? 23.933 40.362 -24.771 1.00 92.19 731 ASN A O 1
ATOM 5896 N N . ASP A 1 732 ? 22.676 38.817 -25.833 1.00 92.75 732 ASP A N 1
ATOM 5897 C CA . ASP A 1 732 ? 22.234 38.050 -24.662 1.00 92.75 732 ASP A CA 1
ATOM 5898 C C . ASP A 1 732 ? 23.136 36.826 -24.395 1.00 92.75 732 ASP A C 1
ATOM 5900 O O . ASP A 1 732 ? 22.778 35.909 -23.659 1.00 92.75 732 ASP A O 1
ATOM 5904 N N . LEU A 1 733 ? 24.318 36.789 -25.025 1.00 96.25 733 LEU A N 1
ATOM 5905 C CA . LEU A 1 733 ? 25.287 35.706 -24.892 1.00 96.25 733 LEU A CA 1
ATOM 5906 C C . LEU A 1 733 ? 25.953 35.723 -23.507 1.00 96.25 733 LEU A C 1
ATOM 5908 O O . LEU A 1 733 ? 26.712 36.637 -23.172 1.00 96.25 733 LEU A O 1
ATOM 5912 N N . LEU A 1 734 ? 25.726 34.669 -22.727 1.00 96.38 734 LEU A N 1
ATOM 5913 C CA . LEU A 1 734 ? 26.298 34.486 -21.396 1.00 96.38 734 LEU A CA 1
ATOM 5914 C C . LEU A 1 734 ? 27.535 33.582 -21.444 1.00 96.38 734 LEU A C 1
ATOM 5916 O O . LEU A 1 734 ? 27.779 32.874 -22.422 1.00 96.38 734 LEU A O 1
ATOM 5920 N N . SER A 1 735 ? 28.358 33.620 -20.391 1.00 95.62 735 SER A N 1
ATOM 5921 C CA . SER A 1 735 ? 29.559 32.782 -20.314 1.00 95.62 735 SER A CA 1
ATOM 5922 C C . SER A 1 735 ? 30.013 32.471 -18.890 1.00 95.62 735 SER A C 1
ATOM 5924 O O . SER A 1 735 ? 29.779 33.260 -17.975 1.00 95.62 735 SER A O 1
ATOM 5926 N N . ILE A 1 736 ? 30.692 31.335 -18.716 1.00 96.19 736 ILE A N 1
ATOM 5927 C CA . ILE A 1 736 ? 31.368 30.930 -17.477 1.00 96.19 736 ILE A CA 1
ATOM 5928 C C . ILE A 1 736 ? 32.775 30.384 -17.756 1.00 96.19 736 ILE A C 1
ATOM 5930 O O . ILE A 1 736 ? 33.044 29.797 -18.806 1.00 96.19 736 ILE A O 1
ATOM 5934 N N . GLU A 1 737 ? 33.687 30.555 -16.799 1.00 96.38 737 GLU A N 1
ATOM 5935 C CA . GLU A 1 737 ? 35.019 29.947 -16.859 1.00 96.38 737 GLU A CA 1
ATOM 5936 C C . GLU A 1 737 ? 34.947 28.446 -16.543 1.00 96.38 737 GLU A C 1
ATOM 5938 O O . GLU A 1 737 ? 34.385 28.019 -15.528 1.00 96.38 737 GLU A O 1
ATOM 5943 N N . ILE A 1 738 ? 35.553 27.636 -17.409 1.00 94.38 738 ILE A N 1
ATOM 5944 C CA . ILE A 1 738 ? 35.614 26.187 -17.251 1.00 94.38 738 ILE A CA 1
ATOM 5945 C C . ILE A 1 738 ? 36.733 25.860 -16.257 1.00 94.38 738 ILE A C 1
ATOM 5947 O O . ILE A 1 738 ? 37.906 25.817 -16.614 1.00 94.38 738 ILE A O 1
ATOM 5951 N N . SER A 1 739 ? 36.359 25.597 -15.005 1.00 89.56 739 SER A N 1
ATOM 5952 C CA . SER A 1 739 ? 37.284 25.245 -13.910 1.00 89.56 739 SER A CA 1
ATOM 5953 C C . SER A 1 739 ? 37.414 23.735 -13.654 1.00 89.56 739 SER A C 1
ATOM 5955 O O . SER A 1 739 ? 38.259 23.302 -12.868 1.00 89.56 739 SER A O 1
ATOM 5957 N N . ARG A 1 740 ? 36.577 22.915 -14.302 1.00 88.06 740 ARG A N 1
ATOM 5958 C CA . ARG A 1 740 ? 36.490 21.453 -14.140 1.00 88.06 740 ARG A CA 1
ATOM 5959 C C . ARG A 1 740 ? 35.978 20.798 -15.430 1.00 88.06 740 ARG A C 1
ATOM 5961 O O . ARG A 1 740 ? 35.360 21.481 -16.236 1.00 88.06 740 ARG A O 1
ATOM 5968 N N . VAL A 1 741 ? 36.252 19.503 -15.609 1.00 84.19 741 VAL A N 1
ATOM 5969 C CA . VAL A 1 741 ? 35.801 18.701 -16.770 1.00 84.19 741 VAL A CA 1
ATOM 5970 C C . VAL A 1 741 ? 34.283 18.502 -16.733 1.00 84.19 741 VAL A C 1
ATOM 5972 O O . VAL A 1 741 ? 33.610 18.879 -17.683 1.00 84.19 741 VAL A O 1
ATOM 5975 N N . ASN A 1 742 ? 33.755 18.011 -15.604 1.00 86.88 742 ASN A N 1
ATOM 5976 C CA . ASN A 1 742 ? 32.320 17.862 -15.340 1.00 86.88 742 ASN A CA 1
ATOM 5977 C C . ASN A 1 742 ? 31.827 19.078 -14.541 1.00 86.88 742 ASN A C 1
ATOM 5979 O O . ASN A 1 742 ? 32.113 19.203 -13.346 1.00 86.88 742 ASN A O 1
ATOM 5983 N N . GLY A 1 743 ? 31.161 20.014 -15.214 1.00 89.25 743 GLY A N 1
ATOM 5984 C CA . GLY A 1 743 ? 30.613 21.246 -14.654 1.00 89.25 743 GLY A CA 1
ATOM 5985 C C . GLY A 1 743 ? 29.097 21.201 -14.482 1.00 89.25 743 GLY A C 1
ATOM 5986 O O . GLY A 1 743 ? 28.405 20.405 -15.108 1.00 89.25 743 GLY A O 1
ATOM 5987 N N . ARG A 1 744 ? 28.577 22.093 -13.637 1.00 93.88 744 ARG A N 1
ATOM 5988 C CA . ARG A 1 744 ? 27.141 22.340 -13.494 1.00 93.88 744 ARG A CA 1
ATOM 5989 C C . ARG A 1 744 ? 26.889 23.836 -13.462 1.00 93.88 744 ARG A C 1
ATOM 5991 O O . ARG A 1 744 ? 27.566 24.556 -12.725 1.00 93.88 744 ARG A O 1
ATOM 5998 N N . ILE A 1 745 ? 25.921 24.281 -14.247 1.00 93.88 745 ILE A N 1
ATOM 5999 C CA . ILE A 1 745 ? 25.319 25.609 -14.166 1.00 93.88 745 ILE A CA 1
ATOM 6000 C C . ILE A 1 745 ? 24.010 25.439 -13.399 1.00 93.88 745 ILE A C 1
ATOM 6002 O O . ILE A 1 745 ? 23.222 24.548 -13.715 1.00 93.88 745 ILE A O 1
ATOM 6006 N N . LEU A 1 746 ? 23.809 26.240 -12.358 1.00 92.94 746 LEU A N 1
ATOM 6007 C CA . LEU A 1 746 ? 22.579 26.248 -11.570 1.00 92.94 746 LEU A CA 1
ATOM 6008 C C . LEU A 1 746 ? 21.692 27.403 -12.028 1.00 92.94 746 LEU A C 1
ATOM 6010 O O . LEU A 1 746 ? 22.210 28.434 -12.451 1.00 92.94 746 LEU A O 1
ATOM 6014 N N . ASP A 1 747 ? 20.382 27.204 -11.907 1.00 90.75 747 ASP A N 1
ATOM 6015 C CA . ASP A 1 747 ? 19.359 28.248 -11.975 1.00 90.75 747 ASP A CA 1
ATOM 6016 C C . ASP A 1 747 ? 19.444 29.167 -13.211 1.00 90.75 747 ASP A C 1
ATOM 6018 O O . ASP A 1 747 ? 19.278 30.380 -13.116 1.00 90.75 747 ASP A O 1
ATOM 6022 N N . ILE A 1 748 ? 19.680 28.585 -14.395 1.00 94.44 748 ILE A N 1
ATOM 6023 C CA . ILE A 1 748 ? 19.586 29.312 -15.668 1.00 94.44 748 ILE A CA 1
ATOM 6024 C C . ILE A 1 748 ? 18.121 29.700 -15.887 1.00 94.44 748 ILE A C 1
ATOM 6026 O O . ILE A 1 748 ? 17.287 28.822 -16.107 1.00 94.44 748 ILE A O 1
ATOM 6030 N N . GLU A 1 749 ? 17.819 30.998 -15.871 1.00 94.81 749 GLU A N 1
ATOM 6031 C CA . GLU A 1 749 ? 16.510 31.544 -16.249 1.00 94.81 749 GLU A CA 1
ATOM 6032 C C . GLU A 1 749 ? 16.232 31.292 -17.734 1.00 94.81 749 GLU A C 1
ATOM 6034 O O . GLU A 1 749 ? 16.834 31.921 -18.604 1.00 94.81 749 GLU A O 1
ATOM 6039 N N . THR A 1 750 ? 15.301 30.390 -18.045 1.00 93.75 750 THR A N 1
ATOM 6040 C CA . THR A 1 750 ? 14.990 29.999 -19.432 1.00 93.75 750 THR A CA 1
ATOM 6041 C C . THR A 1 750 ? 14.252 31.091 -20.199 1.00 93.75 750 THR A C 1
ATOM 6043 O O . THR A 1 750 ? 14.257 31.090 -21.426 1.00 93.75 750 THR A O 1
ATOM 6046 N N . ASN A 1 751 ? 13.546 31.978 -19.487 1.00 91.06 751 ASN A N 1
ATOM 6047 C CA . ASN A 1 751 ? 12.572 32.920 -20.044 1.00 91.06 751 ASN A CA 1
ATOM 6048 C C . ASN A 1 751 ? 11.508 32.256 -20.950 1.00 91.06 751 ASN A C 1
ATOM 6050 O O . ASN A 1 751 ? 10.962 32.897 -21.845 1.00 91.06 751 ASN A O 1
ATOM 6054 N N . ARG A 1 752 ? 11.197 30.968 -20.709 1.00 87.75 752 ARG A N 1
ATOM 6055 C CA . ARG A 1 752 ? 10.334 30.116 -21.559 1.00 87.75 752 ARG A CA 1
ATOM 6056 C C . ARG A 1 752 ? 10.829 29.975 -23.005 1.00 87.75 752 ARG A C 1
ATOM 6058 O O . ARG A 1 752 ? 10.050 29.655 -23.904 1.00 87.75 752 ARG A O 1
ATOM 6065 N N . LEU A 1 753 ? 12.128 30.152 -23.231 1.00 93.38 753 LEU A N 1
ATOM 6066 C CA . LEU A 1 753 ? 12.774 29.830 -24.497 1.00 93.38 753 LEU A CA 1
ATOM 6067 C C . LEU A 1 753 ? 12.981 28.301 -24.577 1.00 93.38 753 LEU A C 1
ATOM 6069 O O . LEU A 1 753 ? 13.393 27.696 -23.585 1.00 93.38 753 LEU A O 1
ATOM 6073 N N . PRO A 1 754 ? 12.639 27.641 -25.699 1.00 94.25 754 PRO A N 1
ATOM 6074 C CA . PRO A 1 754 ? 12.671 26.179 -25.818 1.00 94.25 754 PRO A CA 1
ATOM 6075 C C . PRO A 1 754 ? 14.068 25.590 -26.047 1.00 94.25 754 PRO A C 1
ATOM 6077 O O . PRO A 1 754 ? 14.239 24.387 -25.858 1.00 94.25 754 PRO A O 1
ATOM 6080 N N . TYR A 1 755 ? 15.061 26.394 -26.442 1.00 96.25 755 TYR A N 1
ATOM 6081 C CA . TYR A 1 755 ? 16.401 25.903 -26.767 1.00 96.25 755 TYR A CA 1
ATOM 6082 C C . TYR A 1 755 ? 17.488 26.623 -25.976 1.00 96.25 755 TYR A C 1
ATOM 6084 O O . TYR A 1 755 ? 17.501 27.852 -25.894 1.00 96.25 755 TYR A O 1
ATOM 6092 N N . LEU A 1 756 ? 18.450 25.851 -25.472 1.00 97.00 756 LEU A N 1
ATOM 6093 C CA . LEU A 1 756 ? 19.722 26.337 -24.948 1.00 97.00 756 LEU A CA 1
ATOM 6094 C C . LEU A 1 756 ? 20.850 25.932 -25.899 1.00 97.00 756 LEU A C 1
ATOM 6096 O O . LEU A 1 756 ? 21.129 24.750 -26.082 1.00 97.00 756 LEU A O 1
ATOM 6100 N N . TYR A 1 757 ? 21.537 26.914 -26.462 1.00 97.38 757 TYR A N 1
ATOM 6101 C CA . TYR A 1 757 ? 22.743 26.720 -27.252 1.00 97.38 757 TYR A CA 1
ATOM 6102 C C . TYR A 1 757 ? 23.980 26.883 -26.384 1.00 97.38 757 TYR A C 1
ATOM 6104 O O . TYR A 1 757 ? 24.027 27.775 -25.537 1.00 97.38 757 TYR A O 1
ATOM 6112 N N . MET A 1 758 ? 24.999 26.057 -26.613 1.00 97.75 758 MET A N 1
ATOM 6113 C CA . MET A 1 758 ? 26.270 26.114 -25.896 1.00 97.75 758 MET A CA 1
ATOM 6114 C C . MET A 1 758 ? 27.454 25.878 -26.838 1.00 97.75 758 MET A C 1
ATOM 6116 O O . MET A 1 758 ? 27.382 25.041 -27.734 1.00 97.75 758 MET A O 1
ATOM 6120 N N . TYR A 1 759 ? 28.562 26.581 -26.613 1.00 97.56 759 TYR A N 1
ATOM 6121 C CA . TYR A 1 759 ? 29.853 26.308 -27.256 1.00 97.56 759 TYR A CA 1
ATOM 6122 C C . TYR A 1 759 ? 31.001 26.729 -26.326 1.00 97.56 759 TYR A C 1
ATOM 6124 O O . TYR A 1 759 ? 30.807 27.548 -25.430 1.00 97.56 759 TYR A O 1
ATOM 6132 N N . THR A 1 760 ? 32.217 26.223 -26.524 1.00 97.25 760 THR A N 1
ATOM 6133 C CA . THR A 1 760 ? 33.402 26.665 -25.774 1.00 97.25 760 THR A CA 1
ATOM 6134 C C . THR A 1 760 ? 34.390 27.438 -26.639 1.00 97.25 760 THR A C 1
ATOM 6136 O O . THR A 1 760 ? 34.470 27.264 -27.856 1.00 97.25 760 THR A O 1
ATOM 6139 N N . LEU A 1 761 ? 35.190 28.280 -25.988 1.00 95.62 761 LEU A N 1
ATOM 6140 C CA . LEU A 1 761 ? 36.353 28.939 -26.568 1.00 95.62 761 LEU A CA 1
ATOM 6141 C C . LEU A 1 761 ? 37.596 28.615 -25.738 1.00 95.62 761 LEU A C 1
ATOM 6143 O O . LEU A 1 761 ? 37.648 28.883 -24.535 1.00 95.62 761 LEU A O 1
ATOM 6147 N N . ARG A 1 762 ? 38.638 28.104 -26.396 1.00 92.62 762 ARG A N 1
ATOM 6148 C CA . ARG A 1 762 ? 39.966 27.900 -25.805 1.00 92.62 762 ARG A CA 1
ATOM 6149 C C . ARG A 1 762 ? 41.036 28.217 -26.843 1.00 92.62 762 ARG A C 1
ATOM 615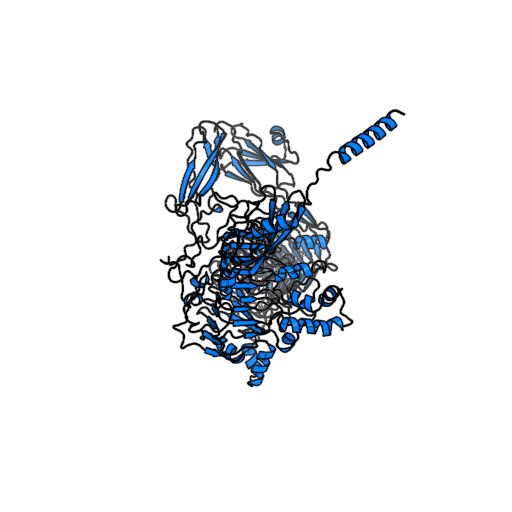1 O O . ARG A 1 762 ? 41.006 27.670 -27.933 1.00 92.62 762 ARG A O 1
ATOM 6158 N N . GLU A 1 763 ? 41.998 29.082 -26.510 1.00 90.19 763 GLU A N 1
ATOM 6159 C CA . GLU A 1 763 ? 43.173 29.363 -27.367 1.00 90.19 763 GLU A CA 1
ATOM 6160 C C . GLU A 1 763 ? 42.811 29.770 -28.822 1.00 90.19 763 GLU A C 1
ATOM 6162 O O . GLU A 1 763 ? 43.516 29.442 -29.770 1.00 90.19 763 GLU A O 1
ATOM 6167 N N . ALA A 1 764 ? 41.705 30.514 -28.987 1.00 89.19 764 ALA A N 1
ATOM 6168 C CA . ALA A 1 764 ? 41.087 30.899 -30.269 1.00 89.19 764 ALA A CA 1
ATOM 6169 C C . ALA A 1 764 ? 40.476 29.751 -31.111 1.00 89.19 764 ALA A C 1
ATOM 6171 O O . ALA A 1 764 ? 40.067 29.982 -32.249 1.00 89.19 764 ALA A O 1
ATOM 6172 N N . LEU A 1 765 ? 40.352 28.550 -30.542 1.00 91.56 765 LEU A N 1
ATOM 6173 C CA . LEU A 1 765 ? 39.581 27.431 -31.080 1.00 91.56 765 LEU A CA 1
ATOM 6174 C C . LEU A 1 765 ? 38.171 27.436 -30.471 1.00 91.56 765 LEU A C 1
ATOM 6176 O O . LEU A 1 765 ? 38.025 27.500 -29.248 1.00 91.56 765 LEU A O 1
ATOM 6180 N N . TYR A 1 766 ? 37.158 27.367 -31.333 1.00 94.38 766 TYR A N 1
ATOM 6181 C CA . TYR A 1 766 ? 35.744 27.264 -30.967 1.00 94.38 766 TYR A CA 1
ATOM 6182 C C . TYR A 1 766 ? 35.297 25.810 -31.112 1.00 94.38 766 TYR A C 1
ATOM 6184 O O . TYR A 1 766 ? 35.680 25.178 -32.098 1.00 94.38 766 TYR A O 1
ATOM 6192 N N . SER A 1 767 ? 34.515 25.301 -30.160 1.00 94.88 767 SER A N 1
ATOM 6193 C CA . SER A 1 767 ? 33.860 23.993 -30.290 1.00 94.88 767 SER A CA 1
ATOM 6194 C C . SER A 1 767 ? 32.774 24.007 -31.368 1.00 94.88 767 SER A C 1
ATOM 6196 O O . SER A 1 767 ? 32.349 25.072 -31.835 1.00 94.88 767 SER A O 1
ATOM 6198 N N . GLU A 1 768 ? 32.251 22.830 -31.698 1.00 93.62 768 GLU A N 1
ATOM 6199 C CA . GLU A 1 768 ? 30.925 22.724 -32.295 1.00 93.62 768 GLU A CA 1
ATOM 6200 C C . GLU A 1 768 ? 29.858 23.309 -31.351 1.00 93.62 768 GLU A C 1
ATOM 6202 O O . GLU A 1 768 ? 30.051 23.442 -30.135 1.00 93.62 768 GLU A O 1
ATOM 6207 N N . VAL A 1 769 ? 28.732 23.718 -31.937 1.00 95.19 769 VAL A N 1
ATOM 6208 C CA . VAL A 1 769 ? 27.581 24.244 -31.201 1.00 95.19 769 VAL A CA 1
ATOM 6209 C C . VAL A 1 769 ? 26.703 23.077 -30.773 1.00 95.19 769 VAL A C 1
ATOM 6211 O O . VAL A 1 769 ? 26.185 22.340 -31.609 1.00 95.19 769 VAL A O 1
ATOM 6214 N N . VAL A 1 770 ? 26.495 22.954 -29.469 1.00 95.62 770 VAL A N 1
ATOM 6215 C CA . VAL A 1 770 ? 25.510 22.056 -28.871 1.00 95.62 770 VAL A CA 1
ATOM 6216 C C . VAL A 1 770 ? 24.171 22.777 -28.748 1.00 95.62 770 VAL A C 1
ATOM 6218 O O . VAL A 1 770 ? 24.135 23.932 -28.324 1.00 95.62 770 VAL A O 1
ATOM 6221 N N . ARG A 1 771 ? 23.072 22.077 -29.055 1.00 95.56 771 ARG A N 1
ATOM 6222 C CA . ARG A 1 771 ? 21.700 22.494 -28.736 1.00 95.56 771 ARG A CA 1
ATOM 6223 C C . ARG A 1 771 ? 21.100 21.535 -27.708 1.00 95.56 771 ARG A C 1
ATOM 6225 O O . ARG A 1 771 ? 21.145 20.322 -27.889 1.00 95.56 771 ARG A O 1
ATOM 6232 N N . LEU A 1 772 ? 20.528 22.094 -26.650 1.00 94.75 772 LEU A N 1
ATOM 6233 C CA . LEU A 1 772 ? 19.689 21.418 -25.669 1.00 94.75 772 LEU A CA 1
ATOM 6234 C C . LEU A 1 772 ? 18.236 21.835 -25.891 1.00 94.75 772 LEU A C 1
ATOM 6236 O O . LEU A 1 772 ? 17.922 23.023 -25.832 1.00 94.75 772 LEU A O 1
ATOM 6240 N N . ASP A 1 773 ? 17.362 20.855 -26.092 1.00 94.94 773 ASP A N 1
ATOM 6241 C CA . ASP A 1 773 ? 15.916 21.062 -26.116 1.00 94.94 773 ASP A CA 1
ATOM 6242 C C . ASP A 1 773 ? 15.421 21.049 -24.661 1.00 94.94 773 ASP A C 1
ATOM 6244 O O . ASP A 1 773 ? 15.607 20.068 -23.935 1.00 94.94 773 ASP A O 1
ATOM 6248 N N . ILE A 1 774 ? 14.842 22.158 -24.205 1.00 92.44 774 ILE A N 1
ATOM 6249 C CA . ILE A 1 774 ? 14.405 22.334 -22.819 1.00 92.44 774 ILE A CA 1
ATOM 6250 C C . ILE A 1 774 ? 13.042 21.667 -22.642 1.00 92.44 774 ILE A C 1
ATOM 6252 O O . ILE A 1 774 ? 12.071 22.012 -23.316 1.00 92.44 774 ILE A O 1
ATOM 6256 N N . LEU A 1 775 ? 12.943 20.741 -21.683 1.00 90.81 775 LEU A N 1
ATOM 6257 C CA . LEU A 1 775 ? 11.654 20.212 -21.242 1.00 90.81 775 LEU A CA 1
ATOM 6258 C C . LEU A 1 775 ? 10.951 21.270 -20.381 1.00 90.81 775 LEU A C 1
ATOM 6260 O O . LEU A 1 775 ? 11.132 21.313 -19.163 1.00 90.81 775 LEU A O 1
ATOM 6264 N N . GLN A 1 776 ? 10.198 22.141 -21.049 1.00 90.50 776 GLN A N 1
ATOM 6265 C CA . GLN A 1 776 ? 9.474 23.253 -20.438 1.00 90.50 776 GLN A CA 1
ATOM 6266 C C . GLN A 1 776 ? 8.359 22.779 -19.498 1.00 90.50 776 GLN A C 1
ATOM 6268 O O . GLN A 1 776 ? 7.755 21.722 -19.702 1.00 90.50 776 GLN A O 1
ATOM 6273 N N . GLU A 1 777 ? 8.043 23.593 -18.493 1.00 90.94 777 GLU A N 1
ATOM 6274 C CA . GLU A 1 777 ? 6.883 23.364 -17.638 1.00 90.94 777 GLU A CA 1
ATOM 6275 C C . GLU A 1 777 ? 5.599 23.547 -18.444 1.00 90.94 777 GLU A C 1
ATOM 6277 O O . GLU A 1 777 ? 5.403 24.548 -19.138 1.00 90.94 777 GLU A O 1
ATOM 6282 N N . GLN A 1 778 ? 4.654 22.626 -18.275 1.00 92.88 778 GLN A N 1
ATOM 6283 C CA . GLN A 1 778 ? 3.307 22.840 -18.774 1.00 92.88 778 GLN A CA 1
ATOM 6284 C C . GLN A 1 778 ? 2.642 23.952 -17.952 1.00 92.88 778 GLN A C 1
ATOM 6286 O O . GLN A 1 778 ? 2.281 23.744 -16.790 1.00 92.88 778 GLN A O 1
ATOM 6291 N N . ILE A 1 779 ? 2.445 25.121 -18.563 1.00 93.88 779 ILE A N 1
ATOM 6292 C CA . ILE A 1 779 ? 1.652 26.200 -17.968 1.00 93.88 779 ILE A CA 1
ATOM 6293 C C . ILE A 1 779 ? 0.184 25.762 -17.909 1.00 93.88 779 ILE A C 1
ATOM 6295 O O . ILE A 1 779 ? -0.406 25.370 -18.918 1.00 93.88 779 ILE A O 1
ATOM 6299 N N . VAL A 1 780 ? -0.409 25.842 -16.719 1.00 96.25 780 VAL A N 1
ATOM 6300 C CA . VAL A 1 780 ? -1.821 25.546 -16.466 1.00 96.25 780 VAL A CA 1
ATOM 6301 C C . VAL A 1 780 ? -2.469 26.780 -15.847 1.00 96.25 780 VAL A C 1
ATOM 6303 O O . VAL A 1 780 ? -2.224 27.122 -14.691 1.00 96.25 780 VAL A O 1
ATOM 6306 N N . GLU A 1 781 ? -3.301 27.461 -16.629 1.00 97.88 781 GLU A N 1
ATOM 6307 C CA . GLU A 1 781 ? -4.065 28.614 -16.157 1.00 97.88 781 GLU A CA 1
ATOM 6308 C C . GLU A 1 781 ? -5.181 28.185 -15.197 1.00 97.88 781 GLU A C 1
ATOM 6310 O O . GLU A 1 781 ? -6.006 27.332 -15.520 1.00 97.88 781 GLU A O 1
ATOM 6315 N N . ILE A 1 782 ? -5.249 28.836 -14.040 1.00 97.12 782 ILE A N 1
ATOM 6316 C CA . ILE A 1 782 ? -6.282 28.646 -13.025 1.00 97.12 782 ILE A CA 1
ATOM 6317 C C . ILE A 1 782 ? -7.161 29.901 -13.012 1.00 97.12 782 ILE A C 1
ATOM 6319 O O . ILE A 1 782 ? -6.731 30.984 -12.604 1.00 97.12 782 ILE A O 1
ATOM 6323 N N . ARG A 1 783 ? -8.396 29.767 -13.508 1.00 96.12 783 ARG A N 1
ATOM 6324 C CA . ARG A 1 783 ? -9.361 30.874 -13.672 1.00 96.12 783 ARG A CA 1
ATOM 6325 C C . ARG A 1 783 ? -10.568 30.730 -12.749 1.00 96.12 783 ARG A C 1
ATOM 6327 O O . ARG A 1 783 ? -11.191 31.720 -12.370 1.00 96.12 783 ARG A O 1
ATOM 6334 N N . THR A 1 784 ? -10.905 29.497 -12.389 1.00 93.31 784 THR A N 1
ATOM 6335 C CA . THR A 1 784 ? -12.106 29.128 -11.641 1.00 93.31 784 THR A CA 1
ATOM 6336 C C . THR A 1 784 ? -11.778 28.224 -10.454 1.00 93.31 784 THR A C 1
ATOM 6338 O O . THR A 1 784 ? -10.719 27.600 -10.384 1.00 93.31 784 THR A O 1
ATOM 6341 N N . ILE A 1 785 ? -12.738 28.096 -9.533 1.00 89.12 785 ILE A N 1
ATOM 6342 C CA . ILE A 1 785 ? -12.664 27.152 -8.406 1.00 89.12 785 ILE A CA 1
ATOM 6343 C C . ILE A 1 785 ? -12.501 25.709 -8.911 1.00 89.12 785 ILE A C 1
ATOM 6345 O O . ILE A 1 785 ? -11.813 24.921 -8.275 1.00 89.12 785 ILE A O 1
ATOM 6349 N N . GLN A 1 786 ? -13.087 25.360 -10.063 1.00 85.69 786 GLN A N 1
ATOM 6350 C CA . GLN A 1 786 ? -12.970 24.013 -10.626 1.00 85.69 786 GLN A CA 1
ATOM 6351 C C . GLN A 1 786 ? -11.552 23.726 -11.133 1.00 85.69 786 GLN A C 1
ATOM 6353 O O . GLN A 1 786 ? -11.060 22.614 -10.942 1.00 85.69 786 GLN A O 1
ATOM 6358 N N . ASP A 1 787 ? -10.879 24.714 -11.728 1.00 92.06 787 ASP A N 1
ATOM 6359 C CA . ASP A 1 787 ? -9.479 24.579 -12.151 1.00 92.06 787 ASP A CA 1
ATOM 6360 C C . ASP A 1 787 ? -8.579 24.410 -10.917 1.00 92.06 787 ASP A C 1
ATOM 6362 O O . ASP A 1 787 ? -7.764 23.489 -10.859 1.00 92.06 787 ASP A O 1
ATOM 6366 N N . LEU A 1 788 ? -8.796 25.246 -9.890 1.00 91.81 788 LEU A N 1
ATOM 6367 C CA . LEU A 1 788 ? -8.089 25.179 -8.609 1.00 91.81 788 LEU A CA 1
ATOM 6368 C C . LEU A 1 788 ? -8.278 23.810 -7.939 1.00 91.81 788 LEU A C 1
ATOM 6370 O O . LEU A 1 788 ? -7.299 23.198 -7.521 1.00 91.81 788 LEU A O 1
ATOM 6374 N N . ASN A 1 789 ? -9.517 23.313 -7.886 1.00 86.62 789 ASN A N 1
ATOM 6375 C CA . ASN A 1 789 ? -9.849 21.999 -7.340 1.00 86.62 789 ASN A CA 1
ATOM 6376 C C . ASN A 1 789 ? -9.149 20.879 -8.131 1.00 86.62 789 ASN A C 1
ATOM 6378 O O . ASN A 1 789 ? -8.533 20.000 -7.540 1.00 86.62 789 ASN A O 1
ATOM 6382 N N . SER A 1 790 ? -9.156 20.959 -9.465 1.00 86.12 790 SER A N 1
ATOM 6383 C CA . SER A 1 790 ? -8.491 19.984 -10.347 1.00 86.12 790 SER A CA 1
ATOM 6384 C C . SER A 1 790 ? -6.962 19.975 -10.194 1.00 86.12 790 SER A C 1
ATOM 6386 O O . SER A 1 790 ? -6.334 18.935 -10.384 1.00 86.12 790 SER A O 1
ATOM 6388 N N . MET A 1 791 ? -6.351 21.111 -9.835 1.00 91.75 791 MET A N 1
ATOM 6389 C CA . MET A 1 791 ? -4.930 21.196 -9.483 1.00 91.75 791 MET A CA 1
ATOM 6390 C C . MET A 1 791 ? -4.637 20.474 -8.161 1.00 91.75 791 MET A C 1
ATOM 6392 O O . MET A 1 791 ? -3.749 19.622 -8.119 1.00 91.75 791 MET A O 1
ATOM 6396 N N . ILE A 1 792 ? -5.359 20.803 -7.084 1.00 86.19 792 ILE A N 1
ATOM 6397 C CA . ILE A 1 792 ? -5.079 20.270 -5.737 1.00 86.19 792 ILE A CA 1
ATOM 6398 C C . ILE A 1 792 ? -5.464 18.791 -5.578 1.00 86.19 792 ILE A C 1
ATOM 6400 O O . ILE A 1 792 ? -4.806 18.078 -4.822 1.00 86.19 792 ILE A O 1
ATOM 6404 N N . THR A 1 793 ? -6.458 18.300 -6.327 1.00 80.38 793 THR A N 1
ATOM 6405 C CA . THR A 1 793 ? -6.805 16.867 -6.394 1.00 80.38 793 THR A CA 1
ATOM 6406 C C . THR A 1 793 ? -5.961 16.082 -7.406 1.00 80.38 793 THR A C 1
ATOM 6408 O O . THR A 1 793 ? -6.106 14.863 -7.509 1.00 80.38 793 THR A O 1
ATOM 6411 N N . SER A 1 794 ? -5.045 16.726 -8.139 1.00 78.75 794 SER A N 1
ATOM 6412 C CA . SER A 1 794 ? -4.196 16.031 -9.109 1.00 78.75 794 SER A CA 1
ATOM 6413 C C . SER A 1 794 ? -3.186 15.104 -8.426 1.00 78.75 794 SER A C 1
ATOM 6415 O O . SER A 1 794 ? -2.436 15.521 -7.544 1.00 78.75 794 SER A O 1
ATOM 6417 N N . PHE A 1 795 ? -3.102 13.856 -8.891 1.00 66.94 795 PHE A N 1
ATOM 6418 C CA . PHE A 1 795 ? -2.054 12.913 -8.477 1.00 66.94 795 PHE A CA 1
ATOM 6419 C C . PHE A 1 795 ? -0.696 13.178 -9.154 1.00 66.94 795 PHE A C 1
ATOM 6421 O O . PHE A 1 795 ? 0.313 12.631 -8.722 1.00 66.94 795 PHE A O 1
ATOM 6428 N N . SER A 1 796 ? -0.639 14.034 -10.187 1.00 79.44 796 SER A N 1
ATOM 6429 C CA . SER A 1 796 ? 0.615 14.403 -10.859 1.00 79.44 796 SER A CA 1
ATOM 6430 C C . SER A 1 796 ? 0.686 15.898 -11.175 1.00 79.44 796 SER A C 1
ATOM 6432 O O . SER A 1 796 ? -0.026 16.432 -12.033 1.00 79.44 796 SER A O 1
ATOM 6434 N N . SER A 1 797 ? 1.590 16.571 -10.465 1.00 88.62 797 SER A N 1
ATOM 6435 C CA . SER A 1 797 ? 1.891 18.006 -10.570 1.00 88.62 797 SER A CA 1
ATOM 6436 C C . SER A 1 797 ? 3.342 18.299 -10.977 1.00 88.62 797 SER A C 1
ATOM 6438 O O . SER A 1 797 ? 3.681 19.456 -11.199 1.00 88.62 797 SER A O 1
ATOM 6440 N N . THR A 1 798 ? 4.194 17.277 -11.098 1.00 88.38 798 THR A N 1
ATOM 6441 C CA . THR A 1 798 ? 5.580 17.421 -11.568 1.00 88.38 798 THR A CA 1
ATOM 6442 C C . THR A 1 798 ? 5.610 17.960 -13.001 1.00 88.38 798 THR A C 1
ATOM 6444 O O . THR A 1 798 ? 4.816 17.531 -13.837 1.00 88.38 798 THR A O 1
ATOM 6447 N N . GLY A 1 799 ? 6.511 18.910 -13.279 1.00 87.38 799 GLY A N 1
ATOM 6448 C CA . GLY A 1 799 ? 6.640 19.545 -14.598 1.00 87.38 799 GLY A CA 1
ATOM 6449 C C . GLY A 1 799 ? 5.479 20.474 -14.980 1.00 87.38 799 GLY A C 1
ATOM 6450 O O . GLY A 1 799 ? 5.305 20.769 -16.160 1.00 87.38 799 GLY A O 1
ATOM 6451 N N . LYS A 1 800 ? 4.660 20.917 -14.014 1.00 94.00 800 LYS A N 1
ATOM 6452 C CA . LYS A 1 800 ? 3.544 21.846 -14.244 1.00 94.00 800 LYS A CA 1
ATOM 6453 C C . LYS A 1 800 ? 3.727 23.149 -13.477 1.00 94.00 800 LYS A C 1
ATOM 6455 O O . LYS A 1 800 ? 4.006 23.138 -12.275 1.00 94.00 800 LYS A O 1
ATOM 6460 N N . TYR A 1 801 ? 3.463 24.248 -14.177 1.00 96.19 801 TYR A N 1
ATOM 6461 C CA . TYR A 1 801 ? 3.423 25.601 -13.638 1.00 96.19 801 TYR A CA 1
ATOM 6462 C C . TYR A 1 801 ? 1.971 26.076 -13.606 1.00 96.19 801 TYR A C 1
ATOM 6464 O O . TYR A 1 801 ? 1.414 26.519 -14.611 1.00 96.19 801 TYR A O 1
ATOM 6472 N N . TYR A 1 802 ? 1.332 25.947 -12.451 1.00 97.81 802 TYR A N 1
ATOM 6473 C CA . TYR A 1 802 ? -0.028 26.420 -12.241 1.00 97.81 802 TYR A CA 1
ATOM 6474 C C . TYR A 1 802 ? -0.006 27.915 -11.929 1.00 97.81 802 TYR A C 1
ATOM 6476 O O . TYR A 1 802 ? 0.735 28.341 -11.045 1.00 97.81 802 TYR A O 1
ATOM 6484 N N . VAL A 1 803 ? -0.817 28.710 -12.627 1.00 97.88 803 VAL A N 1
ATOM 6485 C CA . VAL A 1 803 ? -0.826 30.174 -12.488 1.00 97.88 803 VAL A CA 1
ATOM 6486 C C . VAL A 1 803 ? -2.245 30.706 -12.306 1.00 97.88 803 VAL A C 1
ATOM 6488 O O . VAL A 1 803 ? -3.124 30.421 -13.120 1.00 97.88 803 VAL A O 1
ATOM 6491 N N . LEU A 1 804 ? -2.494 31.479 -11.243 1.00 97.56 804 LEU A N 1
ATOM 6492 C CA . LEU A 1 804 ? -3.762 32.200 -11.096 1.00 97.56 804 LEU A CA 1
ATOM 6493 C C . LEU A 1 804 ? -3.851 33.322 -12.138 1.00 97.56 804 LEU A C 1
ATOM 6495 O O . LEU A 1 804 ? -2.916 34.102 -12.332 1.00 97.56 804 LEU A O 1
ATOM 6499 N N . MET A 1 805 ? -5.011 33.431 -12.781 1.00 98.06 805 MET A N 1
ATOM 6500 C CA . MET A 1 805 ? -5.285 34.462 -13.792 1.00 98.06 805 MET A CA 1
ATOM 6501 C C . MET A 1 805 ? -6.222 35.571 -13.296 1.00 98.06 805 MET A C 1
ATOM 6503 O O . MET A 1 805 ? -6.459 36.546 -14.010 1.00 98.06 805 MET A O 1
ATOM 6507 N N . ASN A 1 806 ? -6.799 35.394 -12.108 1.00 98.00 806 ASN A N 1
ATOM 6508 C CA . ASN A 1 806 ? -7.701 36.322 -11.440 1.00 98.00 806 ASN A CA 1
ATOM 6509 C C . ASN A 1 806 ? -7.853 35.934 -9.962 1.00 98.00 806 ASN A C 1
ATOM 6511 O O . ASN A 1 806 ? -7.561 34.802 -9.576 1.00 98.00 806 ASN A O 1
ATOM 6515 N N . ASP A 1 807 ? -8.389 36.852 -9.155 1.00 98.00 807 ASP A N 1
ATOM 6516 C CA . ASP A 1 807 ? -8.911 36.522 -7.826 1.00 98.00 807 ASP A CA 1
ATOM 6517 C C . ASP A 1 807 ? -9.979 35.421 -7.927 1.00 98.00 807 ASP A C 1
ATOM 6519 O O . ASP A 1 807 ? -10.796 35.426 -8.855 1.00 98.00 807 ASP A O 1
ATOM 6523 N N . ILE A 1 808 ? -10.010 34.505 -6.957 1.00 96.12 808 ILE A N 1
ATOM 6524 C CA . ILE A 1 808 ? -11.022 33.444 -6.875 1.00 96.12 808 ILE A CA 1
ATOM 6525 C C . ILE A 1 808 ? -11.712 33.523 -5.515 1.00 96.12 808 ILE A C 1
ATOM 6527 O O . ILE A 1 808 ? -11.109 33.281 -4.469 1.00 96.12 808 ILE A O 1
ATOM 6531 N N . ASP A 1 809 ? -13.002 33.850 -5.540 1.00 94.38 809 ASP A N 1
ATOM 6532 C CA . ASP A 1 809 ? -13.881 33.815 -4.374 1.00 94.38 809 ASP A CA 1
ATOM 6533 C C . ASP A 1 809 ? -14.543 32.436 -4.264 1.00 94.38 809 ASP A C 1
ATOM 6535 O O . ASP A 1 809 ? -15.257 32.013 -5.173 1.00 94.38 809 ASP A O 1
ATOM 6539 N N . MET A 1 810 ? -14.293 31.727 -3.163 1.00 92.25 810 MET A N 1
ATOM 6540 C CA . MET A 1 810 ? -14.771 30.359 -2.935 1.00 92.25 810 MET A CA 1
ATOM 6541 C C . MET A 1 810 ? -16.047 30.278 -2.093 1.00 92.25 810 MET A C 1
ATOM 6543 O O . MET A 1 810 ? -16.504 29.174 -1.810 1.00 92.25 810 MET A O 1
ATOM 6547 N N . SER A 1 811 ? -16.685 31.405 -1.761 1.00 87.25 811 SER A N 1
ATOM 6548 C CA . SER A 1 811 ? -17.917 31.447 -0.948 1.00 87.25 811 SER A CA 1
ATOM 6549 C C . SER A 1 811 ? -19.099 30.645 -1.516 1.00 87.25 811 SER A C 1
ATOM 6551 O O . SER A 1 811 ? -20.060 30.369 -0.797 1.00 87.25 811 SER A O 1
ATOM 6553 N N . THR A 1 812 ? -19.049 30.276 -2.800 1.00 72.88 812 THR A N 1
ATOM 6554 C CA . THR A 1 812 ? -20.104 29.532 -3.511 1.00 72.88 812 THR A CA 1
ATOM 6555 C C . THR A 1 812 ? -19.634 28.209 -4.123 1.00 72.88 812 THR A C 1
ATOM 6557 O O . THR A 1 812 ? -20.440 27.508 -4.733 1.00 72.88 812 THR A O 1
ATOM 6560 N N . GLY A 1 813 ? -18.356 27.850 -3.971 1.00 66.38 813 GLY A N 1
ATOM 6561 C CA . GLY A 1 813 ? -17.784 26.630 -4.540 1.00 66.38 813 GLY A CA 1
ATOM 6562 C C . GLY A 1 813 ? -17.278 25.659 -3.482 1.00 66.38 813 GLY A C 1
ATOM 6563 O O . GLY A 1 813 ? -17.118 25.998 -2.312 1.00 66.38 813 GLY A O 1
ATOM 6564 N N . ARG A 1 814 ? -17.011 24.427 -3.914 1.00 71.38 814 ARG A N 1
ATOM 6565 C CA . ARG A 1 814 ? -16.437 23.371 -3.082 1.00 71.38 814 ARG A CA 1
ATOM 6566 C C . ARG A 1 814 ? -15.036 23.037 -3.587 1.00 71.38 814 ARG A C 1
ATOM 6568 O O . ARG A 1 814 ? -14.840 22.852 -4.783 1.00 71.38 814 ARG A O 1
ATOM 6575 N N . ILE A 1 815 ? -14.102 22.937 -2.650 1.00 76.62 815 ILE A N 1
ATOM 6576 C CA . ILE A 1 815 ? -12.860 22.179 -2.804 1.00 76.62 815 ILE A CA 1
ATOM 6577 C C . ILE A 1 815 ? -13.129 20.779 -2.246 1.00 76.62 815 ILE A C 1
ATOM 6579 O O . ILE A 1 815 ? -13.747 20.645 -1.181 1.00 76.62 815 ILE A O 1
ATOM 6583 N N . ASP A 1 816 ? -12.724 19.746 -2.977 1.00 72.62 816 ASP A N 1
ATOM 6584 C CA . ASP A 1 816 ? -12.911 18.361 -2.559 1.00 72.62 816 ASP A CA 1
ATOM 6585 C C . ASP A 1 816 ? -11.955 17.975 -1.425 1.00 72.62 816 ASP A C 1
ATOM 6587 O O . ASP A 1 816 ? -10.905 18.586 -1.216 1.00 72.62 816 ASP A O 1
ATOM 6591 N N . GLN A 1 817 ? -12.337 16.959 -0.648 1.00 63.44 817 GLN A N 1
ATOM 6592 C CA . GLN A 1 817 ? -11.485 16.478 0.437 1.00 63.44 817 GLN A CA 1
ATOM 6593 C C . GLN A 1 817 ? -10.268 15.760 -0.145 1.00 63.44 817 GLN A C 1
ATOM 6595 O O . GLN A 1 817 ? -10.395 14.766 -0.858 1.00 63.44 817 GLN A O 1
ATOM 6600 N N . LEU A 1 818 ? -9.083 16.274 0.176 1.00 62.34 818 LEU A N 1
ATOM 6601 C CA . LEU A 1 818 ? -7.824 15.718 -0.297 1.00 62.34 818 LEU A CA 1
ATOM 6602 C C . LEU A 1 818 ? -7.455 14.446 0.481 1.00 62.34 818 LEU A C 1
ATOM 6604 O O . LEU A 1 818 ? -7.537 14.393 1.709 1.00 62.34 818 LEU A O 1
ATOM 6608 N N . SER A 1 819 ? -6.982 13.440 -0.246 1.00 61.28 819 SER A N 1
ATOM 6609 C CA . SER A 1 819 ? -6.453 12.183 0.290 1.00 61.28 819 SER A CA 1
ATOM 6610 C C . SER A 1 819 ? -4.937 12.264 0.513 1.00 61.28 819 SER A C 1
ATOM 6612 O O . SER A 1 819 ? -4.259 13.114 -0.062 1.00 61.28 819 SER A O 1
ATOM 6614 N N . THR A 1 820 ? -4.354 11.342 1.290 1.00 58.25 820 THR A N 1
ATOM 6615 C CA . THR A 1 820 ? -2.884 11.252 1.472 1.00 58.25 820 THR A CA 1
ATOM 6616 C C . THR A 1 820 ? -2.091 11.093 0.184 1.00 58.25 820 THR A C 1
ATOM 6618 O O . THR A 1 820 ? -0.910 11.428 0.167 1.00 58.25 820 THR A O 1
ATOM 6621 N N . SER A 1 821 ? -2.706 10.549 -0.865 1.00 62.25 821 SER A N 1
ATOM 6622 C CA . SER A 1 821 ? -2.082 10.349 -2.173 1.00 62.25 821 SER A CA 1
ATOM 6623 C C . SER A 1 821 ? -2.014 11.639 -3.003 1.00 62.25 821 SER A C 1
ATOM 6625 O O . SER A 1 821 ? -1.306 11.669 -4.006 1.00 62.25 821 SER A O 1
ATOM 6627 N N . ASN A 1 822 ? -2.675 12.728 -2.590 1.00 78.06 822 ASN A N 1
ATOM 6628 C CA . ASN A 1 822 ? -2.573 14.030 -3.252 1.00 78.06 822 ASN A CA 1
ATOM 6629 C C . ASN A 1 822 ? -1.280 14.755 -2.833 1.00 78.06 822 ASN A C 1
ATOM 6631 O O . ASN A 1 822 ? -1.233 15.469 -1.829 1.00 78.06 822 ASN A O 1
ATOM 6635 N N . VAL A 1 823 ? -0.216 14.553 -3.618 1.00 87.88 823 VAL A N 1
ATOM 6636 C CA . VAL A 1 823 ? 1.124 15.109 -3.376 1.00 87.88 823 VAL A CA 1
ATOM 6637 C C . VAL A 1 823 ? 1.472 16.170 -4.421 1.00 87.88 823 VAL A C 1
ATOM 6639 O O . VAL A 1 823 ? 1.689 15.866 -5.594 1.00 87.88 823 VAL A O 1
ATOM 6642 N N . PHE A 1 824 ? 1.589 17.422 -3.982 1.00 93.44 824 PHE A N 1
ATOM 6643 C CA . PHE A 1 824 ? 1.991 18.542 -4.823 1.00 93.44 824 PHE A CA 1
ATOM 6644 C C . PHE A 1 824 ? 3.521 18.637 -4.958 1.00 93.44 824 PHE A C 1
ATOM 6646 O O . PHE A 1 824 ? 4.242 18.701 -3.963 1.00 93.44 824 PHE A O 1
ATOM 6653 N N . ARG A 1 825 ? 4.004 18.645 -6.203 1.00 93.75 825 ARG A N 1
ATOM 6654 C CA . ARG A 1 825 ? 5.418 18.654 -6.624 1.00 93.75 825 ARG A CA 1
ATOM 6655 C C . ARG A 1 825 ? 5.699 19.675 -7.745 1.00 93.75 825 ARG A C 1
ATOM 6657 O O . ARG A 1 825 ? 6.772 19.643 -8.337 1.00 93.75 825 ARG A O 1
ATOM 6664 N N . GLY A 1 826 ? 4.712 20.499 -8.103 1.00 94.44 826 GLY A N 1
ATOM 6665 C CA . GLY A 1 826 ? 4.817 21.502 -9.169 1.00 94.44 826 GLY A CA 1
ATOM 6666 C C . GLY A 1 826 ? 5.135 22.896 -8.637 1.00 94.44 826 GLY A C 1
ATOM 6667 O O . GLY A 1 826 ? 5.516 23.058 -7.475 1.00 94.44 826 GLY A O 1
ATOM 6668 N N . VAL A 1 827 ? 4.906 23.906 -9.475 1.00 97.00 827 VAL A N 1
ATOM 6669 C CA . VAL A 1 827 ? 4.888 25.317 -9.067 1.00 97.00 827 VAL A CA 1
ATOM 6670 C C . VAL A 1 827 ? 3.446 25.809 -9.042 1.00 97.00 827 VAL A C 1
ATOM 6672 O O . VAL A 1 827 ? 2.708 25.586 -10.000 1.00 97.00 827 VAL A O 1
ATOM 6675 N N . PHE A 1 828 ? 3.036 26.473 -7.962 1.00 97.94 828 PHE A N 1
ATOM 6676 C CA . PHE A 1 828 ? 1.786 27.230 -7.904 1.00 97.94 828 PHE A CA 1
ATOM 6677 C C . PHE A 1 828 ? 2.088 28.714 -7.695 1.00 97.94 828 PHE A C 1
ATOM 6679 O O . PHE A 1 828 ? 2.506 29.140 -6.618 1.00 97.94 828 PHE A O 1
ATOM 6686 N N . ASP A 1 829 ? 1.891 29.494 -8.752 1.00 98.12 829 ASP A N 1
ATOM 6687 C CA . ASP A 1 829 ? 2.043 30.940 -8.767 1.00 98.12 829 ASP A CA 1
ATOM 6688 C C . ASP A 1 829 ? 0.675 31.606 -8.596 1.00 98.12 829 ASP A C 1
ATOM 6690 O O . ASP A 1 829 ? -0.176 31.584 -9.488 1.00 98.12 829 ASP A O 1
ATOM 6694 N N . GLY A 1 830 ? 0.466 32.226 -7.439 1.00 97.81 830 GLY A N 1
ATOM 6695 C CA . GLY A 1 830 ? -0.688 33.075 -7.188 1.00 97.81 830 GLY A CA 1
ATOM 6696 C C . GLY A 1 830 ? -0.700 34.337 -8.053 1.00 97.81 830 GLY A C 1
ATOM 6697 O O . GLY A 1 830 ? -1.749 34.959 -8.170 1.00 97.81 830 GLY A O 1
ATOM 6698 N N . ASN A 1 831 ? 0.420 34.704 -8.695 1.00 97.50 831 ASN A N 1
ATOM 6699 C CA . ASN A 1 831 ? 0.518 35.812 -9.652 1.00 97.50 831 ASN A CA 1
ATOM 6700 C C . ASN A 1 831 ? 0.013 37.164 -9.085 1.00 97.50 831 ASN A C 1
ATOM 6702 O O . ASN A 1 831 ? -0.502 38.013 -9.808 1.00 97.50 831 ASN A O 1
ATOM 6706 N N . GLY A 1 832 ? 0.110 37.343 -7.761 1.00 95.44 832 GLY A N 1
ATOM 6707 C CA . GLY A 1 832 ? -0.412 38.499 -7.025 1.00 95.44 832 GLY A CA 1
ATOM 6708 C C . GLY A 1 832 ? -1.920 38.453 -6.737 1.00 95.44 832 GLY A C 1
ATOM 6709 O O . GLY A 1 832 ? -2.429 39.327 -6.037 1.00 95.44 832 GLY A O 1
ATOM 6710 N N . TYR A 1 833 ? -2.639 37.447 -7.238 1.00 98.31 833 TYR A N 1
ATOM 6711 C CA . TYR A 1 833 ? -4.065 37.260 -6.996 1.00 98.31 833 TYR A CA 1
ATOM 6712 C C . TYR A 1 833 ? -4.364 36.591 -5.653 1.00 98.31 833 TYR A C 1
ATOM 6714 O O . TYR A 1 833 ? -3.541 35.929 -5.013 1.00 98.31 833 TYR A O 1
ATOM 6722 N N . THR A 1 834 ? -5.610 36.778 -5.232 1.00 98.25 834 THR A N 1
ATOM 6723 C CA . THR A 1 834 ? -6.134 36.334 -3.949 1.00 98.25 834 THR A CA 1
ATOM 6724 C C . THR A 1 834 ? -7.131 35.198 -4.124 1.00 98.25 834 THR A C 1
ATOM 6726 O O . THR A 1 834 ? -8.173 35.354 -4.767 1.00 98.25 834 THR A O 1
ATOM 6729 N N . LEU A 1 835 ? -6.872 34.087 -3.443 1.00 97.62 835 LEU A N 1
ATOM 6730 C CA . LEU A 1 835 ? -7.901 33.120 -3.088 1.00 97.62 835 LEU A CA 1
ATOM 6731 C C . LEU A 1 835 ? -8.622 33.650 -1.841 1.00 97.62 835 LEU A C 1
ATOM 6733 O O . LEU A 1 835 ? -7.962 33.979 -0.854 1.00 97.62 835 LEU A O 1
ATOM 6737 N N . ARG A 1 836 ? -9.956 33.758 -1.859 1.00 96.69 836 ARG A N 1
ATOM 6738 C CA . ARG A 1 836 ? -10.716 34.318 -0.725 1.00 96.69 836 ARG A CA 1
ATOM 6739 C C . ARG A 1 836 ? -11.979 33.563 -0.340 1.00 96.69 836 ARG A C 1
ATOM 6741 O O . ARG A 1 836 ? -12.591 32.898 -1.172 1.00 96.69 836 ARG A O 1
ATOM 6748 N N . ASN A 1 837 ? -12.412 33.772 0.904 1.00 95.00 837 ASN A N 1
ATOM 6749 C CA . ASN A 1 837 ? -13.714 33.351 1.432 1.00 95.00 837 ASN A CA 1
ATOM 6750 C C . ASN A 1 837 ? -13.932 31.827 1.419 1.00 95.00 837 ASN A C 1
ATOM 6752 O O . ASN A 1 837 ? -15.023 31.356 1.096 1.00 95.00 837 ASN A O 1
ATOM 6756 N N . TYR A 1 838 ? -12.905 31.049 1.776 1.00 91.94 838 TYR A N 1
ATOM 6757 C CA . TYR A 1 838 ? -13.030 29.598 1.916 1.00 91.94 838 TYR A CA 1
ATOM 6758 C C . TYR A 1 838 ? -13.229 29.202 3.382 1.00 91.94 838 TYR A C 1
ATOM 6760 O O . TYR A 1 838 ? -12.372 29.450 4.225 1.00 91.94 838 TYR A O 1
ATOM 6768 N N . GLY A 1 839 ? -14.358 28.570 3.697 1.00 88.50 839 GLY A N 1
ATOM 6769 C CA . GLY A 1 839 ? -14.642 28.027 5.025 1.00 88.50 839 GLY A CA 1
ATOM 6770 C C . GLY A 1 839 ? -14.957 26.540 4.937 1.00 88.50 839 GLY A C 1
ATOM 6771 O O . GLY A 1 839 ? -15.819 26.149 4.152 1.00 88.50 839 GLY A O 1
ATOM 6772 N N . ALA A 1 840 ? -14.286 25.711 5.738 1.00 83.62 840 ALA A N 1
ATOM 6773 C CA . ALA A 1 840 ? -14.488 24.265 5.709 1.00 83.62 840 ALA A CA 1
ATOM 6774 C C . ALA A 1 840 ? -14.375 23.617 7.095 1.00 83.62 840 ALA A C 1
ATOM 6776 O O . ALA A 1 840 ? -13.384 23.786 7.807 1.00 83.62 840 ALA A O 1
ATOM 6777 N N . ASN A 1 841 ? -15.371 22.792 7.429 1.00 84.31 841 ASN A N 1
ATOM 6778 C CA . ASN A 1 841 ? -15.204 21.714 8.399 1.00 84.31 841 ASN A CA 1
ATOM 6779 C C . ASN A 1 841 ? -14.554 20.551 7.647 1.00 84.31 841 ASN A C 1
ATOM 6781 O O . ASN A 1 841 ? -15.137 20.040 6.688 1.00 84.31 841 ASN A O 1
ATOM 6785 N N . MET A 1 842 ? -13.340 20.169 8.025 1.00 75.94 842 MET A N 1
ATOM 6786 C CA . MET A 1 842 ? -12.585 19.149 7.300 1.00 75.94 842 MET A CA 1
ATOM 6787 C C . MET A 1 842 ? -11.662 18.377 8.223 1.00 75.94 842 MET A C 1
ATOM 6789 O O . MET A 1 842 ? -11.174 18.886 9.221 1.00 75.94 842 MET A O 1
ATOM 6793 N N . LEU A 1 843 ? -11.399 17.135 7.851 1.00 68.62 843 LEU A N 1
ATOM 6794 C CA . LEU A 1 843 ? -10.664 16.184 8.671 1.00 68.62 843 LEU A CA 1
ATOM 6795 C C . LEU A 1 843 ? -9.191 16.555 8.861 1.00 68.62 843 LEU A C 1
ATOM 6797 O O . LEU A 1 843 ? -8.583 16.286 9.898 1.00 68.62 843 LEU A O 1
ATOM 6801 N N . ARG A 1 844 ? -8.607 17.214 7.869 1.00 72.56 844 ARG A N 1
ATOM 6802 C CA . ARG A 1 844 ? -7.212 17.644 7.837 1.00 72.56 844 ARG A CA 1
ATOM 6803 C C . ARG A 1 844 ? -7.178 19.079 7.334 1.00 72.56 844 ARG A C 1
ATOM 6805 O O . ARG A 1 844 ? -7.910 19.383 6.404 1.00 72.56 844 ARG A O 1
ATOM 6812 N N . GLY A 1 845 ? -6.343 19.935 7.917 1.00 72.75 845 GLY A N 1
ATOM 6813 C CA . GLY A 1 845 ? -6.235 21.337 7.498 1.00 72.75 845 GLY A CA 1
ATOM 6814 C C . GLY A 1 845 ? -5.219 21.550 6.381 1.00 72.75 845 GLY A C 1
ATOM 6815 O O . GLY A 1 845 ? -4.103 21.024 6.466 1.00 72.75 845 GLY A O 1
ATOM 6816 N N . GLY A 1 846 ? -5.587 22.362 5.392 1.00 87.31 846 GLY A N 1
ATOM 6817 C CA . GLY A 1 846 ? -4.680 22.924 4.393 1.00 87.31 846 GLY A CA 1
ATOM 6818 C C . GLY A 1 846 ? -5.339 23.094 3.026 1.00 87.31 846 GLY A C 1
ATOM 6819 O O . GLY A 1 846 ? -6.177 22.285 2.636 1.00 87.31 846 GLY A O 1
ATOM 6820 N N . LEU A 1 847 ? -4.913 24.106 2.264 1.00 90.50 847 LEU A 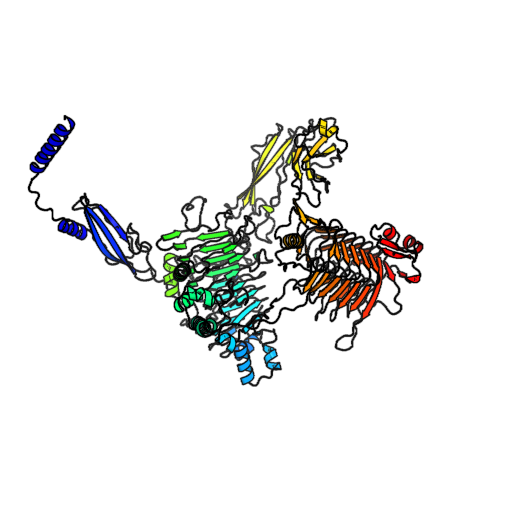N 1
ATOM 6821 C CA . LEU A 1 847 ? -5.160 24.164 0.817 1.00 90.50 847 LEU A CA 1
ATOM 6822 C C . LEU A 1 847 ? -4.475 22.990 0.088 1.00 90.50 847 LEU A C 1
ATOM 6824 O O . LEU A 1 847 ? -5.008 22.472 -0.890 1.00 90.50 847 LEU A O 1
ATOM 6828 N N . PHE A 1 848 ? -3.320 22.546 0.592 1.00 91.38 848 PHE A N 1
ATOM 6829 C CA . PHE A 1 848 ? -2.588 21.376 0.107 1.00 91.38 848 PHE A CA 1
ATOM 6830 C C . PHE A 1 848 ? -2.487 20.285 1.174 1.00 91.38 848 PHE A C 1
ATOM 6832 O O . PHE A 1 848 ? -2.129 20.540 2.323 1.00 91.38 848 PHE A O 1
ATOM 6839 N N . MET A 1 849 ? -2.707 19.034 0.775 1.00 86.56 849 MET A N 1
ATOM 6840 C CA . MET A 1 849 ? -2.522 17.893 1.672 1.00 86.56 849 MET A CA 1
ATOM 6841 C C . MET A 1 849 ? -1.050 17.604 1.947 1.00 86.56 849 MET A C 1
ATOM 6843 O O . MET A 1 849 ? -0.614 17.395 3.076 1.00 86.56 849 MET A O 1
ATOM 6847 N N . THR A 1 850 ? -0.259 17.547 0.885 1.00 89.12 850 THR A N 1
ATOM 6848 C CA . THR A 1 850 ? 1.164 17.249 0.961 1.00 89.12 850 THR A CA 1
ATOM 6849 C C . THR A 1 850 ? 1.879 18.058 -0.094 1.00 89.12 850 THR A C 1
ATOM 6851 O O . THR A 1 850 ? 1.468 18.054 -1.251 1.00 89.12 850 THR A O 1
ATOM 6854 N N . ILE A 1 851 ? 2.973 18.703 0.292 1.00 93.06 851 ILE A N 1
ATOM 6855 C CA . ILE A 1 851 ? 3.924 19.294 -0.648 1.00 93.06 851 ILE A CA 1
ATOM 6856 C C . ILE A 1 851 ? 5.215 18.485 -0.539 1.00 93.06 851 ILE A C 1
ATOM 6858 O O . ILE A 1 851 ? 5.722 18.287 0.563 1.00 93.06 851 ILE A O 1
ATOM 6862 N N . ASN A 1 852 ? 5.724 17.984 -1.663 1.00 92.75 852 ASN A N 1
ATOM 6863 C CA . ASN A 1 852 ? 6.989 17.261 -1.743 1.00 92.75 852 ASN A CA 1
ATOM 6864 C C . ASN A 1 852 ? 7.869 17.897 -2.825 1.00 92.75 852 ASN A C 1
ATOM 6866 O O . ASN A 1 852 ? 7.665 17.641 -4.009 1.00 92.75 852 ASN A O 1
ATOM 6870 N N . GLY A 1 853 ? 8.798 18.766 -2.420 1.00 91.38 853 GLY A N 1
ATOM 6871 C CA . GLY A 1 853 ? 9.669 19.499 -3.349 1.00 91.38 853 GLY A CA 1
ATOM 6872 C C . GLY A 1 853 ? 8.970 20.535 -4.247 1.00 91.38 853 GLY A C 1
ATOM 6873 O O . GLY A 1 853 ? 9.586 21.041 -5.176 1.00 91.38 853 GLY A O 1
ATOM 6874 N N . GLY A 1 854 ? 7.689 20.835 -4.009 1.00 94.69 854 GLY A N 1
ATOM 6875 C CA . GLY A 1 854 ? 6.943 21.841 -4.769 1.00 94.69 854 GLY A CA 1
ATOM 6876 C C . GLY A 1 854 ? 7.244 23.280 -4.334 1.00 94.69 854 GLY A C 1
ATOM 6877 O O . GLY A 1 854 ? 7.733 23.525 -3.227 1.00 94.69 854 GLY A O 1
ATOM 6878 N N . MET A 1 855 ? 6.893 24.235 -5.196 1.00 97.06 855 MET A N 1
ATOM 6879 C CA . MET A 1 855 ? 6.987 25.672 -4.926 1.00 97.06 855 MET A CA 1
ATOM 6880 C C . MET A 1 855 ? 5.597 26.314 -4.878 1.00 97.06 855 MET A C 1
ATOM 6882 O O . MET A 1 855 ? 4.755 26.036 -5.730 1.00 97.06 855 MET A O 1
ATOM 6886 N N . ILE A 1 856 ? 5.373 27.222 -3.927 1.00 98.06 856 ILE A N 1
ATOM 6887 C CA . ILE A 1 856 ? 4.207 28.115 -3.909 1.00 98.06 856 ILE A CA 1
ATOM 6888 C C . ILE A 1 856 ? 4.702 29.556 -3.810 1.00 98.06 856 ILE A C 1
ATOM 6890 O O . ILE A 1 856 ? 5.538 29.862 -2.957 1.00 98.06 856 ILE A O 1
ATOM 6894 N N . LYS A 1 857 ? 4.195 30.456 -4.659 1.00 97.81 857 LYS A N 1
ATOM 6895 C CA . LYS A 1 857 ? 4.605 31.865 -4.640 1.00 97.81 857 LYS A CA 1
ATOM 6896 C C . LYS A 1 857 ? 3.487 32.861 -4.955 1.00 97.81 857 LYS A C 1
ATOM 6898 O O . LYS A 1 857 ? 2.479 32.481 -5.536 1.00 97.81 857 LYS A O 1
ATOM 6903 N N . ASN A 1 858 ? 3.693 34.131 -4.596 1.00 97.56 858 ASN A N 1
ATOM 6904 C CA . ASN A 1 858 ? 2.857 35.290 -4.966 1.00 97.56 858 ASN A CA 1
ATOM 6905 C C . ASN A 1 858 ? 1.353 35.125 -4.677 1.00 97.56 858 ASN A C 1
ATOM 6907 O O . ASN A 1 858 ? 0.519 35.512 -5.496 1.00 97.56 858 ASN A O 1
ATOM 6911 N N . LEU A 1 859 ? 1.003 34.506 -3.551 1.00 97.75 859 LEU A N 1
ATOM 6912 C CA . LEU A 1 859 ? -0.352 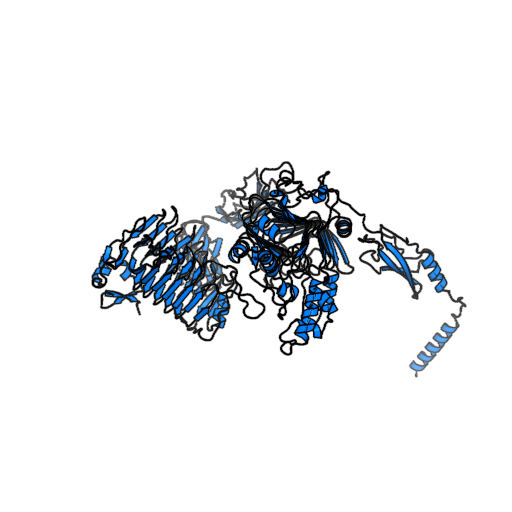34.038 -3.263 1.00 97.75 859 LEU A CA 1
ATOM 6913 C C . LEU A 1 859 ? -0.904 34.688 -1.994 1.00 97.75 859 LEU A C 1
ATOM 6915 O O . LEU A 1 859 ? -0.303 34.568 -0.925 1.00 97.75 859 LEU A O 1
ATOM 6919 N N . THR A 1 860 ? -2.090 35.290 -2.096 1.00 98.31 860 THR A N 1
ATOM 6920 C CA . THR A 1 860 ? -2.855 35.744 -0.927 1.00 98.31 860 THR A CA 1
ATOM 6921 C C . THR A 1 860 ? -3.987 34.764 -0.624 1.00 98.31 860 THR A C 1
ATOM 6923 O O . THR A 1 860 ? -4.798 34.455 -1.497 1.00 98.31 860 THR A O 1
ATOM 6926 N N . LEU A 1 861 ? -4.057 34.294 0.622 1.00 98.06 861 LEU A N 1
ATOM 6927 C CA . LEU A 1 861 ? -5.182 33.562 1.200 1.00 98.06 861 LEU A CA 1
ATOM 6928 C C . LEU A 1 861 ? -5.924 34.504 2.158 1.00 98.06 861 LEU A C 1
ATOM 6930 O O . LEU A 1 861 ? -5.402 34.842 3.220 1.00 98.06 861 LEU A O 1
ATOM 6934 N N . ASP A 1 862 ? -7.123 34.948 1.787 1.00 98.38 862 ASP A N 1
ATOM 6935 C CA . ASP A 1 862 ? -7.936 35.869 2.595 1.00 98.38 862 ASP A CA 1
ATOM 6936 C C . ASP A 1 862 ? -9.201 35.180 3.118 1.00 98.38 862 ASP A C 1
ATOM 6938 O O . ASP A 1 862 ? -9.921 34.519 2.366 1.00 98.38 862 ASP A O 1
ATOM 6942 N N . ASN A 1 863 ? -9.503 35.338 4.406 1.00 97.25 863 ASN A N 1
ATOM 6943 C CA . ASN A 1 863 ? -10.700 34.772 5.030 1.00 97.25 863 ASN A CA 1
ATOM 6944 C C . ASN A 1 863 ? -10.812 33.240 4.833 1.00 97.25 863 ASN A C 1
ATOM 6946 O O . ASN A 1 863 ? -11.885 32.705 4.531 1.00 97.25 863 ASN A O 1
ATOM 6950 N N . PHE A 1 864 ? -9.686 32.531 4.984 1.00 94.81 864 PHE A N 1
ATOM 6951 C CA . PHE A 1 864 ? -9.622 31.069 5.034 1.00 94.81 864 PHE A CA 1
ATOM 6952 C C . PHE A 1 864 ? -9.918 30.588 6.455 1.00 94.81 864 PHE A C 1
ATOM 6954 O O . PHE A 1 864 ? -9.169 30.883 7.380 1.00 94.81 864 PHE A O 1
ATOM 6961 N N . ASN A 1 865 ? -10.997 29.834 6.649 1.00 94.19 865 ASN A N 1
ATOM 6962 C CA . ASN A 1 865 ? -11.456 29.406 7.969 1.00 94.19 865 ASN A CA 1
ATOM 6963 C C . ASN A 1 865 ? -11.601 27.885 8.023 1.00 94.19 865 ASN A C 1
ATOM 6965 O O . ASN A 1 865 ? -12.621 27.317 7.623 1.00 94.19 865 ASN A O 1
ATOM 6969 N N . PHE A 1 866 ? -10.566 27.230 8.537 1.00 90.75 866 PHE A N 1
ATOM 6970 C CA . PHE A 1 866 ? -10.535 25.791 8.735 1.00 90.75 866 PHE A CA 1
ATOM 6971 C C . PHE A 1 866 ? -10.972 25.421 10.146 1.00 90.75 866 PHE A C 1
ATOM 6973 O O . PHE A 1 866 ? -10.395 25.872 11.134 1.00 90.75 866 PHE A O 1
ATOM 6980 N N . ASN A 1 867 ? -11.961 24.537 10.236 1.00 90.12 867 ASN A N 1
ATOM 6981 C CA . ASN A 1 867 ? -12.318 23.848 11.465 1.00 90.12 867 ASN A CA 1
ATOM 6982 C C . ASN A 1 867 ? -11.939 22.369 11.325 1.00 90.12 867 ASN A C 1
ATOM 6984 O O . ASN A 1 867 ? -12.720 21.548 10.839 1.00 90.12 867 ASN A O 1
ATOM 6988 N N . VAL A 1 868 ? -10.711 22.061 11.737 1.00 83.25 868 VAL A N 1
ATOM 6989 C CA . VAL A 1 868 ? -10.106 20.723 11.770 1.00 83.25 868 VAL A CA 1
ATOM 6990 C C . VAL A 1 868 ? -10.456 20.029 13.080 1.00 83.25 868 VAL A C 1
ATOM 6992 O O . VAL A 1 868 ? -9.605 19.683 13.903 1.00 83.25 868 VAL A O 1
ATOM 6995 N N . ASP A 1 869 ? -11.757 19.905 13.305 1.00 72.81 869 ASP A N 1
ATOM 6996 C CA . ASP A 1 869 ? -12.311 19.203 14.451 1.00 72.81 869 ASP A CA 1
ATOM 6997 C C . ASP A 1 869 ? -12.158 17.684 14.265 1.00 72.81 869 ASP A C 1
ATOM 6999 O O . ASP A 1 869 ? -12.190 17.190 13.139 1.00 72.81 869 ASP A O 1
ATOM 7003 N N . SER A 1 870 ? -12.071 16.917 15.355 1.00 59.62 870 SER A N 1
ATOM 7004 C CA . SER A 1 870 ? -12.305 15.466 15.297 1.00 59.62 870 SER A CA 1
ATOM 7005 C C . SER A 1 870 ? -13.786 15.231 15.499 1.00 59.62 870 SER A C 1
ATOM 7007 O O . SER A 1 870 ? -14.210 14.499 16.394 1.00 59.62 870 SER A O 1
ATOM 7009 N N . ILE A 1 871 ? -14.576 15.844 14.628 1.00 42.69 871 ILE A N 1
ATOM 7010 C CA . ILE A 1 871 ? -15.779 15.167 14.206 1.00 42.69 871 ILE A CA 1
ATOM 7011 C C . ILE A 1 871 ? -15.261 14.174 13.182 1.00 42.69 871 ILE A C 1
ATOM 7013 O O . ILE A 1 871 ? -14.717 14.560 12.155 1.00 42.69 871 ILE A O 1
ATOM 7017 N N . PHE A 1 872 ? -15.367 12.906 13.537 1.00 43.25 872 PHE A N 1
ATOM 7018 C CA . PHE A 1 872 ? -16.147 11.964 12.756 1.00 43.25 872 PHE A CA 1
ATOM 7019 C C . PHE A 1 872 ? -16.553 10.841 13.725 1.00 43.25 872 PHE A C 1
ATOM 7021 O O . PHE A 1 872 ? -15.810 9.896 13.991 1.00 43.25 872 PHE A O 1
ATOM 7028 N N . ALA A 1 873 ? -17.723 11.067 14.327 1.00 30.92 873 ALA A N 1
ATOM 7029 C CA . ALA A 1 873 ? -18.611 10.095 14.953 1.00 30.92 873 ALA A CA 1
ATOM 7030 C C . ALA A 1 873 ? -20.034 10.710 14.932 1.00 30.92 873 ALA A C 1
ATOM 7032 O O . ALA A 1 873 ? -20.137 11.940 15.033 1.00 30.92 873 ALA A O 1
ATOM 7033 N N . PRO A 1 874 ? -21.117 9.917 14.845 1.00 30.86 874 PRO A N 1
ATOM 7034 C CA . PRO A 1 874 ? -21.146 8.465 15.000 1.00 30.86 874 PRO A CA 1
ATOM 7035 C C . PRO A 1 874 ? -21.479 7.718 13.693 1.00 30.86 874 PRO A C 1
ATOM 7037 O O . PRO A 1 874 ? -22.204 8.219 12.837 1.00 30.86 874 PRO A O 1
ATOM 7040 N N . SER A 1 875 ? -21.033 6.468 13.574 1.00 50.75 875 SER A N 1
ATOM 7041 C CA . SER A 1 875 ? -21.820 5.492 12.813 1.00 50.75 875 SER A CA 1
ATOM 7042 C C . SER A 1 875 ? -23.146 5.248 13.547 1.00 50.75 875 SER A C 1
ATOM 7044 O O . SER A 1 875 ? -23.224 5.382 14.769 1.00 50.75 875 SER A O 1
ATOM 7046 N N . SER A 1 876 ? -24.209 4.934 12.819 1.00 44.78 876 SER A N 1
ATOM 7047 C CA . SER A 1 876 ? -25.441 4.408 13.423 1.00 44.78 876 SER A CA 1
ATOM 7048 C C . SER A 1 876 ? -26.070 3.461 12.419 1.00 44.78 876 SER A C 1
ATOM 7050 O O . SER A 1 876 ? -25.480 2.424 12.184 1.00 44.78 876 SER A O 1
ATOM 7052 N N . ASP A 1 877 ? -27.147 3.851 11.750 1.00 39.50 877 ASP A N 1
ATOM 7053 C CA . ASP A 1 877 ? -27.923 2.962 10.872 1.00 39.50 877 ASP A CA 1
ATOM 7054 C C . ASP A 1 877 ? -28.294 3.646 9.539 1.00 39.50 877 ASP A C 1
ATOM 7056 O O . ASP A 1 877 ? -29.097 3.167 8.744 1.00 39.50 877 ASP A O 1
ATOM 7060 N N . ASP A 1 878 ? -27.831 4.887 9.397 1.00 31.95 878 ASP A N 1
ATOM 7061 C CA . ASP A 1 878 ? -28.599 5.988 8.813 1.00 31.95 878 ASP A CA 1
ATOM 7062 C C . ASP A 1 878 ? -27.657 7.216 8.683 1.00 31.95 878 ASP A C 1
ATOM 7064 O O . ASP A 1 878 ? -26.505 7.144 9.134 1.00 31.95 878 ASP A O 1
ATOM 7068 N N . PRO A 1 879 ? -28.049 8.380 8.115 1.00 40.25 879 PRO A N 1
ATOM 7069 C CA . PRO A 1 879 ? -27.200 9.251 7.298 1.00 40.25 879 PRO A CA 1
ATOM 7070 C C . PRO A 1 879 ? -26.362 10.224 8.154 1.00 40.25 879 PRO A C 1
ATOM 7072 O O . PRO A 1 879 ? -25.987 11.315 7.726 1.00 40.25 879 PRO A O 1
ATOM 7075 N N . ASN A 1 880 ? -26.112 9.823 9.399 1.00 35.31 880 ASN A N 1
ATOM 7076 C CA . ASN A 1 880 ? -25.261 10.454 10.392 1.00 35.31 880 ASN A CA 1
ATOM 7077 C C . ASN A 1 880 ? -23.816 9.928 10.320 1.00 35.31 880 ASN A C 1
ATOM 7079 O O . ASN A 1 880 ? -22.956 10.497 10.994 1.00 35.31 880 ASN A O 1
ATOM 7083 N N . VAL A 1 881 ? -23.563 8.866 9.530 1.00 34.94 881 VAL A N 1
ATOM 7084 C CA . VAL A 1 881 ? -22.241 8.246 9.352 1.00 34.94 881 VAL A CA 1
ATOM 7085 C C . VAL A 1 881 ? -21.201 9.304 9.035 1.00 34.94 881 VAL A C 1
ATOM 7087 O O . VAL A 1 881 ? -21.229 9.948 7.990 1.00 34.94 881 VAL A O 1
ATOM 7090 N N . LEU A 1 882 ? -20.245 9.422 9.944 1.00 30.41 882 LEU A N 1
ATOM 7091 C CA . LEU A 1 882 ? -19.024 10.184 9.786 1.00 30.41 882 LEU A CA 1
ATOM 7092 C C . LEU A 1 882 ? -17.950 9.432 10.579 1.00 30.41 882 LEU A C 1
ATOM 7094 O O . LEU A 1 882 ? -18.040 9.371 11.803 1.00 30.41 882 LEU A O 1
ATOM 7098 N N . VAL A 1 883 ? -16.962 8.832 9.901 1.00 35.50 883 VAL A N 1
ATOM 7099 C CA . VAL A 1 883 ? -15.917 7.977 10.509 1.00 35.50 883 VAL A CA 1
ATOM 7100 C C . VAL A 1 883 ? -14.529 8.373 10.011 1.00 35.50 883 VAL A C 1
ATOM 7102 O O . VAL A 1 883 ? -14.279 8.369 8.809 1.00 35.50 883 VAL A O 1
ATOM 7105 N N . GLU A 1 884 ? -13.591 8.670 10.918 1.00 39.78 884 GLU A N 1
ATOM 7106 C CA . GLU A 1 884 ? -12.181 8.821 10.540 1.00 39.78 884 GLU A CA 1
ATOM 7107 C C . GLU A 1 884 ? -11.209 8.437 11.673 1.00 39.78 884 GLU A C 1
ATOM 7109 O O . GLU A 1 884 ? -10.880 9.215 12.572 1.00 39.78 884 GLU A O 1
ATOM 7114 N N . THR A 1 885 ? -10.690 7.210 11.631 1.00 33.72 885 THR A N 1
ATOM 7115 C CA . THR A 1 885 ? -9.928 6.581 12.727 1.00 33.72 885 THR A CA 1
ATOM 7116 C C . THR A 1 885 ? -8.423 6.914 12.737 1.00 33.72 885 THR A C 1
ATOM 7118 O O . THR A 1 885 ? -7.588 6.076 13.071 1.00 33.72 885 THR A O 1
ATOM 7121 N N . ARG A 1 886 ? -8.104 8.201 12.519 1.00 48.09 886 ARG A N 1
ATOM 7122 C CA . ARG A 1 886 ? -6.776 8.871 12.544 1.00 48.09 886 ARG A CA 1
ATOM 7123 C C . ARG A 1 886 ? -5.940 8.820 11.257 1.00 48.09 886 ARG A C 1
ATOM 7125 O O . ARG A 1 886 ? -5.078 7.960 11.082 1.00 48.09 886 ARG A O 1
ATOM 7132 N N . PRO A 1 887 ? -6.052 9.872 10.441 1.00 47.94 887 PRO A N 1
ATOM 7133 C CA . PRO A 1 887 ? -5.032 10.281 9.494 1.00 47.94 887 PRO A CA 1
ATOM 7134 C C . PRO A 1 887 ? -3.957 11.150 10.166 1.00 47.94 887 PRO A C 1
ATOM 7136 O O . PRO A 1 887 ? -3.915 11.271 11.390 1.00 47.94 887 PRO A O 1
ATOM 7139 N N . SER A 1 888 ? -3.094 11.761 9.343 1.00 54.38 888 SER A N 1
ATOM 7140 C CA . SER A 1 888 ? -1.998 12.648 9.744 1.00 54.38 888 SER A CA 1
ATOM 7141 C C . SER A 1 888 ? -2.325 13.567 10.913 1.00 54.38 888 SER A C 1
ATOM 7143 O O . SER A 1 888 ? -3.340 14.260 10.944 1.00 54.38 888 SER A O 1
ATOM 7145 N N . ASP A 1 889 ? -1.368 13.630 11.820 1.00 73.06 889 ASP A N 1
ATOM 7146 C CA . ASP A 1 889 ? -1.450 14.286 13.115 1.00 73.06 889 ASP A CA 1
ATOM 7147 C C . ASP A 1 889 ? -1.290 15.816 13.038 1.00 73.06 889 ASP A C 1
ATOM 7149 O O . ASP A 1 889 ? -0.945 16.479 14.012 1.00 73.06 889 ASP A O 1
ATOM 7153 N N . ASP A 1 890 ? -1.498 16.373 11.848 1.00 85.25 890 ASP A N 1
ATOM 7154 C CA . ASP A 1 890 ? -0.922 17.627 11.384 1.00 85.25 890 ASP A CA 1
ATOM 7155 C C . ASP A 1 890 ? -2.027 18.483 10.709 1.00 85.25 890 ASP A C 1
ATOM 7157 O O . ASP A 1 890 ? -2.964 17.932 10.128 1.00 85.25 890 ASP A O 1
ATOM 7161 N N . ALA A 1 891 ? -1.967 19.817 10.809 1.00 89.31 891 ALA A N 1
ATOM 7162 C CA . ALA A 1 891 ? -2.929 20.759 10.222 1.00 89.31 891 ALA A CA 1
ATOM 7163 C C . ALA A 1 891 ? -2.314 22.158 9.995 1.00 89.31 891 ALA A C 1
ATOM 7165 O O . ALA A 1 891 ? -1.746 22.743 10.918 1.00 89.31 891 ALA A O 1
ATOM 7166 N N . GLY A 1 892 ? -2.483 22.714 8.792 1.00 92.75 892 GLY A N 1
ATOM 7167 C CA . GLY A 1 892 ? -2.127 24.101 8.456 1.00 92.75 892 GLY A CA 1
ATOM 7168 C C . GLY A 1 892 ? -3.261 24.827 7.727 1.00 92.75 892 GLY A C 1
ATOM 7169 O O . GLY A 1 892 ? -4.275 24.205 7.418 1.00 92.75 892 GLY A O 1
ATOM 7170 N N . ILE A 1 893 ? -3.101 26.118 7.414 1.00 94.62 893 ILE A N 1
ATOM 7171 C CA . ILE A 1 893 ? -3.984 26.820 6.459 1.00 94.62 893 ILE A CA 1
ATOM 7172 C C . ILE A 1 893 ? -3.439 26.646 5.034 1.00 94.62 893 ILE A C 1
ATOM 7174 O O . ILE A 1 893 ? -4.199 26.337 4.118 1.00 94.62 893 ILE A O 1
ATOM 7178 N N . LEU A 1 894 ? -2.119 26.745 4.835 1.00 94.69 894 LEU A N 1
ATOM 7179 C CA . LEU A 1 894 ? -1.514 26.489 3.525 1.00 94.69 894 LEU A CA 1
ATOM 7180 C C . LEU A 1 894 ? -1.359 24.986 3.250 1.00 94.69 894 LEU A C 1
ATOM 7182 O O . LEU A 1 894 ? -1.826 24.520 2.212 1.00 94.69 894 LEU A O 1
ATOM 7186 N N . ALA A 1 895 ? -0.749 24.217 4.163 1.00 93.38 895 ALA A N 1
ATOM 7187 C CA . ALA A 1 895 ? -0.573 22.774 3.959 1.00 93.38 895 ALA A CA 1
ATOM 7188 C C . ALA A 1 895 ? -0.603 21.916 5.235 1.00 93.38 895 ALA A C 1
ATOM 7190 O O . ALA A 1 895 ? -0.197 22.349 6.312 1.00 93.38 895 ALA A O 1
ATOM 7191 N N . THR A 1 896 ? -1.018 20.653 5.108 1.00 89.75 896 THR A N 1
ATOM 7192 C CA . THR A 1 896 ? -1.036 19.703 6.234 1.00 89.75 896 THR A CA 1
ATOM 7193 C C . THR A 1 896 ? 0.388 19.314 6.661 1.00 89.75 896 THR A C 1
ATOM 7195 O O . THR A 1 896 ? 0.759 19.510 7.821 1.00 89.75 896 THR A O 1
ATOM 7198 N N . TYR A 1 897 ? 1.225 18.834 5.732 1.00 88.62 897 TYR A N 1
ATOM 7199 C CA . TYR A 1 897 ? 2.659 18.605 5.968 1.00 88.62 897 TYR A CA 1
ATOM 7200 C C . TYR A 1 897 ? 3.519 18.717 4.697 1.00 88.62 897 TYR A C 1
ATOM 7202 O O . TYR A 1 897 ? 3.023 18.650 3.569 1.00 88.62 897 TYR A O 1
ATOM 7210 N N . VAL A 1 898 ? 4.829 18.882 4.901 1.00 91.38 898 VAL A N 1
ATOM 7211 C CA . VAL A 1 898 ? 5.834 19.126 3.854 1.00 91.38 898 VAL A CA 1
ATOM 7212 C C . VAL A 1 898 ? 6.987 18.113 3.923 1.00 91.38 898 VAL A C 1
ATOM 7214 O O . VAL A 1 898 ? 7.430 17.717 5.009 1.00 91.38 898 VAL A O 1
ATOM 7217 N N . TYR A 1 899 ? 7.465 17.725 2.741 1.00 87.00 899 TYR A N 1
ATOM 7218 C CA . TYR A 1 899 ? 8.609 16.857 2.462 1.00 87.00 899 TYR A CA 1
ATOM 7219 C C . TYR A 1 899 ? 9.490 17.456 1.342 1.00 87.00 899 TYR A C 1
ATOM 7221 O O . TYR A 1 899 ? 9.058 18.346 0.603 1.00 87.00 899 TYR A O 1
ATOM 7229 N N . GLY A 1 900 ? 10.697 16.913 1.159 1.00 87.75 900 GLY A N 1
ATOM 7230 C CA . GLY A 1 900 ? 11.593 17.291 0.056 1.00 87.75 900 GLY A CA 1
ATOM 7231 C C . GLY A 1 900 ? 12.167 18.701 0.219 1.00 87.75 900 GLY A C 1
ATOM 7232 O O . GLY A 1 900 ? 12.202 19.213 1.332 1.00 87.75 900 GLY A O 1
ATOM 7233 N N . SER A 1 901 ? 12.634 19.314 -0.872 1.00 91.06 901 SER A N 1
ATOM 7234 C CA . SER A 1 901 ? 13.143 20.698 -0.883 1.00 91.06 901 SER A CA 1
ATOM 7235 C C . SER A 1 901 ? 12.059 21.663 -1.373 1.00 91.06 901 SER A C 1
ATOM 7237 O O . SER A 1 901 ? 11.965 21.926 -2.568 1.00 91.06 901 SER A O 1
ATOM 7239 N N . ALA A 1 902 ? 11.190 22.124 -0.474 1.00 95.62 902 ALA A N 1
ATOM 7240 C CA . ALA A 1 902 ? 10.026 22.950 -0.804 1.00 95.62 902 ALA A CA 1
ATOM 7241 C C . ALA A 1 902 ? 10.289 24.453 -0.598 1.00 95.62 902 ALA A C 1
ATOM 7243 O O . ALA A 1 902 ? 10.980 24.854 0.343 1.00 95.62 902 ALA A O 1
ATOM 7244 N N . VAL A 1 903 ? 9.698 25.294 -1.453 1.00 96.94 903 VAL A N 1
ATOM 7245 C CA . VAL A 1 903 ? 9.929 26.751 -1.454 1.00 96.94 903 VAL A CA 1
ATOM 7246 C C . VAL A 1 903 ? 8.613 27.524 -1.385 1.00 96.94 903 VAL A C 1
ATOM 7248 O O . VAL A 1 903 ? 7.679 27.259 -2.140 1.00 96.94 903 VAL A O 1
ATOM 7251 N N . PHE A 1 904 ? 8.558 28.513 -0.497 1.00 98.00 904 PHE A N 1
ATOM 7252 C CA . PHE A 1 904 ? 7.405 29.373 -0.255 1.00 98.00 904 PHE A CA 1
ATOM 7253 C C . PHE A 1 904 ? 7.853 30.836 -0.304 1.00 98.00 904 PHE A C 1
ATOM 7255 O O . PHE A 1 904 ? 8.651 31.247 0.538 1.00 98.00 904 PHE A O 1
ATOM 7262 N N . THR A 1 905 ? 7.353 31.625 -1.259 1.00 97.56 905 THR A N 1
ATOM 7263 C CA . THR A 1 905 ? 7.842 33.003 -1.477 1.00 97.56 905 THR A CA 1
ATOM 7264 C C . THR A 1 905 ? 6.710 33.999 -1.707 1.00 97.56 905 THR A C 1
ATOM 7266 O O . THR A 1 905 ? 5.865 33.769 -2.564 1.00 97.56 905 THR A O 1
ATOM 7269 N N . ASN A 1 906 ? 6.713 35.143 -1.017 1.00 97.00 906 ASN A N 1
ATOM 7270 C CA . ASN A 1 906 ? 5.696 36.192 -1.193 1.00 97.00 906 ASN A CA 1
ATOM 7271 C C . ASN A 1 906 ? 4.268 35.644 -0.970 1.00 97.00 906 ASN A C 1
ATOM 7273 O O . ASN A 1 906 ? 3.416 35.674 -1.860 1.00 97.00 906 ASN A O 1
ATOM 7277 N N . ILE A 1 907 ? 4.037 35.074 0.217 1.00 98.00 907 ILE A N 1
ATOM 7278 C CA . ILE A 1 907 ? 2.753 34.481 0.618 1.00 98.00 907 ILE A CA 1
ATOM 7279 C C . ILE A 1 907 ? 2.116 35.344 1.701 1.00 98.00 907 ILE A C 1
ATOM 7281 O O . ILE A 1 907 ? 2.761 35.657 2.701 1.00 98.00 907 ILE A O 1
ATOM 7285 N N . THR A 1 908 ? 0.838 35.664 1.537 1.00 98.00 908 THR A N 1
ATOM 7286 C CA . THR A 1 908 ? 0.041 36.382 2.535 1.00 98.00 908 THR A CA 1
ATOM 7287 C C . THR A 1 908 ? -1.093 35.483 3.015 1.00 98.00 908 THR A C 1
ATOM 7289 O O . THR A 1 908 ? -1.861 34.986 2.198 1.00 98.00 908 THR A O 1
ATOM 7292 N N . ILE A 1 909 ? -1.238 35.284 4.325 1.00 98.25 909 ILE A N 1
ATOM 7293 C CA . ILE A 1 909 ? -2.447 34.698 4.922 1.00 98.25 909 ILE A CA 1
ATOM 7294 C C . ILE A 1 909 ? -3.069 35.752 5.829 1.00 98.25 909 ILE A C 1
ATOM 7296 O O . ILE A 1 909 ? -2.442 36.177 6.800 1.00 98.25 909 ILE A O 1
ATOM 7300 N N . GLN A 1 910 ? -4.292 36.179 5.515 1.00 98.06 910 GLN A N 1
ATOM 7301 C CA . GLN A 1 910 ? -4.954 37.269 6.226 1.00 98.06 910 GLN A CA 1
ATOM 7302 C C . GLN A 1 910 ? -6.399 36.960 6.622 1.00 98.06 910 GLN A C 1
ATOM 7304 O O . GLN A 1 910 ? -7.081 36.177 5.959 1.00 98.06 910 GLN A O 1
ATOM 7309 N N . ASN A 1 911 ? -6.861 37.558 7.725 1.00 98.12 911 ASN A N 1
ATOM 7310 C CA . ASN A 1 911 ? -8.236 37.460 8.245 1.00 98.12 911 ASN A CA 1
ATOM 7311 C C . ASN A 1 911 ? -8.737 36.010 8.414 1.00 98.12 911 ASN A C 1
ATOM 7313 O O . ASN A 1 911 ? -9.922 35.722 8.259 1.00 98.12 911 ASN A O 1
ATOM 7317 N N . SER A 1 912 ? -7.813 35.083 8.657 1.00 98.06 912 SER A N 1
ATOM 7318 C CA . SER A 1 912 ? -8.015 33.639 8.514 1.00 98.06 912 SER A CA 1
ATOM 7319 C C . SER A 1 912 ? -7.972 32.930 9.868 1.00 98.06 912 SER A C 1
ATOM 7321 O O . SER A 1 912 ? -7.404 33.434 10.837 1.00 98.06 912 SER A O 1
ATOM 7323 N N . SER A 1 913 ? -8.540 31.731 9.960 1.00 97.00 913 SER A N 1
ATOM 7324 C CA . SER A 1 913 ? -8.470 30.931 11.179 1.00 97.00 913 SER A CA 1
ATOM 7325 C C . SER A 1 913 ? -8.261 29.440 10.932 1.00 97.00 913 SER A C 1
ATOM 7327 O O . SER A 1 913 ? -8.730 28.866 9.952 1.00 97.00 913 SER A O 1
ATOM 7329 N N . LEU A 1 914 ? -7.554 28.809 11.868 1.00 94.62 914 LEU A N 1
ATOM 7330 C CA . LEU A 1 914 ? -7.438 27.367 12.015 1.00 94.62 914 LEU A CA 1
ATOM 7331 C C . LEU A 1 914 ? -7.885 26.995 13.428 1.00 94.62 914 LEU A C 1
ATOM 7333 O O . LEU A 1 914 ? -7.121 27.150 14.378 1.00 94.62 914 LEU A O 1
ATOM 7337 N N . LYS A 1 915 ? -9.091 26.453 13.578 1.00 92.75 915 LYS A N 1
ATOM 7338 C CA . LYS A 1 915 ? -9.435 25.633 14.745 1.00 92.75 915 LYS A CA 1
ATOM 7339 C C . LYS A 1 915 ? -8.979 24.200 14.459 1.00 92.75 915 LYS A C 1
ATOM 7341 O O . LYS A 1 915 ? -9.211 23.709 13.359 1.00 92.75 915 LYS A O 1
ATOM 7346 N N . THR A 1 916 ? -8.326 23.521 15.401 1.00 87.25 916 THR A N 1
ATOM 7347 C CA . THR A 1 916 ? -7.817 22.153 15.188 1.00 87.25 916 THR A CA 1
ATOM 7348 C C . THR A 1 916 ? -7.793 21.301 16.456 1.00 87.25 916 THR A C 1
ATOM 7350 O O . THR A 1 916 ? -7.606 21.815 17.556 1.00 87.25 916 THR A O 1
ATOM 7353 N N . VAL A 1 917 ? -7.937 19.982 16.303 1.00 83.69 917 VAL A N 1
ATOM 7354 C CA . VAL A 1 917 ? -7.658 18.982 17.355 1.00 83.69 917 VAL A CA 1
ATOM 7355 C C . VAL A 1 917 ? -6.475 18.053 17.020 1.00 83.69 917 VAL A C 1
ATOM 7357 O O . VAL A 1 917 ? -6.256 17.032 17.679 1.00 83.69 917 VAL A O 1
ATOM 7360 N N . ARG A 1 918 ? -5.716 18.361 15.965 1.00 83.19 918 ARG A N 1
ATOM 7361 C CA . ARG A 1 918 ? -4.529 17.593 15.546 1.00 83.19 918 ARG A CA 1
ATOM 7362 C C . ARG A 1 918 ? -3.297 17.998 16.376 1.00 83.19 918 ARG A C 1
ATOM 7364 O O . ARG A 1 918 ? -3.276 19.084 16.950 1.00 83.19 918 ARG A O 1
ATOM 7371 N N . ASN A 1 919 ? -2.282 17.134 16.490 1.00 82.88 919 ASN A N 1
ATOM 7372 C CA . ASN A 1 919 ? -1.131 17.392 17.369 1.00 82.88 919 ASN A CA 1
ATOM 7373 C C . ASN A 1 919 ? -0.159 18.456 16.859 1.00 82.88 919 ASN A C 1
ATOM 7375 O O . ASN A 1 919 ? 0.609 18.960 17.668 1.00 82.88 919 ASN A O 1
ATOM 7379 N N . TYR A 1 920 ? -0.144 18.758 15.563 1.00 88.38 920 TYR A N 1
ATOM 7380 C CA . TYR A 1 920 ? 0.714 19.778 14.965 1.00 88.38 920 TYR A CA 1
ATOM 7381 C C . TYR A 1 920 ? -0.169 20.798 14.238 1.00 88.38 920 TYR A C 1
ATOM 7383 O O . TYR A 1 920 ? -0.668 20.508 13.154 1.00 88.38 920 TYR A O 1
ATOM 7391 N N . GLY A 1 921 ? -0.394 21.971 14.834 1.00 90.75 921 GLY A N 1
ATOM 7392 C CA . GLY A 1 921 ? -1.262 23.023 14.278 1.00 90.75 921 GLY A CA 1
ATOM 7393 C C . GLY A 1 921 ? -0.534 24.353 14.085 1.00 90.75 921 GLY A C 1
ATOM 7394 O O . GLY A 1 921 ? 0.194 24.755 14.993 1.00 90.75 921 GLY A O 1
ATOM 7395 N N . ALA A 1 922 ? -0.725 25.028 12.942 1.00 94.44 922 ALA A N 1
ATOM 7396 C CA . ALA A 1 922 ? -0.249 26.403 12.711 1.00 94.44 922 ALA A CA 1
ATOM 7397 C C . ALA A 1 922 ? -0.885 27.099 11.488 1.00 94.44 922 ALA A C 1
ATOM 7399 O O . ALA A 1 922 ? -1.643 26.485 10.743 1.00 94.44 922 ALA A O 1
ATOM 7400 N N . ALA A 1 923 ? -0.564 28.376 11.243 1.00 93.94 923 ALA A N 1
ATOM 7401 C CA . ALA A 1 923 ? -1.068 29.117 10.086 1.00 93.94 923 ALA A CA 1
ATOM 7402 C C . ALA A 1 923 ? -0.495 28.617 8.747 1.00 93.94 923 ALA A C 1
ATOM 7404 O O . ALA A 1 923 ? -1.264 28.335 7.835 1.00 93.94 923 ALA A O 1
ATOM 7405 N N . LEU A 1 924 ? 0.827 28.463 8.596 1.00 94.81 924 LEU A N 1
ATOM 7406 C CA . LEU A 1 924 ? 1.397 28.009 7.319 1.00 94.81 924 LEU A CA 1
ATOM 7407 C C . LEU A 1 924 ? 1.215 26.498 7.173 1.00 94.81 924 LEU A C 1
ATOM 7409 O O . LEU A 1 924 ? 0.374 26.045 6.395 1.00 94.81 924 LEU A O 1
ATOM 7413 N N . ILE A 1 925 ? 1.985 25.716 7.934 1.00 94.94 925 ILE A N 1
ATOM 7414 C CA . ILE A 1 925 ? 1.992 24.256 7.809 1.00 94.94 925 ILE A CA 1
ATOM 7415 C C . ILE A 1 925 ? 1.882 23.561 9.160 1.00 94.94 925 ILE A C 1
ATOM 7417 O O . ILE A 1 925 ? 2.474 23.997 10.150 1.00 94.94 925 ILE A O 1
ATOM 7421 N N . GLY A 1 926 ? 1.189 22.422 9.178 1.00 92.56 926 GLY A N 1
ATOM 7422 C CA . GLY A 1 926 ? 1.176 21.548 10.346 1.00 92.56 926 GLY A CA 1
ATOM 7423 C C . GLY A 1 926 ? 2.585 21.064 10.678 1.00 92.56 926 GLY A C 1
ATOM 7424 O O . GLY A 1 926 ? 3.089 21.323 11.770 1.00 92.56 926 GLY A O 1
ATOM 7425 N N . ARG A 1 927 ? 3.265 20.397 9.737 1.00 91.81 927 ARG A N 1
ATOM 7426 C CA . ARG A 1 927 ? 4.556 19.753 10.037 1.00 91.81 927 ARG A CA 1
ATOM 7427 C C . ARG A 1 927 ? 5.532 19.668 8.869 1.00 91.81 927 ARG A C 1
ATOM 7429 O O . ARG A 1 927 ? 5.147 19.324 7.755 1.00 91.81 927 ARG A O 1
ATOM 7436 N N . LEU A 1 928 ? 6.815 19.876 9.155 1.00 92.50 928 LEU A N 1
ATOM 7437 C CA . LEU A 1 928 ? 7.926 19.549 8.256 1.00 92.50 928 LEU A CA 1
ATOM 7438 C C . LEU A 1 928 ? 8.536 18.207 8.682 1.00 92.50 928 LEU A C 1
ATOM 7440 O O . LEU A 1 928 ? 8.930 18.056 9.840 1.00 92.50 928 LEU A O 1
ATOM 7444 N N . ARG A 1 929 ? 8.584 17.220 7.778 1.00 87.44 929 ARG A N 1
ATOM 7445 C CA . ARG A 1 929 ? 8.944 15.833 8.139 1.00 87.44 929 ARG A CA 1
ATOM 7446 C C . ARG A 1 929 ? 10.328 15.378 7.672 1.00 87.44 929 ARG A C 1
ATOM 7448 O O . ARG A 1 929 ? 11.021 14.742 8.455 1.00 87.44 929 ARG A O 1
ATOM 7455 N N . THR A 1 930 ? 10.731 15.675 6.437 1.00 85.44 930 THR A N 1
ATOM 7456 C CA . THR A 1 930 ? 12.097 15.434 5.923 1.00 85.44 930 THR A CA 1
ATOM 7457 C C . THR A 1 930 ? 12.453 16.484 4.871 1.00 85.44 930 THR A C 1
ATOM 7459 O O . THR A 1 930 ? 11.555 17.042 4.241 1.00 85.44 930 THR A O 1
ATOM 7462 N N . GLY A 1 931 ? 13.749 16.724 4.652 1.00 90.44 931 GLY A N 1
ATOM 7463 C CA . GLY A 1 931 ? 14.230 17.628 3.603 1.00 90.44 931 GLY A CA 1
ATOM 7464 C C . GLY A 1 931 ? 14.417 19.071 4.074 1.00 90.44 931 GLY A C 1
ATOM 7465 O O . GLY A 1 931 ? 14.798 19.313 5.219 1.00 90.44 931 GLY A O 1
ATOM 7466 N N . GLU A 1 932 ? 14.189 20.024 3.179 1.00 93.88 932 GLU A N 1
ATOM 7467 C CA . GLU A 1 932 ? 14.446 21.448 3.376 1.00 93.88 932 GLU A CA 1
ATOM 7468 C C . GLU A 1 932 ? 13.190 22.261 3.045 1.00 93.88 932 GLU A C 1
ATOM 7470 O O . GLU A 1 932 ? 12.553 22.038 2.020 1.00 93.88 932 GLU A O 1
ATOM 7475 N N . ALA A 1 933 ? 12.816 23.207 3.902 1.00 96.38 933 ALA A N 1
ATOM 7476 C CA . ALA A 1 933 ? 11.748 24.153 3.602 1.00 96.38 933 ALA A CA 1
ATOM 7477 C C . ALA A 1 933 ? 12.253 25.583 3.751 1.00 96.38 933 ALA A C 1
ATOM 7479 O O . ALA A 1 933 ? 12.730 25.969 4.822 1.00 96.38 933 ALA A O 1
ATOM 7480 N N . THR A 1 934 ? 12.099 26.365 2.686 1.00 97.88 934 THR A N 1
ATOM 7481 C CA . THR A 1 934 ? 12.506 27.770 2.643 1.00 97.88 934 THR A CA 1
ATOM 7482 C C . THR A 1 934 ? 11.278 28.654 2.508 1.00 97.88 934 THR A C 1
ATOM 7484 O O . THR A 1 934 ? 10.538 28.561 1.532 1.00 97.88 934 THR A O 1
ATOM 7487 N N . PHE A 1 935 ? 11.079 29.520 3.497 1.00 97.81 935 PHE A N 1
ATOM 7488 C CA . PHE A 1 935 ? 10.035 30.534 3.546 1.00 97.81 935 PHE A CA 1
ATOM 7489 C C . PHE A 1 935 ? 10.674 31.913 3.398 1.00 97.81 935 PHE A C 1
ATOM 7491 O O . PHE A 1 935 ? 11.552 32.275 4.183 1.00 97.81 935 PHE A O 1
ATOM 7498 N N . ASN A 1 936 ? 10.238 32.680 2.404 1.00 97.31 936 ASN A N 1
ATOM 7499 C CA . ASN A 1 936 ? 10.723 34.028 2.139 1.00 97.31 936 ASN A CA 1
ATOM 7500 C C . ASN A 1 936 ? 9.552 34.994 1.919 1.00 97.31 936 ASN A C 1
ATOM 7502 O O . ASN A 1 936 ? 8.583 34.643 1.248 1.00 97.31 936 ASN A O 1
ATOM 7506 N N . GLN A 1 937 ? 9.644 36.220 2.432 1.00 96.25 937 GLN A N 1
ATOM 7507 C CA . GLN A 1 937 ? 8.620 37.255 2.246 1.00 96.25 937 GLN A CA 1
ATOM 7508 C C . GLN A 1 937 ? 7.202 36.784 2.652 1.00 96.25 937 GLN A C 1
ATOM 7510 O O . GLN A 1 937 ? 6.270 36.792 1.847 1.00 96.25 937 GLN A O 1
ATOM 7515 N N . ILE A 1 938 ? 7.027 36.323 3.892 1.00 97.81 938 ILE A N 1
ATOM 7516 C CA . ILE A 1 938 ? 5.737 35.799 4.376 1.00 97.81 938 ILE A CA 1
ATOM 7517 C C . ILE A 1 938 ? 5.013 36.835 5.240 1.00 97.81 938 ILE A C 1
ATOM 7519 O O . ILE A 1 938 ? 5.617 37.420 6.136 1.00 97.81 938 ILE A O 1
ATOM 7523 N N . ARG A 1 939 ? 3.708 37.020 5.013 1.00 97.31 939 ARG A N 1
ATOM 7524 C CA . ARG A 1 939 ? 2.833 37.925 5.775 1.00 97.31 939 ARG A CA 1
ATOM 7525 C C . ARG A 1 939 ? 1.697 37.142 6.437 1.00 97.31 939 ARG A C 1
ATOM 7527 O O . ARG A 1 939 ? 0.967 36.430 5.751 1.00 97.31 939 ARG A O 1
ATOM 7534 N N . ILE A 1 940 ? 1.515 37.292 7.746 1.00 97.94 940 ILE A N 1
ATOM 7535 C CA . ILE A 1 940 ? 0.410 36.706 8.522 1.00 97.94 940 ILE A CA 1
ATOM 7536 C C . ILE A 1 940 ? -0.324 37.836 9.240 1.00 97.94 940 ILE A C 1
ATOM 7538 O O . ILE A 1 940 ? 0.265 38.492 10.092 1.00 97.94 940 ILE A O 1
ATOM 7542 N N . ILE A 1 941 ? -1.589 38.081 8.892 1.00 97.88 941 ILE A N 1
ATOM 7543 C CA . ILE A 1 941 ? -2.319 39.288 9.315 1.00 97.88 941 ILE A CA 1
ATOM 7544 C C . ILE A 1 941 ? -3.681 38.901 9.900 1.00 97.88 941 ILE A C 1
ATOM 7546 O O . ILE A 1 941 ? -4.496 38.296 9.207 1.00 97.88 941 ILE A O 1
ATOM 7550 N N . ASN A 1 942 ? -3.978 39.264 11.148 1.00 97.94 942 ASN A N 1
ATOM 7551 C CA . ASN A 1 942 ? -5.260 38.954 11.804 1.00 97.94 942 ASN A CA 1
ATOM 7552 C C . ASN A 1 942 ? -5.622 37.454 11.733 1.00 97.94 942 ASN A C 1
ATOM 7554 O O . ASN A 1 942 ? -6.733 37.090 11.335 1.00 97.94 942 ASN A O 1
ATOM 7558 N N . VAL A 1 943 ? -4.671 36.572 12.060 1.00 98.44 943 VAL A N 1
ATOM 7559 C CA . VAL A 1 943 ? -4.862 35.113 11.987 1.00 98.44 943 VAL A CA 1
ATOM 7560 C C . VAL A 1 943 ? -5.089 34.510 13.370 1.00 98.44 943 VAL A C 1
ATOM 7562 O O . VAL A 1 943 ? -4.402 34.853 14.331 1.00 98.44 943 VAL A O 1
ATOM 7565 N N . LYS A 1 944 ? -6.029 33.565 13.486 1.00 97.81 944 LYS A N 1
ATOM 7566 C CA . LYS A 1 944 ? -6.282 32.826 14.734 1.00 97.81 944 LYS A CA 1
ATOM 7567 C C . LYS A 1 944 ? -5.979 31.332 14.593 1.00 97.81 944 LYS A C 1
ATOM 7569 O O . LYS A 1 944 ? -6.582 30.664 13.761 1.00 97.81 944 LYS A O 1
ATOM 7574 N N . VAL A 1 945 ? -5.137 30.786 15.468 1.00 94.75 945 VAL A N 1
ATOM 7575 C CA . VAL A 1 945 ? -4.900 29.340 15.625 1.00 94.75 945 VAL A CA 1
ATOM 7576 C C . VAL A 1 945 ? -5.489 28.889 16.969 1.00 94.75 945 VAL A C 1
ATOM 7578 O O . VAL A 1 945 ? -5.091 29.387 18.017 1.00 94.75 945 VAL A O 1
ATOM 7581 N N . ASP A 1 946 ? -6.463 27.979 16.956 1.00 92.19 946 ASP A N 1
ATOM 7582 C CA . ASP A 1 946 ? -7.231 27.526 18.128 1.00 92.19 946 ASP A CA 1
ATOM 7583 C C . ASP A 1 946 ? -7.157 25.994 18.263 1.00 92.19 946 ASP A C 1
ATOM 7585 O O . ASP A 1 946 ? -7.918 25.245 17.646 1.00 92.19 946 ASP A O 1
ATOM 7589 N N . ALA A 1 947 ? -6.180 25.522 19.032 1.00 85.75 947 ALA A N 1
ATOM 7590 C CA . ALA A 1 947 ? -5.877 24.115 19.243 1.00 85.75 947 ALA A CA 1
ATOM 7591 C C . ALA A 1 947 ? -6.662 23.560 20.452 1.00 85.75 947 ALA A C 1
ATOM 7593 O O . ALA A 1 947 ? -6.291 23.716 21.619 1.00 85.75 947 ALA A O 1
ATOM 7594 N N . MET A 1 948 ? -7.779 22.882 20.189 1.00 80.56 948 MET A N 1
ATOM 7595 C CA . MET A 1 948 ? -8.731 22.413 21.211 1.00 80.56 948 MET A CA 1
ATOM 7596 C C . MET A 1 948 ? -8.394 21.023 21.761 1.00 80.56 948 MET A C 1
ATOM 7598 O O . MET A 1 948 ? -9.270 20.203 22.026 1.00 80.56 948 MET A O 1
ATOM 7602 N N . VAL A 1 949 ? -7.105 20.720 21.873 1.00 67.88 949 VAL A N 1
ATOM 7603 C CA . VAL A 1 949 ? -6.649 19.345 22.060 1.00 67.88 949 VAL A CA 1
ATOM 7604 C C . VAL A 1 949 ? -6.417 18.967 23.521 1.00 67.88 949 VAL A C 1
ATOM 7606 O O . VAL A 1 949 ? -6.107 19.830 24.334 1.00 67.88 949 VAL A O 1
ATOM 7609 N N . THR A 1 950 ? -6.555 17.671 23.832 1.00 59.72 950 THR A N 1
ATOM 7610 C CA . THR A 1 950 ? -6.631 17.099 25.194 1.00 59.72 950 THR A CA 1
ATOM 7611 C C . THR A 1 950 ? -5.375 16.353 25.680 1.00 59.72 950 THR A C 1
ATOM 7613 O O . THR A 1 950 ? -5.423 15.639 26.679 1.00 59.72 950 THR A O 1
ATOM 7616 N N . ALA A 1 951 ? -4.241 16.460 24.979 1.00 58.84 951 ALA A N 1
ATOM 7617 C CA . ALA A 1 951 ? -2.973 15.830 25.379 1.00 58.84 951 ALA A CA 1
ATOM 7618 C C . ALA A 1 951 ? -1.762 16.645 24.883 1.00 58.84 951 ALA A C 1
ATOM 7620 O O . ALA A 1 951 ? -1.928 17.533 24.052 1.00 58.84 951 ALA A O 1
ATOM 7621 N N . ALA A 1 952 ? -0.555 16.320 25.363 1.00 54.59 952 ALA A N 1
ATOM 7622 C CA . ALA A 1 952 ? 0.691 17.049 25.089 1.00 54.59 952 ALA A CA 1
ATOM 7623 C C . ALA A 1 952 ? 1.091 17.051 23.597 1.00 54.59 952 ALA A C 1
ATOM 7625 O O . ALA A 1 952 ? 1.436 16.012 23.026 1.00 54.59 952 ALA A O 1
ATOM 7626 N N . LYS A 1 953 ? 1.006 18.228 22.970 1.00 72.50 953 LYS A N 1
ATOM 7627 C CA . LYS A 1 953 ? 0.967 18.481 21.517 1.00 72.50 953 LYS A CA 1
ATOM 7628 C C . LYS A 1 953 ? 1.618 19.830 21.155 1.00 72.50 953 LYS A C 1
ATOM 7630 O O . LYS A 1 953 ? 1.963 20.617 22.032 1.00 72.50 953 LYS A O 1
ATOM 7635 N N . TYR A 1 954 ? 1.806 20.102 19.871 1.00 87.12 954 TYR A N 1
ATOM 7636 C CA . TYR A 1 954 ? 2.684 21.153 19.356 1.00 87.12 954 TYR A CA 1
ATOM 7637 C C . TYR A 1 954 ? 1.881 22.173 18.543 1.00 87.12 954 TYR A C 1
ATOM 7639 O O . TYR A 1 954 ? 1.243 21.839 17.544 1.00 87.12 954 TYR A O 1
ATOM 7647 N N . THR A 1 955 ? 1.888 23.438 18.952 1.00 90.69 955 THR A N 1
ATOM 7648 C CA . THR A 1 955 ? 1.203 24.497 18.196 1.00 90.69 955 THR A CA 1
ATOM 7649 C C . THR A 1 955 ? 2.155 25.643 17.919 1.00 90.69 955 THR A C 1
ATOM 7651 O O . THR A 1 955 ? 2.715 26.240 18.834 1.00 90.69 955 THR A O 1
ATOM 7654 N N . GLY A 1 956 ? 2.362 25.920 16.638 1.00 91.69 956 GLY A N 1
ATOM 7655 C CA . GLY A 1 956 ? 3.087 27.094 16.183 1.00 91.69 956 GLY A CA 1
ATOM 7656 C C . GLY A 1 956 ? 2.110 28.157 15.713 1.00 91.69 956 GLY A C 1
ATOM 7657 O O . GLY A 1 956 ? 1.001 27.848 15.286 1.00 91.69 956 GLY A O 1
ATOM 7658 N N . GLY A 1 957 ? 2.537 29.411 15.711 1.00 92.56 957 GLY A N 1
ATOM 7659 C CA . GLY A 1 957 ? 1.860 30.428 14.920 1.00 92.56 957 GLY A CA 1
ATOM 7660 C C . GLY A 1 957 ? 2.054 30.176 13.433 1.00 92.56 957 GLY A C 1
ATOM 7661 O O . GLY A 1 957 ? 1.093 30.231 12.674 1.00 92.56 957 GLY A O 1
ATOM 7662 N N . LEU A 1 958 ? 3.276 29.818 13.024 1.00 96.75 958 LEU A N 1
ATOM 7663 C CA . LEU A 1 958 ? 3.639 29.604 11.621 1.00 96.75 958 LEU A CA 1
ATOM 7664 C C . LEU A 1 958 ? 3.786 28.119 11.271 1.00 96.75 958 LEU A C 1
ATOM 7666 O O . LEU A 1 958 ? 3.180 27.667 10.301 1.00 96.75 958 LEU A O 1
ATOM 7670 N N . ILE A 1 959 ? 4.534 27.358 12.077 1.00 96.62 959 ILE A N 1
ATOM 7671 C CA . ILE A 1 959 ? 4.879 25.950 11.824 1.00 96.62 959 ILE A CA 1
ATOM 7672 C C . ILE A 1 959 ? 4.537 25.094 13.055 1.00 96.62 959 ILE A C 1
ATOM 7674 O O . ILE A 1 959 ? 5.102 25.308 14.127 1.00 96.62 959 ILE A O 1
ATOM 7678 N N . GLY A 1 960 ? 3.665 24.089 12.939 1.00 93.69 960 GLY A N 1
ATOM 7679 C CA . GLY A 1 960 ? 3.288 23.256 14.097 1.00 93.69 960 GLY A CA 1
ATOM 7680 C C . GLY A 1 960 ? 4.479 22.481 14.681 1.00 93.69 960 GLY A C 1
ATOM 7681 O O . GLY A 1 960 ? 4.669 22.441 15.897 1.00 93.69 960 GLY A O 1
ATOM 7682 N N . GLY A 1 961 ? 5.357 21.949 13.827 1.00 92.94 961 GLY A N 1
ATOM 7683 C CA . GLY A 1 961 ? 6.670 21.453 14.246 1.00 92.94 961 GLY A CA 1
ATOM 7684 C C . GLY A 1 961 ? 7.549 20.920 13.115 1.00 92.94 961 GLY A C 1
ATOM 7685 O O . GLY A 1 961 ? 7.075 20.667 12.007 1.00 92.94 961 GLY A O 1
ATOM 7686 N N . ILE A 1 962 ? 8.838 20.734 13.411 1.00 92.50 962 ILE A N 1
ATOM 7687 C CA . ILE A 1 962 ? 9.823 20.138 12.497 1.00 92.50 962 ILE A CA 1
ATOM 7688 C C . ILE A 1 962 ? 10.463 18.887 13.119 1.00 92.50 962 ILE A C 1
ATOM 7690 O O . ILE A 1 962 ? 10.764 18.866 14.316 1.00 92.50 962 ILE A O 1
ATOM 7694 N N . GLU A 1 963 ? 10.645 17.838 12.316 1.00 90.19 963 GLU A N 1
ATOM 7695 C CA . GLU A 1 963 ? 11.184 16.537 12.742 1.00 90.19 963 GLU A CA 1
ATOM 7696 C C . GLU A 1 963 ? 12.713 16.427 12.626 1.00 90.19 963 GLU A C 1
ATOM 7698 O O . GLU A 1 963 ? 13.409 17.403 12.365 1.00 90.19 963 GLU A O 1
ATOM 7703 N N . THR A 1 964 ? 13.266 15.240 12.890 1.00 86.81 964 THR A N 1
ATOM 7704 C CA . THR A 1 964 ? 14.688 14.947 12.675 1.00 86.81 964 THR A CA 1
ATOM 7705 C C . THR A 1 964 ? 15.036 14.926 11.182 1.00 86.81 964 THR A C 1
ATOM 7707 O O . THR A 1 964 ? 14.224 14.539 10.346 1.00 86.81 964 THR A O 1
ATOM 7710 N N . ASN A 1 965 ? 16.270 15.308 10.836 1.00 84.56 965 ASN A N 1
ATOM 7711 C CA . ASN A 1 965 ? 16.764 15.390 9.451 1.00 84.56 965 ASN A CA 1
ATOM 7712 C C . ASN A 1 965 ? 16.016 16.405 8.556 1.00 84.56 965 ASN A C 1
ATOM 7714 O O . ASN A 1 965 ? 16.005 16.261 7.332 1.00 84.56 965 ASN A O 1
ATOM 7718 N N . THR A 1 966 ? 15.410 17.438 9.149 1.00 90.44 966 THR A N 1
ATOM 7719 C CA . THR A 1 966 ? 14.864 18.592 8.417 1.00 90.44 966 THR A CA 1
ATOM 7720 C C . THR A 1 966 ? 15.746 19.825 8.558 1.00 90.44 966 THR A C 1
ATOM 7722 O O . THR A 1 966 ? 16.366 20.034 9.607 1.00 90.44 966 THR A O 1
ATOM 7725 N N . LYS A 1 967 ? 15.707 20.699 7.556 1.00 94.81 967 LYS A N 1
ATOM 7726 C CA . LYS A 1 967 ? 16.167 22.086 7.641 1.00 94.81 967 LYS A CA 1
ATOM 7727 C C . LYS A 1 967 ? 15.011 23.039 7.361 1.00 94.81 967 LYS A C 1
ATOM 7729 O O . LYS A 1 967 ? 14.269 22.843 6.404 1.00 94.81 967 LYS A O 1
ATOM 7734 N N . LEU A 1 968 ? 14.877 24.067 8.184 1.00 96.94 968 LEU A N 1
ATOM 7735 C CA . LEU A 1 968 ? 13.935 25.160 7.991 1.00 96.94 968 LEU A CA 1
ATOM 7736 C C . LEU A 1 968 ? 14.713 26.469 7.859 1.00 96.94 968 LEU A C 1
ATOM 7738 O O . LEU A 1 968 ? 15.511 26.793 8.736 1.00 96.94 968 LEU A O 1
ATOM 7742 N N . TYR A 1 969 ? 14.437 27.224 6.801 1.00 98.06 969 TYR A N 1
ATOM 7743 C CA . TYR A 1 969 ? 14.949 28.573 6.585 1.00 98.06 969 TYR A CA 1
ATOM 7744 C C . TYR A 1 969 ? 13.765 29.537 6.498 1.00 98.06 969 TYR A C 1
ATOM 7746 O O . TYR A 1 969 ? 12.871 29.341 5.677 1.00 98.06 969 TYR A O 1
ATOM 7754 N N . MET A 1 970 ? 13.736 30.574 7.336 1.00 98.00 970 MET A N 1
ATOM 7755 C CA . MET A 1 970 ? 12.708 31.618 7.297 1.00 98.00 970 MET A CA 1
ATOM 7756 C C . MET A 1 970 ? 13.367 32.994 7.212 1.00 98.00 970 MET A C 1
ATOM 7758 O O . MET A 1 970 ? 14.118 33.376 8.108 1.00 98.00 970 MET A O 1
ATOM 7762 N N . ASN A 1 971 ? 13.087 33.729 6.137 1.00 96.75 971 ASN A N 1
ATOM 7763 C CA . ASN A 1 971 ? 13.613 35.067 5.873 1.00 96.75 971 ASN A CA 1
ATOM 7764 C C . ASN A 1 971 ? 12.469 36.039 5.575 1.00 96.75 971 ASN A C 1
ATOM 7766 O O . ASN A 1 971 ? 11.536 35.666 4.873 1.00 96.75 971 ASN A O 1
ATOM 7770 N N . ASP A 1 972 ? 12.563 37.278 6.067 1.00 96.38 972 ASP A N 1
ATOM 7771 C CA . ASP A 1 972 ? 11.541 38.317 5.863 1.00 96.38 972 ASP A CA 1
ATOM 7772 C C . ASP A 1 972 ? 10.132 37.808 6.206 1.00 96.38 972 ASP A C 1
ATOM 7774 O O . ASP A 1 972 ? 9.324 37.478 5.337 1.00 96.38 972 ASP A O 1
ATOM 7778 N N . ILE A 1 973 ? 9.847 37.709 7.504 1.00 97.50 973 ILE A N 1
ATOM 7779 C CA . ILE A 1 973 ? 8.563 37.225 8.014 1.00 97.50 973 ILE A CA 1
ATOM 7780 C C . ILE A 1 973 ? 7.893 38.340 8.812 1.00 97.50 973 ILE A C 1
ATOM 7782 O O . ILE A 1 973 ? 8.462 38.822 9.789 1.00 97.50 973 ILE A O 1
ATOM 7786 N N . PHE A 1 974 ? 6.686 38.732 8.410 1.00 96.94 974 PHE A N 1
ATOM 7787 C CA . PHE A 1 974 ? 5.869 39.733 9.088 1.00 96.94 974 PHE A CA 1
ATOM 7788 C C . PHE A 1 974 ? 4.606 39.092 9.654 1.00 96.94 974 PHE A C 1
ATOM 7790 O O . PHE A 1 974 ? 3.831 38.473 8.923 1.00 96.94 974 PHE A O 1
ATOM 7797 N N . VAL A 1 975 ? 4.384 39.259 10.952 1.00 97.50 975 VAL A N 1
ATOM 7798 C CA . VAL A 1 975 ? 3.196 38.779 11.654 1.00 97.50 975 VAL A CA 1
ATOM 7799 C C . VAL A 1 975 ? 2.574 39.945 12.408 1.00 97.50 975 VAL A C 1
ATOM 7801 O O . VAL A 1 975 ? 3.260 40.577 13.203 1.00 97.50 975 VAL A O 1
ATOM 7804 N N . ASP A 1 976 ? 1.286 40.194 12.191 1.00 96.62 976 ASP A N 1
ATOM 7805 C CA . ASP A 1 976 ? 0.503 41.184 12.932 1.00 96.62 976 ASP A CA 1
ATOM 7806 C C . ASP A 1 976 ? -0.881 40.621 13.294 1.00 96.62 976 ASP A C 1
ATOM 7808 O O . ASP A 1 976 ? -1.559 40.000 12.471 1.00 96.62 976 ASP A O 1
ATOM 7812 N N . GLY A 1 977 ? -1.300 40.787 14.548 1.00 96.81 977 GLY A N 1
ATOM 7813 C CA . GLY A 1 977 ? -2.615 40.351 15.030 1.00 96.81 977 GLY A CA 1
ATOM 7814 C C . GLY A 1 977 ? -2.803 38.828 15.082 1.00 96.81 977 GLY A C 1
ATOM 7815 O O . GLY A 1 977 ? -3.917 38.330 14.898 1.00 96.81 977 GLY A O 1
ATOM 7816 N N . LEU A 1 978 ? -1.731 38.063 15.308 1.00 97.94 978 LEU A N 1
ATOM 7817 C CA . LEU A 1 978 ? -1.790 36.604 15.440 1.00 97.94 978 LEU A CA 1
ATOM 7818 C C . LEU A 1 978 ? -2.244 36.187 16.848 1.00 97.94 978 LEU A C 1
ATOM 7820 O O . LEU A 1 978 ? -1.570 36.463 17.833 1.00 97.94 978 LEU A O 1
ATOM 7824 N N . THR A 1 979 ? -3.337 35.431 16.959 1.00 97.50 979 THR A N 1
ATOM 7825 C CA . THR A 1 979 ? -3.768 34.827 18.233 1.00 97.50 979 THR A CA 1
ATOM 7826 C C . THR A 1 979 ? -3.623 33.312 18.196 1.00 97.50 979 THR A C 1
ATOM 7828 O O . THR A 1 979 ? -4.307 32.642 17.424 1.00 97.50 979 THR A O 1
ATOM 7831 N N . ILE A 1 980 ? -2.796 32.757 19.079 1.00 94.38 980 ILE A N 1
ATOM 7832 C CA . ILE A 1 980 ? -2.644 31.318 19.298 1.00 94.38 980 ILE A CA 1
ATOM 7833 C C . ILE A 1 980 ? -3.320 30.962 20.620 1.00 94.38 980 ILE A C 1
ATOM 7835 O O . ILE A 1 980 ? -3.048 31.566 21.653 1.00 94.38 980 ILE A O 1
ATOM 7839 N N . THR A 1 981 ? -4.220 29.988 20.613 1.00 90.75 981 THR A N 1
ATOM 7840 C CA . THR A 1 981 ? -4.895 29.484 21.813 1.00 90.75 981 THR A CA 1
ATOM 7841 C C . THR A 1 981 ? -4.800 27.971 21.855 1.00 90.75 981 THR A C 1
ATOM 7843 O O . THR A 1 981 ? -5.067 27.323 20.849 1.00 90.75 981 THR A O 1
ATOM 7846 N N . HIS A 1 982 ? -4.443 27.401 23.007 1.00 84.31 982 HIS A N 1
ATOM 7847 C CA . HIS A 1 982 ? -4.472 25.957 23.214 1.00 84.31 982 HIS A CA 1
ATOM 7848 C C . HIS A 1 982 ? -5.119 25.598 24.554 1.00 84.31 982 HIS A C 1
ATOM 7850 O O . HIS A 1 982 ? -4.667 26.057 25.598 1.00 84.31 982 HIS A O 1
ATOM 7856 N N . GLN A 1 983 ? -6.136 24.729 24.533 1.00 73.56 983 GLN A N 1
ATOM 7857 C CA . GLN A 1 983 ? -6.914 24.388 25.735 1.00 73.56 983 GLN A CA 1
ATOM 7858 C C . GLN A 1 983 ? -6.179 23.446 26.706 1.00 73.56 983 GLN A C 1
ATOM 7860 O O . GLN A 1 983 ? -6.171 23.692 27.909 1.00 73.56 983 GLN A O 1
ATOM 7865 N N . GLN A 1 984 ? -5.546 22.366 26.222 1.00 67.75 984 GLN A N 1
ATOM 7866 C CA . GLN A 1 984 ? -4.720 21.489 27.068 1.00 67.75 984 GLN A CA 1
ATOM 7867 C C . GLN A 1 984 ? -3.453 21.017 26.337 1.00 67.75 984 GLN A C 1
ATOM 7869 O O . GLN A 1 984 ? -3.440 19.950 25.727 1.00 67.75 984 GLN A O 1
ATOM 7874 N N . SER A 1 985 ? -2.367 21.792 26.403 1.00 60.16 985 SER A N 1
ATOM 7875 C CA . SER A 1 985 ? -1.055 21.301 25.968 1.00 60.16 985 SER A CA 1
ATOM 7876 C C . SER A 1 985 ? 0.121 22.038 26.600 1.00 60.16 985 SER A C 1
ATOM 7878 O O . SER A 1 985 ? -0.012 23.107 27.203 1.00 60.16 985 SER A O 1
ATOM 7880 N N . ASP A 1 986 ? 1.276 21.412 26.419 1.00 67.50 986 ASP A N 1
ATOM 7881 C CA . ASP A 1 986 ? 2.541 21.738 27.016 1.00 67.50 986 ASP A CA 1
ATOM 7882 C C . ASP A 1 986 ? 3.501 22.481 26.073 1.00 67.50 986 ASP A C 1
ATOM 7884 O O . ASP A 1 986 ? 4.614 22.690 26.515 1.00 67.50 986 ASP A O 1
ATOM 7888 N N . MET A 1 987 ? 3.218 22.785 24.790 1.00 86.00 987 MET A N 1
ATOM 7889 C CA . MET A 1 987 ? 4.242 23.352 23.868 1.00 86.00 987 MET A CA 1
ATOM 7890 C C . MET A 1 987 ? 3.670 24.307 22.802 1.00 86.00 987 MET A C 1
ATOM 7892 O O . MET A 1 987 ? 3.068 23.857 21.823 1.00 86.00 987 MET A O 1
ATOM 7896 N N . ILE A 1 988 ? 3.899 25.620 22.956 1.00 91.00 988 ILE A N 1
ATOM 7897 C CA . ILE A 1 988 ? 3.411 26.655 22.020 1.00 91.00 988 ILE A CA 1
ATOM 7898 C C . ILE A 1 988 ? 4.513 27.653 21.649 1.00 91.00 988 ILE A C 1
ATOM 7900 O O . ILE A 1 988 ? 5.174 28.184 22.538 1.00 91.00 988 ILE A O 1
ATOM 7904 N N . GLY A 1 989 ? 4.680 27.952 20.356 1.00 92.81 989 GLY A N 1
ATOM 7905 C CA . GLY A 1 989 ? 5.586 29.001 19.868 1.00 92.81 989 GLY A CA 1
ATOM 7906 C C . GLY A 1 989 ? 4.905 29.990 18.918 1.00 92.81 989 GLY A C 1
ATOM 7907 O O . GLY A 1 989 ? 4.097 29.562 18.097 1.00 92.81 989 GLY A O 1
ATOM 7908 N N . ALA A 1 990 ? 5.247 31.285 18.953 1.00 93.94 990 ALA A N 1
ATOM 7909 C CA . ALA A 1 990 ? 4.758 32.239 17.941 1.00 93.94 990 ALA A CA 1
ATOM 7910 C C . ALA A 1 990 ? 5.247 31.874 16.529 1.00 93.94 990 ALA A C 1
ATOM 7912 O O . ALA A 1 990 ? 4.503 32.014 15.563 1.00 93.94 990 ALA A O 1
ATOM 7913 N N . VAL A 1 991 ? 6.467 31.338 16.404 1.00 96.38 991 VAL A N 1
ATOM 7914 C CA . VAL A 1 991 ? 6.995 30.834 15.125 1.00 96.38 991 VAL A CA 1
ATOM 7915 C C . VAL A 1 991 ? 6.760 29.322 14.999 1.00 96.38 991 VAL A C 1
ATOM 7917 O O . VAL A 1 991 ? 5.999 28.898 14.127 1.00 96.38 991 VAL A O 1
ATOM 7920 N N . ILE A 1 992 ? 7.358 28.504 15.876 1.00 96.12 992 ILE A N 1
ATOM 7921 C CA . ILE A 1 992 ? 7.370 27.032 15.762 1.00 96.12 992 ILE A CA 1
ATOM 7922 C C . ILE A 1 992 ? 6.842 26.359 17.041 1.00 96.12 992 ILE A C 1
ATOM 7924 O O . ILE A 1 992 ? 7.311 26.646 18.136 1.00 96.12 992 ILE A O 1
ATOM 7928 N N . GLY A 1 993 ? 5.931 25.388 16.945 1.00 93.94 993 GLY A N 1
ATOM 7929 C CA . GLY A 1 993 ? 5.505 24.623 18.129 1.00 93.94 993 GLY A CA 1
ATOM 7930 C C . GLY A 1 993 ? 6.620 23.733 18.700 1.00 93.94 993 GLY A C 1
ATOM 7931 O O . GLY A 1 993 ? 6.893 23.751 19.902 1.00 93.94 993 GLY A O 1
ATOM 7932 N N . ARG A 1 994 ? 7.304 22.981 17.826 1.00 92.56 994 ARG A N 1
ATOM 7933 C CA . ARG A 1 994 ? 8.345 22.000 18.183 1.00 92.56 994 ARG A CA 1
ATOM 7934 C C . ARG A 1 994 ? 9.533 21.986 17.218 1.00 92.56 994 ARG A C 1
ATOM 7936 O O . ARG A 1 994 ? 9.328 21.940 16.006 1.00 92.56 994 ARG A O 1
ATOM 7943 N N . VAL A 1 995 ? 10.755 21.889 17.745 1.00 93.12 995 VAL A N 1
ATOM 7944 C CA . VAL A 1 995 ? 11.994 21.740 16.964 1.00 93.12 995 VAL A CA 1
ATOM 7945 C C . VAL A 1 995 ? 12.762 20.467 17.349 1.00 93.12 995 VAL A C 1
ATOM 7947 O O . VAL A 1 995 ? 13.047 20.239 18.526 1.00 93.12 995 VAL A O 1
ATOM 7950 N N . ARG A 1 996 ? 13.118 19.641 16.351 1.00 91.00 996 ARG A N 1
ATOM 7951 C CA . ARG A 1 996 ? 13.937 18.416 16.507 1.00 91.00 996 ARG A CA 1
ATOM 7952 C C . ARG A 1 996 ? 15.188 18.339 15.617 1.00 91.00 996 ARG A C 1
ATOM 7954 O O . ARG A 1 996 ? 15.908 17.344 15.698 1.00 91.00 996 ARG A O 1
ATOM 7961 N N . SER A 1 997 ? 15.428 19.336 14.767 1.00 91.88 997 SER A N 1
ATOM 7962 C CA . SER A 1 997 ? 16.544 19.376 13.810 1.00 91.88 997 SER A CA 1
ATOM 7963 C C . SER A 1 997 ? 17.048 20.815 13.633 1.00 91.88 997 SER A C 1
ATOM 7965 O O . SER A 1 997 ? 17.387 21.449 14.627 1.00 91.88 997 SER A O 1
ATOM 7967 N N . HIS A 1 998 ? 17.111 21.351 12.413 1.00 93.75 998 HIS A N 1
ATOM 7968 C CA . HIS A 1 998 ? 17.755 22.629 12.103 1.00 93.75 998 HIS A CA 1
ATOM 7969 C C . HIS A 1 998 ? 16.732 23.700 11.718 1.00 93.75 998 HIS A C 1
ATOM 7971 O O . HIS A 1 998 ? 15.931 23.477 10.808 1.00 93.75 998 HIS A O 1
ATOM 7977 N N . ALA A 1 999 ? 16.786 24.864 12.366 1.00 95.81 999 ALA A N 1
ATOM 7978 C CA . ALA A 1 999 ? 16.000 26.044 12.018 1.00 95.81 999 ALA A CA 1
ATOM 7979 C C . ALA A 1 999 ? 16.867 27.314 12.021 1.00 95.81 999 ALA A C 1
ATOM 7981 O O . ALA A 1 999 ? 17.524 27.625 13.015 1.00 95.81 999 ALA A O 1
ATOM 7982 N N . GLU A 1 1000 ? 16.824 28.063 10.921 1.00 97.31 1000 GLU A N 1
ATOM 7983 C CA . GLU A 1 1000 ? 17.408 29.396 10.777 1.00 97.31 1000 GLU A CA 1
ATOM 7984 C C . GLU A 1 1000 ? 16.302 30.421 10.508 1.00 97.31 1000 GLU A C 1
ATOM 7986 O O . GLU A 1 1000 ? 15.549 30.303 9.540 1.00 97.31 1000 GLU A O 1
ATOM 7991 N N . LEU A 1 1001 ? 16.204 31.422 11.382 1.00 97.19 1001 LEU A N 1
ATOM 7992 C CA . LEU A 1 1001 ? 15.187 32.472 11.358 1.00 97.19 1001 LEU A CA 1
ATOM 7993 C C . LEU A 1 1001 ? 15.886 33.831 11.230 1.00 97.19 1001 LEU A C 1
ATOM 7995 O O . LEU A 1 1001 ? 16.767 34.146 12.028 1.00 97.19 1001 LEU A O 1
ATOM 7999 N N . ASN A 1 1002 ? 15.527 34.641 10.239 1.00 96.25 1002 ASN A N 1
ATOM 8000 C CA . ASN A 1 1002 ? 16.210 35.906 9.972 1.00 96.25 1002 ASN A CA 1
ATOM 8001 C C . ASN A 1 1002 ? 15.239 37.001 9.522 1.00 96.25 1002 ASN A C 1
ATOM 8003 O O . ASN A 1 1002 ? 14.489 36.800 8.569 1.00 96.25 1002 ASN A O 1
ATOM 8007 N N . ARG A 1 1003 ? 15.296 38.176 10.164 1.00 94.94 1003 ARG A N 1
ATOM 8008 C CA . ARG A 1 1003 ? 14.369 39.301 9.927 1.00 94.94 1003 ARG A CA 1
ATOM 8009 C C . ARG A 1 1003 ? 12.919 38.855 10.146 1.00 94.94 1003 ARG A C 1
ATOM 8011 O O . ARG A 1 1003 ? 12.161 38.615 9.208 1.00 94.94 1003 ARG A O 1
ATOM 8018 N N . ILE A 1 1004 ? 12.567 38.699 11.421 1.00 96.06 1004 ILE A N 1
ATOM 8019 C CA . ILE A 1 1004 ? 11.225 38.317 11.874 1.00 96.06 1004 ILE A CA 1
ATOM 8020 C C . ILE A 1 1004 ? 10.606 39.499 12.633 1.00 96.06 1004 ILE A C 1
ATOM 8022 O O . ILE A 1 1004 ? 11.149 39.925 13.654 1.00 96.06 1004 ILE A O 1
ATOM 8026 N N . VAL A 1 1005 ? 9.477 40.016 12.147 1.00 94.81 1005 VAL A N 1
ATOM 8027 C CA . VAL A 1 1005 ? 8.608 40.971 12.850 1.00 94.81 1005 VAL A CA 1
ATOM 8028 C C . VAL A 1 1005 ? 7.414 40.203 13.415 1.00 94.81 1005 VAL A C 1
ATOM 8030 O O . VAL A 1 1005 ? 6.671 39.586 12.652 1.00 94.81 1005 VAL A O 1
ATOM 8033 N N . LEU A 1 1006 ? 7.209 40.259 14.731 1.00 96.12 1006 LEU A N 1
ATOM 8034 C CA . LEU A 1 1006 ? 5.997 39.789 15.404 1.00 96.12 1006 LEU A CA 1
ATOM 8035 C C . LEU A 1 1006 ? 5.354 40.978 16.131 1.00 96.12 1006 LEU A C 1
ATOM 8037 O O . LEU A 1 1006 ? 5.995 41.561 17.004 1.00 96.12 1006 LEU A O 1
ATOM 8041 N N . LEU A 1 1007 ? 4.121 41.332 15.768 1.00 94.06 1007 LEU A N 1
ATOM 8042 C CA . LEU A 1 1007 ? 3.334 42.427 16.345 1.00 94.06 1007 LEU A CA 1
ATOM 8043 C C . LEU A 1 1007 ? 1.962 41.938 16.809 1.00 94.06 1007 LEU A C 1
ATOM 8045 O O . LEU A 1 1007 ? 1.352 41.078 16.167 1.00 94.06 1007 LEU A O 1
ATOM 8049 N N . ASN A 1 1008 ? 1.466 42.492 17.919 1.00 94.62 1008 ASN A N 1
ATOM 8050 C CA . ASN A 1 1008 ? 0.151 42.182 18.481 1.00 94.62 1008 ASN A CA 1
ATOM 8051 C C . ASN A 1 1008 ? -0.108 40.666 18.640 1.00 94.62 1008 ASN A C 1
ATOM 8053 O O . ASN A 1 1008 ? -1.248 40.204 18.494 1.00 94.62 1008 ASN A O 1
ATOM 8057 N N . VAL A 1 1009 ? 0.939 39.866 18.890 1.00 96.75 1009 VAL A N 1
ATOM 8058 C CA . VAL A 1 1009 ? 0.819 38.404 18.963 1.00 96.75 1009 VAL A CA 1
ATOM 8059 C C . VAL A 1 1009 ? 0.348 37.997 20.352 1.00 96.75 1009 VAL A C 1
ATOM 8061 O O . VAL A 1 1009 ? 0.875 38.469 21.350 1.00 96.75 1009 VAL A O 1
ATOM 8064 N N . LYS A 1 1010 ? -0.626 37.089 20.442 1.00 95.56 1010 LYS A N 1
ATOM 8065 C CA . LYS A 1 1010 ? -1.177 36.627 21.726 1.00 95.56 1010 LYS A CA 1
ATOM 8066 C C . LYS A 1 1010 ? -1.070 35.117 21.847 1.00 95.56 1010 LYS A C 1
ATOM 8068 O O . LYS A 1 1010 ? -1.631 34.395 21.024 1.00 95.56 1010 LYS A O 1
ATOM 8073 N N . ILE A 1 1011 ? -0.371 34.639 22.873 1.00 92.25 1011 ILE A N 1
ATOM 8074 C CA . ILE A 1 1011 ? -0.201 33.216 23.181 1.00 92.25 1011 ILE A CA 1
ATOM 8075 C C . ILE A 1 1011 ? -1.001 32.876 24.438 1.00 92.25 1011 ILE A C 1
ATOM 8077 O O . ILE A 1 1011 ? -0.615 33.207 25.557 1.00 92.25 1011 ILE A O 1
ATOM 8081 N N . ASN A 1 1012 ? -2.107 32.160 24.251 1.00 90.75 1012 ASN A N 1
ATOM 8082 C CA . ASN A 1 1012 ? -2.973 31.685 25.324 1.00 90.75 1012 ASN A CA 1
ATOM 8083 C C . ASN A 1 1012 ? -2.721 30.182 25.538 1.00 90.75 1012 ASN A C 1
ATOM 8085 O O . ASN A 1 1012 ? -3.129 29.365 24.708 1.00 90.75 1012 ASN A O 1
ATOM 8089 N N . GLY A 1 1013 ? -2.048 29.798 26.624 1.00 87.06 1013 GLY A N 1
ATOM 8090 C CA . GLY A 1 1013 ? -1.586 28.417 26.814 1.00 87.06 1013 GLY A CA 1
ATOM 8091 C C . GLY A 1 1013 ? -1.172 28.071 28.242 1.00 87.06 1013 GLY A C 1
ATOM 8092 O O . GLY A 1 1013 ? -1.353 28.873 29.153 1.00 87.06 1013 GLY A O 1
ATOM 8093 N N . ARG A 1 1014 ? -0.641 26.855 28.447 1.00 79.62 1014 ARG A N 1
ATOM 8094 C CA . ARG A 1 1014 ? -0.436 26.276 29.789 1.00 79.62 1014 ARG A CA 1
ATOM 8095 C C . ARG A 1 1014 ? 1.019 25.919 30.147 1.00 79.62 1014 ARG A C 1
ATOM 8097 O O . ARG A 1 1014 ? 1.435 26.251 31.251 1.00 79.62 1014 ARG A O 1
ATOM 8104 N N . HIS A 1 1015 ? 1.787 25.246 29.279 1.00 80.75 1015 HIS A N 1
ATOM 8105 C CA . HIS A 1 1015 ? 3.236 25.015 29.490 1.00 80.75 1015 HIS A CA 1
ATOM 8106 C C . HIS A 1 1015 ? 4.044 25.260 28.211 1.00 80.75 1015 HIS A C 1
ATOM 8108 O O . HIS A 1 1015 ? 3.472 25.369 27.127 1.00 80.75 1015 HIS A O 1
ATOM 8114 N N . ASN A 1 1016 ? 5.370 25.314 28.381 1.00 86.00 1016 ASN A N 1
ATOM 8115 C CA . ASN A 1 1016 ? 6.422 25.542 27.384 1.00 86.00 1016 ASN A CA 1
ATOM 8116 C C . ASN A 1 1016 ? 5.988 26.545 26.304 1.00 86.00 1016 ASN A C 1
ATOM 8118 O O . ASN A 1 1016 ? 5.909 26.229 25.115 1.00 86.00 1016 ASN A O 1
ATOM 8122 N N . LEU A 1 1017 ? 5.686 27.765 26.756 1.00 88.94 1017 LEU A N 1
ATOM 8123 C CA . LEU A 1 1017 ? 5.313 28.890 25.901 1.00 88.94 1017 LEU A CA 1
ATOM 8124 C C . LEU A 1 1017 ? 6.573 29.663 25.497 1.00 88.94 1017 LEU A C 1
ATOM 8126 O O . LEU A 1 1017 ? 7.317 30.129 26.359 1.00 88.94 1017 LEU A O 1
ATOM 8130 N N . GLY A 1 1018 ? 6.833 29.804 24.202 1.00 90.56 1018 GLY A N 1
ATOM 8131 C CA . GLY A 1 1018 ? 7.973 30.562 23.693 1.00 90.56 1018 GLY A CA 1
ATOM 8132 C C . GLY A 1 1018 ? 7.587 31.533 22.589 1.00 90.56 1018 GLY A C 1
ATOM 8133 O O . GLY A 1 1018 ? 6.570 31.369 21.922 1.00 90.56 1018 GLY A O 1
ATOM 8134 N N . ILE A 1 1019 ? 8.425 32.541 22.358 1.00 92.50 1019 ILE A N 1
ATOM 8135 C CA . ILE A 1 1019 ? 8.262 33.410 21.188 1.00 92.50 1019 ILE A CA 1
ATOM 8136 C C . ILE A 1 1019 ? 8.701 32.652 19.927 1.00 92.50 1019 ILE A C 1
ATOM 8138 O O . ILE A 1 1019 ? 7.895 32.423 19.030 1.00 92.50 1019 ILE A O 1
ATOM 8142 N N . LEU A 1 1020 ? 9.943 32.166 19.858 1.00 92.75 1020 LEU A N 1
ATOM 8143 C CA . LEU A 1 1020 ? 10.399 31.426 18.677 1.00 92.75 1020 LEU A CA 1
ATOM 8144 C C . LEU A 1 1020 ? 9.927 29.973 18.683 1.00 92.75 1020 LEU A C 1
ATOM 8146 O O . LEU A 1 1020 ? 9.360 29.517 17.692 1.00 92.75 1020 LEU A O 1
ATOM 8150 N N . ALA A 1 1021 ? 10.143 29.246 19.782 1.00 93.06 1021 ALA A N 1
ATOM 8151 C CA . ALA A 1 1021 ? 9.778 27.834 19.859 1.00 93.06 1021 ALA A CA 1
ATOM 8152 C C . ALA A 1 1021 ? 9.083 27.447 21.168 1.00 93.06 1021 ALA A C 1
ATOM 8154 O O . ALA A 1 1021 ? 9.528 27.827 22.249 1.00 93.06 1021 ALA A O 1
ATOM 8155 N N . GLY A 1 1022 ? 8.045 26.613 21.091 1.00 91.50 1022 GLY A N 1
ATOM 8156 C CA . GLY A 1 1022 ? 7.455 26.003 22.287 1.00 91.50 1022 GLY A CA 1
ATOM 8157 C C . GLY A 1 1022 ? 8.428 25.033 22.958 1.00 91.50 1022 GLY A C 1
ATOM 8158 O O . GLY A 1 1022 ? 8.805 25.208 24.120 1.00 91.50 1022 GLY A O 1
ATOM 8159 N N . LYS A 1 1023 ? 8.912 24.043 22.196 1.00 90.19 1023 LYS A N 1
ATOM 8160 C CA . LYS A 1 1023 ? 9.915 23.075 22.662 1.00 90.19 1023 LYS A CA 1
ATOM 8161 C C . LYS A 1 1023 ? 11.055 22.823 21.674 1.00 90.19 1023 LYS A C 1
ATOM 8163 O O . LYS A 1 1023 ? 10.852 22.735 20.465 1.00 90.19 1023 LYS A O 1
ATOM 8168 N N . GLU A 1 1024 ? 12.235 22.609 22.243 1.00 89.81 1024 GLU A N 1
ATOM 8169 C CA . GLU A 1 1024 ? 13.424 22.006 21.639 1.00 89.81 1024 GLU A CA 1
ATOM 8170 C C . GLU A 1 1024 ? 13.650 20.633 22.334 1.00 89.81 1024 GLU A C 1
ATOM 8172 O O . GLU A 1 1024 ? 13.542 20.546 23.557 1.00 89.81 1024 GLU A O 1
ATOM 8177 N N . ASP A 1 1025 ? 13.858 19.543 21.579 1.00 79.06 1025 ASP A N 1
ATOM 8178 C CA . ASP A 1 1025 ? 13.745 18.151 22.078 1.00 79.06 1025 ASP A CA 1
ATOM 8179 C C . ASP A 1 1025 ? 15.043 17.312 22.185 1.00 79.06 1025 ASP A C 1
ATOM 8181 O O . ASP A 1 1025 ? 14.964 16.186 22.681 1.00 79.06 1025 ASP A O 1
ATOM 8185 N N . ASN A 1 1026 ? 16.206 17.740 21.674 1.00 74.25 1026 ASN A N 1
ATOM 8186 C CA . ASN A 1 1026 ? 17.416 16.897 21.647 1.00 74.25 1026 ASN A CA 1
ATOM 8187 C C . ASN A 1 1026 ? 18.765 17.638 21.462 1.00 74.25 1026 ASN A C 1
ATOM 8189 O O . ASN A 1 1026 ? 18.857 18.739 20.935 1.00 74.25 1026 ASN A O 1
ATOM 8193 N N . THR A 1 1027 ? 19.869 16.968 21.811 1.00 71.38 1027 THR A N 1
ATOM 8194 C CA . THR A 1 1027 ? 21.251 17.494 21.711 1.00 71.38 1027 THR A CA 1
ATOM 8195 C C . THR A 1 1027 ? 21.729 17.836 20.293 1.00 71.38 1027 THR A C 1
ATOM 8197 O O . THR A 1 1027 ? 22.770 18.478 20.145 1.00 71.38 1027 THR A O 1
ATOM 8200 N N . THR A 1 1028 ? 21.024 17.381 19.254 1.00 76.00 1028 THR A N 1
ATOM 8201 C CA . THR A 1 1028 ? 21.339 17.657 17.844 1.00 76.00 1028 THR A CA 1
ATOM 8202 C C . THR A 1 1028 ? 20.489 18.774 17.238 1.00 76.00 1028 THR A C 1
ATOM 8204 O O . THR A 1 1028 ? 20.784 19.198 16.123 1.00 76.00 1028 THR A O 1
ATOM 8207 N N . THR A 1 1029 ? 19.492 19.298 17.961 1.00 85.75 1029 THR A N 1
ATOM 8208 C CA . THR A 1 1029 ? 18.701 20.444 17.510 1.00 85.75 1029 THR A CA 1
ATOM 8209 C C . THR A 1 1029 ? 19.564 21.704 17.449 1.00 85.75 1029 THR A C 1
ATOM 8211 O O . THR A 1 1029 ? 20.352 21.988 18.359 1.00 85.75 1029 THR A O 1
ATOM 8214 N N . PHE A 1 1030 ? 19.376 22.490 16.393 1.00 89.00 1030 PHE A N 1
ATOM 8215 C CA . PHE A 1 1030 ? 19.992 23.794 16.196 1.00 89.00 1030 PHE A CA 1
ATOM 8216 C C . PHE A 1 1030 ? 18.912 24.819 15.845 1.00 89.00 1030 PHE A C 1
ATOM 8218 O O . PHE A 1 1030 ? 18.182 24.644 14.870 1.00 89.00 1030 PHE A O 1
ATOM 8225 N N . VAL A 1 1031 ? 18.816 25.883 16.641 1.00 91.31 1031 VAL A N 1
ATOM 8226 C CA . VAL A 1 1031 ? 17.949 27.037 16.377 1.00 91.31 1031 VAL A CA 1
ATOM 8227 C C . VAL A 1 1031 ? 18.823 28.277 16.382 1.00 91.31 1031 VAL A C 1
ATOM 8229 O O . VAL A 1 1031 ? 19.314 28.676 17.435 1.00 91.31 1031 VAL A O 1
ATOM 8232 N N . HIS A 1 1032 ? 18.993 28.891 15.218 1.00 93.69 1032 HIS A N 1
ATOM 8233 C CA . HIS A 1 1032 ? 19.650 30.182 15.084 1.00 93.69 1032 HIS A CA 1
ATOM 8234 C C . HIS A 1 1032 ? 18.624 31.223 14.658 1.00 93.69 1032 HIS A C 1
ATOM 8236 O O . HIS A 1 1032 ? 17.961 31.058 13.633 1.00 93.69 1032 HIS A O 1
ATOM 8242 N N . ALA A 1 1033 ? 18.493 32.292 15.438 1.00 93.62 1033 ALA A N 1
ATOM 8243 C CA . ALA A 1 1033 ? 17.651 33.421 15.079 1.00 93.62 1033 ALA A CA 1
ATOM 8244 C C . ALA A 1 1033 ? 18.444 34.723 15.121 1.00 93.62 1033 ALA A C 1
ATOM 8246 O O . ALA A 1 1033 ? 19.029 35.067 16.145 1.00 93.62 1033 ALA A O 1
ATOM 8247 N N . ASN A 1 1034 ? 18.439 35.454 14.015 1.00 93.88 1034 ASN A N 1
ATOM 8248 C CA . ASN A 1 1034 ? 19.075 36.758 13.912 1.00 93.88 1034 ASN A CA 1
ATOM 8249 C C . ASN A 1 1034 ? 18.034 37.796 13.493 1.00 93.88 1034 ASN A C 1
ATOM 8251 O O . ASN A 1 1034 ? 17.140 37.480 12.712 1.00 93.88 1034 ASN A O 1
ATOM 8255 N N . HIS A 1 1035 ? 18.155 39.032 13.970 1.00 93.50 1035 HIS A N 1
ATOM 8256 C CA . HIS A 1 1035 ? 17.268 40.129 13.586 1.00 93.50 1035 HIS A CA 1
ATOM 8257 C C . HIS A 1 1035 ? 15.793 39.776 13.849 1.00 93.50 1035 HIS A C 1
ATOM 8259 O O . HIS A 1 1035 ? 15.031 39.473 12.929 1.00 93.50 1035 HIS A O 1
ATOM 8265 N N . VAL A 1 1036 ? 15.376 39.823 15.113 1.00 93.88 1036 VAL A N 1
ATOM 8266 C CA . VAL A 1 1036 ? 13.979 39.588 15.510 1.00 93.88 1036 VAL A CA 1
ATOM 8267 C C . VAL A 1 1036 ? 13.476 40.745 16.360 1.00 93.88 1036 VAL A C 1
ATOM 8269 O O . VAL A 1 1036 ? 14.157 41.183 17.288 1.00 93.88 1036 VAL A O 1
ATOM 8272 N N . PHE A 1 1037 ? 12.263 41.195 16.060 1.00 93.62 1037 PHE A N 1
ATOM 8273 C CA . PHE A 1 1037 ? 11.488 42.105 16.889 1.00 93.62 1037 PHE A CA 1
ATOM 8274 C C . PHE A 1 1037 ? 10.176 41.424 17.268 1.00 93.62 1037 PHE A C 1
ATOM 8276 O O . PHE A 1 1037 ? 9.472 40.933 16.383 1.00 93.62 1037 PHE A O 1
ATOM 8283 N N . ALA A 1 1038 ? 9.865 41.369 18.562 1.00 94.25 1038 ALA A N 1
ATOM 8284 C CA . ALA A 1 1038 ? 8.723 40.616 19.057 1.00 94.25 1038 ALA A CA 1
ATOM 8285 C C . ALA A 1 1038 ? 7.909 41.365 20.120 1.00 94.25 1038 ALA A C 1
ATOM 8287 O O . ALA A 1 1038 ? 8.369 41.588 21.237 1.00 94.25 1038 ALA A O 1
ATOM 8288 N N . ASP A 1 1039 ? 6.669 41.676 19.767 1.00 93.50 1039 ASP A N 1
ATOM 8289 C CA . ASP A 1 1039 ? 5.595 42.138 20.640 1.00 93.50 1039 ASP A CA 1
ATOM 8290 C C . ASP A 1 1039 ? 4.599 40.979 20.832 1.00 93.50 1039 ASP A C 1
ATOM 8292 O O . ASP A 1 1039 ? 3.893 40.577 19.897 1.00 93.50 1039 ASP A O 1
ATOM 8296 N N . VAL A 1 1040 ? 4.659 40.343 22.011 1.00 92.12 1040 VAL A N 1
ATOM 8297 C CA . VAL A 1 1040 ? 3.991 39.063 22.299 1.00 92.12 1040 VAL A CA 1
ATOM 8298 C C . VAL A 1 1040 ? 3.418 39.041 23.717 1.00 92.12 1040 VAL A C 1
ATOM 8300 O O . VAL A 1 1040 ? 4.161 38.900 24.688 1.00 92.12 1040 VAL A O 1
ATOM 8303 N N . ASP A 1 1041 ? 2.091 39.073 23.820 1.00 91.12 1041 ASP A N 1
ATOM 8304 C CA . ASP A 1 1041 ? 1.350 38.866 25.065 1.00 91.12 1041 ASP A CA 1
ATOM 8305 C C . ASP A 1 1041 ? 1.263 37.368 25.404 1.00 91.12 1041 ASP A C 1
ATOM 8307 O O . ASP A 1 1041 ? 0.881 36.547 24.560 1.00 91.12 1041 ASP A O 1
ATOM 8311 N N . PHE A 1 1042 ? 1.487 37.003 26.669 1.00 87.19 1042 PHE A N 1
ATOM 8312 C CA . PHE A 1 1042 ? 1.250 35.644 27.171 1.00 87.19 1042 PHE A CA 1
ATOM 8313 C C . PHE A 1 1042 ? 0.091 35.611 28.175 1.00 87.19 1042 PHE A C 1
ATOM 8315 O O . PHE A 1 1042 ? 0.156 36.212 29.243 1.00 87.19 1042 PHE A O 1
ATOM 8322 N N . THR A 1 1043 ? -0.958 34.837 27.877 1.00 87.88 1043 THR A N 1
ATOM 8323 C CA . THR A 1 1043 ? -2.043 34.542 28.827 1.00 87.88 1043 THR A CA 1
ATOM 8324 C C . THR A 1 1043 ? -1.950 33.097 29.305 1.00 87.88 1043 THR A C 1
ATOM 8326 O O . THR A 1 1043 ? -2.216 32.151 28.558 1.00 87.88 1043 THR A O 1
ATOM 8329 N N . PHE A 1 1044 ? -1.615 32.920 30.581 1.00 82.94 1044 PHE A N 1
ATOM 8330 C CA . PHE A 1 1044 ? -1.492 31.605 31.205 1.00 82.94 1044 PHE A CA 1
ATOM 8331 C C . PHE A 1 1044 ? -2.853 31.037 31.606 1.00 82.94 1044 PHE A C 1
ATOM 8333 O O . PHE A 1 1044 ? -3.589 31.635 32.391 1.00 82.94 1044 PHE A O 1
ATOM 8340 N N . GLN A 1 1045 ? -3.173 29.849 31.101 1.00 77.88 1045 GLN A N 1
ATOM 8341 C CA . GLN A 1 1045 ? -4.366 29.104 31.488 1.00 77.88 1045 GLN A CA 1
ATOM 8342 C C . GLN A 1 1045 ? -4.043 28.177 32.676 1.00 77.88 1045 GLN A C 1
ATOM 8344 O O . GLN A 1 1045 ? -3.053 27.443 32.613 1.00 77.88 1045 GLN A O 1
ATOM 8349 N N . PRO A 1 1046 ? -4.841 28.184 33.762 1.00 69.81 1046 PRO A N 1
ATOM 8350 C CA . PRO A 1 1046 ? -4.668 27.250 34.871 1.00 69.81 1046 PRO A CA 1
ATOM 8351 C C . PRO A 1 1046 ? -5.057 25.830 34.452 1.00 69.81 1046 PRO A C 1
ATOM 8353 O O . PRO A 1 1046 ? -5.860 25.632 33.538 1.00 69.81 1046 PRO A O 1
ATOM 8356 N N . ASP A 1 1047 ? -4.530 24.824 35.149 1.00 63.81 1047 ASP A N 1
ATOM 8357 C CA . ASP A 1 1047 ? -4.944 23.444 34.917 1.00 63.81 1047 ASP A CA 1
ATOM 8358 C C . ASP A 1 1047 ? -6.239 23.044 35.636 1.00 63.81 1047 ASP A C 1
ATOM 8360 O O . ASP A 1 1047 ? -6.800 23.795 36.433 1.00 63.81 1047 ASP A O 1
ATOM 8364 N N . VAL A 1 1048 ? -6.706 21.818 35.374 1.00 61.28 1048 VAL A N 1
ATOM 8365 C CA . VAL A 1 1048 ? -7.898 21.231 36.019 1.00 61.28 1048 VAL A CA 1
ATOM 8366 C C . VAL A 1 1048 ? -7.784 21.097 37.548 1.00 61.28 1048 VAL A C 1
ATOM 8368 O O . VAL A 1 1048 ? -8.792 20.873 38.213 1.00 61.28 1048 VAL A O 1
ATOM 8371 N N . SER A 1 1049 ? -6.581 21.255 38.107 1.00 58.97 1049 SER A N 1
ATOM 8372 C CA . SER A 1 1049 ? -6.271 21.266 39.542 1.00 58.97 1049 SER A CA 1
ATOM 8373 C C . SER A 1 1049 ? -5.993 22.683 40.082 1.00 58.97 1049 SER A C 1
ATOM 8375 O O . SER A 1 1049 ? -5.705 22.834 41.269 1.00 58.97 1049 SER A O 1
ATOM 8377 N N . GLY A 1 1050 ? -6.056 23.722 39.238 1.00 62.09 1050 GLY A N 1
ATOM 8378 C CA . GLY A 1 1050 ? -5.698 25.105 39.571 1.00 62.09 1050 GLY A CA 1
ATOM 8379 C C . GLY A 1 1050 ? -4.191 25.394 39.639 1.00 62.09 1050 GLY A C 1
ATOM 8380 O O . GLY A 1 1050 ? -3.803 26.438 40.159 1.00 62.09 1050 GLY A O 1
ATOM 8381 N N . VAL A 1 1051 ? -3.340 24.490 39.146 1.00 60.12 1051 VAL A N 1
ATOM 8382 C CA . VAL A 1 1051 ? -1.875 24.586 39.199 1.00 60.12 1051 VAL A CA 1
ATOM 8383 C C . VAL A 1 1051 ? -1.323 25.073 37.856 1.00 60.12 1051 VAL A C 1
ATOM 8385 O O . VAL A 1 1051 ? -1.601 24.498 36.801 1.00 60.12 1051 VAL A O 1
ATOM 8388 N N . TYR A 1 1052 ? -0.517 26.133 37.899 1.00 61.41 1052 TYR A N 1
ATOM 8389 C CA . TYR A 1 1052 ? 0.244 26.625 36.748 1.00 61.41 1052 TYR A CA 1
ATOM 8390 C C . TYR A 1 1052 ? 1.550 25.844 36.591 1.00 61.41 1052 TYR A C 1
ATOM 8392 O O . TYR A 1 1052 ? 2.115 25.363 37.573 1.00 61.41 1052 TYR A O 1
ATOM 8400 N N . SER A 1 1053 ? 2.041 25.744 35.358 1.00 60.28 1053 SER A N 1
ATOM 8401 C CA . SER A 1 1053 ? 3.377 25.225 35.073 1.00 60.28 1053 SER A CA 1
ATOM 8402 C C . SER A 1 1053 ? 4.315 26.351 34.673 1.00 60.28 1053 SER A C 1
ATOM 8404 O O . SER A 1 1053 ? 3.925 27.295 33.992 1.00 60.28 1053 SER A O 1
ATOM 8406 N N . GLU A 1 1054 ? 5.562 26.236 35.110 1.00 61.50 1054 GLU A N 1
ATOM 8407 C CA . GLU A 1 1054 ? 6.534 27.323 35.152 1.00 61.50 1054 GLU A CA 1
ATOM 8408 C C . GLU A 1 1054 ? 7.574 27.216 34.028 1.00 61.50 1054 GLU A C 1
ATOM 8410 O O . GLU A 1 1054 ? 8.772 27.307 34.287 1.00 61.50 1054 GLU A O 1
ATOM 8415 N N . TYR A 1 1055 ? 7.133 26.994 32.785 1.00 74.75 1055 TYR A N 1
ATOM 8416 C CA . TYR A 1 1055 ? 8.025 26.981 31.620 1.00 74.75 1055 TYR A CA 1
ATOM 8417 C C . TYR A 1 1055 ? 7.502 27.896 30.516 1.00 74.75 1055 TYR A C 1
ATOM 8419 O O . TYR A 1 1055 ? 6.680 27.522 29.680 1.00 74.75 1055 TYR A O 1
ATOM 8427 N N . HIS A 1 1056 ? 8.022 29.113 30.512 1.00 80.62 1056 HIS A N 1
ATOM 8428 C CA . HIS A 1 1056 ? 7.848 30.101 29.465 1.00 80.62 1056 HIS A CA 1
ATOM 8429 C C . HIS A 1 1056 ? 9.136 30.899 29.276 1.00 80.62 1056 HIS A C 1
ATOM 8431 O O . HIS A 1 1056 ? 9.907 31.106 30.219 1.00 80.62 1056 HIS A O 1
ATOM 8437 N N . GLY A 1 1057 ? 9.403 31.305 28.037 1.00 83.69 1057 GLY A N 1
ATOM 8438 C CA . GLY A 1 1057 ? 10.698 31.853 27.652 1.00 83.69 1057 GLY A CA 1
ATOM 8439 C C . GLY A 1 1057 ? 10.628 32.852 26.508 1.00 83.69 1057 GLY A C 1
ATOM 8440 O O . GLY A 1 1057 ? 9.893 32.668 25.541 1.00 83.69 1057 GLY A O 1
ATOM 8441 N N . TYR A 1 1058 ? 11.468 33.885 26.582 1.00 85.12 1058 TYR A N 1
ATOM 8442 C CA . TYR A 1 1058 ? 11.594 34.890 25.521 1.00 85.12 1058 TYR A CA 1
ATOM 8443 C C . TYR A 1 1058 ? 12.090 34.319 24.195 1.00 85.12 1058 TYR A C 1
ATOM 8445 O O . TYR A 1 1058 ? 11.934 34.969 23.171 1.00 85.12 1058 TYR A O 1
ATOM 8453 N N . VAL A 1 1059 ? 12.684 33.122 24.205 1.00 87.19 1059 VAL A N 1
ATOM 8454 C CA . VAL A 1 1059 ? 13.197 32.446 23.008 1.00 87.19 1059 VAL A CA 1
ATOM 8455 C C . VAL A 1 1059 ? 12.543 31.072 22.861 1.00 87.19 1059 VAL A C 1
ATOM 8457 O O . VAL A 1 1059 ? 11.814 30.845 21.895 1.00 87.19 1059 VAL A O 1
ATOM 8460 N N . VAL A 1 1060 ? 12.754 30.175 23.835 1.00 89.69 1060 VAL A N 1
ATOM 8461 C CA . VAL A 1 1060 ? 12.191 28.814 23.834 1.00 89.69 1060 VAL A CA 1
ATOM 8462 C C . VAL A 1 1060 ? 11.510 28.497 25.164 1.00 89.69 1060 VAL A C 1
ATOM 8464 O O . VAL A 1 1060 ? 12.116 28.661 26.224 1.00 89.69 1060 VAL A O 1
ATOM 8467 N N . GLY A 1 1061 ? 10.276 27.992 25.109 1.00 89.00 1061 GLY A N 1
ATOM 8468 C CA . GLY A 1 1061 ? 9.482 27.644 26.291 1.00 89.00 1061 GLY A CA 1
ATOM 8469 C C . GLY A 1 1061 ? 10.102 26.530 27.142 1.00 89.00 1061 GLY A C 1
ATOM 8470 O O . GLY A 1 1061 ? 10.218 26.677 28.355 1.00 89.00 1061 GLY A O 1
ATOM 8471 N N . ASN A 1 1062 ? 10.565 25.442 26.521 1.00 87.75 1062 ASN A N 1
ATOM 8472 C CA . ASN A 1 1062 ? 11.370 24.411 27.187 1.00 87.75 1062 ASN A CA 1
ATOM 8473 C C . ASN A 1 1062 ? 12.473 23.872 26.258 1.00 87.75 1062 ASN A C 1
ATOM 8475 O O . ASN A 1 1062 ? 12.163 23.154 25.304 1.00 87.75 1062 ASN A O 1
ATOM 8479 N N . PRO A 1 1063 ? 13.747 24.189 26.539 1.00 85.75 1063 PRO A N 1
ATOM 8480 C CA . PRO A 1 1063 ? 14.897 23.566 25.899 1.00 85.75 1063 PRO A CA 1
ATOM 8481 C C . PRO A 1 1063 ? 15.358 22.325 26.672 1.00 85.75 1063 PRO A C 1
ATOM 8483 O O . PRO A 1 1063 ? 15.576 22.398 27.884 1.00 85.75 1063 PRO A O 1
ATOM 8486 N N . ASP A 1 1064 ? 15.531 21.200 25.976 1.00 76.69 1064 ASP A N 1
ATOM 8487 C CA . ASP A 1 1064 ? 15.978 19.944 26.589 1.00 76.69 1064 ASP A CA 1
ATOM 8488 C C . ASP A 1 1064 ? 17.505 19.765 26.503 1.00 76.69 1064 ASP A C 1
ATOM 8490 O O . ASP A 1 1064 ? 18.098 19.321 27.489 1.00 76.69 1064 ASP A O 1
ATOM 8494 N N . ALA A 1 1065 ? 18.158 20.100 25.374 1.00 67.62 1065 ALA A N 1
ATOM 8495 C CA . ALA A 1 1065 ? 19.630 20.023 25.245 1.00 67.62 1065 ALA A CA 1
ATOM 8496 C C . ALA A 1 1065 ? 20.275 20.688 23.999 1.00 67.62 1065 ALA A C 1
ATOM 8498 O O . ALA A 1 1065 ? 21.497 20.602 23.834 1.00 67.62 1065 ALA A O 1
ATOM 8499 N N . GLY A 1 1066 ? 19.496 21.272 23.090 1.00 66.12 1066 GLY A N 1
ATOM 8500 C CA . GLY A 1 1066 ? 19.954 21.756 21.786 1.00 66.12 1066 GLY A CA 1
ATOM 8501 C C . GLY A 1 1066 ? 20.753 23.063 21.820 1.00 66.12 1066 GLY A C 1
ATOM 8502 O O . GLY A 1 1066 ? 20.825 23.774 22.824 1.00 66.12 1066 GLY A O 1
ATOM 8503 N N . LYS A 1 1067 ? 21.358 23.403 20.677 1.00 82.75 1067 LYS A N 1
ATOM 8504 C CA . LYS A 1 1067 ? 22.076 24.669 20.480 1.00 82.75 1067 LYS A CA 1
ATOM 8505 C C . LYS A 1 1067 ? 21.103 25.743 20.008 1.00 82.75 1067 LYS A C 1
ATOM 8507 O O . LYS A 1 1067 ? 20.745 25.780 18.834 1.00 82.75 1067 LYS A O 1
ATOM 8512 N N . ILE A 1 1068 ? 20.708 26.617 20.924 1.00 86.81 1068 ILE A N 1
ATOM 8513 C CA . ILE A 1 1068 ? 19.939 27.824 20.622 1.00 86.81 1068 ILE A CA 1
ATOM 8514 C C . ILE A 1 1068 ? 20.914 29.003 20.606 1.00 86.81 1068 ILE A C 1
ATOM 8516 O O . ILE A 1 1068 ? 21.682 29.173 21.551 1.00 86.81 1068 ILE A O 1
ATOM 8520 N N . THR A 1 1069 ? 20.896 29.803 19.545 1.00 88.88 1069 THR A N 1
ATOM 8521 C CA . THR A 1 1069 ? 21.678 31.038 19.415 1.00 88.88 1069 THR A CA 1
ATOM 8522 C C . THR A 1 1069 ? 20.780 32.156 18.904 1.00 88.88 1069 THR A C 1
ATOM 8524 O O . THR A 1 1069 ? 20.115 32.005 17.879 1.00 88.88 1069 THR A O 1
ATOM 8527 N N . VAL A 1 1070 ? 20.756 33.283 19.619 1.00 88.81 1070 VAL A N 1
ATOM 8528 C CA . VAL A 1 1070 ? 20.002 34.475 19.211 1.00 88.81 1070 VAL A CA 1
ATOM 8529 C C . VAL A 1 1070 ? 20.901 35.701 19.136 1.00 88.81 1070 VAL A C 1
ATOM 8531 O O . VAL A 1 1070 ? 21.702 35.948 20.036 1.00 88.81 1070 VAL A O 1
ATOM 8534 N N . GLU A 1 1071 ? 20.751 36.469 18.063 1.00 90.56 1071 GLU A N 1
ATOM 8535 C CA . GLU A 1 1071 ? 21.478 37.712 17.807 1.00 90.56 1071 GLU A CA 1
ATOM 8536 C C . GLU A 1 1071 ? 20.490 38.797 17.366 1.00 90.56 1071 GLU A C 1
ATOM 8538 O O . GLU A 1 1071 ? 19.523 38.513 16.662 1.00 90.56 1071 GLU A O 1
ATOM 8543 N N . ASN A 1 1072 ? 20.711 40.044 17.792 1.00 90.88 1072 ASN A N 1
ATOM 8544 C CA . ASN A 1 1072 ? 19.854 41.188 17.454 1.00 90.88 1072 ASN A CA 1
ATOM 8545 C C . ASN A 1 1072 ? 18.357 40.873 17.680 1.00 90.88 1072 ASN A C 1
ATOM 8547 O O . ASN A 1 1072 ? 17.522 40.981 16.782 1.00 90.88 1072 ASN A O 1
ATOM 8551 N N . TYR A 1 1073 ? 18.052 40.391 18.884 1.00 91.31 1073 TYR A N 1
ATOM 8552 C CA . TYR A 1 1073 ? 16.761 39.842 19.285 1.00 91.31 1073 TYR A CA 1
ATOM 8553 C C . TYR A 1 1073 ? 16.134 40.746 20.351 1.00 91.31 1073 TYR A C 1
ATOM 8555 O O . TYR A 1 1073 ? 16.610 40.776 21.489 1.00 91.31 1073 TYR A O 1
ATOM 8563 N N . TYR A 1 1074 ? 15.096 41.497 19.993 1.00 91.69 1074 TYR A N 1
ATOM 8564 C CA . TYR A 1 1074 ? 14.452 42.482 20.864 1.00 91.69 1074 TYR A CA 1
ATOM 8565 C C . TYR A 1 1074 ? 13.001 42.100 21.139 1.00 91.69 1074 TYR A C 1
ATOM 8567 O O . TYR A 1 1074 ? 12.259 41.744 20.224 1.00 91.69 1074 TYR A O 1
ATOM 8575 N N . VAL A 1 1075 ? 12.603 42.190 22.408 1.00 90.69 1075 VAL A N 1
ATOM 8576 C CA . VAL A 1 1075 ? 11.243 41.877 22.865 1.00 90.69 1075 VAL A CA 1
ATOM 8577 C C . VAL A 1 1075 ? 10.634 43.117 23.511 1.00 90.69 1075 VAL A C 1
ATOM 8579 O O . VAL A 1 1075 ? 11.314 43.795 24.288 1.00 90.69 1075 VAL A O 1
ATOM 8582 N N . VAL A 1 1076 ? 9.374 43.420 23.205 1.00 89.38 1076 VAL A N 1
ATOM 8583 C CA . VAL A 1 1076 ? 8.640 44.497 23.879 1.00 89.38 1076 VAL A CA 1
ATOM 8584 C C . VAL A 1 1076 ? 8.458 44.144 25.359 1.00 89.38 1076 VAL A C 1
ATOM 8586 O O . VAL A 1 1076 ? 8.183 42.998 25.714 1.00 89.38 1076 VAL A O 1
ATOM 8589 N N . SER A 1 1077 ? 8.694 45.105 26.250 1.00 77.12 1077 SER A N 1
ATOM 8590 C CA . SER A 1 1077 ? 8.666 44.872 27.693 1.00 77.12 1077 SER A CA 1
ATOM 8591 C C . SER A 1 1077 ? 7.239 44.780 28.236 1.00 77.12 1077 SER A C 1
ATOM 8593 O O . SER A 1 1077 ? 6.621 45.808 28.512 1.00 77.12 1077 SER A O 1
ATOM 8595 N N . ASP A 1 1078 ? 6.764 43.563 28.490 1.00 74.75 1078 ASP A N 1
ATOM 8596 C CA . ASP A 1 1078 ? 5.652 43.323 29.413 1.00 74.75 1078 ASP A CA 1
ATOM 8597 C C . ASP A 1 1078 ? 6.192 43.340 30.864 1.00 74.75 1078 ASP A C 1
ATOM 8599 O O . ASP A 1 1078 ? 7.034 42.502 31.209 1.00 74.75 1078 ASP A O 1
ATOM 8603 N N . PRO A 1 1079 ? 5.770 44.288 31.727 1.00 62.12 1079 PRO A N 1
ATOM 8604 C CA . PRO A 1 1079 ? 6.241 44.374 33.110 1.00 62.12 1079 PRO A CA 1
ATOM 8605 C C . PRO A 1 1079 ? 5.790 43.206 34.003 1.00 62.12 1079 PRO A C 1
ATOM 8607 O O . PRO A 1 1079 ? 6.408 42.998 35.051 1.00 62.12 1079 PRO A O 1
ATOM 8610 N N . ASP A 1 1080 ? 4.753 42.456 33.617 1.00 65.50 1080 ASP A N 1
ATOM 8611 C CA . ASP A 1 1080 ? 4.206 41.336 34.391 1.00 65.50 1080 ASP A CA 1
ATOM 8612 C C . ASP A 1 1080 ? 4.741 39.962 33.922 1.00 65.50 1080 ASP A C 1
ATOM 8614 O O . ASP A 1 1080 ? 4.584 38.957 34.627 1.00 65.50 1080 ASP A O 1
ATOM 8618 N N . PHE A 1 1081 ? 5.450 39.893 32.786 1.00 73.06 1081 PHE A N 1
ATOM 8619 C CA . PHE A 1 1081 ? 6.060 38.658 32.282 1.00 73.06 1081 PHE A CA 1
ATOM 8620 C C . PHE A 1 1081 ? 7.521 38.494 32.740 1.00 73.06 1081 PHE A C 1
ATOM 8622 O O . PHE A 1 1081 ? 8.403 39.299 32.447 1.00 73.06 1081 PHE A O 1
ATOM 8629 N N . MET A 1 1082 ? 7.826 37.379 33.415 1.00 71.88 1082 MET A N 1
ATOM 8630 C CA . MET A 1 1082 ? 9.206 36.962 33.704 1.00 71.88 1082 MET A CA 1
ATOM 8631 C C . MET A 1 1082 ? 9.454 35.518 33.274 1.00 71.88 1082 MET A C 1
ATOM 8633 O O . MET A 1 1082 ? 8.896 34.591 33.858 1.00 71.88 1082 MET A O 1
ATOM 8637 N N . SER A 1 1083 ? 10.337 35.332 32.289 1.00 76.19 1083 SER A N 1
ATOM 8638 C CA . SER A 1 1083 ? 10.812 34.026 31.807 1.00 76.19 1083 SER A CA 1
ATOM 8639 C C . SER A 1 1083 ? 11.376 33.134 32.923 1.00 76.19 1083 SER A C 1
ATOM 8641 O O . SER A 1 1083 ? 12.252 33.550 33.680 1.00 76.19 1083 SER A O 1
ATOM 8643 N N . ASN A 1 1084 ? 10.952 31.871 32.941 1.00 74.56 1084 ASN A N 1
ATOM 8644 C CA . ASN A 1 1084 ? 11.354 30.814 33.886 1.00 74.56 1084 ASN A CA 1
ATOM 8645 C C . ASN A 1 1084 ? 11.786 29.497 33.189 1.00 74.56 1084 ASN A C 1
ATOM 8647 O O . ASN A 1 1084 ? 12.116 28.513 33.851 1.00 74.56 1084 ASN A O 1
ATOM 8651 N N . SER A 1 1085 ? 11.833 29.491 31.852 1.00 74.06 1085 SER A N 1
ATOM 8652 C CA . SER A 1 1085 ? 12.325 28.392 31.010 1.00 74.06 1085 SER A CA 1
ATOM 8653 C C . SER A 1 1085 ? 13.739 27.894 31.389 1.00 74.06 1085 SER A C 1
ATOM 8655 O O . SER A 1 1085 ? 14.605 28.653 31.827 1.00 74.06 1085 SER A O 1
ATOM 8657 N N . LYS A 1 1086 ? 13.995 26.590 31.185 1.00 61.88 1086 LYS A N 1
ATOM 8658 C CA . LYS A 1 1086 ? 15.172 25.847 31.699 1.00 61.88 1086 LYS A CA 1
ATOM 8659 C C . LYS A 1 1086 ? 16.534 26.172 31.058 1.00 61.88 1086 LYS A C 1
ATOM 8661 O O . LYS A 1 1086 ? 17.534 25.589 31.474 1.00 61.88 1086 LYS A O 1
ATOM 8666 N N . GLY A 1 1087 ? 16.602 27.036 30.044 1.00 56.06 1087 GLY A N 1
ATOM 8667 C CA . GLY A 1 1087 ? 17.827 27.266 29.260 1.00 56.06 1087 GLY A CA 1
ATOM 8668 C C . GLY A 1 1087 ? 18.075 28.723 28.874 1.00 56.06 1087 GLY A C 1
ATOM 8669 O O . GLY A 1 1087 ? 17.679 29.643 29.588 1.00 56.06 1087 GLY A O 1
ATOM 8670 N N . GLN A 1 1088 ? 18.787 28.940 27.762 1.00 56.66 1088 GLN A N 1
ATOM 8671 C CA . GLN A 1 1088 ? 19.155 30.285 27.308 1.00 56.66 1088 GLN A CA 1
ATOM 8672 C C . GLN A 1 1088 ? 17.920 31.096 26.889 1.00 56.66 1088 GLN A C 1
ATOM 8674 O O . GLN A 1 1088 ? 17.363 30.904 25.813 1.00 56.66 1088 GLN A O 1
ATOM 8679 N N . ASN A 1 1089 ? 17.539 32.039 27.751 1.00 63.16 1089 ASN A N 1
ATOM 8680 C CA . ASN A 1 1089 ? 16.463 33.010 27.542 1.00 63.16 1089 ASN A CA 1
ATOM 8681 C C . ASN A 1 1089 ? 17.011 34.444 27.485 1.00 63.16 1089 ASN A C 1
ATOM 8683 O O . ASN A 1 1089 ? 16.419 35.358 28.045 1.00 63.16 1089 ASN A O 1
ATOM 8687 N N . THR A 1 1090 ? 18.188 34.635 26.887 1.00 64.06 1090 THR A N 1
ATOM 8688 C CA . THR A 1 1090 ? 18.837 35.948 26.785 1.00 64.06 1090 THR A CA 1
ATOM 8689 C C . THR A 1 1090 ? 18.562 36.583 25.427 1.00 64.06 1090 THR A C 1
ATOM 8691 O O . THR A 1 1090 ? 19.307 36.364 24.475 1.00 64.06 1090 THR A O 1
ATOM 8694 N N . GLN A 1 1091 ? 17.508 37.392 25.361 1.00 72.75 1091 GLN A N 1
ATOM 8695 C CA . GLN A 1 1091 ? 17.324 38.418 24.334 1.00 72.75 1091 GLN A CA 1
ATOM 8696 C C . GLN A 1 1091 ? 18.477 39.440 24.346 1.00 72.75 1091 GLN A C 1
ATOM 8698 O O . GLN A 1 1091 ? 19.148 39.625 25.363 1.00 72.75 1091 GLN A O 1
ATOM 8703 N N . THR A 1 1092 ? 18.680 40.144 23.231 1.00 80.25 1092 THR A N 1
ATOM 8704 C CA . THR A 1 1092 ? 19.622 41.273 23.132 1.00 80.25 1092 THR A CA 1
ATOM 8705 C C . THR A 1 1092 ? 19.169 42.455 23.990 1.00 80.25 1092 THR A C 1
ATOM 8707 O O . THR A 1 1092 ? 20.000 43.113 24.613 1.00 80.25 1092 THR A O 1
ATOM 8710 N N . GLY A 1 1093 ? 17.858 42.695 24.084 1.00 80.88 1093 GLY A N 1
ATOM 8711 C CA . GLY A 1 1093 ? 17.300 43.707 24.975 1.00 80.88 1093 GLY A CA 1
ATOM 8712 C C . GLY A 1 1093 ? 15.779 43.654 25.087 1.00 80.88 1093 GLY A C 1
ATOM 8713 O O . GLY A 1 1093 ? 15.101 43.025 24.275 1.00 80.88 1093 GLY A O 1
ATOM 8714 N N . PHE A 1 1094 ? 15.265 44.343 26.104 1.00 86.12 1094 PHE A N 1
ATOM 8715 C CA . PHE A 1 1094 ? 13.863 44.747 26.170 1.00 86.12 1094 PHE A CA 1
ATOM 8716 C C . PHE A 1 1094 ? 13.701 46.162 25.629 1.00 86.12 1094 PHE A C 1
ATOM 8718 O O . PHE A 1 1094 ? 14.629 46.968 25.742 1.00 86.12 1094 PHE A O 1
ATOM 8725 N N . ILE A 1 1095 ? 12.526 46.469 25.090 1.00 87.69 1095 ILE A N 1
ATOM 8726 C CA . ILE A 1 1095 ? 12.195 47.802 24.592 1.00 87.69 1095 ILE A CA 1
ATOM 8727 C C . ILE A 1 1095 ? 10.751 48.174 24.935 1.00 87.69 1095 ILE A C 1
ATOM 8729 O O . ILE A 1 1095 ? 9.871 47.322 24.926 1.00 87.69 1095 ILE A O 1
ATOM 8733 N N . ASP A 1 1096 ? 10.508 49.442 25.243 1.00 86.25 1096 ASP A N 1
ATOM 8734 C CA . ASP A 1 1096 ? 9.154 49.985 25.343 1.00 86.25 1096 ASP A CA 1
ATOM 8735 C C . ASP A 1 1096 ? 8.709 50.388 23.930 1.00 86.25 1096 ASP A C 1
ATOM 8737 O O . ASP A 1 1096 ? 9.417 51.149 23.263 1.00 86.25 1096 ASP A O 1
ATOM 8741 N N . LEU A 1 1097 ? 7.575 49.865 23.454 1.00 84.75 1097 LEU A N 1
ATOM 8742 C CA . LEU A 1 1097 ? 7.089 50.108 22.093 1.00 84.75 1097 LEU A CA 1
ATOM 8743 C C . LEU A 1 1097 ? 6.841 51.603 21.826 1.00 84.75 1097 LEU A C 1
ATOM 8745 O O . LEU A 1 1097 ? 7.091 52.058 20.713 1.00 84.75 1097 LEU A O 1
ATOM 8749 N N . GLU A 1 1098 ? 6.466 52.393 22.843 1.00 85.00 1098 GLU A N 1
ATOM 8750 C CA . GLU A 1 1098 ? 6.307 53.855 22.718 1.00 85.00 1098 GLU A CA 1
ATOM 8751 C C . GLU A 1 1098 ? 7.641 54.595 22.481 1.00 85.00 1098 GLU A C 1
ATOM 8753 O O . GLU A 1 1098 ? 7.651 55.781 22.145 1.00 85.00 1098 GLU A O 1
ATOM 8758 N N . THR A 1 1099 ? 8.781 53.915 22.655 1.00 84.62 1099 THR A N 1
ATOM 8759 C CA . THR A 1 1099 ? 10.136 54.478 22.490 1.00 84.62 1099 THR A CA 1
ATOM 8760 C C . THR A 1 1099 ? 10.840 54.049 21.199 1.00 84.62 1099 THR A C 1
ATOM 8762 O O . THR A 1 1099 ? 11.982 54.450 20.965 1.00 84.62 1099 THR A O 1
ATOM 8765 N N . VAL A 1 1100 ? 10.181 53.245 20.359 1.00 86.25 1100 VAL A N 1
ATOM 8766 C CA . VAL A 1 1100 ? 10.728 52.743 19.093 1.00 86.25 1100 VAL A CA 1
ATOM 8767 C C . VAL A 1 1100 ? 10.497 53.761 17.973 1.00 86.25 1100 VAL A C 1
ATOM 8769 O O . VAL A 1 1100 ? 9.365 54.008 17.573 1.00 86.25 1100 VAL A O 1
ATOM 8772 N N . ASP A 1 1101 ? 11.578 54.331 17.435 1.00 85.12 1101 ASP A N 1
ATOM 8773 C CA . ASP A 1 1101 ? 11.557 55.247 16.288 1.00 85.12 1101 ASP A CA 1
ATOM 8774 C C . ASP A 1 1101 ? 12.461 54.765 15.132 1.00 85.12 1101 ASP A C 1
ATOM 8776 O O . ASP A 1 1101 ? 13.183 53.770 15.240 1.00 85.12 1101 ASP A O 1
ATOM 8780 N N . GLU A 1 1102 ? 12.455 55.482 14.002 1.00 82.88 1102 GLU A N 1
ATOM 8781 C CA . GLU A 1 1102 ? 13.345 55.211 12.858 1.00 82.88 1102 GLU A CA 1
ATOM 8782 C C . GLU A 1 1102 ? 14.828 55.131 13.276 1.00 82.88 1102 GLU A C 1
ATOM 8784 O O . GLU A 1 1102 ? 15.569 54.262 12.808 1.00 82.88 1102 G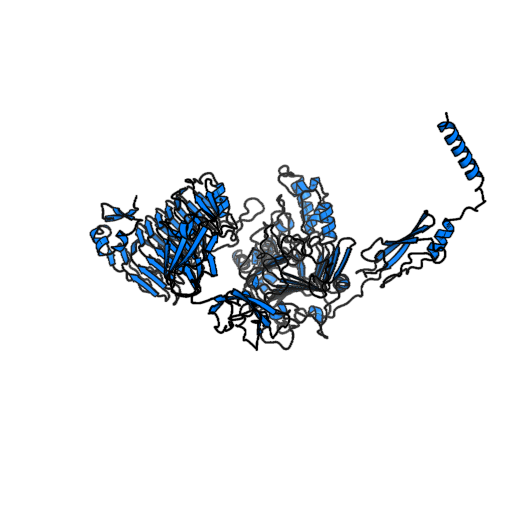LU A O 1
ATOM 8789 N N . THR A 1 1103 ? 15.266 56.000 14.195 1.00 86.88 1103 THR A N 1
ATOM 8790 C CA . THR A 1 1103 ? 16.643 56.020 14.709 1.00 86.88 1103 THR A CA 1
ATOM 8791 C C . THR A 1 1103 ? 16.975 54.727 15.453 1.00 86.88 1103 THR A C 1
ATOM 8793 O O . THR A 1 1103 ? 18.073 54.182 15.299 1.00 86.88 1103 THR A O 1
ATOM 8796 N N . TRP A 1 1104 ? 16.032 54.217 16.245 1.00 89.50 1104 TRP A N 1
ATOM 8797 C CA . TRP A 1 1104 ? 16.153 52.964 16.973 1.00 89.50 1104 TRP A CA 1
ATOM 8798 C C . TRP A 1 1104 ? 16.302 51.781 16.014 1.00 89.50 1104 TRP A C 1
ATOM 8800 O O . TRP A 1 1104 ? 17.244 51.000 16.183 1.00 89.50 1104 TRP A O 1
ATOM 8810 N N . TRP A 1 1105 ? 15.467 51.689 14.970 1.00 87.12 1105 TRP A N 1
ATOM 8811 C CA . TRP A 1 1105 ? 15.577 50.644 13.941 1.00 87.12 1105 TRP A CA 1
ATOM 8812 C C . TRP A 1 1105 ? 16.930 50.691 13.227 1.00 87.12 1105 TRP A C 1
ATOM 8814 O O . TRP A 1 1105 ? 17.621 49.676 13.154 1.00 87.12 1105 TRP A O 1
ATOM 8824 N N . GLN A 1 1106 ? 17.361 51.872 12.774 1.00 85.00 1106 GLN A N 1
ATOM 8825 C CA . GLN A 1 1106 ? 18.656 52.065 12.107 1.00 85.00 1106 GLN A CA 1
ATOM 8826 C C . GLN A 1 1106 ? 19.863 51.750 13.012 1.00 85.00 1106 GLN A C 1
ATOM 8828 O O . GLN A 1 1106 ? 20.932 51.399 12.516 1.00 85.00 1106 GLN A O 1
ATOM 8833 N N . THR A 1 1107 ? 19.711 51.863 14.336 1.00 87.88 1107 THR A N 1
ATOM 8834 C CA . THR A 1 1107 ? 20.790 51.606 15.306 1.00 87.88 1107 THR A CA 1
ATOM 8835 C C . THR A 1 1107 ? 20.867 50.139 15.729 1.00 87.88 1107 THR A C 1
ATOM 8837 O O . THR A 1 1107 ? 21.963 49.600 15.861 1.00 87.88 1107 THR A O 1
ATOM 8840 N N . ASN A 1 1108 ? 19.719 49.498 15.965 1.00 86.31 1108 ASN A N 1
ATOM 8841 C CA . ASN A 1 1108 ? 19.635 48.183 16.609 1.00 86.31 1108 ASN A CA 1
ATOM 8842 C C . ASN A 1 1108 ? 19.342 47.043 15.625 1.00 86.31 1108 ASN A C 1
ATOM 8844 O O . ASN A 1 1108 ? 19.753 45.913 15.862 1.00 86.31 1108 ASN A O 1
ATOM 8848 N N . LEU A 1 1109 ? 18.621 47.334 14.538 1.00 88.31 1109 LEU A N 1
ATOM 8849 C CA . LEU A 1 1109 ? 18.014 46.354 13.634 1.00 88.31 1109 LEU A CA 1
ATOM 8850 C C . LEU A 1 1109 ? 18.079 46.826 12.166 1.00 88.31 1109 LEU A C 1
ATOM 8852 O O . LEU A 1 1109 ? 17.131 46.655 11.401 1.00 88.31 1109 LEU A O 1
ATOM 8856 N N . ASN A 1 1110 ? 19.202 47.418 11.745 1.00 87.31 1110 ASN A N 1
ATOM 8857 C CA . ASN A 1 1110 ? 19.328 48.066 10.430 1.00 87.31 1110 ASN A CA 1
ATOM 8858 C C . ASN A 1 1110 ? 18.983 47.146 9.238 1.00 87.31 1110 ASN A C 1
ATOM 8860 O O . ASN A 1 1110 ? 18.433 47.612 8.240 1.00 87.31 1110 ASN A O 1
ATOM 8864 N N . ALA A 1 1111 ? 19.207 45.836 9.353 1.00 85.88 1111 ALA A N 1
ATOM 8865 C CA . ALA A 1 1111 ? 18.826 44.840 8.355 1.00 85.88 1111 ALA A CA 1
ATOM 8866 C C . ALA A 1 1111 ? 17.307 44.784 8.075 1.00 85.88 1111 ALA A C 1
ATOM 8868 O O . ALA A 1 1111 ? 16.903 44.425 6.970 1.00 85.88 1111 ALA A O 1
ATOM 8869 N N . PHE A 1 1112 ? 16.448 45.185 9.022 1.00 85.31 1112 PHE A N 1
ATOM 8870 C CA . PHE A 1 1112 ? 15.002 45.299 8.784 1.00 85.31 1112 PHE A CA 1
ATOM 8871 C C . PHE A 1 1112 ? 14.672 46.419 7.796 1.00 85.31 1112 PHE A C 1
ATOM 8873 O O . PHE A 1 1112 ? 13.718 46.294 7.035 1.00 85.31 1112 PHE A O 1
ATOM 8880 N N . THR A 1 1113 ? 15.465 47.491 7.754 1.00 80.19 1113 THR A N 1
ATOM 8881 C CA . THR A 1 1113 ? 15.234 48.629 6.840 1.00 80.19 1113 THR A CA 1
ATOM 8882 C C . THR A 1 1113 ? 15.503 48.279 5.371 1.00 80.19 1113 THR A C 1
ATOM 8884 O O . THR A 1 1113 ? 15.108 49.016 4.472 1.00 80.19 1113 THR A O 1
ATOM 8887 N N . GLN A 1 1114 ? 16.130 47.123 5.130 1.00 81.06 1114 GLN A N 1
ATOM 8888 C CA . GLN A 1 1114 ? 16.409 46.556 3.810 1.00 81.06 1114 GLN A CA 1
ATOM 8889 C C . GLN A 1 1114 ? 15.304 45.602 3.320 1.00 81.06 1114 GLN A C 1
ATOM 8891 O O . GLN A 1 1114 ? 15.409 45.081 2.215 1.00 81.06 1114 GLN A O 1
ATOM 8896 N N . SER A 1 1115 ? 14.265 45.336 4.122 1.00 85.62 1115 SER A N 1
ATOM 8897 C CA . SER A 1 1115 ? 13.172 44.444 3.717 1.00 85.62 1115 SER A CA 1
ATOM 8898 C C . SER A 1 1115 ? 12.217 45.116 2.732 1.00 85.62 1115 SER A C 1
ATOM 8900 O O . SER A 1 1115 ? 11.854 46.285 2.886 1.00 85.62 1115 SER A O 1
ATOM 8902 N N . GLU A 1 1116 ? 11.748 44.357 1.746 1.00 85.44 1116 GLU A N 1
ATOM 8903 C CA . GLU A 1 1116 ? 10.705 44.783 0.805 1.00 85.44 1116 GLU A CA 1
ATOM 8904 C C . GLU A 1 1116 ? 9.288 44.606 1.378 1.00 85.44 1116 GLU A C 1
ATOM 8906 O O . GLU A 1 1116 ? 8.346 45.192 0.854 1.00 85.44 1116 GLU A O 1
ATOM 8911 N N . LEU A 1 1117 ? 9.125 43.857 2.479 1.00 85.56 1117 LEU A N 1
ATOM 8912 C CA . LEU A 1 1117 ? 7.815 43.572 3.075 1.00 85.56 1117 LEU A CA 1
ATOM 8913 C C . LEU A 1 1117 ? 7.187 44.742 3.842 1.00 85.56 1117 LEU A C 1
ATOM 8915 O O . LEU A 1 1117 ? 5.963 44.880 3.856 1.00 85.56 1117 LEU A O 1
ATOM 8919 N N . TRP A 1 1118 ? 8.006 45.516 4.551 1.00 87.19 1118 TRP A N 1
ATOM 8920 C CA . TRP A 1 1118 ? 7.549 46.427 5.600 1.00 87.19 1118 TRP A CA 1
ATOM 8921 C C . TRP A 1 1118 ? 8.294 47.760 5.590 1.00 87.19 1118 TRP A C 1
ATOM 8923 O O . TRP A 1 1118 ? 9.402 47.890 5.060 1.00 87.19 1118 TRP A O 1
ATOM 8933 N N . GLU A 1 1119 ? 7.676 48.751 6.217 1.00 86.25 1119 GLU A N 1
ATOM 8934 C CA . GLU A 1 1119 ? 8.219 50.072 6.512 1.00 86.25 1119 GLU A CA 1
ATOM 8935 C C . GLU A 1 1119 ? 7.793 50.500 7.918 1.00 86.25 1119 GLU A C 1
ATOM 8937 O O . GLU A 1 1119 ? 6.846 49.959 8.481 1.00 86.25 1119 GLU A O 1
ATOM 8942 N N . TYR A 1 1120 ? 8.481 51.476 8.494 1.00 81.56 1120 TYR A N 1
ATOM 8943 C CA . TYR A 1 1120 ? 8.028 52.140 9.713 1.00 81.56 1120 TYR A CA 1
ATOM 8944 C C . TYR A 1 1120 ? 7.049 53.258 9.347 1.00 81.56 1120 TYR A C 1
ATOM 8946 O O . TYR A 1 1120 ? 7.262 54.005 8.391 1.00 81.56 1120 TYR A O 1
ATOM 8954 N N . ASP A 1 1121 ? 5.964 53.368 10.105 1.00 80.44 1121 ASP A N 1
ATOM 8955 C CA . ASP A 1 1121 ? 4.985 54.432 9.946 1.00 80.44 1121 ASP A CA 1
ATOM 8956 C C . ASP A 1 1121 ? 5.462 55.755 10.583 1.00 80.44 1121 ASP A C 1
ATOM 8958 O O . ASP A 1 1121 ? 6.563 55.869 11.127 1.00 80.44 1121 ASP A O 1
ATOM 8962 N N . ALA A 1 1122 ? 4.616 56.789 10.536 1.00 76.19 1122 ALA A N 1
ATOM 8963 C CA . ALA A 1 1122 ? 4.933 58.102 11.103 1.00 76.19 1122 ALA A CA 1
ATOM 8964 C C . ALA A 1 1122 ? 5.068 58.122 12.644 1.00 76.19 1122 ALA A C 1
ATOM 8966 O O . ALA A 1 1122 ? 5.437 59.158 13.201 1.00 76.19 1122 ALA A O 1
ATOM 8967 N N . THR A 1 1123 ? 4.753 57.019 13.329 1.00 73.69 1123 THR A N 1
ATOM 8968 C CA . THR A 1 1123 ? 4.943 56.823 14.773 1.00 73.69 1123 THR A CA 1
ATOM 8969 C C . THR A 1 1123 ? 6.179 55.981 15.105 1.00 73.69 1123 THR A C 1
ATOM 8971 O O . THR A 1 1123 ? 6.543 55.905 16.272 1.00 73.69 1123 THR A O 1
ATOM 8974 N N . GLY A 1 1124 ? 6.858 55.412 14.099 1.00 72.56 1124 GLY A N 1
ATOM 8975 C CA . GLY A 1 1124 ? 8.020 54.533 14.272 1.00 72.56 1124 GLY A CA 1
ATOM 8976 C C . GLY A 1 1124 ? 7.675 53.044 14.366 1.00 72.56 1124 GLY A C 1
ATOM 8977 O O . GLY A 1 1124 ? 8.581 52.208 14.404 1.00 72.56 1124 GLY A O 1
ATOM 8978 N N . VAL A 1 1125 ? 6.385 52.695 14.351 1.00 78.75 1125 VAL A N 1
ATOM 8979 C CA . VAL A 1 1125 ? 5.902 51.312 14.416 1.00 78.75 1125 VAL A CA 1
ATOM 8980 C C . VAL A 1 1125 ? 5.976 50.676 13.030 1.00 78.75 1125 VAL A C 1
ATOM 8982 O O . VAL A 1 1125 ? 5.658 51.300 12.019 1.00 78.75 1125 VAL A O 1
ATOM 8985 N N . MET A 1 1126 ? 6.407 49.418 12.970 1.00 83.00 1126 MET A N 1
ATOM 8986 C CA . MET A 1 1126 ? 6.512 48.683 11.710 1.00 83.00 1126 MET A CA 1
ATOM 8987 C C . MET A 1 1126 ? 5.128 48.297 11.189 1.00 83.00 1126 MET A C 1
ATOM 8989 O O . MET A 1 1126 ? 4.342 47.669 11.892 1.00 83.00 1126 MET A O 1
ATOM 8993 N N . LYS A 1 1127 ? 4.862 48.622 9.928 1.00 83.00 1127 LYS A N 1
ATOM 8994 C CA . LYS A 1 1127 ? 3.683 48.213 9.167 1.00 83.00 1127 LYS A CA 1
ATOM 8995 C C . LYS A 1 1127 ? 4.111 47.579 7.847 1.00 83.00 1127 LYS A C 1
ATOM 8997 O O . LYS A 1 1127 ? 5.254 47.717 7.414 1.00 83.00 1127 LYS A O 1
ATOM 9002 N N . LEU A 1 1128 ? 3.187 46.918 7.164 1.00 85.00 1128 LEU A N 1
ATOM 9003 C CA . LEU A 1 1128 ? 3.436 46.478 5.793 1.00 85.00 1128 LEU A CA 1
ATOM 9004 C C . LEU A 1 1128 ? 3.623 47.681 4.851 1.00 85.00 1128 LEU A C 1
ATOM 9006 O O . LEU A 1 1128 ? 3.040 48.754 5.055 1.00 85.00 1128 LEU A O 1
ATOM 9010 N N . LYS A 1 1129 ? 4.456 47.486 3.826 1.00 81.44 1129 LYS A N 1
ATOM 9011 C CA . LYS A 1 1129 ? 4.499 48.369 2.656 1.00 81.44 1129 LYS A CA 1
ATOM 9012 C C . LYS A 1 1129 ? 3.225 48.169 1.835 1.00 81.44 1129 LYS A C 1
ATOM 9014 O O . LYS A 1 1129 ? 2.755 47.035 1.717 1.00 81.44 1129 LYS A O 1
ATOM 9019 N N . ASP A 1 1130 ? 2.690 49.281 1.333 1.00 64.31 1130 ASP A N 1
ATOM 9020 C CA . ASP A 1 1130 ? 1.467 49.344 0.516 1.00 64.31 1130 ASP A CA 1
ATOM 9021 C C . ASP A 1 1130 ? 1.681 48.756 -0.897 1.00 64.31 1130 ASP A C 1
ATOM 9023 O O . ASP A 1 1130 ? 2.788 48.944 -1.458 1.00 64.31 1130 ASP A O 1
#

pLDDT: mean 87.73, std 12.95, range [30.41, 98.81]

Sequence (1130 aa):
MFKKFIIILSVVLMSVIMVACQETLEPVNYDSIFEEIFEEIQLPTETSQNIDLKYESLLYPEAKISWRSNKASIITNQGEVRRPDVETEVDMVAAITYQGIVKTNRFKINVLPVETRVFDLNAYRSDYGFASLVITNRMNQRESVVEVATPVEFLDALKNKNNKIIKITADLNMGFYHVERELKALGKTDEEINAYTDGSFYRMNANVPVLHPTLLEEGVGQMIIQDRNEGLMIYSEYGAKISHLTTIIKTSKDIVIRNLHLTGIWEWDDDLAANYDELDWDYFTIETTQGVWLDHLKFDQSYDGLVDVKGGTSNMTFSYLDLNFQANDFIIDQINHLEATLMTDPTKNPANSRYVRIREFLSVEQIIEYTSMQKKGFNLGNTTMGLGFDTITVTIHHSRFINLADRLPRLRQGDAHVYNVLLDNTGLQRVRDMIGGTGQSLPSQAMVPTEEGAVLFENSKVVNTAEPIKTHQDSILDPEYTGRYQVLNSVLVTGVDFYYGSSYEGQEGGDFFTKWKQANTNVGRLPFFMRNYQEIPYQYKTNPDLNYLVDAQSIGRVLEDNYVGPGIIPDFDWLEIRRVLSNPISPTAVRGHMIDPDSIQIEDDLVELNATFEPANPSVRNFYLGGPSYRRDVDYRLDVDTSNLNTASVGTYEVYYTFTNLNNDWDTYTYTQNVLVYNPNLANEIYRYSATGEFNGTISVDYSVYRNSGTLYYLLSEQDDLTLEDIKNSNDLLSIEISRVNGRILDIETNRLPYLYMYTLREALYSEVVRLDILQEQIVEIRTIQDLNSMITSFSSTGKYYVLMNDIDMSTGRIDQLSTSNVFRGVFDGNGYTLRNYGANMLRGGLFMTINGGMIKNLTLDNFNFNVDSIFAPSSDDPNVLVETRPSDDAGILATYVYGSAVFTNITIQNSSLKTVRNYGAALIGRLRTGEATFNQIRIINVKVDAMVTAAKYTGGLIGGIETNTKLYMNDIFVDGLTITHQQSDMIGAVIGRVRSHAELNRIVLLNVKINGRHNLGILAGKEDNTTTFVHANHVFADVDFTFQPDVSGVYSEYHGYVVGNPDAGKITVENYYVVSDPDFMSNSKGQNTQTGFIDLETVDETWWQTNLNAFTQSELWEYDATGVMKLKD